Protein AF-0000000084447565 (afdb_homodimer)

Radius of gyration: 34.35 Å; Cα contacts (8 Å, |Δi|>4): 1373; chains: 2; bounding box: 56×107×89 Å

Secondary structure (DSSP, 8-state):
-------GGGGS--HHHHHHHHHHHHHHHHHHHHHHHHH-TT-SHHHHHHHHHHHHHHHHHHHH-TTTS-HIIIIIIHHHHHHHHHHHHHHHHHHHTT----HHHHHHHHHHHHHHTTSHHHHT-HHHHHHHHHHHHHHHHHHHHHHHHHTTTS--HHHHHHHHHHHHHHHHHHHHHHHHHHTT-HHHHTTHHHHHHHHHHHHHHHHHHHHHHHHHHHHHHHHHHHHHHHHHB-TTT-SB-HHHHHHHHHHHHHHHHHHT--EEEEEEEETTHHHHHHHH-HHHHHHHHHHHHHHHHHTS-TTT-EEEEEETTEEEEEEET--HHHHHHHHHHHHHHHHHH--B-SSSTTSB--EEEEEEEEPTT----HHHHHHHHHHHHHHHHHTTSS-EEE-PPPP--------------------/-------GGGGS--HHHHHHHHHHHHHHHHHHHHHHHHH-TT-SHHHHHHHHHHHHHHHHHHHH-TTTS-HIIIIIIHHHHHHHHHHHHHHHHHHHTT----HHHHHHHHHHHHHHTTSHHHHT-HHHHHHHHHHHHHHHHHHHHHHHHHTTTS--HHHHHHHHHHHHHHHHHHHHHHHHHHTT-HHHHTTHHHHHHHHHHHHHHHHHHHHHHHHHHHHHHHHHHHHHHHHHB-TTT-SB-HHHHHHHHHHHHHHHHHHT--EEEEEEEETTHHHHHHHH-HHHHHHHHHHHHHHHHHTS-TTT-EEEEEETTEEEEEEET--HHHHHHHHHHHHHHHHHH--B-SSSTTSB--EEEEEEEEPTT----HHHHHHHHHHHHHHHHHTTSS-EEE-PPPP--------------------

Structure (mmCIF, N/CA/C/O backbone):
data_AF-0000000084447565-model_v1
#
loop_
_entity.id
_entity.type
_entity.pdbx_description
1 polymer 'diguanylate cyclase'
#
loop_
_atom_site.group_PDB
_atom_site.id
_atom_site.type_symbol
_atom_site.label_atom_id
_atom_site.label_alt_id
_atom_site.label_comp_id
_atom_site.label_asym_id
_atom_site.label_entity_id
_atom_site.label_seq_id
_atom_site.pdbx_PDB_ins_code
_atom_site.Cartn_x
_atom_site.Cartn_y
_atom_site.Cartn_z
_atom_site.occupancy
_atom_site.B_iso_or_equiv
_atom_site.auth_seq_id
_atom_site.auth_comp_id
_atom_site.auth_asym_id
_atom_site.auth_atom_id
_atom_site.pdbx_PDB_model_num
ATOM 1 N N . MET A 1 1 ? -6.25 42.594 41.688 1 26.55 1 MET A N 1
ATOM 2 C CA . MET A 1 1 ? -6.148 42.938 40.281 1 26.55 1 MET A CA 1
ATOM 3 C C . MET A 1 1 ? -7.238 42.219 39.469 1 26.55 1 MET A C 1
ATOM 5 O O . MET A 1 1 ? -7.488 41.031 39.688 1 26.55 1 MET A O 1
ATOM 9 N N . PRO A 1 2 ? -8.188 42.969 38.938 1 32.81 2 PRO A N 1
ATOM 10 C CA . PRO A 1 2 ? -9.359 42.344 38.312 1 32.81 2 PRO A CA 1
ATOM 11 C C . PRO A 1 2 ? -8.977 41.281 37.281 1 32.81 2 PRO A C 1
ATOM 13 O O . PRO A 1 2 ? -7.875 41.312 36.719 1 32.81 2 PRO A O 1
ATOM 16 N N . PRO A 1 3 ? -9.594 40.125 37.375 1 36.22 3 PRO A N 1
ATOM 17 C CA . PRO A 1 3 ? -9.297 39.062 36.375 1 36.22 3 PRO A CA 1
ATOM 18 C C . PRO A 1 3 ? -9.328 39.562 34.938 1 36.22 3 PRO A C 1
ATOM 20 O O . PRO A 1 3 ? -10.117 40.469 34.625 1 36.22 3 PRO A O 1
ATOM 23 N N . LYS A 1 4 ? -8.25 39.844 34.312 1 41.53 4 LYS A N 1
ATOM 24 C CA . LYS A 1 4 ? -8.156 40.219 32.906 1 41.53 4 LYS A CA 1
ATOM 25 C C . LYS A 1 4 ? -9.258 39.562 32.094 1 41.53 4 LYS A C 1
ATOM 27 O O . LYS A 1 4 ? -9.445 38.344 32.125 1 41.53 4 LYS A O 1
ATOM 32 N N . ARG A 1 5 ? -10.32 40.281 31.781 1 35.84 5 ARG A N 1
ATOM 33 C CA . ARG A 1 5 ? -11.352 39.906 30.812 1 35.84 5 ARG A CA 1
ATOM 34 C C . ARG A 1 5 ? -10.734 39.25 29.578 1 35.84 5 ARG A C 1
ATOM 36 O O . ARG A 1 5 ? -9.93 39.875 28.875 1 35.84 5 ARG A O 1
ATOM 43 N N . VAL A 1 6 ? -10.516 38.031 29.656 1 39.56 6 VAL A N 1
ATOM 44 C CA . VAL A 1 6 ? -10.266 37.312 28.406 1 39.56 6 VAL A CA 1
ATOM 45 C C . VAL A 1 6 ? -11.211 37.812 27.328 1 39.56 6 VAL A C 1
ATOM 47 O O . VAL A 1 6 ? -12.422 37.625 27.406 1 39.56 6 VAL A O 1
ATOM 50 N N . THR A 1 7 ? -11.156 39.062 26.891 1 37.84 7 THR A N 1
ATOM 51 C CA . THR A 1 7 ? -11.984 39.562 25.797 1 37.84 7 THR A CA 1
ATOM 52 C C . THR A 1 7 ? -12.211 38.5 24.734 1 37.84 7 THR A C 1
ATOM 54 O O . THR A 1 7 ? -11.352 37.656 24.516 1 37.84 7 THR A O 1
ATOM 57 N N . ARG A 1 8 ? -13.477 38.219 24.281 1 41.91 8 ARG A N 1
ATOM 58 C CA . ARG A 1 8 ? -14.078 37.438 23.234 1 41.91 8 ARG A CA 1
ATOM 59 C C . ARG A 1 8 ? -13.18 37.375 22 1 41.91 8 ARG A C 1
ATOM 61 O O . ARG A 1 8 ? -13.438 36.625 21.062 1 41.91 8 ARG A O 1
ATOM 68 N N . ARG A 1 9 ? -12.469 38.438 21.719 1 44.94 9 ARG A N 1
ATOM 69 C CA . ARG A 1 9 ? -11.594 38.562 20.562 1 44.94 9 ARG A CA 1
ATOM 70 C C . ARG A 1 9 ? -10.578 37.438 20.5 1 44.94 9 ARG A C 1
ATOM 72 O O . ARG A 1 9 ? -9.883 37.25 19.5 1 44.94 9 ARG A O 1
ATOM 79 N N . ASP A 1 10 ? -10.242 36.719 21.562 1 46.25 10 ASP A N 1
ATOM 80 C CA . ASP A 1 10 ? -9.094 35.875 21.844 1 46.25 10 ASP A CA 1
ATOM 81 C C . ASP A 1 10 ? -9.281 34.5 21.203 1 46.25 10 ASP A C 1
ATOM 83 O O . ASP A 1 10 ? -8.359 33.688 21.203 1 46.25 10 ASP A O 1
ATOM 87 N N . MET A 1 11 ? -10.492 34.094 21.141 1 50.41 11 MET A N 1
ATOM 88 C CA . MET A 1 11 ? -10.703 32.688 20.734 1 50.41 11 MET A CA 1
ATOM 89 C C . MET A 1 11 ? -10.539 32.531 19.234 1 50.41 11 MET A C 1
ATOM 91 O O . MET A 1 11 ? -10.883 31.5 18.672 1 50.41 11 MET A O 1
ATOM 95 N N . PHE A 1 12 ? -10.211 33.594 18.453 1 63.5 12 PHE A N 1
ATOM 96 C CA . PHE A 1 12 ? -10.219 33.438 17.016 1 63.5 12 PHE A CA 1
ATOM 97 C C . PHE A 1 12 ? -8.922 32.812 16.531 1 63.5 12 PHE A C 1
ATOM 99 O O . PHE A 1 12 ? -7.844 33.125 17.047 1 63.5 12 PHE A O 1
ATOM 106 N N . LEU A 1 13 ? -8.992 31.766 15.758 1 78.88 13 LEU A N 1
ATOM 107 C CA . LEU A 1 13 ? -7.883 31.078 15.094 1 78.88 13 LEU A CA 1
ATOM 108 C C . LEU A 1 13 ? -6.977 32.094 14.383 1 78.88 13 LEU A C 1
ATOM 110 O O . LEU A 1 13 ? -7.457 33.062 13.82 1 78.88 13 LEU A O 1
ATOM 114 N N . ASP A 1 14 ? -5.672 31.984 14.695 1 86.81 14 ASP A N 1
ATOM 115 C CA . ASP A 1 14 ? -4.656 32.844 14.07 1 86.81 14 ASP A CA 1
ATOM 116 C C . ASP A 1 14 ? -4.383 32.375 12.633 1 86.81 14 ASP A C 1
ATOM 118 O O . ASP A 1 14 ? -3.814 31.328 12.406 1 86.81 14 ASP A O 1
ATOM 122 N N . ALA A 1 15 ? -4.777 33.281 11.664 1 85.19 15 ALA A N 1
ATOM 123 C CA . ALA A 1 15 ? -4.75 32.906 10.25 1 85.19 15 ALA A CA 1
ATOM 124 C C . ALA A 1 15 ? -3.322 32.656 9.781 1 85.19 15 ALA A C 1
ATOM 126 O O . ALA A 1 15 ? -3.061 31.656 9.102 1 85.19 15 ALA A O 1
ATOM 127 N N . PRO A 1 16 ? -2.289 33.5 10.094 1 86.44 16 PRO A N 1
ATOM 128 C CA . PRO A 1 16 ? -0.92 33.219 9.648 1 86.44 16 PRO A CA 1
ATOM 129 C C . PRO A 1 16 ? -0.401 31.859 10.156 1 86.44 16 PRO A C 1
ATOM 131 O O . PRO A 1 16 ? 0.286 31.156 9.422 1 86.44 16 PRO A O 1
ATOM 134 N N . THR A 1 17 ? -0.734 31.5 11.367 1 89.94 17 THR A N 1
ATOM 135 C CA . THR A 1 17 ? -0.325 30.234 11.945 1 89.94 17 THR A CA 1
ATOM 136 C C . THR A 1 17 ? -0.964 29.062 11.188 1 89.94 17 THR A C 1
ATOM 138 O O . THR A 1 17 ? -0.307 28.062 10.922 1 89.94 17 THR A O 1
ATOM 141 N N . LEU A 1 18 ? -2.182 29.234 10.875 1 91.88 18 LEU A N 1
ATOM 142 C CA . LEU A 1 18 ? -2.871 28.172 10.141 1 91.88 18 LEU A CA 1
ATOM 143 C C . LEU A 1 18 ? -2.293 28.031 8.734 1 91.88 18 LEU A C 1
ATOM 145 O O . LEU A 1 18 ? -2.18 26.922 8.219 1 91.88 18 LEU A O 1
ATOM 149 N N . ILE A 1 19 ? -1.97 29.141 8.133 1 92.75 19 ILE A N 1
ATOM 150 C CA . ILE A 1 19 ? -1.382 29.109 6.797 1 92.75 19 ILE A CA 1
ATOM 151 C C . ILE A 1 19 ? -0.061 28.344 6.828 1 92.75 19 ILE A C 1
ATOM 153 O O . ILE A 1 19 ? 0.213 27.531 5.945 1 92.75 19 ILE A O 1
ATOM 157 N N . LEU A 1 20 ? 0.698 28.562 7.82 1 92.88 20 LEU A N 1
ATOM 158 C CA . LEU A 1 20 ? 1.949 27.828 7.984 1 92.88 20 LEU A CA 1
ATOM 159 C C . LEU A 1 20 ? 1.685 26.344 8.164 1 92.88 20 LEU A C 1
ATOM 161 O O . LEU A 1 20 ? 2.365 25.516 7.562 1 92.88 20 LEU A O 1
ATOM 165 N N . ALA A 1 21 ? 0.72 26.016 9 1 94.94 21 ALA A N 1
ATOM 166 C CA . ALA A 1 21 ? 0.376 24.609 9.258 1 94.94 21 ALA A CA 1
ATOM 167 C C . ALA A 1 21 ? -0.038 23.906 7.969 1 94.94 21 ALA A C 1
ATOM 169 O O . ALA A 1 21 ? 0.422 22.797 7.684 1 94.94 21 ALA A O 1
ATOM 170 N N . VAL A 1 22 ? -0.836 24.562 7.191 1 96.25 22 VAL A N 1
ATOM 171 C CA . VAL A 1 22 ? -1.308 23.984 5.938 1 96.25 22 VAL A CA 1
ATOM 172 C C . VAL A 1 22 ? -0.137 23.828 4.969 1 96.25 22 VAL A C 1
ATOM 174 O O . VAL A 1 22 ? -0.042 22.828 4.262 1 96.25 22 VAL A O 1
ATOM 177 N N . THR A 1 23 ? 0.772 24.828 4.918 1 96.25 23 THR A N 1
ATOM 178 C CA . THR A 1 23 ? 1.954 24.75 4.066 1 96.25 23 THR A CA 1
ATOM 179 C C . THR A 1 23 ? 2.795 23.531 4.406 1 96.25 23 THR A C 1
ATOM 181 O O . THR A 1 23 ? 3.201 22.781 3.514 1 96.25 23 THR A O 1
ATOM 184 N N . LEU A 1 24 ? 2.955 23.281 5.637 1 96.12 24 LEU A N 1
ATOM 185 C CA . LEU A 1 24 ? 3.789 22.172 6.082 1 96.12 24 LEU A CA 1
ATOM 186 C C . LEU A 1 24 ? 3.1 20.828 5.816 1 96.12 24 LEU A C 1
ATOM 188 O O . LEU A 1 24 ? 3.734 19.875 5.355 1 96.12 24 LEU A O 1
ATOM 192 N N . VAL A 1 25 ? 1.827 20.781 6.125 1 97.12 25 VAL A N 1
ATOM 193 C CA . VAL A 1 25 ? 1.076 19.531 5.965 1 97.12 25 VAL A CA 1
ATOM 194 C C . VAL A 1 25 ? 0.986 19.172 4.484 1 97.12 25 VAL A C 1
ATOM 196 O O . VAL A 1 25 ? 1.209 18.016 4.109 1 97.12 25 VAL A O 1
ATOM 199 N N . THR A 1 26 ? 0.682 20.172 3.625 1 97.31 26 THR A N 1
ATOM 200 C CA . THR A 1 26 ? 0.597 19.906 2.193 1 97.31 26 THR A CA 1
ATOM 201 C C . THR A 1 26 ? 1.969 19.562 1.627 1 97.31 26 THR A C 1
ATOM 203 O O . THR A 1 26 ? 2.09 18.656 0.8 1 97.31 26 THR A O 1
ATOM 206 N N . GLY A 1 27 ? 2.967 20.281 2.082 1 97.38 27 GLY A N 1
ATOM 207 C CA . GLY A 1 27 ? 4.316 19.969 1.637 1 97.38 27 GLY A CA 1
ATOM 208 C C . GLY A 1 27 ? 4.762 18.562 2.021 1 97.38 27 GLY A C 1
ATOM 209 O O . GLY A 1 27 ? 5.344 17.844 1.204 1 97.38 27 GLY A O 1
ATOM 210 N N . THR A 1 28 ? 4.508 18.172 3.219 1 96.12 28 THR A N 1
ATOM 211 C CA . THR A 1 28 ? 4.871 16.844 3.707 1 96.12 28 THR A CA 1
ATOM 212 C C . THR A 1 28 ? 4.082 15.773 2.977 1 96.12 28 THR A C 1
ATOM 214 O O . THR A 1 28 ? 4.629 14.727 2.625 1 96.12 28 THR A O 1
ATOM 217 N N . SER A 1 29 ? 2.814 16.031 2.773 1 96.19 29 SER A N 1
ATOM 218 C CA . SER A 1 29 ? 1.985 15.086 2.035 1 96.19 29 SER A CA 1
ATOM 219 C C . SER A 1 29 ? 2.465 14.93 0.596 1 96.19 29 SER A C 1
ATOM 221 O O . SER A 1 29 ? 2.432 13.836 0.036 1 96.19 29 SER A O 1
ATOM 223 N N . ALA A 1 30 ? 2.881 16.062 0.014 1 97.12 30 ALA A N 1
ATOM 224 C CA . ALA A 1 30 ? 3.445 16.016 -1.333 1 97.12 30 ALA A CA 1
ATOM 225 C C . ALA A 1 30 ? 4.691 15.141 -1.381 1 97.12 30 ALA A C 1
ATOM 227 O O . ALA A 1 30 ? 4.816 14.281 -2.258 1 97.12 30 ALA A O 1
ATOM 228 N N . LEU A 1 31 ? 5.523 15.367 -0.43 1 93.81 31 LEU A N 1
ATOM 229 C CA . LEU A 1 31 ? 6.758 14.594 -0.351 1 93.81 31 LEU A CA 1
ATOM 230 C C . LEU A 1 31 ? 6.457 13.109 -0.172 1 93.81 31 LEU A C 1
ATOM 232 O O . LEU A 1 31 ? 7.07 12.258 -0.824 1 93.81 31 LEU A O 1
ATOM 236 N N . ALA A 1 32 ? 5.535 12.781 0.649 1 92.25 32 ALA A N 1
ATOM 237 C CA . ALA A 1 32 ? 5.168 11.391 0.925 1 92.25 32 ALA A CA 1
ATOM 238 C C . ALA A 1 32 ? 4.602 10.719 -0.321 1 92.25 32 ALA A C 1
ATOM 240 O O . ALA A 1 32 ? 4.934 9.562 -0.614 1 92.25 32 ALA A O 1
ATOM 241 N N . CYS A 1 33 ? 3.773 11.438 -1.031 1 92.94 33 CYS A N 1
ATOM 242 C CA . CYS A 1 33 ? 3.215 10.906 -2.27 1 92.94 33 CYS A CA 1
ATOM 243 C C . CYS A 1 33 ? 4.309 10.641 -3.295 1 92.94 33 CYS A C 1
ATOM 245 O O . CYS A 1 33 ? 4.34 9.586 -3.924 1 92.94 33 CYS A O 1
ATOM 247 N N . LEU A 1 34 ? 5.23 11.555 -3.42 1 91.88 34 LEU A N 1
ATOM 248 C CA . LEU A 1 34 ? 6.301 11.43 -4.406 1 91.88 34 LEU A CA 1
ATOM 249 C C . LEU A 1 34 ? 7.254 10.297 -4.035 1 91.88 34 LEU A C 1
ATOM 251 O O . LEU A 1 34 ? 7.715 9.562 -4.91 1 91.88 34 LEU A O 1
ATOM 255 N N . MET A 1 35 ? 7.477 10.133 -2.764 1 88.06 35 MET A N 1
ATOM 256 C CA . MET A 1 35 ? 8.328 9.039 -2.305 1 88.06 35 MET A CA 1
ATOM 257 C C . MET A 1 35 ? 7.656 7.688 -2.527 1 88.06 35 MET A C 1
ATOM 259 O O . MET A 1 35 ? 8.32 6.715 -2.895 1 88.06 35 MET A O 1
ATOM 263 N N . SER A 1 36 ? 6.375 7.645 -2.27 1 84.88 36 SER A N 1
ATOM 264 C CA . SER A 1 36 ? 5.621 6.422 -2.514 1 84.88 36 SER A CA 1
ATOM 265 C C . SER A 1 36 ? 5.621 6.055 -3.994 1 84.88 36 SER A C 1
ATOM 267 O O . SER A 1 36 ? 5.703 4.875 -4.348 1 84.88 36 SER A O 1
ATOM 269 N N . TRP A 1 37 ? 5.527 7.094 -4.848 1 86 37 TRP A N 1
ATOM 270 C CA . TRP A 1 37 ? 5.566 6.879 -6.293 1 86 37 TRP A CA 1
ATOM 271 C C . TRP A 1 37 ? 6.922 6.328 -6.723 1 86 37 TRP A C 1
ATOM 273 O O . TRP A 1 37 ? 6.996 5.453 -7.59 1 86 37 TRP A O 1
ATOM 283 N N . ARG A 1 38 ? 7.961 6.758 -6.191 1 83.75 38 ARG A N 1
ATOM 284 C CA . ARG A 1 38 ? 9.305 6.305 -6.527 1 83.75 38 ARG A CA 1
ATOM 285 C C . ARG A 1 38 ? 9.5 4.84 -6.16 1 83.75 38 ARG A C 1
ATOM 287 O O . ARG A 1 38 ? 10.227 4.113 -6.84 1 83.75 38 ARG A O 1
ATOM 294 N N . ALA A 1 39 ? 8.82 4.43 -5.125 1 75 39 ALA A N 1
ATOM 295 C CA . ALA A 1 39 ? 8.922 3.047 -4.66 1 75 39 ALA A CA 1
ATOM 296 C C . ALA A 1 39 ? 8.148 2.104 -5.574 1 75 39 ALA A C 1
ATOM 298 O O . ALA A 1 39 ? 8.5 0.93 -5.711 1 75 39 ALA A O 1
ATOM 299 N N . SER A 1 40 ? 7.059 2.639 -6.18 1 71.06 40 SER A N 1
ATOM 300 C CA . SER A 1 40 ? 6.266 1.838 -7.109 1 71.06 40 SER A CA 1
ATOM 301 C C . SER A 1 40 ? 5.867 2.648 -8.336 1 71.06 40 SER A C 1
ATOM 303 O O . SER A 1 40 ? 4.711 3.045 -8.477 1 71.06 40 SER A O 1
ATOM 305 N N . PRO A 1 41 ? 6.641 2.75 -9.219 1 65.81 41 PRO A N 1
ATOM 306 C CA . PRO A 1 41 ? 6.457 3.68 -10.336 1 65.81 41 PRO A CA 1
ATOM 307 C C . PRO A 1 41 ? 5.324 3.26 -11.273 1 65.81 41 PRO A C 1
ATOM 309 O O . PRO A 1 41 ? 4.887 4.055 -12.109 1 65.81 41 PRO A O 1
ATOM 312 N N . GLY A 1 42 ? 4.703 2.283 -11.125 1 70 42 GLY A N 1
ATOM 313 C CA . GLY A 1 42 ? 3.682 1.827 -12.055 1 70 42 GLY A CA 1
ATOM 314 C C . GLY A 1 42 ? 2.346 2.523 -11.859 1 70 42 GLY A C 1
ATOM 315 O O . GLY A 1 42 ? 1.458 2.42 -12.711 1 70 42 GLY A O 1
ATOM 316 N N . HIS A 1 43 ? 2.275 3.443 -10.922 1 75 43 HIS A N 1
ATOM 317 C CA . HIS A 1 43 ? 0.994 4.09 -10.664 1 75 43 HIS A CA 1
ATOM 318 C C . HIS A 1 43 ? 1.128 5.609 -10.688 1 75 43 HIS A C 1
ATOM 320 O O . HIS A 1 43 ? 1.983 6.172 -10.008 1 75 43 HIS A O 1
ATOM 326 N N . ASP A 1 44 ? 0.262 6.301 -11.336 1 86.31 44 ASP A N 1
ATOM 327 C CA . ASP A 1 44 ? 0.415 7.727 -11.602 1 86.31 44 ASP A CA 1
ATOM 328 C C . ASP A 1 44 ? -0.243 8.562 -10.508 1 86.31 44 ASP A C 1
ATOM 330 O O . ASP A 1 44 ? 0.07 9.75 -10.344 1 86.31 44 ASP A O 1
ATOM 334 N N . LEU A 1 45 ? -1.138 8.008 -9.805 1 89.81 45 LEU A N 1
ATOM 335 C CA . LEU A 1 45 ? -1.975 8.812 -8.922 1 89.81 45 LEU A CA 1
ATOM 336 C C . LEU A 1 45 ? -1.13 9.508 -7.859 1 89.81 45 LEU A C 1
ATOM 338 O O . LEU A 1 45 ? -1.244 10.727 -7.676 1 89.81 45 LEU A O 1
ATOM 342 N N . PRO A 1 46 ? -0.164 8.828 -7.152 1 90.5 46 PRO A N 1
ATOM 343 C CA . PRO A 1 46 ? 0.669 9.523 -6.168 1 90.5 46 PRO A CA 1
ATOM 344 C C . PRO A 1 46 ? 1.521 10.625 -6.789 1 90.5 46 PRO A C 1
ATOM 346 O O . PRO A 1 46 ? 1.787 11.641 -6.141 1 90.5 46 PRO A O 1
ATOM 349 N N . LEU A 1 47 ? 1.938 10.484 -7.992 1 92.56 47 LEU A N 1
ATOM 350 C CA . LEU A 1 47 ? 2.705 11.516 -8.68 1 92.56 47 LEU A CA 1
ATOM 351 C C . LEU A 1 47 ? 1.849 12.75 -8.938 1 92.56 47 LEU A C 1
ATOM 353 O O . LEU A 1 47 ? 2.285 13.875 -8.688 1 92.56 47 LEU A O 1
ATOM 357 N N . ILE A 1 48 ? 0.653 12.516 -9.469 1 95.44 48 ILE A N 1
ATOM 358 C CA . ILE A 1 48 ? -0.259 13.617 -9.773 1 95.44 48 ILE A CA 1
ATOM 359 C C . ILE A 1 48 ? -0.637 14.352 -8.492 1 95.44 48 ILE A C 1
ATOM 361 O O . ILE A 1 48 ? -0.602 15.578 -8.438 1 95.44 48 ILE A O 1
ATOM 365 N N . PHE A 1 49 ? -0.939 13.617 -7.422 1 96.5 49 PHE A N 1
ATOM 366 C CA . PHE A 1 49 ? -1.287 14.234 -6.145 1 96.5 49 PHE A CA 1
ATOM 367 C C . PHE A 1 49 ? -0.08 14.93 -5.535 1 96.5 49 PHE A C 1
ATOM 369 O O . PHE A 1 49 ? -0.213 16 -4.934 1 96.5 49 PHE A O 1
ATOM 376 N N . GLY A 1 50 ? 1.118 14.305 -5.68 1 96.81 50 GLY A N 1
ATOM 377 C CA . GLY A 1 50 ? 2.322 14.992 -5.238 1 96.81 50 GLY A CA 1
ATOM 378 C C . GLY A 1 50 ? 2.5 16.359 -5.883 1 96.81 50 GLY A C 1
ATOM 379 O O . GLY A 1 50 ? 2.791 17.328 -5.199 1 96.81 50 GLY A O 1
ATOM 380 N N . GLY A 1 51 ? 2.303 16.406 -7.164 1 96.88 51 GLY A N 1
ATOM 381 C CA . GLY A 1 51 ? 2.369 17.672 -7.875 1 96.88 51 GLY A CA 1
ATOM 382 C C . GLY A 1 51 ? 1.289 18.656 -7.453 1 96.88 51 GLY A C 1
ATOM 383 O O . GLY A 1 51 ? 1.556 19.844 -7.289 1 96.88 51 GLY A O 1
ATOM 384 N N . ALA A 1 52 ? 0.081 18.188 -7.312 1 98.31 52 ALA A N 1
ATOM 385 C CA . ALA A 1 52 ? -1.031 19.016 -6.863 1 98.31 5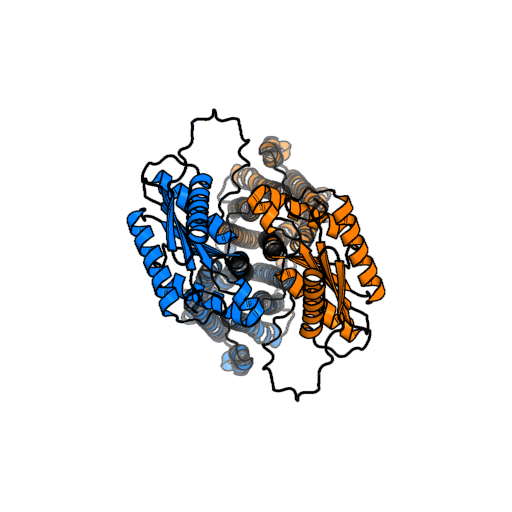2 ALA A CA 1
ATOM 386 C C . ALA A 1 52 ? -0.751 19.609 -5.488 1 98.31 52 ALA A C 1
ATOM 388 O O . ALA A 1 52 ? -0.917 20.812 -5.277 1 98.31 52 ALA A O 1
ATOM 389 N N . PHE A 1 53 ? -0.29 18.766 -4.57 1 98.5 53 PHE A N 1
ATOM 390 C CA . PHE A 1 53 ? -0.018 19.203 -3.205 1 98.5 53 PHE A CA 1
ATOM 391 C C . PHE A 1 53 ? 1.134 20.203 -3.18 1 98.5 53 PHE A C 1
ATOM 393 O O . PHE A 1 53 ? 1.134 21.141 -2.375 1 98.5 53 PHE A O 1
ATOM 400 N N . LEU A 1 54 ? 2.104 20.016 -4.047 1 98.19 54 LEU A N 1
ATOM 401 C CA . LEU A 1 54 ? 3.199 20.969 -4.137 1 98.19 54 LEU A CA 1
ATOM 402 C C . LEU A 1 54 ? 2.693 22.328 -4.617 1 98.19 54 LEU A C 1
ATOM 404 O O . LEU A 1 54 ? 3.16 23.375 -4.152 1 98.19 54 LEU A O 1
ATOM 408 N N . SER A 1 55 ? 1.802 22.297 -5.578 1 98.31 55 SER A N 1
ATOM 409 C CA . SER A 1 55 ? 1.187 23.531 -6.047 1 98.31 55 SER A CA 1
ATOM 410 C C . SER A 1 55 ? 0.499 24.266 -4.906 1 98.31 55 SER A C 1
ATOM 412 O O . SER A 1 55 ? 0.646 25.484 -4.77 1 98.31 55 SER A O 1
ATOM 414 N N . GLU A 1 56 ? -0.228 23.562 -4.109 1 98 56 GLU A N 1
ATOM 415 C CA . GLU A 1 56 ? -0.884 24.156 -2.953 1 98 56 GLU A CA 1
ATOM 416 C C . GLU A 1 56 ? 0.138 24.672 -1.939 1 98 56 GLU A C 1
ATOM 418 O O . GLU A 1 56 ? -0.066 25.703 -1.31 1 98 56 GLU A O 1
ATOM 423 N N . THR A 1 57 ? 1.179 23.875 -1.698 1 98 57 THR A N 1
ATOM 424 C CA . THR A 1 57 ? 2.242 24.297 -0.792 1 98 57 THR A CA 1
ATOM 425 C C . THR A 1 57 ? 2.807 25.656 -1.21 1 98 57 THR A C 1
ATOM 427 O O . THR A 1 57 ? 2.973 26.547 -0.376 1 98 57 THR A O 1
ATOM 430 N N . LEU A 1 58 ? 3.061 25.781 -2.43 1 96.94 58 LEU A N 1
ATOM 431 C CA . LEU A 1 58 ? 3.584 27.047 -2.947 1 96.94 58 LEU A CA 1
ATOM 432 C C . LEU A 1 58 ? 2.555 28.156 -2.807 1 96.94 58 LEU A C 1
ATOM 434 O O . LEU A 1 58 ? 2.9 29.281 -2.445 1 96.94 58 LEU A O 1
ATOM 438 N N . ALA A 1 59 ? 1.316 27.859 -3.109 1 96.94 59 ALA A N 1
ATOM 439 C CA . ALA A 1 59 ? 0.239 28.828 -2.984 1 96.94 59 ALA A CA 1
ATOM 440 C C . ALA A 1 59 ? 0.163 29.391 -1.563 1 96.94 59 ALA A C 1
ATOM 442 O O . ALA A 1 59 ? 0.11 30.609 -1.367 1 96.94 59 ALA A O 1
ATOM 443 N N . MET A 1 60 ? 0.196 28.516 -0.601 1 94.94 60 MET A N 1
ATOM 444 C CA . MET A 1 60 ? 0.1 28.906 0.802 1 94.94 60 MET A CA 1
ATOM 445 C C . MET A 1 60 ? 1.353 29.656 1.245 1 94.94 60 MET A C 1
ATOM 447 O O . MET A 1 60 ? 1.265 30.641 1.985 1 94.94 60 MET A O 1
ATOM 451 N N . ALA A 1 61 ? 2.502 29.219 0.784 1 94.06 61 ALA A N 1
ATOM 452 C CA . ALA A 1 61 ? 3.756 29.891 1.128 1 94.06 61 ALA A CA 1
ATOM 453 C C . ALA A 1 61 ? 3.758 31.328 0.645 1 94.06 61 ALA A C 1
ATOM 455 O O . ALA A 1 61 ? 4.262 32.219 1.334 1 94.06 61 ALA A O 1
ATOM 456 N N . LEU A 1 62 ? 3.166 31.578 -0.465 1 93.06 62 LEU A N 1
ATOM 457 C CA . LEU A 1 62 ? 3.123 32.906 -1.047 1 93.06 62 LEU A CA 1
ATOM 458 C C . LEU A 1 62 ? 2.148 33.812 -0.289 1 93.06 62 LEU A C 1
ATOM 460 O O . LEU A 1 62 ? 2.209 35.031 -0.398 1 93.06 62 LEU A O 1
ATOM 464 N N . GLN A 1 63 ? 1.246 33.188 0.42 1 87.88 63 GLN A N 1
ATOM 465 C CA . GLN A 1 63 ? 0.249 33.969 1.166 1 87.88 63 GLN A CA 1
ATOM 466 C C . GLN A 1 63 ? 0.72 34.25 2.59 1 87.88 63 GLN A C 1
ATOM 468 O O . GLN A 1 63 ? 0.093 35 3.318 1 87.88 63 GLN A O 1
ATOM 473 N N . PHE A 1 64 ? 1.812 33.562 2.998 1 81.38 64 PHE A N 1
ATOM 474 C CA . PHE A 1 64 ? 2.275 33.656 4.379 1 81.38 64 PHE A CA 1
ATOM 475 C C . PHE A 1 64 ? 2.736 35.062 4.699 1 81.38 64 PHE A C 1
ATOM 477 O O . PHE A 1 64 ? 2.404 35.594 5.758 1 81.38 64 PHE A O 1
ATOM 484 N N . ASP A 1 65 ? 3.576 35.656 3.852 1 74.88 65 ASP A N 1
ATOM 485 C CA . ASP A 1 65 ? 4.027 37.031 4.117 1 74.88 65 ASP A CA 1
ATOM 486 C C . ASP A 1 65 ? 3.473 38 3.076 1 74.88 65 ASP A C 1
ATOM 488 O O . ASP A 1 65 ? 4.152 38.312 2.1 1 74.88 65 ASP A O 1
ATOM 492 N N . ARG A 1 66 ? 2.24 38.5 3.377 1 68.25 66 ARG A N 1
ATOM 493 C CA . ARG A 1 66 ? 1.546 39.344 2.416 1 68.25 66 ARG A CA 1
ATOM 494 C C . ARG A 1 66 ? 2.129 40.75 2.408 1 68.25 66 ARG A C 1
ATOM 496 O O . ARG A 1 66 ? 1.949 41.5 1.444 1 68.25 66 ARG A O 1
ATOM 503 N N . SER A 1 67 ? 2.789 41 3.381 1 74.94 67 SER A N 1
ATOM 504 C CA . SER A 1 67 ? 3.305 42.375 3.453 1 74.94 67 SER A CA 1
ATOM 505 C C . SER A 1 67 ? 4.578 42.531 2.629 1 74.94 67 SER A C 1
ATOM 507 O O . SER A 1 67 ? 4.902 43.625 2.172 1 74.94 67 SER A O 1
ATOM 509 N N . ALA A 1 68 ? 5.219 41.344 2.332 1 77.69 68 ALA A N 1
ATOM 510 C CA . ALA A 1 68 ? 6.531 41.438 1.701 1 77.69 68 ALA A CA 1
ATOM 511 C C . ALA A 1 68 ? 6.43 41.25 0.191 1 77.69 68 ALA A C 1
ATOM 513 O O . ALA A 1 68 ? 7.344 41.594 -0.552 1 77.69 68 ALA A O 1
ATOM 514 N N . LEU A 1 69 ? 5.25 40.812 -0.224 1 81.06 69 LEU A N 1
ATOM 515 C CA . LEU A 1 69 ? 5.141 40.469 -1.637 1 81.06 69 LEU A CA 1
ATOM 516 C C . LEU A 1 69 ? 4.039 41.281 -2.314 1 81.06 69 LEU A C 1
ATOM 518 O O . LEU A 1 69 ? 3.084 41.719 -1.661 1 81.06 69 LEU A O 1
ATOM 522 N N . PRO A 1 70 ? 4.223 41.531 -3.639 1 89.12 70 PRO A N 1
ATOM 523 C CA . PRO A 1 70 ? 3.193 42.25 -4.379 1 89.12 70 PRO A CA 1
ATOM 524 C C . PRO A 1 70 ? 1.877 41.5 -4.48 1 89.12 70 PRO A C 1
ATOM 526 O O . PRO A 1 70 ? 1.858 40.281 -4.328 1 89.12 70 PRO A O 1
ATOM 529 N N . LEU A 1 71 ? 0.809 42.188 -4.699 1 88.75 71 LEU A N 1
ATOM 530 C CA . LEU A 1 71 ? -0.526 41.625 -4.801 1 88.75 71 LEU A CA 1
ATOM 531 C C . LEU A 1 71 ? -0.603 40.625 -5.953 1 88.75 71 LEU A C 1
ATOM 533 O O . LEU A 1 71 ? -1.34 39.625 -5.879 1 88.75 71 LEU A O 1
ATOM 537 N N . LEU A 1 72 ? 0.168 40.906 -7 1 91.62 72 LEU A N 1
ATOM 538 C CA . LEU A 1 72 ? 0.209 40 -8.141 1 91.62 72 LEU A CA 1
ATOM 539 C C . LEU A 1 72 ? 0.616 38.594 -7.695 1 91.62 72 LEU A C 1
ATOM 541 O O . LEU A 1 72 ? 0.123 37.625 -8.234 1 91.62 72 LEU A O 1
ATOM 545 N N . VAL A 1 73 ? 1.451 38.562 -6.672 1 92.56 73 VAL A N 1
ATOM 546 C CA . VAL A 1 73 ? 1.979 37.281 -6.203 1 92.56 73 VAL A CA 1
ATOM 547 C C . VAL A 1 73 ? 1.053 36.688 -5.141 1 92.56 73 VAL A C 1
ATOM 549 O O . VAL A 1 73 ? 0.671 35.531 -5.211 1 92.56 73 VAL A O 1
ATOM 552 N N . THR A 1 74 ? 0.607 37.5 -4.246 1 91.44 74 THR A N 1
ATOM 553 C CA . THR A 1 74 ? -0.115 37 -3.078 1 91.44 74 THR A CA 1
ATOM 554 C C . THR A 1 74 ? -1.588 36.781 -3.408 1 91.44 74 THR A C 1
ATOM 556 O O . THR A 1 74 ? -2.281 36.031 -2.705 1 91.44 74 THR A O 1
ATOM 559 N N . VAL A 1 75 ? -2.068 37.406 -4.453 1 93.25 75 VAL A N 1
ATOM 560 C CA . VAL A 1 75 ? -3.482 37.25 -4.785 1 93.25 75 VAL A CA 1
ATOM 561 C C . VAL A 1 75 ? -3.631 36.5 -6.109 1 93.25 75 VAL A C 1
ATOM 563 O O . VAL A 1 75 ? -4.195 35.406 -6.156 1 93.25 75 VAL A O 1
ATOM 566 N N . ASP A 1 76 ? -2.988 37.031 -7.125 1 95.81 76 ASP A N 1
ATOM 567 C CA . ASP A 1 76 ? -3.188 36.438 -8.453 1 95.81 76 ASP A CA 1
ATOM 568 C C . ASP A 1 76 ? -2.549 35.062 -8.547 1 95.81 76 ASP A C 1
ATOM 570 O O . ASP A 1 76 ? -3.242 34.062 -8.773 1 95.81 76 ASP A O 1
ATOM 574 N N . LEU A 1 77 ? -1.262 35.031 -8.305 1 96 77 LEU A N 1
ATOM 575 C CA . LEU A 1 77 ? -0.512 33.812 -8.523 1 96 77 LEU A CA 1
ATOM 576 C C . LEU A 1 77 ? -0.853 32.75 -7.457 1 96 77 LEU A C 1
ATOM 578 O O . LEU A 1 77 ? -1.015 31.578 -7.766 1 96 77 LEU A O 1
ATOM 582 N N . SER A 1 78 ? -0.914 33.125 -6.25 1 96.56 78 SER A N 1
ATOM 583 C CA . SER A 1 78 ? -1.178 32.188 -5.156 1 96.56 78 SER A CA 1
ATOM 584 C C . SER A 1 78 ? -2.521 31.5 -5.34 1 96.56 78 SER A C 1
ATOM 586 O O . SER A 1 78 ? -2.617 30.281 -5.199 1 96.56 78 SER A O 1
ATOM 588 N N . ASN A 1 79 ? -3.533 32.25 -5.711 1 97 79 ASN A N 1
ATOM 589 C CA . ASN A 1 79 ? -4.852 31.656 -5.898 1 97 79 ASN A CA 1
ATOM 590 C C . ASN A 1 79 ? -4.898 30.797 -7.16 1 97 79 ASN A C 1
ATOM 592 O O . ASN A 1 79 ? -5.566 29.766 -7.184 1 97 79 ASN A O 1
ATOM 596 N N . ALA A 1 80 ? -4.234 31.25 -8.133 1 98.38 80 ALA A N 1
ATOM 597 C CA . ALA A 1 80 ? -4.168 30.438 -9.352 1 98.38 80 ALA A CA 1
ATOM 598 C C . ALA A 1 80 ? -3.531 29.078 -9.07 1 98.38 80 ALA A C 1
ATOM 600 O O . ALA A 1 80 ? -3.992 28.062 -9.578 1 98.38 80 ALA A O 1
ATOM 601 N N . LEU A 1 81 ? -2.48 29.078 -8.289 1 98.25 81 LEU A N 1
ATOM 602 C CA . LEU A 1 81 ? -1.792 27.844 -7.922 1 98.25 81 LEU A CA 1
ATOM 603 C C . LEU A 1 81 ? -2.689 26.953 -7.07 1 98.25 81 LEU A C 1
ATOM 605 O O . LEU A 1 81 ? -2.688 25.734 -7.227 1 98.25 81 LEU A O 1
ATOM 609 N N . ALA A 1 82 ? -3.389 27.547 -6.168 1 98.25 82 ALA A N 1
ATOM 610 C CA . ALA A 1 82 ? -4.316 26.781 -5.336 1 98.25 82 ALA A CA 1
ATOM 611 C C . ALA A 1 82 ? -5.414 26.141 -6.176 1 98.25 82 ALA A C 1
ATOM 613 O O . ALA A 1 82 ? -5.781 24.984 -5.957 1 98.25 82 ALA A O 1
ATOM 614 N N . ILE A 1 83 ? -5.969 26.938 -7.105 1 98.62 83 ILE A N 1
ATOM 615 C CA . ILE A 1 83 ? -7.012 26.438 -7.992 1 98.62 83 ILE A CA 1
ATOM 616 C C . ILE A 1 83 ? -6.445 25.328 -8.883 1 98.62 83 ILE A C 1
ATOM 618 O O . ILE A 1 83 ? -7.121 24.344 -9.156 1 98.62 83 ILE A O 1
ATOM 622 N N . LEU A 1 84 ? -5.211 25.516 -9.305 1 98.62 84 LEU A N 1
ATOM 623 C CA . LEU A 1 84 ? -4.531 24.484 -10.078 1 98.62 84 LEU A CA 1
ATOM 624 C C . LEU A 1 84 ? -4.445 23.188 -9.289 1 98.62 84 LEU A C 1
ATOM 626 O O . LEU A 1 84 ? -4.605 22.094 -9.852 1 98.62 84 LEU A O 1
ATOM 630 N N . CYS A 1 85 ? -4.145 23.281 -8.031 1 98.62 85 CYS A N 1
ATOM 631 C CA . CYS A 1 85 ? -4.117 22.109 -7.168 1 98.62 85 CYS A CA 1
ATOM 632 C C . CYS A 1 85 ? -5.438 21.344 -7.227 1 98.62 85 CYS A C 1
ATOM 634 O O . CYS A 1 85 ? -5.453 20.141 -7.43 1 98.62 85 CYS A O 1
ATOM 636 N N . SER A 1 86 ? -6.551 22.109 -7.098 1 98.44 86 SER A N 1
ATOM 637 C CA . SER A 1 86 ? -7.871 21.484 -7.141 1 98.44 86 SER A CA 1
ATOM 638 C C . SER A 1 86 ? -8.133 20.828 -8.492 1 98.44 86 SER A C 1
ATOM 640 O O . SER A 1 86 ? -8.703 19.734 -8.555 1 98.44 86 SER A O 1
ATOM 642 N N . ALA A 1 87 ? -7.684 21.453 -9.539 1 98.62 87 ALA A N 1
ATOM 643 C CA . ALA A 1 87 ? -7.859 20.922 -10.883 1 98.62 87 ALA A CA 1
ATOM 644 C C . ALA A 1 87 ? -7.039 19.641 -11.07 1 98.62 87 ALA A C 1
ATOM 646 O O . ALA A 1 87 ? -7.508 18.688 -11.688 1 98.62 87 ALA A O 1
ATOM 647 N N . LEU A 1 88 ? -5.859 19.672 -10.562 1 98.06 88 LEU A N 1
ATOM 648 C CA . LEU A 1 88 ? -4.992 18.5 -10.68 1 98.06 88 LEU A CA 1
ATOM 649 C C . LEU A 1 88 ? -5.551 17.328 -9.883 1 98.06 88 LEU A C 1
ATOM 651 O O . LEU A 1 88 ? -5.426 16.172 -10.297 1 98.06 88 LEU A O 1
ATOM 655 N N . ILE A 1 89 ? -6.102 17.594 -8.711 1 97.75 89 ILE A N 1
ATOM 656 C CA . ILE A 1 89 ? -6.723 16.547 -7.914 1 97.75 89 ILE A CA 1
ATOM 657 C C . ILE A 1 89 ? -7.871 15.914 -8.695 1 97.75 89 ILE A C 1
ATOM 659 O O . ILE A 1 89 ? -7.992 14.688 -8.758 1 97.75 89 ILE A O 1
ATOM 663 N N . TRP A 1 90 ? -8.688 16.812 -9.289 1 97.75 90 TRP A N 1
ATOM 664 C CA . TRP A 1 90 ? -9.758 16.312 -10.148 1 97.75 90 TRP A CA 1
ATOM 665 C C . TRP A 1 90 ? -9.203 15.445 -11.273 1 97.75 90 TRP A C 1
ATOM 667 O O . TRP A 1 90 ? -9.68 14.336 -11.508 1 97.75 90 TRP A O 1
ATOM 677 N N . ALA A 1 91 ? -8.188 15.883 -11.977 1 96.94 91 ALA A N 1
ATOM 678 C CA . ALA A 1 91 ? -7.562 15.156 -13.078 1 96.94 91 ALA A CA 1
ATOM 679 C C . ALA A 1 91 ? -6.984 13.828 -12.594 1 96.94 91 ALA A C 1
ATOM 681 O O . ALA A 1 91 ? -7.008 12.828 -13.32 1 96.94 91 ALA A O 1
ATOM 682 N N . GLY A 1 92 ? -6.434 13.852 -11.398 1 95.31 92 GLY A N 1
ATOM 683 C CA . GLY A 1 92 ? -5.895 12.625 -10.828 1 95.31 92 GLY A CA 1
ATOM 684 C C . GLY A 1 92 ? -6.941 11.547 -10.633 1 95.31 92 GLY A C 1
ATOM 685 O O . GLY A 1 92 ? -6.707 10.375 -10.953 1 95.31 92 GLY A O 1
ATOM 686 N N . HIS A 1 93 ? -8.102 11.906 -10.102 1 94.25 93 HIS A N 1
ATOM 687 C CA . HIS A 1 93 ? -9.172 10.938 -9.898 1 94.25 93 HIS A CA 1
ATOM 688 C C . HIS A 1 93 ? -9.68 10.398 -11.227 1 94.25 93 HIS A C 1
ATOM 690 O O . HIS A 1 93 ? -10.047 9.227 -11.328 1 94.25 93 HIS A O 1
ATOM 696 N N . ARG A 1 94 ? -9.688 11.227 -12.266 1 93.88 94 ARG A N 1
ATOM 697 C CA . ARG A 1 94 ? -10.055 10.789 -13.609 1 93.88 94 ARG A CA 1
ATOM 698 C C . ARG A 1 94 ? -9.047 9.781 -14.148 1 93.88 94 ARG A C 1
ATOM 700 O O . ARG A 1 94 ? -9.43 8.75 -14.703 1 93.88 94 ARG A O 1
ATOM 707 N N . ARG A 1 95 ? -7.82 10.07 -13.938 1 91.62 95 ARG A N 1
ATOM 708 C CA . ARG A 1 95 ? -6.746 9.219 -14.422 1 91.62 95 ARG A CA 1
ATOM 709 C C . ARG A 1 95 ? -6.762 7.867 -13.711 1 91.62 95 ARG A C 1
ATOM 711 O O . ARG A 1 95 ? -6.445 6.84 -14.312 1 91.62 95 ARG A O 1
ATOM 718 N N . ALA A 1 96 ? -7.059 7.875 -12.422 1 88.25 96 ALA A N 1
ATOM 719 C CA . ALA A 1 96 ? -7.129 6.645 -11.641 1 88.25 96 ALA A CA 1
ATOM 720 C C . ALA A 1 96 ? -8.148 5.676 -12.234 1 88.25 96 ALA A C 1
ATOM 722 O O . ALA A 1 96 ? -8.008 4.457 -12.094 1 88.25 96 ALA A O 1
ATOM 723 N N . ASP A 1 97 ? -9.094 6.199 -12.922 1 87.88 97 ASP A N 1
ATOM 724 C CA . ASP A 1 97 ? -10.109 5.352 -13.539 1 87.88 97 ASP A CA 1
ATOM 725 C C . ASP A 1 97 ? -9.828 5.156 -15.023 1 87.88 97 ASP A C 1
ATOM 727 O O . ASP A 1 97 ? -10.703 4.723 -15.781 1 87.88 97 ASP A O 1
ATOM 731 N N . GLY A 1 98 ? -8.664 5.609 -15.477 1 87.81 98 GLY A N 1
ATOM 732 C CA . GLY A 1 98 ? -8.211 5.297 -16.812 1 87.81 98 GLY A CA 1
ATOM 733 C C . GLY A 1 98 ? -8.562 6.371 -17.828 1 87.81 98 GLY A C 1
ATOM 734 O O . GLY A 1 98 ? -8.422 6.16 -19.031 1 87.81 98 GLY A O 1
ATOM 735 N N . ARG A 1 99 ? -9.031 7.504 -17.375 1 91.81 99 ARG A N 1
ATOM 736 C CA . ARG A 1 99 ? -9.422 8.578 -18.297 1 91.81 99 ARG A CA 1
ATOM 737 C C . ARG A 1 99 ? -8.422 9.727 -18.234 1 91.81 99 ARG A C 1
ATOM 739 O O . ARG A 1 99 ? -8.188 10.297 -17.172 1 91.81 99 ARG A O 1
ATOM 746 N N . ALA A 1 100 ? -7.887 10.094 -19.25 1 91.25 100 ALA A N 1
ATOM 747 C CA . ALA A 1 100 ? -6.934 11.195 -19.328 1 91.25 100 ALA A CA 1
ATOM 748 C C . ALA A 1 100 ? -7.656 12.539 -19.391 1 91.25 100 ALA A C 1
ATOM 750 O O . ALA A 1 100 ? -8.766 12.641 -19.922 1 91.25 100 ALA A O 1
ATOM 751 N N . THR A 1 101 ? -7.094 13.555 -18.828 1 93.94 101 THR A N 1
ATOM 752 C CA . THR A 1 101 ? -7.621 14.914 -18.875 1 93.94 101 THR A CA 1
ATOM 753 C C . THR A 1 101 ? -6.715 15.812 -19.719 1 93.94 101 THR A C 1
ATOM 755 O O . THR A 1 101 ? -5.523 15.938 -19.438 1 93.94 101 THR A O 1
ATOM 758 N N . PRO A 1 102 ? -7.301 16.422 -20.734 1 95.12 102 PRO A N 1
ATOM 759 C CA . PRO A 1 102 ? -6.477 17.359 -21.5 1 95.12 102 PRO A CA 1
ATOM 760 C C . PRO A 1 102 ? -5.941 18.5 -20.641 1 95.12 102 PRO A C 1
ATOM 762 O O . PRO A 1 102 ? -6.641 18.984 -19.75 1 95.12 102 PRO A O 1
ATOM 765 N N . VAL A 1 103 ? -4.793 19.016 -20.938 1 95.62 103 VAL A N 1
ATOM 766 C CA . VAL A 1 103 ? -4.086 20.016 -20.141 1 95.62 103 VAL A CA 1
ATOM 767 C C . VAL A 1 103 ? -4.879 21.328 -20.125 1 95.62 103 VAL A C 1
ATOM 769 O O . VAL A 1 103 ? -4.918 22.031 -19.109 1 95.62 103 VAL A O 1
ATOM 772 N N . LEU A 1 104 ? -5.523 21.625 -21.172 1 95.5 104 LEU A N 1
ATOM 773 C CA . LEU A 1 104 ? -6.281 22.875 -21.281 1 95.5 104 LEU A CA 1
ATOM 774 C C . LEU A 1 104 ? -7.449 22.875 -20.297 1 95.5 104 LEU A C 1
ATOM 776 O O . LEU A 1 104 ? -7.816 23.922 -19.766 1 95.5 104 LEU A O 1
ATOM 780 N N . LEU A 1 105 ? -8.023 21.75 -20.109 1 96.12 105 LEU A N 1
ATOM 781 C CA . LEU A 1 105 ? -9.133 21.656 -19.172 1 96.12 105 LEU A CA 1
ATOM 782 C C . LEU A 1 105 ? -8.641 21.812 -17.734 1 96.12 105 LEU A C 1
ATOM 784 O O . LEU A 1 105 ? -9.359 22.328 -16.875 1 96.12 105 LEU A O 1
ATOM 788 N N . ILE A 1 106 ? -7.453 21.391 -17.484 1 97.75 106 ILE A N 1
ATOM 789 C CA . ILE A 1 106 ? -6.836 21.531 -16.172 1 97.75 106 ILE A CA 1
ATOM 790 C C . ILE A 1 106 ? -6.535 23 -15.898 1 97.75 106 ILE A C 1
ATOM 792 O O . ILE A 1 106 ? -6.73 23.484 -14.781 1 97.75 106 ILE A O 1
ATOM 796 N N . LEU A 1 107 ? -6.164 23.75 -16.906 1 98.19 107 LEU A N 1
ATOM 797 C CA . LEU A 1 107 ? -5.73 25.125 -16.75 1 98.19 107 LEU A CA 1
ATOM 798 C C . LEU A 1 107 ? -6.914 26.078 -16.859 1 98.19 107 LEU A C 1
ATOM 800 O O . LEU A 1 107 ? -6.777 27.281 -16.594 1 98.19 107 LEU A O 1
ATOM 804 N N . LEU A 1 108 ? -8.094 25.609 -17.188 1 98.25 108 LEU A N 1
ATOM 805 C CA . LEU A 1 108 ? -9.25 26.453 -17.438 1 98.25 108 LEU A CA 1
ATOM 806 C C . LEU A 1 108 ? -9.586 27.281 -16.203 1 98.25 108 LEU A C 1
ATOM 808 O O . LEU A 1 108 ? -9.688 28.516 -16.297 1 98.25 108 LEU A O 1
ATOM 812 N N . ALA A 1 109 ? -9.734 26.688 -15.078 1 98.44 109 ALA A N 1
ATOM 813 C CA . ALA A 1 109 ? -10.156 27.391 -13.875 1 98.44 109 ALA A CA 1
ATOM 814 C C . ALA A 1 109 ? -9.094 28.375 -13.422 1 98.44 109 ALA A C 1
ATOM 816 O O . ALA A 1 109 ? -9.398 29.531 -13.125 1 98.44 109 ALA A O 1
ATOM 817 N N . PRO A 1 110 ? -7.766 28 -13.383 1 98.44 110 PRO A N 1
ATOM 818 C CA . PRO A 1 110 ? -6.734 28.984 -13.062 1 98.44 110 PRO A CA 1
ATOM 819 C C . PRO A 1 110 ? -6.723 30.156 -14.031 1 98.44 110 PRO A C 1
ATOM 821 O O . PRO A 1 110 ? -6.512 31.312 -13.617 1 98.44 110 PRO A O 1
ATOM 824 N N . LEU A 1 111 ? -7.004 29.875 -15.273 1 98.25 111 LEU A N 1
ATOM 825 C CA . LEU A 1 111 ? -7.008 30.938 -16.266 1 98.25 111 LEU A CA 1
ATOM 826 C C . LEU A 1 111 ? -8.203 31.859 -16.078 1 98.25 111 LEU A C 1
ATOM 828 O O . LEU A 1 111 ? -8.086 33.062 -16.25 1 98.25 111 LEU A O 1
ATOM 832 N N . VAL A 1 112 ? -9.336 31.328 -15.766 1 98.5 112 VAL A N 1
ATOM 833 C CA . VAL A 1 112 ? -10.516 32.125 -15.469 1 98.5 112 VAL A CA 1
ATOM 834 C C . VAL A 1 112 ? -10.219 33.094 -14.305 1 98.5 112 VAL A C 1
ATOM 836 O O . VAL A 1 112 ? -10.57 34.281 -14.352 1 98.5 112 VAL A O 1
ATOM 839 N N . TRP A 1 113 ? -9.555 32.594 -13.289 1 98.56 113 TRP A N 1
ATOM 840 C CA . TRP A 1 113 ? -9.172 33.406 -12.141 1 98.56 113 TRP A CA 1
ATOM 841 C C . TRP A 1 113 ? -8.242 34.531 -12.562 1 98.56 113 TRP A C 1
ATOM 843 O O . TRP A 1 113 ? -8.477 35.688 -12.227 1 98.56 113 TRP A O 1
ATOM 853 N N . LEU A 1 114 ? -7.234 34.188 -13.328 1 97.94 114 LEU A N 1
ATOM 854 C CA . LEU A 1 114 ? -6.238 35.188 -13.734 1 97.94 114 LEU A CA 1
ATOM 855 C C . LEU A 1 114 ? -6.863 36.25 -14.625 1 97.94 114 LEU A C 1
ATOM 857 O O . LEU A 1 114 ? -6.523 37.438 -14.523 1 97.94 114 LEU A O 1
ATOM 861 N N . LEU A 1 115 ? -7.793 35.875 -15.469 1 97.81 115 LEU A N 1
ATOM 862 C CA . LEU A 1 115 ? -8.484 36.812 -16.344 1 97.81 115 LEU A CA 1
ATOM 863 C C . LEU A 1 115 ? -9.398 37.719 -15.547 1 97.81 115 LEU A C 1
ATOM 865 O O . LEU A 1 115 ? -9.477 38.906 -15.82 1 97.81 115 LEU A O 1
ATOM 869 N N . ALA A 1 116 ? -10.086 37.188 -14.562 1 97.94 116 ALA A N 1
ATOM 870 C CA . ALA A 1 116 ? -10.953 38 -13.711 1 97.94 116 ALA A CA 1
ATOM 871 C C . ALA A 1 116 ? -10.156 39.031 -12.953 1 97.94 116 ALA A C 1
ATOM 873 O O . ALA A 1 116 ? -10.641 40.156 -12.727 1 97.94 116 ALA A O 1
ATOM 874 N N . CYS A 1 117 ? -8.906 38.688 -12.555 1 96.62 117 CYS A N 1
ATOM 875 C CA . CYS A 1 117 ? -8.055 39.594 -11.797 1 96.62 117 CYS A CA 1
ATOM 876 C C . CYS A 1 117 ? -7.648 40.812 -12.633 1 96.62 117 CYS A C 1
ATOM 878 O O . CYS A 1 117 ? -7.188 41.812 -12.102 1 96.62 117 CYS A O 1
ATOM 880 N N . ARG A 1 118 ? -7.906 40.719 -13.992 1 95.75 118 ARG A N 1
ATOM 881 C CA . ARG A 1 118 ? -7.559 41.812 -14.867 1 95.75 118 ARG A CA 1
ATOM 882 C C . ARG A 1 118 ? -8.688 42.844 -14.93 1 95.75 118 ARG A C 1
ATOM 884 O O . ARG A 1 118 ? -8.5 43.938 -15.438 1 95.75 118 ARG A O 1
ATOM 891 N N . ILE A 1 119 ? -9.812 42.562 -14.328 1 96.88 119 ILE A N 1
ATOM 892 C CA . ILE A 1 119 ? -10.945 43.469 -14.266 1 96.88 119 ILE A CA 1
ATOM 893 C C . ILE A 1 119 ? -10.867 44.312 -12.992 1 96.88 119 ILE A C 1
ATOM 895 O O . ILE A 1 119 ? -11.078 43.781 -11.891 1 96.88 119 ILE A O 1
ATOM 899 N N . PRO A 1 120 ? -10.672 45.562 -13.094 1 94.5 120 PRO A N 1
ATOM 900 C CA . PRO A 1 120 ? -10.438 46.406 -11.914 1 94.5 120 PRO A CA 1
ATOM 901 C C . PRO A 1 120 ? -11.586 46.344 -10.914 1 94.5 120 PRO A C 1
ATOM 903 O O . PRO A 1 120 ? -11.352 46.312 -9.703 1 94.5 120 PRO A O 1
ATOM 906 N N . GLU A 1 121 ? -12.812 46.312 -11.367 1 93.56 121 GLU A N 1
ATOM 907 C CA . GLU A 1 121 ? -13.969 46.281 -10.477 1 93.56 121 GLU A CA 1
ATOM 908 C C . GLU A 1 121 ? -13.992 45 -9.656 1 93.56 121 GLU A C 1
ATOM 910 O O . GLU A 1 121 ? -14.445 44.969 -8.516 1 93.56 121 GLU A O 1
ATOM 915 N N . PHE A 1 122 ? -13.531 44.062 -10.211 1 94.06 122 PHE A N 1
ATOM 916 C CA . PHE A 1 122 ? -13.438 42.75 -9.562 1 94.06 122 PHE A CA 1
ATOM 917 C C . PHE A 1 122 ? -12.25 42.719 -8.609 1 94.06 122 PHE A C 1
ATOM 919 O O . PHE A 1 122 ? -12.383 42.281 -7.457 1 94.06 122 PHE A O 1
ATOM 926 N N . TYR A 1 123 ? -11.125 43.156 -9.07 1 93.38 123 TYR A N 1
ATOM 927 C CA . TYR A 1 123 ? -9.867 43.062 -8.344 1 93.38 123 TYR A CA 1
ATOM 928 C C . TYR A 1 123 ? -9.922 43.844 -7.039 1 93.38 123 TYR A C 1
ATOM 930 O O . TYR A 1 123 ? -9.328 43.438 -6.039 1 93.38 123 TYR A O 1
ATOM 938 N N . GLY A 1 124 ? -10.656 44.938 -7.02 1 90.56 124 GLY A N 1
ATOM 939 C CA . GLY A 1 124 ? -10.703 45.812 -5.859 1 90.56 124 GLY A CA 1
ATOM 940 C C . GLY A 1 124 ? -11.672 45.344 -4.793 1 90.56 124 GLY A C 1
ATOM 941 O O . GLY A 1 124 ? -11.633 45.812 -3.656 1 90.56 124 GLY A O 1
ATOM 942 N N . ARG A 1 125 ? -12.5 44.375 -5.129 1 91.19 125 ARG A N 1
ATOM 943 C CA . ARG A 1 125 ? -13.508 43.875 -4.195 1 91.19 125 ARG A CA 1
ATOM 944 C C . ARG A 1 125 ? -13.117 42.531 -3.623 1 91.19 125 ARG A C 1
ATOM 946 O O . ARG A 1 125 ? -13.117 41.531 -4.336 1 91.19 125 ARG A O 1
ATOM 953 N N . TYR A 1 126 ? -12.828 42.531 -2.375 1 89.19 126 TYR A N 1
ATOM 954 C CA . TYR A 1 126 ? -12.406 41.312 -1.684 1 89.19 126 TYR A CA 1
ATOM 955 C C . TYR A 1 126 ? -13.508 40.25 -1.728 1 89.19 126 TYR A C 1
ATOM 957 O O . TYR A 1 126 ? -13.227 39.062 -1.954 1 89.19 126 TYR A O 1
ATOM 965 N N . ASP A 1 127 ? -14.805 40.625 -1.476 1 89.25 127 ASP A N 1
ATOM 966 C CA . ASP A 1 127 ? -15.922 39.688 -1.413 1 89.25 127 ASP A CA 1
ATOM 967 C C . ASP A 1 127 ? -16.109 38.969 -2.748 1 89.25 127 ASP A C 1
ATOM 969 O O . ASP A 1 127 ? -16.391 37.781 -2.781 1 89.25 127 ASP A O 1
ATOM 973 N N . ARG A 1 128 ? -15.93 39.719 -3.846 1 92.75 128 ARG A N 1
ATOM 974 C CA . ARG A 1 128 ? -16.109 39.125 -5.164 1 92.75 128 ARG A CA 1
ATOM 975 C C . ARG A 1 128 ? -14.969 38.156 -5.484 1 92.75 128 ARG A C 1
ATOM 977 O O . ARG A 1 128 ? -15.188 37.094 -6.102 1 92.75 128 ARG A O 1
ATOM 984 N N . ARG A 1 129 ? -13.734 38.469 -5.074 1 94.25 129 ARG A N 1
ATOM 985 C CA . ARG A 1 129 ? -12.594 37.594 -5.297 1 94.25 129 ARG A CA 1
ATOM 986 C C . ARG A 1 129 ? -12.766 36.281 -4.543 1 94.25 129 ARG A C 1
ATOM 988 O O . ARG A 1 129 ? -12.57 35.219 -5.109 1 94.25 129 ARG A O 1
ATOM 995 N N . VAL A 1 130 ? -13.164 36.375 -3.314 1 94.19 130 VAL A N 1
ATOM 996 C CA . VAL A 1 130 ? -13.344 35.188 -2.484 1 94.19 130 VAL A CA 1
ATOM 997 C C . VAL A 1 130 ? -14.5 34.375 -3.02 1 94.19 130 VAL A C 1
ATOM 999 O O . VAL A 1 130 ? -14.422 33.125 -3.041 1 94.19 130 VAL A O 1
ATOM 1002 N N . LEU A 1 131 ? -15.555 35.062 -3.395 1 95.06 131 LEU A N 1
ATOM 1003 C CA . LEU A 1 131 ? -16.703 34.344 -3.945 1 95.06 131 LEU A CA 1
ATOM 1004 C C . LEU A 1 131 ? -16.297 33.562 -5.18 1 95.06 131 LEU A C 1
ATOM 1006 O O . LEU A 1 131 ? -16.641 32.375 -5.289 1 95.06 131 LEU A O 1
ATOM 1010 N N . LEU A 1 132 ? -15.617 34.156 -6.094 1 97.38 132 LEU A N 1
ATOM 1011 C CA . LEU A 1 132 ? -15.219 33.469 -7.309 1 97.38 132 LEU A CA 1
ATOM 1012 C C . LEU A 1 132 ? -14.281 32.312 -6.988 1 97.38 132 LEU A C 1
ATOM 1014 O O . LEU A 1 132 ? -14.43 31.203 -7.539 1 97.38 132 LEU A O 1
ATOM 1018 N N . ALA A 1 133 ? -13.25 32.562 -6.191 1 97.19 133 ALA A N 1
ATOM 1019 C CA . ALA A 1 133 ? -12.336 31.516 -5.789 1 97.19 133 ALA A CA 1
ATOM 1020 C C . ALA A 1 133 ? -13.094 30.328 -5.188 1 97.19 133 ALA A C 1
ATOM 1022 O O . ALA A 1 133 ? -12.797 29.172 -5.492 1 97.19 133 ALA A O 1
ATOM 1023 N N . SER A 1 134 ? -14.086 30.625 -4.324 1 97.62 134 SER A N 1
ATOM 1024 C CA . SER A 1 134 ? -14.883 29.578 -3.682 1 97.62 134 SER A CA 1
ATOM 1025 C C . SER A 1 134 ? -15.68 28.781 -4.707 1 97.62 134 SER A C 1
ATOM 1027 O O . SER A 1 134 ? -15.805 27.562 -4.594 1 97.62 134 SER A O 1
ATOM 1029 N N . LEU A 1 135 ? -16.188 29.484 -5.668 1 97.62 135 LEU A N 1
ATOM 1030 C CA . LEU A 1 135 ? -16.969 28.812 -6.711 1 97.62 135 LEU A CA 1
ATOM 1031 C C . LEU A 1 135 ? -16.078 27.922 -7.562 1 97.62 135 LEU A C 1
ATOM 1033 O O . LEU A 1 135 ? -16.469 26.812 -7.918 1 97.62 135 LEU A O 1
ATOM 1037 N N . LEU A 1 136 ? -14.922 28.375 -7.906 1 98.31 136 LEU A N 1
ATOM 1038 C CA . LEU A 1 136 ? -14.008 27.594 -8.727 1 98.31 136 LEU A CA 1
ATOM 1039 C C . LEU A 1 136 ? -13.531 26.359 -7.977 1 98.31 136 LEU A C 1
ATOM 1041 O O . LEU A 1 136 ? -13.555 25.25 -8.523 1 98.31 136 LEU A O 1
ATOM 1045 N N . HIS A 1 137 ? -13.078 26.531 -6.715 1 98.12 137 HIS A N 1
ATOM 1046 C CA . HIS A 1 137 ? -12.68 25.391 -5.902 1 98.12 137 HIS A CA 1
ATOM 1047 C C . HIS A 1 137 ? -13.852 24.438 -5.695 1 98.12 137 HIS A C 1
ATOM 1049 O O . HIS A 1 137 ? -13.703 23.219 -5.883 1 98.12 137 HIS A O 1
ATOM 1055 N N . GLY A 1 138 ? -15 25.047 -5.281 1 98.06 138 GLY A N 1
ATOM 1056 C CA . GLY A 1 138 ? -16.172 24.219 -5.031 1 98.06 138 GLY A CA 1
ATOM 1057 C C . GLY A 1 138 ? -16.609 23.422 -6.246 1 98.06 138 GLY A C 1
ATOM 1058 O O . GLY A 1 138 ? -16.953 22.25 -6.125 1 98.06 138 GLY A O 1
ATOM 1059 N N . GLY A 1 139 ? -16.609 24.047 -7.387 1 98.06 139 GLY A N 1
ATOM 1060 C CA . GLY A 1 139 ? -16.953 23.344 -8.617 1 98.06 139 GLY A CA 1
ATOM 1061 C C . GLY A 1 139 ? -16.016 22.203 -8.945 1 98.06 139 GLY A C 1
ATOM 1062 O O . GLY A 1 139 ? -16.453 21.125 -9.312 1 98.06 139 GLY A O 1
ATOM 1063 N N . LEU A 1 140 ? -14.742 22.453 -8.852 1 98.25 140 LEU A N 1
ATOM 1064 C CA . LEU A 1 140 ? -13.742 21.438 -9.133 1 98.25 140 LEU A CA 1
ATOM 1065 C C . LEU A 1 140 ? -13.844 20.281 -8.148 1 98.25 140 LEU A C 1
ATOM 1067 O O . LEU A 1 140 ? -13.711 19.109 -8.531 1 98.25 140 LEU A O 1
ATOM 1071 N N . PHE A 1 141 ? -14.078 20.547 -6.84 1 98.06 141 PHE A N 1
ATOM 1072 C CA . PHE A 1 141 ? -14.266 19.5 -5.84 1 98.06 141 PHE A CA 1
ATOM 1073 C C . PHE A 1 141 ? -15.516 18.688 -6.137 1 98.06 141 PHE A C 1
ATOM 1075 O O . PHE A 1 141 ? -15.531 17.469 -5.953 1 98.06 141 PHE A O 1
ATOM 1082 N N . ALA A 1 142 ? -16.547 19.391 -6.609 1 97.94 142 ALA A N 1
ATOM 1083 C CA . ALA A 1 142 ? -17.797 18.703 -6.91 1 97.94 142 ALA A CA 1
ATOM 1084 C C . ALA A 1 142 ? -17.625 17.719 -8.07 1 97.94 142 ALA A C 1
ATOM 1086 O O . ALA A 1 142 ? -18.094 16.578 -8.008 1 97.94 142 ALA A O 1
ATOM 1087 N N . VAL A 1 143 ? -16.938 18.125 -9.086 1 97.12 143 VAL A N 1
ATOM 1088 C CA . VAL A 1 143 ? -16.75 17.234 -10.219 1 97.12 143 VAL A CA 1
ATOM 1089 C C . VAL A 1 143 ? -15.789 16.109 -9.836 1 97.12 143 VAL A C 1
ATOM 1091 O O . VAL A 1 143 ? -15.922 14.969 -10.297 1 97.12 143 VAL A O 1
ATOM 1094 N N . ALA A 1 144 ? -14.797 16.406 -9.008 1 96.94 144 ALA A N 1
ATOM 1095 C CA . ALA A 1 144 ? -13.906 15.359 -8.508 1 96.94 144 ALA A CA 1
ATOM 1096 C C . ALA A 1 144 ? -14.68 14.328 -7.688 1 96.94 144 ALA A C 1
ATOM 1098 O O . ALA A 1 144 ? -14.438 13.125 -7.797 1 96.94 144 ALA A O 1
ATOM 1099 N N . ALA A 1 145 ? -15.617 14.82 -6.828 1 96.88 145 ALA A N 1
ATOM 1100 C CA . ALA A 1 145 ? -16.484 13.922 -6.062 1 96.88 145 ALA A CA 1
ATOM 1101 C C . ALA A 1 145 ? -17.312 13.031 -6.984 1 96.88 145 ALA A C 1
ATOM 1103 O O . ALA A 1 145 ? -17.5 11.844 -6.707 1 96.88 145 ALA A O 1
ATOM 1104 N N . TRP A 1 146 ? -17.719 13.602 -8.016 1 95.94 146 TRP A N 1
ATOM 1105 C CA . TRP A 1 146 ? -18.5 12.852 -9 1 95.94 146 TRP A CA 1
ATOM 1106 C C . TRP A 1 146 ? -17.656 11.742 -9.633 1 95.94 146 TRP A C 1
ATOM 1108 O O . TRP A 1 146 ? -18.156 10.641 -9.867 1 95.94 146 TRP A O 1
ATOM 1118 N N . GLU A 1 147 ? -16.422 12.023 -9.961 1 94.25 147 GLU A N 1
ATOM 1119 C CA . GLU A 1 147 ? -15.516 11.016 -10.5 1 94.25 147 GLU A CA 1
ATOM 1120 C C . GLU A 1 147 ? -15.344 9.852 -9.531 1 94.25 147 GLU A C 1
ATOM 1122 O O . GLU A 1 147 ? -15.305 8.688 -9.945 1 94.25 147 GLU A O 1
ATOM 1127 N N . LEU A 1 148 ? -15.172 10.141 -8.289 1 93.62 148 LEU A N 1
ATOM 1128 C CA . LEU A 1 148 ? -15.016 9.117 -7.266 1 93.62 148 LEU A CA 1
ATOM 1129 C C . LEU A 1 148 ? -16.281 8.266 -7.156 1 93.62 148 LEU A C 1
ATOM 1131 O O . LEU A 1 148 ? -16.203 7.043 -7.008 1 93.62 148 LEU A O 1
ATOM 1135 N N . TRP A 1 149 ? -17.375 8.977 -7.258 1 92.5 149 TRP A N 1
ATOM 1136 C CA . TRP A 1 149 ? -18.656 8.289 -7.152 1 92.5 149 TRP A CA 1
ATOM 1137 C C . TRP A 1 149 ? -18.875 7.375 -8.352 1 92.5 149 TRP A C 1
ATOM 1139 O O . TRP A 1 149 ? -19.391 6.262 -8.203 1 92.5 149 TRP A O 1
ATOM 1149 N N . ARG A 1 150 ? -18.531 7.688 -9.516 1 90.38 150 ARG A N 1
ATOM 1150 C CA . ARG A 1 150 ? -18.719 6.949 -10.766 1 90.38 150 ARG A CA 1
ATOM 1151 C C . ARG A 1 150 ? -17.922 5.648 -10.75 1 90.38 150 ARG A C 1
ATOM 1153 O O . ARG A 1 150 ? -18.344 4.648 -11.336 1 90.38 150 ARG A O 1
ATOM 1160 N N . GLY A 1 151 ? -16.719 5.641 -10.211 1 84.44 151 GLY A N 1
ATOM 1161 C CA . GLY A 1 151 ? -15.867 4.465 -10.172 1 84.44 151 GLY A CA 1
ATOM 1162 C C . GLY A 1 151 ? -16.141 3.566 -8.984 1 84.44 151 GLY A C 1
ATOM 1163 O O . GLY A 1 151 ? -15.32 2.705 -8.648 1 84.44 151 GLY A O 1
ATOM 1164 N N . ARG A 1 152 ? -17.188 3.578 -8.336 1 77.56 152 ARG A N 1
ATOM 1165 C CA . ARG A 1 152 ? -17.484 2.92 -7.066 1 77.56 152 ARG A CA 1
ATOM 1166 C C . ARG A 1 152 ? -17.625 1.413 -7.25 1 77.56 152 ARG A C 1
ATOM 1168 O O . ARG A 1 152 ? -17.594 0.657 -6.277 1 77.56 152 ARG A O 1
ATOM 1175 N N . ALA A 1 153 ? -17.688 1.011 -8.461 1 70.5 153 ALA A N 1
ATOM 1176 C CA . ALA A 1 153 ? -17.844 -0.418 -8.719 1 70.5 153 ALA A CA 1
ATOM 1177 C C . ALA A 1 153 ? -16.609 -1.194 -8.273 1 70.5 153 ALA A C 1
ATOM 1179 O O . ALA A 1 153 ? -16.703 -2.363 -7.891 1 70.5 153 ALA A O 1
ATOM 1180 N N . GLU A 1 154 ? -15.516 -0.466 -8.297 1 76.44 154 GLU A N 1
ATOM 1181 C CA . GLU A 1 154 ? -14.289 -1.069 -7.77 1 76.44 154 GLU A CA 1
ATOM 1182 C C . GLU A 1 154 ? -14.297 -1.073 -6.242 1 76.44 154 GLU A C 1
ATOM 1184 O O . GLU A 1 154 ? -14.648 -0.074 -5.617 1 76.44 154 GLU A O 1
ATOM 1189 N N . ARG A 1 155 ? -14.383 -2.096 -5.59 1 78.06 155 ARG A N 1
ATOM 1190 C CA . ARG A 1 155 ? -14.469 -2.193 -4.137 1 78.06 155 ARG A CA 1
ATOM 1191 C C . ARG A 1 155 ? -13.148 -1.807 -3.482 1 78.06 155 ARG A C 1
ATOM 1193 O O . ARG A 1 155 ? -12.445 -2.662 -2.943 1 78.06 155 ARG A O 1
ATOM 1200 N N . ILE A 1 156 ? -12.906 -0.474 -3.562 1 84.25 156 ILE A N 1
ATOM 1201 C CA . ILE A 1 156 ? -11.727 0.116 -2.932 1 84.25 156 ILE A CA 1
ATOM 1202 C C . ILE A 1 156 ? -12.156 0.979 -1.748 1 84.25 156 ILE A C 1
ATOM 1204 O O . ILE A 1 156 ? -12.938 1.918 -1.907 1 84.25 156 ILE A O 1
ATOM 1208 N N . SER A 1 157 ? -11.781 0.754 -0.59 1 84.5 157 SER A N 1
ATOM 1209 C CA . SER A 1 157 ? -12.18 1.455 0.625 1 84.5 157 SER A CA 1
ATOM 1210 C C . SER A 1 157 ? -11.711 2.906 0.606 1 84.5 157 SER A C 1
ATOM 1212 O O . SER A 1 157 ? -12.461 3.809 0.994 1 84.5 157 SER A O 1
ATOM 1214 N N . ALA A 1 158 ? -10.5 3.174 0.131 1 88.88 158 ALA A N 1
ATOM 1215 C CA . ALA A 1 158 ? -9.914 4.508 0.096 1 88.88 158 ALA A CA 1
ATOM 1216 C C . ALA A 1 158 ? -10.781 5.477 -0.694 1 88.88 158 ALA A C 1
ATOM 1218 O O . ALA A 1 158 ? -10.852 6.668 -0.375 1 88.88 158 ALA A O 1
ATOM 1219 N N . ARG A 1 159 ? -11.516 5.055 -1.709 1 90.75 159 ARG A N 1
ATOM 1220 C CA . ARG A 1 159 ? -12.383 5.875 -2.551 1 90.75 159 ARG A CA 1
ATOM 1221 C C . ARG A 1 159 ? -13.469 6.551 -1.722 1 90.75 159 ARG A C 1
ATOM 1223 O O . ARG A 1 159 ? -13.773 7.73 -1.926 1 90.75 159 ARG A O 1
ATOM 1230 N N . TRP A 1 160 ? -13.945 5.918 -0.745 1 90.31 160 TRP A N 1
ATOM 1231 C CA . TRP A 1 160 ? -15.078 6.418 0.028 1 90.31 160 TRP A CA 1
ATOM 1232 C C . TRP A 1 160 ? -14.641 7.504 1.002 1 90.31 160 TRP A C 1
ATOM 1234 O O . TRP A 1 160 ? -15.359 8.484 1.22 1 90.31 160 TRP A O 1
ATOM 1244 N N . TRP A 1 161 ? -13.586 7.316 1.687 1 89 161 TRP A N 1
ATOM 1245 C CA . TRP A 1 161 ? -13.18 8.367 2.609 1 89 161 TRP A CA 1
ATOM 1246 C C . TRP A 1 161 ? -12.664 9.594 1.851 1 89 161 TRP A C 1
ATOM 1248 O O . TRP A 1 161 ? -12.836 10.727 2.301 1 89 161 TRP A O 1
ATOM 1258 N N . MET A 1 162 ? -12.023 9.406 0.624 1 93.75 162 MET A N 1
ATOM 1259 C CA . MET A 1 162 ? -11.672 10.555 -0.196 1 93.75 162 MET A CA 1
ATOM 1260 C C . MET A 1 162 ? -12.922 11.258 -0.714 1 93.75 162 MET A C 1
ATOM 1262 O O . MET A 1 162 ? -12.961 12.492 -0.79 1 93.75 162 MET A O 1
ATOM 1266 N N . PHE A 1 163 ? -13.992 10.422 -1.039 1 96.12 163 PHE A N 1
ATOM 1267 C CA . PHE A 1 163 ? -15.281 10.977 -1.446 1 96.12 163 PHE A CA 1
ATOM 1268 C C . PHE A 1 163 ? -15.875 11.836 -0.339 1 96.12 163 PHE A C 1
ATOM 1270 O O . PHE A 1 163 ? -16.297 12.969 -0.584 1 96.12 163 PHE A O 1
ATOM 1277 N N . ALA A 1 164 ? -15.859 11.328 0.894 1 94.69 164 ALA A N 1
ATOM 1278 C CA . ALA A 1 164 ? -16.406 12.039 2.045 1 94.69 164 ALA A CA 1
ATOM 1279 C C . ALA A 1 164 ? -15.648 13.352 2.279 1 94.69 164 ALA A C 1
ATOM 1281 O O . ALA A 1 164 ? -16.266 14.383 2.557 1 94.69 164 ALA A O 1
ATOM 1282 N N . ALA A 1 165 ? -14.328 13.297 2.213 1 95.06 165 ALA A N 1
ATOM 1283 C CA . ALA A 1 165 ? -13.508 14.5 2.389 1 95.06 165 ALA A CA 1
ATOM 1284 C C . ALA A 1 165 ? -13.82 15.531 1.31 1 95.06 165 ALA A C 1
ATOM 1286 O O . ALA A 1 165 ? -13.836 16.734 1.582 1 95.06 165 ALA A O 1
ATOM 1287 N N . MET A 1 166 ? -14.086 15.086 0.052 1 96.62 166 MET A N 1
ATOM 1288 C CA . MET A 1 166 ? -14.414 15.977 -1.061 1 96.62 166 MET A CA 1
ATOM 1289 C C . MET A 1 166 ? -15.75 16.672 -0.831 1 96.62 166 MET A C 1
ATOM 1291 O O . MET A 1 166 ? -15.867 17.875 -1.019 1 96.62 166 MET A O 1
ATOM 1295 N N . VAL A 1 167 ? -16.703 15.945 -0.39 1 97.06 167 VAL A N 1
ATOM 1296 C CA . VAL A 1 167 ? -18.031 16.484 -0.122 1 97.06 167 VAL A CA 1
ATOM 1297 C C . VAL A 1 167 ? -17.953 17.5 1.007 1 97.06 167 VAL A C 1
ATOM 1299 O O . VAL A 1 167 ? -18.594 18.562 0.94 1 97.06 167 VAL A O 1
ATOM 1302 N N . GLY A 1 168 ? -17.203 17.125 2.055 1 96.94 168 GLY A N 1
ATOM 1303 C CA . GLY A 1 168 ? -16.984 18.094 3.121 1 96.94 168 GLY A CA 1
ATOM 1304 C C . GLY A 1 168 ? -16.375 19.391 2.633 1 96.94 168 GLY A C 1
ATOM 1305 O O . GLY A 1 168 ? -16.766 20.469 3.066 1 96.94 168 GLY A O 1
ATOM 1306 N N . SER A 1 169 ? -15.453 19.312 1.695 1 96.75 169 SER A N 1
ATOM 1307 C CA . SER A 1 169 ? -14.789 20.5 1.172 1 96.75 169 SER A CA 1
ATOM 1308 C C . SER A 1 169 ? -15.742 21.328 0.31 1 96.75 169 SER A C 1
ATOM 1310 O O . SER A 1 169 ? -15.672 22.562 0.299 1 96.75 169 SER A O 1
ATOM 1312 N N . VAL A 1 170 ? -16.594 20.703 -0.452 1 97.88 170 VAL A N 1
ATOM 1313 C CA . VAL A 1 170 ? -17.625 21.406 -1.218 1 97.88 170 VAL A CA 1
ATOM 1314 C C . VAL A 1 170 ? -18.5 22.219 -0.273 1 97.88 170 VAL A C 1
ATOM 1316 O O . VAL A 1 170 ? -18.812 23.375 -0.537 1 97.88 170 VAL A O 1
ATOM 1319 N N . ALA A 1 171 ? -18.891 21.625 0.81 1 97.88 171 ALA A N 1
ATOM 1320 C CA . ALA A 1 171 ? -19.734 22.281 1.794 1 97.88 171 ALA A CA 1
ATOM 1321 C C . ALA A 1 171 ? -19.031 23.5 2.385 1 97.88 171 ALA A C 1
ATOM 1323 O O . ALA A 1 171 ? -19.656 24.562 2.553 1 97.88 171 ALA A O 1
ATOM 1324 N N . VAL A 1 172 ? -17.781 23.359 2.723 1 97.25 172 VAL A N 1
ATOM 1325 C CA . VAL A 1 172 ? -17.016 24.453 3.309 1 97.25 172 VAL A CA 1
ATOM 1326 C C . VAL A 1 172 ? -16.891 25.594 2.305 1 97.25 172 VAL A C 1
ATOM 1328 O O . VAL A 1 172 ? -17.031 26.766 2.668 1 97.25 172 VAL A O 1
ATOM 1331 N N . MET A 1 173 ? -16.641 25.281 1.04 1 97 173 MET A N 1
ATOM 1332 C CA . MET A 1 173 ? -16.516 26.312 0.017 1 97 173 MET A CA 1
ATOM 1333 C C . MET A 1 173 ? -17.844 27.016 -0.218 1 97 173 MET A C 1
ATOM 1335 O O . MET A 1 173 ? -17.891 28.219 -0.435 1 97 173 MET A O 1
ATOM 1339 N N . ALA A 1 174 ? -18.938 26.219 -0.165 1 96.88 174 ALA A N 1
ATOM 1340 C CA . ALA A 1 174 ? -20.266 26.797 -0.288 1 96.88 174 ALA A CA 1
ATOM 1341 C C . ALA A 1 174 ? -20.547 27.766 0.857 1 96.88 174 ALA A C 1
ATOM 1343 O O . ALA A 1 174 ? -21.078 28.859 0.638 1 96.88 174 ALA A O 1
ATOM 1344 N N . PHE A 1 175 ? -20.188 27.312 1.98 1 95.44 175 PHE A N 1
ATOM 1345 C CA . PHE A 1 175 ? -20.359 28.172 3.148 1 95.44 175 PHE A CA 1
ATOM 1346 C C . PHE A 1 175 ? -19.562 29.453 2.996 1 95.44 175 PHE A C 1
ATOM 1348 O O . PHE A 1 175 ? -20.078 30.547 3.301 1 95.44 175 PHE A O 1
ATOM 1355 N N . ARG A 1 176 ? -18.344 29.391 2.59 1 94.19 176 ARG A N 1
ATOM 1356 C CA . ARG A 1 176 ? -17.5 30.578 2.398 1 94.19 176 ARG A CA 1
ATOM 1357 C C . ARG A 1 176 ? -18.094 31.516 1.36 1 94.19 176 ARG A C 1
ATOM 1359 O O . ARG A 1 176 ? -18.094 32.719 1.542 1 94.19 176 ARG A O 1
ATOM 1366 N N . GLY A 1 177 ? -18.625 30.984 0.266 1 93.62 177 GLY A N 1
ATOM 1367 C CA . GLY A 1 177 ? -19.297 31.797 -0.742 1 93.62 177 GLY A CA 1
ATOM 1368 C C . GLY A 1 177 ? -20.5 32.531 -0.208 1 93.62 177 GLY A C 1
ATOM 1369 O O . GLY A 1 177 ? -20.656 33.719 -0.431 1 93.62 177 GLY A O 1
ATOM 1370 N N . VAL A 1 178 ? -21.312 31.812 0.566 1 91.62 178 VAL A N 1
ATOM 1371 C CA . VAL A 1 178 ? -22.531 32.375 1.135 1 91.62 178 VAL A CA 1
ATOM 1372 C C . VAL A 1 178 ? -22.156 33.469 2.141 1 91.62 178 VAL A C 1
ATOM 1374 O O . VAL A 1 178 ? -22.828 34.5 2.203 1 91.62 178 VAL A O 1
ATOM 1377 N N . ALA A 1 179 ? -21.109 33.25 2.924 1 89.62 179 ALA A N 1
ATOM 1378 C CA . ALA A 1 179 ? -20.656 34.219 3.898 1 89.62 179 ALA A CA 1
ATOM 1379 C C . ALA A 1 179 ? -20.297 35.531 3.221 1 89.62 179 ALA A C 1
ATOM 1381 O O . ALA A 1 179 ? -20.516 36.625 3.785 1 89.62 179 ALA A O 1
ATOM 1382 N N . MET A 1 180 ? -19.734 35.469 1.981 1 88.31 180 MET A N 1
ATOM 1383 C CA . MET A 1 180 ? -19.344 36.656 1.25 1 88.31 180 MET A CA 1
ATOM 1384 C C . MET A 1 180 ? -20.562 37.375 0.649 1 88.31 180 MET A C 1
ATOM 1386 O O . MET A 1 180 ? -20.562 38.594 0.479 1 88.31 180 MET A O 1
ATOM 1390 N N . LEU A 1 181 ? -21.562 36.656 0.401 1 87 181 LEU A N 1
ATOM 1391 C CA . LEU A 1 181 ? -22.781 37.219 -0.187 1 87 181 LEU A CA 1
ATOM 1392 C C . LEU A 1 181 ? -23.578 38 0.855 1 87 181 LEU A C 1
ATOM 1394 O O . LEU A 1 181 ? -24.219 39 0.534 1 87 181 LEU A O 1
ATOM 1398 N N . VAL A 1 182 ? -23.422 37.594 2.113 1 81.38 182 VAL A N 1
ATOM 1399 C CA . VAL A 1 182 ? -24.25 38.219 3.143 1 81.38 182 VAL A CA 1
ATOM 1400 C C . VAL A 1 182 ? -23.453 39.25 3.916 1 81.38 182 VAL A C 1
ATOM 1402 O O . VAL A 1 182 ? -24.016 40.062 4.664 1 81.38 182 VAL A O 1
ATOM 1405 N N . SER A 1 183 ? -22.078 39.25 3.928 1 70.06 183 SER A N 1
ATOM 1406 C CA . SER A 1 183 ? -21.188 40.062 4.738 1 70.06 183 SER A CA 1
ATOM 1407 C C . SER A 1 183 ? -21.297 41.531 4.363 1 70.06 183 SER A C 1
ATOM 1409 O O . SER A 1 183 ? -20.859 42.406 5.125 1 70.06 183 SER A O 1
ATOM 1411 N N . PRO A 1 184 ? -21.641 41.938 3.221 1 61.47 184 PRO A N 1
ATOM 1412 C CA . PRO A 1 184 ? -21.609 43.375 2.977 1 61.47 184 PRO A CA 1
ATOM 1413 C C . PRO A 1 184 ? -22.375 44.156 4.035 1 61.47 184 PRO A C 1
ATOM 1415 O O . PRO A 1 184 ? -22.25 45.406 4.117 1 61.47 184 PRO A O 1
ATOM 1418 N N . ASP A 1 185 ? -22.953 43.5 4.906 1 58.28 185 ASP A N 1
ATOM 1419 C CA . ASP A 1 185 ? -23.562 44.188 6.027 1 58.28 185 ASP A CA 1
ATOM 1420 C C . ASP A 1 185 ? -22.672 44.125 7.27 1 58.28 185 ASP A C 1
ATOM 1422 O O . ASP A 1 185 ? -22.656 43.125 7.977 1 58.28 185 ASP A O 1
ATOM 1426 N N . PRO A 1 186 ? -21.625 45.156 7.48 1 55.78 186 PRO A N 1
ATOM 1427 C CA . PRO A 1 186 ? -20.547 45.156 8.461 1 55.78 186 PRO A CA 1
ATOM 1428 C C . PRO A 1 186 ? -21.031 44.938 9.883 1 55.78 186 PRO A C 1
ATOM 1430 O O . PRO A 1 186 ? -20.281 44.406 10.719 1 55.78 186 PRO A O 1
ATOM 1433 N N . VAL A 1 187 ? -22.172 45.344 10.219 1 54.41 187 VAL A N 1
ATOM 1434 C CA . VAL A 1 187 ? -22.578 45.406 11.625 1 54.41 187 VAL A CA 1
ATOM 1435 C C . VAL A 1 187 ? -22.828 44 12.148 1 54.41 187 VAL A C 1
ATOM 1437 O O . VAL A 1 187 ? -22.344 43.625 13.227 1 54.41 187 VAL A O 1
ATOM 1440 N N . ARG A 1 188 ? -23.594 43.219 11.477 1 55.03 188 ARG A N 1
ATOM 1441 C CA . ARG A 1 188 ? -24.125 42 12.078 1 55.03 188 ARG A CA 1
ATOM 1442 C C . ARG A 1 188 ? -23.219 40.812 11.75 1 55.03 188 ARG A C 1
ATOM 1444 O O . ARG A 1 188 ? -23.047 39.906 12.578 1 55.03 188 ARG A O 1
ATOM 1451 N N . PHE A 1 189 ? -22.547 40.844 10.578 1 60.34 189 PHE A N 1
ATOM 1452 C CA . PHE A 1 189 ? -21.922 39.594 10.156 1 60.34 189 PHE A CA 1
ATOM 1453 C C . PHE A 1 189 ? -20.438 39.812 9.852 1 60.34 189 PHE A C 1
ATOM 1455 O O . PHE A 1 189 ? -19.875 39.125 8.984 1 60.34 189 PHE A O 1
ATOM 1462 N N . HIS A 1 190 ? -19.844 40.688 10.57 1 63.62 190 HIS A N 1
ATOM 1463 C CA . HIS A 1 190 ? -18.469 41.062 10.273 1 63.62 190 HIS A CA 1
ATOM 1464 C C . HIS A 1 190 ? -17.484 39.938 10.586 1 63.62 190 HIS A C 1
ATOM 1466 O O . HIS A 1 190 ? -16.375 39.906 10.055 1 63.62 190 HIS A O 1
ATOM 1472 N N . PHE A 1 191 ? -17.984 38.938 11.383 1 71 191 PHE A N 1
ATOM 1473 C CA . PHE A 1 191 ? -17.094 37.875 11.82 1 71 191 PHE A CA 1
ATOM 1474 C C . PHE A 1 191 ? -17.078 36.719 10.812 1 71 191 PHE A C 1
ATOM 1476 O O . PHE A 1 191 ? -16.172 35.875 10.836 1 71 191 PHE A O 1
ATOM 1483 N N . LEU A 1 192 ? -18.031 36.75 9.891 1 74.62 192 LEU A N 1
ATOM 1484 C CA . LEU A 1 192 ? -18.25 35.594 9.031 1 74.62 192 LEU A CA 1
ATOM 1485 C C . LEU A 1 192 ? -17.094 35.406 8.07 1 74.62 192 LEU A C 1
ATOM 1487 O O . LEU A 1 192 ? -16.672 34.25 7.82 1 74.62 192 LEU A O 1
ATOM 1491 N N . PRO A 1 193 ? -16.5 36.469 7.523 1 74.62 193 PRO A N 1
ATOM 1492 C CA . PRO A 1 193 ? -15.375 36.25 6.602 1 74.62 193 PRO A CA 1
ATOM 1493 C C . PRO A 1 193 ? -14.172 35.594 7.273 1 74.62 193 PRO A C 1
ATOM 1495 O O . PRO A 1 193 ? -13.578 34.688 6.715 1 74.62 193 PRO A O 1
ATOM 1498 N N . ASP A 1 194 ? -13.898 35.969 8.469 1 80.62 194 ASP A N 1
ATOM 1499 C CA . ASP A 1 194 ? -12.773 35.406 9.188 1 80.62 194 ASP A CA 1
ATOM 1500 C C . ASP A 1 194 ? -13.055 33.938 9.57 1 80.62 194 ASP A C 1
ATOM 1502 O O . ASP A 1 194 ? -12.172 33.094 9.484 1 80.62 194 ASP A O 1
ATOM 1506 N N . LEU A 1 195 ? -14.312 33.75 9.984 1 84.06 195 LEU A N 1
ATOM 1507 C CA . LEU A 1 195 ? -14.703 32.406 10.344 1 84.06 195 LEU A CA 1
ATOM 1508 C C . LEU A 1 195 ? -14.625 31.469 9.133 1 84.06 195 LEU A C 1
ATOM 1510 O O . LEU A 1 195 ? -14.148 30.344 9.242 1 84.06 195 LEU A O 1
ATOM 1514 N N . SER A 1 196 ? -15.078 31.953 8.039 1 88.94 196 SER A N 1
ATOM 1515 C CA . SER A 1 196 ? -15.078 31.125 6.84 1 88.94 196 SER A CA 1
ATOM 1516 C C . SER A 1 196 ? -13.656 30.797 6.387 1 88.94 196 SER A C 1
ATOM 1518 O O . SER A 1 196 ? -13.383 29.688 5.934 1 88.94 196 SER A O 1
ATOM 1520 N N . LEU A 1 197 ? -12.766 31.75 6.469 1 89.06 197 LEU A N 1
ATOM 1521 C CA . LEU A 1 197 ? -11.367 31.5 6.137 1 89.06 197 LEU A CA 1
ATOM 1522 C C . LEU A 1 197 ? -10.766 30.453 7.066 1 89.06 197 LEU A C 1
ATOM 1524 O O . LEU A 1 197 ? -10.07 29.531 6.613 1 89.06 197 LEU A O 1
ATOM 1528 N N . GLY A 1 198 ? -11.047 30.641 8.367 1 91.06 198 GLY A N 1
ATOM 1529 C CA . GLY A 1 198 ? -10.586 29.656 9.336 1 91.06 198 GLY A CA 1
ATOM 1530 C C . GLY A 1 198 ? -11.039 28.25 9.023 1 91.06 198 GLY A C 1
ATOM 1531 O O . GLY A 1 198 ? -10.25 27.312 9.094 1 91.06 198 GLY A O 1
ATOM 1532 N N . LEU A 1 199 ? -12.227 28.125 8.648 1 92.62 199 LEU A N 1
ATOM 1533 C CA . LEU A 1 199 ? -12.797 26.812 8.336 1 92.62 199 LEU A CA 1
ATOM 1534 C C . LEU A 1 199 ? -12.141 26.219 7.094 1 92.62 199 LEU A C 1
ATOM 1536 O O . LEU A 1 199 ? -11.906 25.016 7.035 1 92.62 199 LEU A O 1
ATOM 1540 N N . VAL A 1 200 ? -11.906 27.031 6.121 1 94.94 200 VAL A N 1
ATOM 1541 C CA . VAL A 1 200 ? -11.258 26.562 4.898 1 94.94 200 VAL A CA 1
ATOM 1542 C C . VAL A 1 200 ? -9.867 26.016 5.227 1 94.94 200 VAL A C 1
ATOM 1544 O O . VAL A 1 200 ? -9.484 24.953 4.762 1 94.94 200 VAL A O 1
ATOM 1547 N N . LEU A 1 201 ? -9.125 26.781 6.055 1 94.75 201 LEU A N 1
ATOM 1548 C CA . LEU A 1 201 ? -7.754 26.391 6.379 1 94.75 201 LEU A CA 1
ATOM 1549 C C . LEU A 1 201 ? -7.734 25.125 7.23 1 94.75 201 LEU A C 1
ATOM 1551 O O . LEU A 1 201 ? -6.934 24.219 6.984 1 94.75 201 LEU A O 1
ATOM 1555 N N . VAL A 1 202 ? -8.617 25.031 8.141 1 94.69 202 VAL A N 1
ATOM 1556 C CA . VAL A 1 202 ? -8.727 23.859 9.008 1 94.69 202 VAL A CA 1
ATOM 1557 C C . VAL A 1 202 ? -9.125 22.641 8.18 1 94.69 202 VAL A C 1
ATOM 1559 O O . VAL A 1 202 ? -8.555 21.562 8.336 1 94.69 202 VAL A O 1
ATOM 1562 N N . SER A 1 203 ? -10.109 22.781 7.352 1 95.69 203 SER A N 1
ATOM 1563 C CA . SER A 1 203 ? -10.57 21.688 6.516 1 95.69 203 SER A CA 1
ATOM 1564 C C . SER A 1 203 ? -9.477 21.234 5.551 1 95.69 203 SER A C 1
ATOM 1566 O O . SER A 1 203 ? -9.414 20.047 5.195 1 95.69 203 SER A O 1
ATOM 1568 N N . ALA A 1 204 ? -8.641 22.188 5.121 1 96.38 204 ALA A N 1
ATOM 1569 C CA . ALA A 1 204 ? -7.531 21.844 4.227 1 96.38 204 ALA A CA 1
ATOM 1570 C C . ALA A 1 204 ? -6.566 20.875 4.891 1 96.38 204 ALA A C 1
ATOM 1572 O O . ALA A 1 204 ? -6.039 19.969 4.238 1 96.38 204 ALA A O 1
ATOM 1573 N N . LEU A 1 205 ? -6.309 21.031 6.199 1 96.25 205 LEU A N 1
ATOM 1574 C CA . LEU A 1 205 ? -5.43 20.125 6.93 1 96.25 205 LEU A CA 1
ATOM 1575 C C . LEU A 1 205 ? -5.93 18.688 6.84 1 96.25 205 LEU A C 1
ATOM 1577 O O . LEU A 1 205 ? -5.16 17.781 6.516 1 96.25 205 LEU A O 1
ATOM 1581 N N . VAL A 1 206 ? -7.172 18.562 7.023 1 96.25 206 VAL A N 1
ATOM 1582 C CA . VAL A 1 206 ? -7.809 17.234 7 1 96.25 206 VAL A CA 1
ATOM 1583 C C . VAL A 1 206 ? -7.832 16.703 5.574 1 96.25 206 VAL A C 1
ATOM 1585 O O . VAL A 1 206 ? -7.512 15.539 5.336 1 96.25 206 VAL A O 1
ATOM 1588 N N . PHE A 1 207 ? -8.172 17.562 4.652 1 97.38 207 PHE A N 1
ATOM 1589 C CA . PHE A 1 207 ? -8.352 17.203 3.252 1 97.38 207 PHE A CA 1
ATOM 1590 C C . PHE A 1 207 ? -7.07 16.625 2.67 1 97.38 207 PHE A C 1
ATOM 1592 O O . PHE A 1 207 ? -7.082 15.547 2.07 1 97.38 207 PHE A O 1
ATOM 1599 N N . PHE A 1 208 ? -5.992 17.297 2.855 1 96.56 208 PHE A N 1
ATOM 1600 C CA . PHE A 1 208 ? -4.758 16.922 2.18 1 96.56 208 PHE A CA 1
ATOM 1601 C C . PHE A 1 208 ? -4.16 15.664 2.803 1 96.56 208 PHE A C 1
ATOM 1603 O O . PHE A 1 208 ? -3.588 14.828 2.102 1 96.56 208 PHE A O 1
ATOM 1610 N N . VAL A 1 209 ? -4.32 15.508 4.086 1 95.19 209 VAL A N 1
ATOM 1611 C CA . VAL A 1 209 ? -3.854 14.297 4.742 1 95.19 209 VAL A CA 1
ATOM 1612 C C . VAL A 1 209 ? -4.664 13.094 4.258 1 95.19 209 VAL A C 1
ATOM 1614 O O . VAL A 1 209 ? -4.102 12.094 3.818 1 95.19 209 VAL A O 1
ATOM 1617 N N . LEU A 1 210 ? -5.949 13.258 4.23 1 94.5 210 LEU A N 1
ATOM 1618 C CA . LEU A 1 210 ? -6.824 12.156 3.852 1 94.5 210 LEU A CA 1
ATOM 1619 C C . LEU A 1 210 ? -6.629 11.781 2.385 1 94.5 210 LEU A C 1
ATOM 1621 O O . LEU A 1 210 ? -6.621 10.602 2.035 1 94.5 210 LEU A O 1
ATOM 1625 N N . HIS A 1 211 ? -6.508 12.758 1.566 1 94.38 211 HIS A N 1
ATOM 1626 C CA . HIS A 1 211 ? -6.359 12.477 0.143 1 94.38 211 HIS A CA 1
ATOM 1627 C C . HIS A 1 211 ? -4.98 11.906 -0.166 1 94.38 211 HIS A C 1
ATOM 1629 O O . HIS A 1 211 ? -4.84 11.055 -1.05 1 94.38 211 HIS A O 1
ATOM 1635 N N . GLY A 1 212 ? -3.959 12.398 0.551 1 93.56 212 GLY A N 1
ATOM 1636 C CA . GLY A 1 212 ? -2.648 11.789 0.399 1 93.56 212 GLY A CA 1
ATOM 1637 C C . GLY A 1 212 ? -2.625 10.32 0.787 1 93.56 212 GLY A C 1
ATOM 1638 O O . GLY A 1 212 ? -2.168 9.477 0.015 1 93.56 212 GLY A O 1
ATOM 1639 N N . PHE A 1 213 ? -3.188 10.016 1.91 1 92 213 PHE A N 1
ATOM 1640 C CA . PHE A 1 213 ? -3.307 8.641 2.377 1 92 213 PHE A CA 1
ATOM 1641 C C . PHE A 1 213 ? -4.16 7.816 1.42 1 92 213 PHE A C 1
ATOM 1643 O O . PHE A 1 213 ? -3.844 6.656 1.141 1 92 213 PHE A O 1
ATOM 1650 N N . GLY A 1 214 ? -5.184 8.445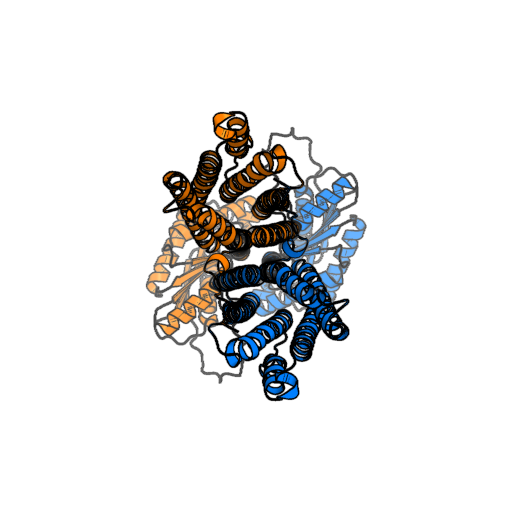 1.013 1 90.38 214 GLY A N 1
ATOM 1651 C CA . GLY A 1 214 ? -6.09 7.758 0.109 1 90.38 214 GLY A CA 1
ATOM 1652 C C . GLY A 1 214 ? -5.434 7.34 -1.194 1 90.38 214 GLY A C 1
ATOM 1653 O O . GLY A 1 214 ? -5.668 6.234 -1.688 1 90.38 214 GLY A O 1
ATOM 1654 N N . ALA A 1 215 ? -4.602 8.148 -1.745 1 89.69 215 ALA A N 1
ATOM 1655 C CA . ALA A 1 215 ? -3.91 7.852 -2.996 1 89.69 215 ALA A CA 1
ATOM 1656 C C . ALA A 1 215 ? -2.99 6.645 -2.844 1 89.69 215 ALA A C 1
ATOM 1658 O O . ALA A 1 215 ? -2.986 5.746 -3.691 1 89.69 215 ALA A O 1
ATOM 1659 N N . VAL A 1 216 ? -2.301 6.605 -1.787 1 86.38 216 VAL A N 1
ATOM 1660 C CA . VAL A 1 216 ? -1.347 5.523 -1.558 1 86.38 216 VAL A CA 1
ATOM 1661 C C . VAL A 1 216 ? -2.096 4.23 -1.255 1 86.38 216 VAL A C 1
ATOM 1663 O O . VAL A 1 216 ? -1.728 3.162 -1.752 1 86.38 216 VAL A O 1
ATOM 1666 N N . THR A 1 217 ? -3.125 4.359 -0.481 1 85.69 217 THR A N 1
ATOM 1667 C CA . THR A 1 217 ? -3.924 3.195 -0.122 1 85.69 217 THR A CA 1
ATOM 1668 C C . THR A 1 217 ? -4.625 2.621 -1.35 1 85.69 217 THR A C 1
ATOM 1670 O O . THR A 1 217 ? -4.738 1.401 -1.494 1 85.69 217 THR A O 1
ATOM 1673 N N . MET A 1 218 ? -5.102 3.473 -2.162 1 86 218 MET A N 1
ATOM 1674 C CA . MET A 1 218 ? -5.793 3.035 -3.373 1 86 218 MET A CA 1
ATOM 1675 C C . MET A 1 218 ? -4.867 2.213 -4.262 1 86 218 MET A C 1
ATOM 1677 O O . MET A 1 218 ? -5.266 1.174 -4.789 1 86 218 MET A O 1
ATOM 1681 N N . ILE A 1 219 ? -3.697 2.619 -4.438 1 80.44 219 ILE A N 1
ATOM 1682 C CA . ILE A 1 219 ? -2.727 1.905 -5.262 1 80.44 219 ILE A CA 1
ATOM 1683 C C . ILE A 1 219 ? -2.385 0.566 -4.613 1 80.44 219 ILE A C 1
ATOM 1685 O O . ILE A 1 219 ? -2.244 -0.448 -5.301 1 80.44 219 ILE A O 1
ATOM 1689 N N . ARG A 1 220 ? -2.229 0.63 -3.371 1 80.12 220 ARG A N 1
ATOM 1690 C CA . ARG A 1 220 ? -1.945 -0.597 -2.633 1 80.12 220 ARG A CA 1
ATOM 1691 C C . ARG A 1 220 ? -3.059 -1.621 -2.826 1 80.12 220 ARG A C 1
ATOM 1693 O O . ARG A 1 220 ? -2.791 -2.795 -3.094 1 80.12 220 ARG A O 1
ATOM 1700 N N . GLU A 1 221 ? -4.234 -1.184 -2.646 1 80.5 221 GLU A N 1
ATOM 1701 C CA . GLU A 1 221 ? -5.383 -2.072 -2.787 1 80.5 221 GLU A CA 1
ATOM 1702 C C . GLU A 1 221 ? -5.473 -2.641 -4.199 1 80.5 221 GLU A C 1
ATOM 1704 O O . GLU A 1 221 ? -5.758 -3.826 -4.383 1 80.5 221 GLU A O 1
ATOM 1709 N N . ARG A 1 222 ? -5.195 -1.884 -5.16 1 79.31 222 ARG A N 1
ATOM 1710 C CA . ARG A 1 222 ? -5.242 -2.324 -6.551 1 79.31 222 ARG A CA 1
ATOM 1711 C C . ARG A 1 222 ? -4.109 -3.299 -6.855 1 79.31 222 ARG A C 1
ATOM 1713 O O . ARG A 1 222 ? -4.312 -4.297 -7.551 1 79.31 222 ARG A O 1
ATOM 1720 N N . ALA A 1 223 ? -2.963 -2.92 -6.391 1 76.38 223 ALA A N 1
ATOM 1721 C CA . ALA A 1 223 ? -1.821 -3.812 -6.57 1 76.38 223 ALA A CA 1
ATOM 1722 C C . ALA A 1 223 ? -2.076 -5.168 -5.914 1 76.38 223 ALA A C 1
ATOM 1724 O O . ALA A 1 223 ? -1.771 -6.211 -6.492 1 76.38 223 ALA A O 1
ATOM 1725 N N . GLU A 1 224 ? -2.564 -5.09 -4.746 1 74.44 224 GLU A N 1
ATOM 1726 C CA . GLU A 1 224 ? -2.881 -6.316 -4.02 1 74.44 224 GLU A CA 1
ATOM 1727 C C . GLU A 1 224 ? -3.922 -7.145 -4.766 1 74.44 224 GLU A C 1
ATOM 1729 O O . GLU A 1 224 ? -3.818 -8.375 -4.828 1 74.44 224 GLU A O 1
ATOM 1734 N N . ALA A 1 225 ? -4.867 -6.508 -5.293 1 73.12 225 ALA A N 1
ATOM 1735 C CA . ALA A 1 225 ? -5.891 -7.199 -6.07 1 73.12 225 ALA A CA 1
ATOM 1736 C C . ALA A 1 225 ? -5.293 -7.836 -7.324 1 73.12 225 ALA A C 1
ATOM 1738 O O . ALA A 1 225 ? -5.637 -8.961 -7.68 1 73.12 225 ALA A O 1
ATOM 1739 N N . HIS A 1 226 ? -4.461 -7.09 -7.938 1 71.88 226 HIS A N 1
ATOM 1740 C CA . HIS A 1 226 ? -3.781 -7.578 -9.133 1 71.88 226 HIS A CA 1
ATOM 1741 C C . HIS A 1 226 ? -2.906 -8.789 -8.812 1 71.88 226 HIS A C 1
ATOM 1743 O O . HIS A 1 226 ? -2.938 -9.789 -9.523 1 71.88 226 HIS A O 1
ATOM 1749 N N . TYR A 1 227 ? -2.164 -8.688 -7.762 1 68.5 227 TYR A N 1
ATOM 1750 C CA . TYR A 1 227 ? -1.277 -9.773 -7.367 1 68.5 227 TYR A CA 1
ATOM 1751 C C . TYR A 1 227 ? -2.076 -11.008 -6.945 1 68.5 227 TYR A C 1
ATOM 1753 O O . TYR A 1 227 ? -1.691 -12.141 -7.246 1 68.5 227 TYR A O 1
ATOM 1761 N N . ARG A 1 228 ? -3.074 -10.719 -6.293 1 67.94 228 ARG A N 1
ATOM 1762 C CA . ARG A 1 228 ? -3.943 -11.82 -5.898 1 67.94 228 ARG A CA 1
ATOM 1763 C C . ARG A 1 228 ? -4.516 -12.531 -7.117 1 67.94 228 ARG A C 1
ATOM 1765 O O . ARG A 1 228 ? -4.594 -13.766 -7.141 1 67.94 228 ARG A O 1
ATOM 1772 N N . ARG A 1 229 ? -4.828 -11.82 -8.086 1 69.25 229 ARG A N 1
ATOM 1773 C CA . ARG A 1 229 ? -5.332 -12.406 -9.32 1 69.25 229 ARG A CA 1
ATOM 1774 C C . ARG A 1 229 ? -4.242 -13.203 -10.031 1 69.25 229 ARG A C 1
ATOM 1776 O O . ARG A 1 229 ? -4.5 -14.305 -10.531 1 69.25 229 ARG A O 1
ATOM 1783 N N . GLU A 1 230 ? -3.133 -12.648 -10.023 1 69.12 230 GLU A N 1
ATOM 1784 C CA . GLU A 1 230 ? -2.014 -13.32 -10.68 1 69.12 230 GLU A CA 1
ATOM 1785 C C . GLU A 1 230 ? -1.593 -14.562 -9.906 1 69.12 230 GLU A C 1
ATOM 1787 O O . GLU A 1 230 ? -1.227 -15.578 -10.516 1 69.12 230 GLU A O 1
ATOM 1792 N N . ALA A 1 231 ? -1.696 -14.406 -8.664 1 68.38 231 ALA A N 1
ATOM 1793 C CA . ALA A 1 231 ? -1.244 -15.5 -7.809 1 68.38 231 ALA A CA 1
ATOM 1794 C C . ALA A 1 231 ? -2.299 -16.609 -7.727 1 68.38 231 ALA A C 1
ATOM 1796 O O . ALA A 1 231 ? -1.979 -17.75 -7.43 1 68.38 231 ALA A O 1
ATOM 1797 N N . CYS A 1 232 ? -3.498 -16.172 -8.094 1 75.81 232 CYS A N 1
ATOM 1798 C CA . CYS A 1 232 ? -4.566 -17.125 -7.824 1 75.81 232 CYS A CA 1
ATOM 1799 C C . CYS A 1 232 ? -5.289 -17.531 -9.109 1 75.81 232 CYS A C 1
ATOM 1801 O O . CYS A 1 232 ? -6.355 -18.141 -9.062 1 75.81 232 CYS A O 1
ATOM 1803 N N . SER A 1 233 ? -4.746 -17.188 -10.211 1 81.94 233 SER A N 1
ATOM 1804 C CA . SER A 1 233 ? -5.367 -17.562 -11.484 1 81.94 233 SER A CA 1
ATOM 1805 C C . SER A 1 233 ? -4.355 -18.203 -12.422 1 81.94 233 SER A C 1
ATOM 1807 O O . SER A 1 233 ? -3.166 -17.891 -12.375 1 81.94 233 SER A O 1
ATOM 1809 N N . ASP A 1 234 ? -4.805 -19.141 -13.172 1 82.44 234 ASP A N 1
ATOM 1810 C CA . ASP A 1 234 ? -4.012 -19.75 -14.234 1 82.44 234 ASP A CA 1
ATOM 1811 C C . ASP A 1 234 ? -3.955 -18.844 -15.469 1 82.44 234 ASP A C 1
ATOM 1813 O O . ASP A 1 234 ? -4.992 -18.5 -16.047 1 82.44 234 ASP A O 1
ATOM 1817 N N . PRO A 1 235 ? -2.77 -18.438 -15.805 1 75.31 235 PRO A N 1
ATOM 1818 C CA . PRO A 1 235 ? -2.658 -17.453 -16.875 1 75.31 235 PRO A CA 1
ATOM 1819 C C . PRO A 1 235 ? -3.158 -17.969 -18.219 1 75.31 235 PRO A C 1
ATOM 1821 O O . PRO A 1 235 ? -3.582 -17.203 -19.078 1 75.31 235 PRO A O 1
ATOM 1824 N N . LEU A 1 236 ? -3.174 -19.25 -18.406 1 81.38 236 LEU A N 1
ATOM 1825 C CA . LEU A 1 236 ? -3.559 -19.828 -19.688 1 81.38 236 LEU A CA 1
ATOM 1826 C C . LEU A 1 236 ? -5.074 -19.875 -19.828 1 81.38 236 LEU A C 1
ATOM 1828 O O . LEU A 1 236 ? -5.617 -19.516 -20.875 1 81.38 236 LEU A O 1
ATOM 1832 N N . THR A 1 237 ? -5.746 -20.25 -18.797 1 92.5 237 THR A N 1
ATOM 1833 C CA . THR A 1 237 ? -7.168 -20.547 -18.906 1 92.5 237 THR A CA 1
ATOM 1834 C C . THR A 1 237 ? -8 -19.484 -18.203 1 92.5 237 THR A C 1
ATOM 1836 O O . THR A 1 237 ? -9.211 -19.391 -18.422 1 92.5 237 THR A O 1
ATOM 1839 N N . GLY A 1 238 ? -7.332 -18.75 -17.359 1 88.44 238 GLY A N 1
ATOM 1840 C CA . GLY A 1 238 ? -8.062 -17.766 -16.578 1 88.44 238 GLY A CA 1
ATOM 1841 C C . GLY A 1 238 ? -8.758 -18.344 -15.367 1 88.44 238 GLY A C 1
ATOM 1842 O O . GLY A 1 238 ? -9.297 -17.609 -14.531 1 88.44 238 GLY A O 1
ATOM 1843 N N . LEU A 1 239 ? -8.781 -19.609 -15.266 1 92.38 239 LEU A N 1
ATOM 1844 C CA . LEU A 1 239 ? -9.367 -20.281 -14.109 1 92.38 239 LEU A CA 1
ATOM 1845 C C . LEU A 1 239 ? -8.516 -20.078 -12.867 1 92.38 239 LEU A C 1
ATOM 1847 O O . LEU A 1 239 ? -7.32 -19.766 -12.977 1 92.38 239 LEU A O 1
ATOM 1851 N N . PRO A 1 240 ? -9.242 -20.172 -11.75 1 89.56 240 PRO A N 1
ATOM 1852 C CA . PRO A 1 240 ? -8.43 -20.25 -10.531 1 89.56 240 PRO A CA 1
ATOM 1853 C C . PRO A 1 240 ? -7.34 -21.328 -10.625 1 89.56 240 PRO A C 1
ATOM 1855 O O . PRO A 1 240 ? -7.52 -22.344 -11.305 1 89.56 240 PRO A O 1
ATOM 1858 N N . ASN A 1 241 ? -6.207 -21 -9.992 1 86.56 241 ASN A N 1
ATOM 1859 C CA . ASN A 1 241 ? -5.113 -21.969 -10.016 1 86.56 241 ASN A CA 1
ATOM 1860 C C . ASN A 1 241 ? -5.137 -22.875 -8.789 1 86.56 241 ASN A C 1
ATOM 1862 O O . ASN A 1 241 ? -6.102 -22.859 -8.023 1 86.56 241 ASN A O 1
ATOM 1866 N N . ARG A 1 242 ? -4.133 -23.688 -8.672 1 83.81 242 ARG A N 1
ATOM 1867 C CA . ARG A 1 242 ? -4.062 -24.672 -7.598 1 83.81 242 ARG A CA 1
ATOM 1868 C C . ARG A 1 242 ? -4.113 -23.984 -6.234 1 83.81 242 ARG A C 1
ATOM 1870 O O . ARG A 1 242 ? -4.797 -24.469 -5.324 1 83.81 242 ARG A O 1
ATOM 1877 N N . ARG A 1 243 ? -3.414 -22.922 -6.188 1 77.38 243 ARG A N 1
ATOM 1878 C CA . ARG A 1 243 ? -3.387 -22.203 -4.918 1 77.38 243 ARG A CA 1
ATOM 1879 C C . ARG A 1 243 ? -4.785 -21.766 -4.508 1 77.38 243 ARG A C 1
ATOM 1881 O O . ARG A 1 243 ? -5.184 -21.938 -3.355 1 77.38 243 ARG A O 1
ATOM 1888 N N . ARG A 1 244 ? -5.418 -21.141 -5.465 1 84.12 244 ARG A N 1
ATOM 1889 C CA . ARG A 1 244 ? -6.781 -20.688 -5.195 1 84.12 244 ARG A CA 1
ATOM 1890 C C . ARG A 1 244 ? -7.688 -21.875 -4.855 1 84.12 244 ARG A C 1
ATOM 1892 O O . ARG A 1 244 ? -8.562 -21.766 -3.996 1 84.12 244 ARG A O 1
ATOM 1899 N N . PHE A 1 245 ? -7.523 -22.906 -5.5 1 91.94 245 PHE A N 1
ATOM 1900 C CA . PHE A 1 245 ? -8.312 -24.094 -5.211 1 91.94 245 PHE A CA 1
ATOM 1901 C C . PHE A 1 245 ? -8.094 -24.562 -3.777 1 91.94 245 PHE A C 1
ATOM 1903 O O . PHE A 1 245 ? -9.055 -24.812 -3.049 1 91.94 245 PHE A O 1
ATOM 1910 N N . ASP A 1 246 ? -6.855 -24.641 -3.414 1 86.69 246 ASP A N 1
ATOM 1911 C CA . ASP A 1 246 ? -6.504 -25.125 -2.082 1 86.69 246 ASP A CA 1
ATOM 1912 C C . ASP A 1 246 ? -7.105 -24.234 -0.998 1 86.69 246 ASP A C 1
ATOM 1914 O O . ASP A 1 246 ? -7.617 -24.734 0.007 1 86.69 246 ASP A O 1
ATOM 1918 N N . GLN A 1 247 ? -7.043 -22.969 -1.218 1 82.62 247 GLN A N 1
ATOM 1919 C CA . GLN A 1 247 ? -7.609 -22.016 -0.274 1 82.62 247 GLN A CA 1
ATOM 1920 C C . GLN A 1 247 ? -9.125 -22.172 -0.165 1 82.62 247 GLN A C 1
ATOM 1922 O O . GLN A 1 247 ? -9.664 -22.234 0.939 1 82.62 247 GLN A O 1
ATOM 1927 N N . ALA A 1 248 ? -9.719 -22.25 -1.309 1 89.69 248 ALA A N 1
ATOM 1928 C CA . ALA A 1 248 ? -11.172 -22.391 -1.34 1 89.69 248 ALA A CA 1
ATOM 1929 C C . ALA A 1 248 ? -11.602 -23.734 -0.725 1 89.69 248 ALA A C 1
ATOM 1931 O O . ALA A 1 248 ? -12.609 -23.797 -0.012 1 89.69 248 ALA A O 1
ATOM 1932 N N . TYR A 1 249 ? -10.836 -24.688 -1.006 1 92.69 249 TYR A N 1
ATOM 1933 C CA . TYR A 1 249 ? -11.133 -26.016 -0.495 1 92.69 249 TYR A CA 1
ATOM 1934 C C . TYR A 1 249 ? -11.094 -26.031 1.028 1 92.69 249 TYR A C 1
ATOM 1936 O O . TYR A 1 249 ? -12 -26.562 1.673 1 92.69 249 TYR A O 1
ATOM 1944 N N . ALA A 1 250 ? -10.055 -25.5 1.59 1 89.44 250 ALA A N 1
ATOM 1945 C CA . ALA A 1 250 ? -9.914 -25.469 3.043 1 89.44 250 ALA A CA 1
ATOM 1946 C C . ALA A 1 250 ? -11.078 -24.719 3.688 1 89.44 250 ALA A C 1
ATOM 1948 O O . ALA A 1 250 ? -11.633 -25.188 4.688 1 89.44 250 ALA A O 1
ATOM 1949 N N . HIS A 1 251 ? -11.414 -23.625 3.092 1 87.88 251 HIS A N 1
ATOM 1950 C CA . HIS A 1 251 ? -12.5 -22.797 3.596 1 87.88 251 HIS A CA 1
ATOM 1951 C C . HIS A 1 251 ? -13.836 -23.516 3.508 1 87.88 251 HIS A C 1
ATOM 1953 O O . HIS A 1 251 ? -14.586 -23.562 4.484 1 87.88 251 HIS A O 1
ATOM 1959 N N . GLU A 1 252 ? -14.133 -24.094 2.373 1 93.31 252 GLU A N 1
ATOM 1960 C CA . GLU A 1 252 ? -15.422 -24.734 2.139 1 93.31 252 GLU A CA 1
ATOM 1961 C C . GLU A 1 252 ? -15.547 -26.047 2.922 1 93.31 252 GLU A C 1
ATOM 1963 O O . GLU A 1 252 ? -16.641 -26.406 3.365 1 93.31 252 GLU A O 1
ATOM 1968 N N . PHE A 1 253 ? -14.438 -26.703 3.088 1 93.75 253 PHE A N 1
ATOM 1969 C CA . PHE A 1 253 ? -14.445 -27.922 3.893 1 93.75 253 PHE A CA 1
ATOM 1970 C C . PHE A 1 253 ? -14.828 -27.609 5.336 1 93.75 253 PHE A C 1
ATOM 1972 O O . PHE A 1 253 ? -15.688 -28.281 5.91 1 93.75 253 PHE A O 1
ATOM 1979 N N . ALA A 1 254 ? -14.18 -26.641 5.922 1 90.81 254 ALA A N 1
ATOM 1980 C CA . ALA A 1 254 ? -14.469 -26.219 7.289 1 90.81 254 ALA A CA 1
ATOM 1981 C C . ALA A 1 254 ? -15.922 -25.781 7.434 1 90.81 254 ALA A C 1
ATOM 1983 O O . ALA A 1 254 ? -16.594 -26.109 8.414 1 90.81 254 ALA A O 1
ATOM 1984 N N . ARG A 1 255 ? -16.344 -25.016 6.469 1 90.75 255 ARG A N 1
ATOM 1985 C CA . ARG A 1 255 ? -17.719 -24.516 6.477 1 90.75 255 ARG A CA 1
ATOM 1986 C C . ARG A 1 255 ? -18.703 -25.672 6.406 1 90.75 255 ARG A C 1
ATOM 1988 O O . ARG A 1 255 ? -19.703 -25.688 7.133 1 90.75 255 ARG A O 1
ATOM 1995 N N . ALA A 1 256 ? -18.469 -26.562 5.516 1 93.75 256 ALA A N 1
ATOM 1996 C CA . ALA A 1 256 ? -19.359 -27.703 5.344 1 93.75 256 ALA A CA 1
ATOM 1997 C C . ALA A 1 256 ? -19.406 -28.562 6.613 1 93.75 256 ALA A C 1
ATOM 1999 O O . ALA A 1 256 ? -20.469 -29.047 7.004 1 93.75 256 ALA A O 1
ATOM 2000 N N . ARG A 1 257 ? -18.328 -28.688 7.195 1 91.69 257 ARG A N 1
ATOM 2001 C CA . ARG A 1 257 ? -18.234 -29.438 8.438 1 91.69 257 ARG A CA 1
ATOM 2002 C C . ARG A 1 257 ? -19.016 -28.75 9.555 1 91.69 257 ARG A C 1
ATOM 2004 O O . ARG A 1 257 ? -19.75 -29.406 10.305 1 91.69 257 ARG A O 1
ATOM 2011 N N . HIS A 1 258 ? -18.812 -27.5 9.688 1 90.19 258 HIS A N 1
ATOM 2012 C CA . HIS A 1 258 ? -19.438 -26.719 10.758 1 90.19 258 HIS A CA 1
ATOM 2013 C C . HIS A 1 258 ? -20.938 -26.656 10.594 1 90.19 258 HIS A C 1
ATOM 2015 O O . HIS A 1 258 ? -21.688 -26.703 11.578 1 90.19 258 HIS A O 1
ATOM 2021 N N . HIS A 1 259 ? -21.422 -26.531 9.391 1 91.81 259 HIS A N 1
ATOM 2022 C CA . HIS A 1 259 ? -22.844 -26.328 9.141 1 91.81 259 HIS A CA 1
ATOM 2023 C C . HIS A 1 259 ? -23.547 -27.641 8.773 1 91.81 259 HIS A C 1
ATOM 2025 O O . HIS A 1 259 ? -24.75 -27.656 8.539 1 91.81 259 HIS A O 1
ATOM 2031 N N . GLY A 1 260 ? -22.844 -28.641 8.695 1 92.81 260 GLY A N 1
ATOM 2032 C CA . GLY A 1 260 ? -23.438 -29.922 8.344 1 92.81 260 GLY A CA 1
ATOM 2033 C C . GLY A 1 260 ? -24 -29.953 6.938 1 92.81 260 GLY A C 1
ATOM 2034 O O . GLY A 1 260 ? -25.156 -30.344 6.742 1 92.81 260 GLY A O 1
ATOM 2035 N N . ARG A 1 261 ? -23.297 -29.516 5.977 1 94.31 261 ARG A N 1
ATOM 2036 C CA . ARG A 1 261 ? -23.672 -29.484 4.57 1 94.31 261 ARG A CA 1
ATOM 2037 C C . ARG A 1 261 ? -22.766 -30.391 3.74 1 94.31 261 ARG A C 1
ATOM 2039 O O . ARG A 1 261 ? -21.625 -30.656 4.129 1 94.31 261 ARG A O 1
ATOM 2046 N N . PRO A 1 262 ? -23.25 -30.906 2.699 1 96.44 262 PRO A N 1
ATOM 2047 C CA . PRO A 1 262 ? -22.406 -31.734 1.852 1 96.44 262 PRO A CA 1
ATOM 2048 C C . PRO A 1 262 ? -21.391 -30.922 1.052 1 96.44 262 PRO A C 1
ATOM 2050 O O . PRO A 1 262 ? -21.578 -29.719 0.849 1 96.44 262 PRO A O 1
ATOM 2053 N N . LEU A 1 263 ? -20.297 -31.578 0.709 1 97.31 263 LEU A N 1
ATOM 2054 C CA . LEU A 1 263 ? -19.25 -31 -0.12 1 97.31 263 LEU A CA 1
ATOM 2055 C C . LEU A 1 263 ? -18.688 -32.031 -1.095 1 97.31 263 LEU A C 1
ATOM 2057 O O . LEU A 1 263 ? -18.344 -33.156 -0.691 1 97.31 263 LEU A O 1
ATOM 2061 N N . SER A 1 264 ? -18.688 -31.734 -2.379 1 98.06 264 SER A N 1
ATOM 2062 C CA . SER A 1 264 ? -18.141 -32.656 -3.371 1 98.06 264 SER A CA 1
ATOM 2063 C C . SER A 1 264 ? -16.969 -32.031 -4.129 1 98.06 264 SER A C 1
ATOM 2065 O O . SER A 1 264 ? -16.906 -30.797 -4.258 1 98.06 264 SER A O 1
ATOM 2067 N N . VAL A 1 265 ? -16.078 -32.844 -4.57 1 97.88 265 VAL A N 1
ATOM 2068 C CA . VAL A 1 265 ? -14.922 -32.438 -5.352 1 97.88 265 VAL A CA 1
ATOM 2069 C C . VAL A 1 265 ? -14.812 -33.312 -6.609 1 97.88 265 VAL A C 1
ATOM 2071 O O . VAL A 1 265 ? -15.047 -34.531 -6.559 1 97.88 265 VAL A O 1
ATOM 2074 N N . LEU A 1 266 ? -14.539 -32.688 -7.75 1 98.38 266 LEU A N 1
ATOM 2075 C CA . LEU A 1 266 ? -14.242 -33.375 -9 1 98.38 266 LEU A CA 1
ATOM 2076 C C . LEU A 1 266 ? -12.773 -33.188 -9.383 1 98.38 266 LEU A C 1
ATOM 2078 O O . LEU A 1 266 ? -12.266 -32.062 -9.414 1 98.38 266 LEU A O 1
ATOM 2082 N N . MET A 1 267 ? -12.133 -34.25 -9.594 1 96.94 267 MET A N 1
ATOM 2083 C CA . MET A 1 267 ? -10.828 -34.25 -10.242 1 96.94 267 MET A CA 1
ATOM 2084 C C . MET A 1 267 ? -10.938 -34.594 -11.719 1 96.94 267 MET A C 1
ATOM 2086 O O . MET A 1 267 ? -11.586 -35.562 -12.078 1 96.94 267 MET A O 1
ATOM 2090 N N . ILE A 1 268 ? -10.336 -33.75 -12.555 1 97.44 268 ILE A N 1
ATOM 2091 C CA . ILE A 1 268 ? -10.547 -33.875 -13.992 1 97.44 268 ILE A CA 1
ATOM 2092 C C . ILE A 1 268 ? -9.203 -33.906 -14.719 1 97.44 268 ILE A C 1
ATOM 2094 O O . ILE A 1 268 ? -8.281 -33.188 -14.367 1 97.44 268 ILE A O 1
ATOM 2098 N N . ASP A 1 269 ? -9.094 -34.688 -15.656 1 94.62 269 ASP A N 1
ATOM 2099 C CA . ASP A 1 269 ? -7.902 -34.812 -16.5 1 94.62 269 ASP A CA 1
ATOM 2100 C C . ASP A 1 269 ? -8.273 -34.844 -17.969 1 94.62 269 ASP A C 1
ATOM 2102 O O . ASP A 1 269 ? -9.234 -35.531 -18.359 1 94.62 269 ASP A O 1
ATOM 2106 N N . ALA A 1 270 ? -7.531 -34.125 -18.766 1 94.56 270 ALA A N 1
ATOM 2107 C CA . ALA A 1 270 ? -7.703 -34.219 -20.219 1 94.56 270 ALA A CA 1
ATOM 2108 C C . ALA A 1 270 ? -7.023 -35.469 -20.781 1 94.56 270 ALA A C 1
ATOM 2110 O O . ALA A 1 270 ? -5.793 -35.562 -20.766 1 94.56 270 ALA A O 1
ATOM 2111 N N . ASP A 1 271 ? -7.797 -36.25 -21.375 1 93.06 271 ASP A N 1
ATOM 2112 C CA . ASP A 1 271 ? -7.324 -37.562 -21.797 1 93.06 271 ASP A CA 1
ATOM 2113 C C . ASP A 1 271 ? -6.316 -37.469 -22.938 1 93.06 271 ASP A C 1
ATOM 2115 O O . ASP A 1 271 ? -6.59 -36.812 -23.953 1 93.06 271 ASP A O 1
ATOM 2119 N N . HIS A 1 272 ? -5.172 -38.125 -22.781 1 89.62 272 HIS A N 1
ATOM 2120 C CA . HIS A 1 272 ? -4.125 -38.219 -23.797 1 89.62 272 HIS A CA 1
ATOM 2121 C C . HIS A 1 272 ? -3.73 -36.812 -24.281 1 89.62 272 HIS A C 1
ATOM 2123 O O . HIS A 1 272 ? -3.588 -36.594 -25.484 1 89.62 272 HIS A O 1
ATOM 2129 N N . PHE A 1 273 ? -3.615 -35.969 -23.391 1 89.81 273 PHE A N 1
ATOM 2130 C CA . PHE A 1 273 ? -3.355 -34.594 -23.734 1 89.81 273 PHE A CA 1
ATOM 2131 C C . PHE A 1 273 ? -1.988 -34.438 -24.391 1 89.81 273 PHE A C 1
ATOM 2133 O O . PHE A 1 273 ? -1.813 -33.625 -25.297 1 89.81 273 PHE A O 1
ATOM 2140 N N . LYS A 1 274 ? -1.038 -35.156 -23.859 1 80.75 274 LYS A N 1
ATOM 2141 C CA . LYS A 1 274 ? 0.314 -35.062 -24.406 1 80.75 274 LYS A CA 1
ATOM 2142 C C . LYS A 1 274 ? 0.313 -35.344 -25.922 1 80.75 274 LYS A C 1
ATOM 2144 O O . LYS A 1 274 ? 1.098 -34.75 -26.656 1 80.75 274 LYS A O 1
ATOM 2149 N N . ALA A 1 275 ? -0.501 -36.219 -26.359 1 84 275 ALA A N 1
ATOM 2150 C CA . ALA A 1 275 ? -0.596 -36.562 -27.766 1 84 275 ALA A CA 1
ATOM 2151 C C . ALA A 1 275 ? -1.02 -35.344 -28.609 1 84 275 ALA A C 1
ATOM 2153 O O . ALA A 1 275 ? -0.589 -35.219 -29.75 1 84 275 ALA A O 1
ATOM 2154 N N . ILE A 1 276 ? -1.862 -34.562 -28.078 1 86.25 276 ILE A N 1
ATOM 2155 C CA . ILE A 1 276 ? -2.291 -33.375 -28.766 1 86.25 276 ILE A CA 1
ATOM 2156 C C . ILE A 1 276 ? -1.099 -32.438 -28.953 1 86.25 276 ILE A C 1
ATOM 2158 O O . ILE A 1 276 ? -0.885 -31.891 -30.047 1 86.25 276 ILE A O 1
ATOM 2162 N N . ASN A 1 277 ? -0.302 -32.25 -27.938 1 78.94 277 ASN A N 1
ATOM 2163 C CA . ASN A 1 277 ? 0.88 -31.406 -28 1 78.94 277 ASN A CA 1
ATOM 2164 C C . ASN A 1 277 ? 1.914 -31.953 -28.984 1 78.94 277 ASN A C 1
ATOM 2166 O O . ASN A 1 277 ? 2.508 -31.188 -29.75 1 78.94 277 ASN A O 1
ATOM 2170 N N . ASP A 1 278 ? 2.109 -33.188 -28.859 1 74 278 ASP A N 1
ATOM 2171 C CA . ASP A 1 278 ? 3.135 -33.844 -29.656 1 74 278 ASP A CA 1
ATOM 2172 C C . ASP A 1 278 ? 2.787 -33.781 -31.156 1 74 278 ASP A C 1
ATOM 2174 O O . ASP A 1 278 ? 3.672 -33.625 -31.984 1 74 278 ASP A O 1
ATOM 2178 N N . HIS A 1 279 ? 1.535 -33.875 -31.484 1 78.5 279 HIS A N 1
ATOM 2179 C CA . HIS A 1 279 ? 1.101 -33.969 -32.875 1 78.5 279 HIS A CA 1
ATOM 2180 C C . HIS A 1 279 ? 0.796 -32.594 -33.469 1 78.5 279 HIS A C 1
ATOM 2182 O O . HIS A 1 279 ? 1.118 -32.312 -34.625 1 78.5 279 HIS A O 1
ATOM 2188 N N . HIS A 1 280 ? 0.138 -31.797 -32.688 1 78.62 280 HIS A N 1
ATOM 2189 C CA . HIS A 1 280 ? -0.353 -30.531 -33.25 1 78.62 280 HIS A CA 1
ATOM 2190 C C . HIS A 1 280 ? 0.459 -29.359 -32.719 1 78.62 280 HIS A C 1
ATOM 2192 O O . HIS A 1 280 ? 0.341 -28.234 -33.219 1 78.62 280 HIS A O 1
ATOM 2198 N N . GLY A 1 281 ? 1.232 -29.594 -31.75 1 76.12 281 GLY A N 1
ATOM 2199 C CA . GLY A 1 281 ? 2.033 -28.516 -31.172 1 76.12 281 GLY A CA 1
ATOM 2200 C C . GLY A 1 281 ? 1.446 -27.969 -29.891 1 76.12 281 GLY A C 1
ATOM 2201 O O . GLY A 1 281 ? 0.269 -28.188 -29.594 1 76.12 281 GLY A O 1
ATOM 2202 N N . HIS A 1 282 ? 2.16 -27.203 -29.156 1 75.94 282 HIS A N 1
ATOM 2203 C CA . HIS A 1 282 ? 1.793 -26.672 -27.859 1 75.94 282 HIS A CA 1
ATOM 2204 C C . HIS A 1 282 ? 0.676 -25.641 -27.984 1 75.94 282 HIS A C 1
ATOM 2206 O O . HIS A 1 282 ? -0.199 -25.562 -27.109 1 75.94 282 HIS A O 1
ATOM 2212 N N . PRO A 1 283 ? 0.718 -24.844 -28.953 1 77.44 283 PRO A N 1
ATOM 2213 C CA . PRO A 1 283 ? -0.381 -23.875 -29.078 1 77.44 283 PRO A CA 1
ATOM 2214 C C . PRO A 1 283 ? -1.747 -24.547 -29.172 1 77.44 283 PRO A C 1
ATOM 2216 O O . PRO A 1 283 ? -2.729 -24.047 -28.625 1 77.44 283 PRO A O 1
ATOM 2219 N N . GLU A 1 284 ? -1.765 -25.594 -29.844 1 82.88 284 GLU A N 1
ATOM 2220 C CA . GLU A 1 284 ? -3.016 -26.344 -29.969 1 82.88 284 GLU A CA 1
ATOM 2221 C C . GLU A 1 284 ? -3.404 -26.969 -28.625 1 82.88 284 GLU A C 1
ATOM 2223 O O . GLU A 1 284 ? -4.59 -27.078 -28.312 1 82.88 284 GLU A O 1
ATOM 2228 N N . GLY A 1 285 ? -2.449 -27.422 -27.969 1 89.25 285 GLY A N 1
ATOM 2229 C CA . GLY A 1 285 ? -2.703 -27.891 -26.609 1 89.25 285 GLY A CA 1
ATOM 2230 C C . GLY A 1 285 ? -3.264 -26.812 -25.703 1 89.25 285 GLY A C 1
ATOM 2231 O O . GLY A 1 285 ? -4.215 -27.062 -24.953 1 89.25 285 GLY A O 1
ATOM 2232 N N . ASP A 1 286 ? -2.723 -25.703 -25.844 1 87.69 286 ASP A N 1
ATOM 2233 C CA . ASP A 1 286 ? -3.209 -24.562 -25.062 1 87.69 286 ASP A CA 1
ATOM 2234 C C . ASP A 1 286 ? -4.664 -24.25 -25.406 1 87.69 286 ASP A C 1
ATOM 2236 O O . ASP A 1 286 ? -5.461 -23.938 -24.516 1 87.69 286 ASP A O 1
ATOM 2240 N N . ALA A 1 287 ? -4.914 -24.266 -26.625 1 91.31 287 ALA A N 1
ATOM 2241 C CA . ALA A 1 287 ? -6.281 -24 -27.078 1 91.31 287 ALA A CA 1
ATOM 2242 C C . ALA A 1 287 ? -7.246 -25.031 -26.516 1 91.31 287 ALA A C 1
ATOM 2244 O O . ALA A 1 287 ? -8.375 -24.703 -26.141 1 91.31 287 ALA A O 1
ATOM 2245 N N . CYS A 1 288 ? -6.832 -26.234 -26.516 1 93.5 288 CYS A N 1
ATOM 2246 C CA . CYS A 1 288 ? -7.641 -27.312 -25.938 1 93.5 288 CYS A CA 1
ATOM 2247 C C . CYS A 1 288 ? -7.922 -27.062 -24.469 1 93.5 288 CYS A C 1
ATOM 2249 O O . CYS A 1 288 ? -9.062 -27.188 -24.016 1 93.5 288 CYS A O 1
ATOM 2251 N N . LEU A 1 289 ? -6.957 -26.703 -23.797 1 95 289 LEU A N 1
ATOM 2252 C CA . LEU A 1 289 ? -7.105 -26.438 -22.375 1 95 289 LEU A CA 1
ATOM 2253 C C . LEU A 1 289 ? -8.062 -25.281 -22.125 1 95 289 LEU A C 1
ATOM 2255 O O . LEU A 1 289 ? -8.844 -25.297 -21.172 1 95 289 LEU A O 1
ATOM 2259 N N . ARG A 1 290 ? -7.977 -24.25 -22.953 1 95.25 290 ARG A N 1
ATOM 2260 C CA . ARG A 1 290 ? -8.906 -23.125 -22.844 1 95.25 290 ARG A CA 1
ATOM 2261 C C . ARG A 1 290 ? -10.344 -23.578 -23.062 1 95.25 290 ARG A C 1
ATOM 2263 O O . ARG A 1 290 ? -11.258 -23.078 -22.406 1 95.25 290 ARG A O 1
ATOM 2270 N N . ARG A 1 291 ? -10.492 -24.469 -23.938 1 95.56 291 ARG A N 1
ATOM 2271 C CA . ARG A 1 291 ? -11.828 -25 -24.219 1 95.56 291 ARG A CA 1
ATOM 2272 C C . ARG A 1 291 ? -12.344 -25.812 -23.031 1 95.56 291 ARG A C 1
ATOM 2274 O O . ARG A 1 291 ? -13.523 -25.75 -22.703 1 95.56 291 ARG A O 1
ATOM 2281 N N . VAL A 1 292 ? -11.5 -26.594 -22.469 1 96.69 292 VAL A N 1
ATOM 2282 C CA . VAL A 1 292 ? -11.875 -27.328 -21.266 1 96.69 292 VAL A CA 1
ATOM 2283 C C . VAL A 1 292 ? -12.359 -26.344 -20.188 1 96.69 292 VAL A C 1
ATOM 2285 O O . VAL A 1 292 ? -13.391 -26.578 -19.547 1 96.69 292 VAL A O 1
ATOM 2288 N N . ALA A 1 293 ? -11.602 -25.328 -20.016 1 96.94 293 ALA A N 1
ATOM 2289 C CA . ALA A 1 293 ? -11.953 -24.312 -19.016 1 96.94 293 ALA A CA 1
ATOM 2290 C C . ALA A 1 293 ? -13.336 -23.734 -19.297 1 96.94 293 ALA A C 1
ATOM 2292 O O . ALA A 1 293 ? -14.125 -23.547 -18.359 1 96.94 293 ALA A O 1
ATOM 2293 N N . LYS A 1 294 ? -13.602 -23.422 -20.516 1 96.12 294 LYS A N 1
ATOM 2294 C CA . LYS A 1 294 ? -14.898 -22.875 -20.891 1 96.12 294 LYS A CA 1
ATOM 2295 C C . LYS A 1 294 ? -16.016 -23.875 -20.609 1 96.12 294 LYS A C 1
ATOM 2297 O O . LYS A 1 294 ? -17.109 -23.484 -20.156 1 96.12 294 LYS A O 1
ATOM 2302 N N . VAL A 1 295 ? -15.766 -25.078 -20.922 1 97 295 VAL A N 1
ATOM 2303 C CA . VAL A 1 295 ? -16.734 -26.141 -20.672 1 97 295 VAL A CA 1
ATOM 2304 C C . VAL A 1 295 ? -17.047 -26.219 -19.172 1 97 295 VAL A C 1
ATOM 2306 O O . VAL A 1 295 ? -18.203 -26.344 -18.781 1 97 295 VAL A O 1
ATOM 2309 N N . LEU A 1 296 ? -16.047 -26.172 -18.406 1 97.25 296 LEU A N 1
ATOM 2310 C CA . LEU A 1 296 ? -16.234 -26.219 -16.953 1 97.25 296 LEU A CA 1
ATOM 2311 C C . LEU A 1 296 ? -17.062 -25.031 -16.484 1 97.25 296 LEU A C 1
ATOM 2313 O O . LEU A 1 296 ? -18.047 -25.219 -15.75 1 97.25 296 LEU A O 1
ATOM 2317 N N . GLN A 1 297 ? -16.734 -23.891 -16.891 1 95.19 297 GLN A N 1
ATOM 2318 C CA . GLN A 1 297 ? -17.406 -22.672 -16.453 1 95.19 297 GLN A CA 1
ATOM 2319 C C . GLN A 1 297 ? -18.875 -22.688 -16.859 1 95.19 297 GLN A C 1
ATOM 2321 O O . GLN A 1 297 ? -19.734 -22.203 -16.109 1 95.19 297 GLN A O 1
ATOM 2326 N N . ARG A 1 298 ? -19.172 -23.234 -17.969 1 94.62 298 ARG A N 1
ATOM 2327 C CA . ARG A 1 298 ? -20.531 -23.25 -18.484 1 94.62 298 ARG A CA 1
ATOM 2328 C C . ARG A 1 298 ? -21.391 -24.266 -17.734 1 94.62 298 ARG A C 1
ATOM 2330 O O . ARG A 1 298 ? -22.625 -24.172 -17.734 1 94.62 298 ARG A O 1
ATOM 2337 N N . ASN A 1 299 ? -20.781 -25.203 -17.141 1 96.25 299 ASN A N 1
ATOM 2338 C CA . ASN A 1 299 ? -21.547 -26.297 -16.531 1 96.25 299 ASN A CA 1
ATOM 2339 C C . ASN A 1 299 ? -21.562 -26.188 -15.008 1 96.25 299 ASN A C 1
ATOM 2341 O O . ASN A 1 299 ? -21.984 -27.109 -14.32 1 96.25 299 ASN A O 1
ATOM 2345 N N . LEU A 1 300 ? -21.016 -25.109 -14.516 1 95.12 300 LEU A N 1
ATOM 2346 C CA . LEU A 1 300 ? -20.969 -24.906 -13.07 1 95.12 300 LEU A CA 1
ATOM 2347 C C . LEU A 1 300 ? -21.844 -23.719 -12.664 1 95.12 300 LEU A C 1
ATOM 2349 O O . LEU A 1 300 ? -22.141 -22.844 -13.492 1 95.12 300 LEU A O 1
ATOM 2353 N N . ARG A 1 301 ? -22.281 -23.734 -11.359 1 84.31 301 ARG A N 1
ATOM 2354 C CA . ARG A 1 301 ? -23.031 -22.625 -10.805 1 84.31 301 ARG A CA 1
ATOM 2355 C C . ARG A 1 301 ? -22.125 -21.438 -10.508 1 84.31 301 ARG A C 1
ATOM 2357 O O . ARG A 1 301 ? -21.047 -21.594 -9.938 1 84.31 301 ARG A O 1
ATOM 2364 N N . ASP A 1 302 ? -22.656 -20.25 -10.859 1 81.94 302 ASP A N 1
ATOM 2365 C CA . ASP A 1 302 ? -21.906 -19.031 -10.617 1 81.94 302 ASP A CA 1
ATOM 2366 C C . ASP A 1 302 ? -21.891 -18.672 -9.133 1 81.94 302 ASP A C 1
ATOM 2368 O O . ASP A 1 302 ? -22.906 -18.812 -8.445 1 81.94 302 ASP A O 1
ATOM 2372 N N . GLY A 1 303 ? -20.781 -18.328 -8.633 1 79.75 303 GLY A N 1
ATOM 2373 C CA . GLY A 1 303 ? -20.672 -17.797 -7.281 1 79.75 303 GLY A CA 1
ATOM 2374 C C . GLY A 1 303 ? -20.484 -18.875 -6.23 1 79.75 303 GLY A C 1
ATOM 2375 O O . GLY A 1 303 ? -19.953 -18.609 -5.148 1 79.75 303 GLY A O 1
ATOM 2376 N N . SER A 1 304 ? -20.891 -20.062 -6.508 1 85.94 304 SER A N 1
ATOM 2377 C CA . SER A 1 304 ? -20.797 -21.094 -5.492 1 85.94 304 SER A CA 1
ATOM 2378 C C . SER A 1 304 ? -19.766 -22.141 -5.863 1 85.94 304 SER A C 1
ATOM 2380 O O . SER A 1 304 ? -18.875 -22.453 -5.066 1 85.94 304 SER A O 1
ATOM 2382 N N . ASP A 1 305 ? -19.891 -22.672 -7.086 1 95.06 305 ASP A N 1
ATOM 2383 C CA . ASP A 1 305 ? -18.953 -23.688 -7.547 1 95.06 305 ASP A CA 1
ATOM 2384 C C . ASP A 1 305 ? -17.641 -23.062 -7.992 1 95.06 305 ASP A C 1
ATOM 2386 O O . ASP A 1 305 ? -17.594 -21.891 -8.359 1 95.06 305 ASP A O 1
ATOM 2390 N N . LEU A 1 306 ? -16.562 -23.812 -7.816 1 96.12 306 LEU A N 1
ATOM 2391 C CA . LEU A 1 306 ? -15.25 -23.297 -8.211 1 96.12 306 LEU A CA 1
ATOM 2392 C C . LEU A 1 306 ? -14.523 -24.281 -9.109 1 96.12 306 LEU A C 1
ATOM 2394 O O . LEU A 1 306 ? -14.359 -25.453 -8.75 1 96.12 306 LEU A O 1
ATOM 2398 N N . ALA A 1 307 ? -14.195 -23.875 -10.289 1 97.12 307 ALA A N 1
ATOM 2399 C CA . ALA A 1 307 ? -13.336 -24.656 -11.188 1 97.12 307 ALA A CA 1
ATOM 2400 C C . ALA A 1 307 ? -11.914 -24.094 -11.188 1 97.12 307 ALA A C 1
ATOM 2402 O O . ALA A 1 307 ? -11.719 -22.875 -11.211 1 97.12 307 ALA A O 1
ATOM 2403 N N . ALA A 1 308 ? -10.953 -24.938 -11.078 1 95.81 308 ALA A N 1
ATOM 2404 C CA . ALA A 1 308 ? -9.555 -24.516 -11.039 1 95.81 308 ALA A CA 1
ATOM 2405 C C . ALA A 1 308 ? -8.688 -25.422 -11.922 1 95.81 308 ALA A C 1
ATOM 2407 O O . ALA A 1 308 ? -9.008 -26.578 -12.141 1 95.81 308 ALA A O 1
ATOM 2408 N N . ARG A 1 309 ? -7.664 -24.859 -12.477 1 94.38 309 ARG A N 1
ATOM 2409 C CA . ARG A 1 309 ? -6.629 -25.656 -13.133 1 94.38 309 ARG A CA 1
ATOM 2410 C C . ARG A 1 309 ? -5.461 -25.922 -12.188 1 94.38 309 ARG A C 1
ATOM 2412 O O . ARG A 1 309 ? -4.809 -24.984 -11.719 1 94.38 309 ARG A O 1
ATOM 2419 N N . LEU A 1 310 ? -5.27 -27.172 -11.875 1 86.31 310 LEU A N 1
ATOM 2420 C CA . LEU A 1 310 ? -4.258 -27.531 -10.898 1 86.31 310 LEU A CA 1
ATOM 2421 C C . LEU A 1 310 ? -2.865 -27.531 -11.516 1 86.31 310 LEU A C 1
ATOM 2423 O O . LEU A 1 310 ? -1.864 -27.391 -10.812 1 86.31 310 LEU A O 1
ATOM 2427 N N . GLY A 1 311 ? -2.738 -27.734 -12.781 1 79.75 311 GLY A N 1
ATOM 2428 C CA . GLY A 1 311 ? -1.49 -27.766 -13.531 1 79.75 311 GLY A CA 1
ATOM 2429 C C . GLY A 1 311 ? -1.538 -28.688 -14.734 1 79.75 311 GLY A C 1
ATOM 2430 O O . GLY A 1 311 ? -2.227 -29.703 -14.703 1 79.75 311 GLY A O 1
ATOM 2431 N N . GLY A 1 312 ? -0.824 -28.312 -15.688 1 81.5 312 GLY A N 1
ATOM 2432 C CA . GLY A 1 312 ? -0.84 -29.141 -16.891 1 81.5 312 GLY A CA 1
ATOM 2433 C C . GLY A 1 312 ? -2.232 -29.344 -17.453 1 81.5 312 GLY A C 1
ATOM 2434 O O . GLY A 1 312 ? -2.912 -28.375 -17.797 1 81.5 312 GLY A O 1
ATOM 2435 N N . GLU A 1 313 ? -2.555 -30.656 -17.469 1 90.62 313 GLU A N 1
ATOM 2436 C CA . GLU A 1 313 ? -3.836 -31.047 -18.062 1 90.62 313 GLU A CA 1
ATOM 2437 C C . GLU A 1 313 ? -4.855 -31.375 -16.969 1 90.62 313 GLU A C 1
ATOM 2439 O O . GLU A 1 313 ? -5.938 -31.891 -17.266 1 90.62 313 GLU A O 1
ATOM 2444 N N . GLU A 1 314 ? -4.504 -31.031 -15.734 1 91.62 314 GLU A N 1
ATOM 2445 C CA . GLU A 1 314 ? -5.34 -31.422 -14.602 1 91.62 314 GLU A CA 1
ATOM 2446 C C . GLU A 1 314 ? -6.18 -30.25 -14.102 1 91.62 314 GLU A C 1
ATOM 2448 O O . GLU A 1 314 ? -5.688 -29.125 -14.023 1 91.62 314 GLU A O 1
ATOM 2453 N N . PHE A 1 315 ? -7.488 -30.5 -13.867 1 96.69 315 PHE A N 1
ATOM 2454 C CA . PHE A 1 315 ? -8.445 -29.531 -13.328 1 96.69 315 PHE A CA 1
ATOM 2455 C C . PHE A 1 315 ? -9.148 -30.094 -12.102 1 96.69 315 PHE A C 1
ATOM 2457 O O . PHE A 1 315 ? -9.109 -31.312 -11.852 1 96.69 315 PHE A O 1
ATOM 2464 N N . ALA A 1 316 ? -9.695 -29.234 -11.352 1 97 316 ALA A N 1
ATOM 2465 C CA . ALA A 1 316 ? -10.508 -29.625 -10.211 1 97 316 ALA A CA 1
ATOM 2466 C C . ALA A 1 316 ? -11.727 -28.719 -10.07 1 97 316 ALA A C 1
ATOM 2468 O O . ALA A 1 316 ? -11.695 -27.547 -10.477 1 97 316 ALA A O 1
ATOM 2469 N N . VAL A 1 317 ? -12.789 -29.234 -9.57 1 97.94 317 VAL A N 1
ATOM 2470 C CA . VAL A 1 317 ? -14.016 -28.5 -9.32 1 97.94 317 VAL A CA 1
ATOM 2471 C C . VAL A 1 317 ? -14.477 -28.719 -7.883 1 97.94 317 VAL A C 1
ATOM 2473 O O . VAL A 1 317 ? -14.438 -29.844 -7.375 1 97.94 317 VAL A O 1
ATOM 2476 N N . LEU A 1 318 ? -14.75 -27.672 -7.266 1 97.38 318 LEU A N 1
ATOM 2477 C CA . LEU A 1 318 ? -15.305 -27.688 -5.914 1 97.38 318 LEU A CA 1
ATOM 2478 C C . LEU A 1 318 ? -16.797 -27.375 -5.934 1 97.38 318 LEU A C 1
ATOM 2480 O O . LEU A 1 318 ? -17.219 -26.359 -6.48 1 97.38 318 LEU A O 1
ATOM 2484 N N . LEU A 1 319 ? -17.625 -28.266 -5.34 1 97.62 319 LEU A N 1
ATOM 2485 C CA . LEU A 1 319 ? -19.078 -28.141 -5.336 1 97.62 319 LEU A CA 1
ATOM 2486 C C . LEU A 1 319 ? -19.625 -28.078 -3.908 1 97.62 319 LEU A C 1
ATOM 2488 O O . LEU A 1 319 ? -20.062 -29.094 -3.369 1 97.62 319 LEU A O 1
ATOM 2492 N N . PRO A 1 320 ? -19.672 -26.844 -3.348 1 96.38 320 PRO A N 1
ATOM 2493 C CA . PRO A 1 320 ? -20.25 -26.719 -2.008 1 96.38 320 PRO A CA 1
ATOM 2494 C C . PRO A 1 320 ? -21.75 -27 -1.986 1 96.38 320 PRO A C 1
ATOM 2496 O O . PRO A 1 320 ? -22.469 -26.609 -2.914 1 96.38 320 PRO A O 1
ATOM 2499 N N . GLY A 1 321 ? -22.172 -27.641 -0.949 1 94.88 321 GLY A N 1
ATOM 2500 C CA . GLY A 1 321 ? -23.594 -27.906 -0.761 1 94.88 321 GLY A CA 1
ATOM 2501 C C . GLY A 1 321 ? -24.141 -28.922 -1.734 1 94.88 321 GLY A C 1
ATOM 2502 O O . GLY A 1 321 ? -25.344 -28.969 -1.99 1 94.88 321 GLY A O 1
ATOM 2503 N N . THR A 1 322 ? -23.281 -29.688 -2.311 1 96 322 THR A N 1
ATOM 2504 C CA . THR A 1 322 ? -23.672 -30.656 -3.328 1 96 322 THR A CA 1
ATOM 2505 C C . THR A 1 322 ? -23.312 -32.062 -2.896 1 96 322 THR A C 1
ATOM 2507 O O . THR A 1 322 ? -22.156 -32.344 -2.59 1 96 322 THR A O 1
ATOM 2510 N N . GLY A 1 323 ? -24.266 -32.938 -2.885 1 95.81 323 GLY A N 1
ATOM 2511 C CA . GLY A 1 323 ? -24.031 -34.312 -2.533 1 95.81 323 GLY A CA 1
ATOM 2512 C C . GLY A 1 323 ? -23.5 -35.156 -3.688 1 95.81 323 GLY A C 1
ATOM 2513 O O . GLY A 1 323 ? -23.266 -34.625 -4.781 1 95.81 323 GLY A O 1
ATOM 2514 N N . LEU A 1 324 ? -23.281 -36.406 -3.389 1 96.81 324 LEU A N 1
ATOM 2515 C CA . LEU A 1 324 ? -22.609 -37.281 -4.336 1 96.81 324 LEU A CA 1
ATOM 2516 C C . LEU A 1 324 ? -23.422 -37.438 -5.621 1 96.81 324 LEU A C 1
ATOM 2518 O O . LEU A 1 324 ? -22.875 -37.344 -6.719 1 96.81 324 LEU A O 1
ATOM 2522 N N . GLU A 1 325 ? -24.672 -37.719 -5.551 1 96.94 325 GLU A N 1
ATOM 2523 C CA . GLU A 1 325 ? -25.516 -37.938 -6.719 1 96.94 325 GLU A CA 1
ATOM 2524 C C . GLU A 1 325 ? -25.562 -36.719 -7.629 1 96.94 325 GLU A C 1
ATOM 2526 O O . GLU A 1 325 ? -25.406 -36.844 -8.852 1 96.94 325 GLU A O 1
ATOM 2531 N N . ALA A 1 326 ? -25.766 -35.625 -7.012 1 97 326 ALA A N 1
ATOM 2532 C CA . ALA A 1 326 ? -25.797 -34.406 -7.781 1 97 326 ALA A CA 1
ATOM 2533 C C . ALA A 1 326 ? -24.453 -34.094 -8.422 1 97 326 ALA A C 1
ATOM 2535 O O . ALA A 1 326 ? -24.375 -33.625 -9.547 1 97 326 ALA A O 1
ATOM 2536 N N . ALA A 1 327 ? -23.406 -34.375 -7.738 1 98 327 ALA A N 1
ATOM 2537 C CA . ALA A 1 327 ? -22.062 -34.156 -8.242 1 98 327 ALA A CA 1
ATOM 2538 C C . ALA A 1 327 ? -21.766 -35.031 -9.445 1 98 327 ALA A C 1
ATOM 2540 O O . ALA A 1 327 ? -21.109 -34.625 -10.398 1 98 327 ALA A O 1
ATOM 2541 N N . MET A 1 328 ? -22.203 -36.219 -9.312 1 98.06 328 MET A N 1
ATOM 2542 C CA . MET A 1 328 ? -22.062 -37.156 -10.438 1 98.06 328 MET A CA 1
ATOM 2543 C C . MET A 1 328 ? -22.797 -36.625 -11.672 1 98.06 328 MET A C 1
ATOM 2545 O O . MET A 1 328 ? -22.312 -36.781 -12.789 1 98.06 328 MET A O 1
ATOM 2549 N N . GLY A 1 329 ? -23.922 -36.094 -11.43 1 97.62 329 GLY A N 1
ATOM 2550 C CA . GLY A 1 329 ? -24.641 -35.469 -12.516 1 97.62 329 GLY A CA 1
ATOM 2551 C C . GLY A 1 329 ? -23.875 -34.344 -13.18 1 97.62 329 GLY A C 1
ATOM 2552 O O . GLY A 1 329 ? -23.844 -34.25 -14.406 1 97.62 329 GLY A O 1
ATOM 2553 N N . VAL A 1 330 ? -23.312 -33.531 -12.359 1 97.62 330 VAL A N 1
ATOM 2554 C CA . VAL A 1 330 ? -22.516 -32.406 -12.867 1 97.62 330 VAL A CA 1
ATOM 2555 C C . VAL A 1 330 ? -21.328 -32.938 -13.664 1 97.62 330 VAL A C 1
ATOM 2557 O O . VAL A 1 330 ? -21.016 -32.438 -14.742 1 97.62 330 VAL A O 1
ATOM 2560 N N . ALA A 1 331 ? -20.672 -33.938 -13.148 1 98.44 331 ALA A N 1
ATOM 2561 C CA . ALA A 1 331 ? -19.5 -34.562 -13.805 1 98.44 331 ALA A CA 1
ATOM 2562 C C . ALA A 1 331 ? -19.875 -35.125 -15.172 1 98.44 331 ALA A C 1
ATOM 2564 O O . ALA A 1 331 ? -19.141 -34.938 -16.141 1 98.44 331 ALA A O 1
ATOM 2565 N N . GLU A 1 332 ? -20.953 -35.75 -15.164 1 98 332 GLU A N 1
ATOM 2566 C CA . GLU A 1 332 ? -21.406 -36.344 -16.422 1 98 332 GLU A CA 1
ATOM 2567 C C . GLU A 1 332 ? -21.766 -35.25 -17.438 1 98 332 GLU A C 1
ATOM 2569 O O . GLU A 1 332 ? -21.5 -35.406 -18.641 1 98 332 GLU A O 1
ATOM 2574 N N . ARG A 1 333 ? -22.359 -34.281 -17 1 97.81 333 ARG A N 1
ATOM 2575 C CA . ARG A 1 333 ? -22.672 -33.156 -17.891 1 97.81 333 ARG A CA 1
ATOM 2576 C C . ARG A 1 333 ? -21.406 -32.531 -18.469 1 97.81 333 ARG A C 1
ATOM 2578 O O . ARG A 1 333 ? -21.359 -32.188 -19.656 1 97.81 333 ARG A O 1
ATOM 2585 N N . ILE A 1 334 ? -20.438 -32.375 -17.672 1 97.81 334 ILE A N 1
ATOM 2586 C CA . ILE A 1 334 ? -19.156 -31.828 -18.109 1 97.81 334 ILE A CA 1
ATOM 2587 C C . ILE A 1 334 ? -18.531 -32.75 -19.156 1 97.81 334 ILE A C 1
ATOM 2589 O O . ILE A 1 334 ? -18.094 -32.281 -20.219 1 97.81 334 ILE A O 1
ATOM 2593 N N . ARG A 1 335 ? -18.531 -34 -18.844 1 97.31 335 ARG A N 1
ATOM 2594 C CA . ARG A 1 335 ? -17.969 -35 -19.766 1 97.31 335 ARG A CA 1
ATOM 2595 C C . ARG A 1 335 ? -18.656 -34.906 -21.125 1 97.31 335 ARG A C 1
ATOM 2597 O O . ARG A 1 335 ? -17.984 -34.875 -22.156 1 97.31 335 ARG A O 1
ATOM 2604 N N . ARG A 1 336 ? -19.938 -34.906 -21.109 1 96.44 336 ARG A N 1
ATOM 2605 C CA . ARG A 1 336 ? -20.719 -34.875 -22.344 1 96.44 336 ARG A CA 1
ATOM 2606 C C . ARG A 1 336 ? -20.516 -33.562 -23.094 1 96.44 336 ARG A C 1
ATOM 2608 O O . ARG A 1 336 ? -20.438 -33.531 -24.312 1 96.44 336 ARG A O 1
ATOM 2615 N N . SER A 1 337 ? -20.484 -32.5 -22.328 1 96.94 337 SER A N 1
ATOM 2616 C CA . SER A 1 337 ? -20.281 -31.203 -22.922 1 96.94 337 SER A CA 1
ATOM 2617 C C . SER A 1 337 ? -18.938 -31.109 -23.641 1 96.94 337 SER A C 1
ATOM 2619 O O . SER A 1 337 ? -18.812 -30.469 -24.688 1 96.94 337 SER A O 1
ATOM 2621 N N . MET A 1 338 ? -17.953 -31.734 -23.078 1 95.88 338 MET A N 1
ATOM 2622 C CA . MET A 1 338 ? -16.625 -31.75 -23.703 1 95.88 338 MET A CA 1
ATOM 2623 C C . MET A 1 338 ? -16.656 -32.531 -25.016 1 95.88 338 MET A C 1
ATOM 2625 O O . MET A 1 338 ? -16.094 -32.094 -26.016 1 95.88 338 MET A O 1
ATOM 2629 N N . ARG A 1 339 ? -17.25 -33.594 -24.938 1 92.69 339 ARG A N 1
ATOM 2630 C CA . ARG A 1 339 ? -17.391 -34.406 -26.156 1 92.69 339 ARG A CA 1
ATOM 2631 C C . ARG A 1 339 ? -18.094 -33.625 -27.25 1 92.69 339 ARG A C 1
ATOM 2633 O O . ARG A 1 339 ? -17.781 -33.781 -28.438 1 92.69 339 ARG A O 1
ATOM 2640 N N . ALA A 1 340 ? -19.016 -32.906 -26.875 1 93.12 340 ALA A N 1
ATOM 2641 C CA . ALA A 1 340 ? -19.844 -32.125 -27.812 1 93.12 340 ALA A CA 1
ATOM 2642 C C . ALA A 1 340 ? -19.031 -31.031 -28.469 1 93.12 340 ALA A C 1
ATOM 2644 O O . ALA A 1 340 ? -19.391 -30.531 -29.547 1 93.12 340 ALA A O 1
ATOM 2645 N N . GLN A 1 341 ? -17.984 -30.594 -27.812 1 92.25 341 GLN A N 1
ATOM 2646 C CA . GLN A 1 341 ? -17.141 -29.562 -28.391 1 92.25 341 GLN A CA 1
ATOM 2647 C C . GLN A 1 341 ? -16.516 -30.031 -29.703 1 92.25 341 GLN A C 1
ATOM 2649 O O . GLN A 1 341 ? -16.125 -29.219 -30.547 1 92.25 341 GLN A O 1
ATOM 2654 N N . GLY A 1 342 ? -16.219 -31.344 -29.891 1 89.75 342 GLY A N 1
ATOM 2655 C CA . GLY A 1 342 ? -15.734 -31.906 -31.125 1 89.75 342 GLY A CA 1
ATOM 2656 C C . GLY A 1 342 ? -14.289 -31.547 -31.422 1 89.75 342 GLY A C 1
ATOM 2657 O O . GLY A 1 342 ? -13.93 -31.297 -32.594 1 89.75 342 GLY A O 1
ATOM 2658 N N . ILE A 1 343 ? -13.539 -31.438 -30.422 1 90.56 343 ILE A N 1
ATOM 2659 C CA . ILE A 1 343 ? -12.125 -31.125 -30.625 1 90.56 343 ILE A CA 1
ATOM 2660 C C . ILE A 1 343 ? -11.391 -32.344 -31.141 1 90.56 343 ILE A C 1
ATOM 2662 O O . ILE A 1 343 ? -11.359 -33.375 -30.469 1 90.56 343 ILE A O 1
ATOM 2666 N N . PRO A 1 344 ? -10.773 -32.219 -32.281 1 89.75 344 PRO A N 1
ATOM 2667 C CA . PRO A 1 344 ? -10.094 -33.375 -32.844 1 89.75 344 PRO A CA 1
ATOM 2668 C C . PRO A 1 344 ? -8.891 -33.812 -32 1 89.75 344 PRO A C 1
ATOM 2670 O O . PRO A 1 344 ? -8.148 -33 -31.5 1 89.75 344 PRO A O 1
ATOM 2673 N N . HIS A 1 345 ? -8.773 -35.094 -31.844 1 89.88 345 HIS A N 1
ATOM 2674 C CA . HIS A 1 345 ? -7.645 -35.719 -31.172 1 89.88 345 HIS A CA 1
ATOM 2675 C C . HIS A 1 345 ? -6.965 -36.75 -32.062 1 89.88 345 HIS A C 1
ATOM 2677 O O . HIS A 1 345 ? -7.633 -37.562 -32.688 1 89.88 345 HIS A O 1
ATOM 2683 N N . PRO A 1 346 ? -5.68 -36.75 -32.062 1 86.12 346 PRO A N 1
ATOM 2684 C CA . PRO A 1 346 ? -4.969 -37.594 -33.031 1 86.12 346 PRO A CA 1
ATOM 2685 C C . PRO A 1 346 ? -5.008 -39.094 -32.625 1 86.12 346 PRO A C 1
ATOM 2687 O O . PRO A 1 346 ? -5.012 -39.938 -33.531 1 86.12 346 PRO A O 1
ATOM 2690 N N . THR A 1 347 ? -5.004 -39.438 -31.344 1 81.75 347 THR A N 1
ATOM 2691 C CA . THR A 1 347 ? -4.785 -40.812 -30.969 1 81.75 347 THR A CA 1
ATOM 2692 C C . THR A 1 347 ? -5.965 -41.344 -30.156 1 81.75 347 THR A C 1
ATOM 2694 O O . THR A 1 347 ? -6.082 -42.562 -29.953 1 81.75 347 THR A O 1
ATOM 2697 N N . ALA A 1 348 ? -6.742 -40.531 -29.797 1 83.31 348 ALA A N 1
ATOM 2698 C CA . ALA A 1 348 ? -7.828 -41 -28.938 1 83.31 348 ALA A CA 1
ATOM 2699 C C . ALA A 1 348 ? -8.805 -41.875 -29.703 1 83.31 348 ALA A C 1
ATOM 2701 O O . ALA A 1 348 ? -9.047 -41.656 -30.891 1 83.31 348 ALA A O 1
ATOM 2702 N N . ARG A 1 349 ? -9.312 -42.969 -29.156 1 76.56 349 ARG A N 1
ATOM 2703 C CA . ARG A 1 349 ? -10.172 -43.969 -29.797 1 76.56 349 ARG A CA 1
ATOM 2704 C C . ARG A 1 349 ? -11.375 -43.312 -30.469 1 76.56 349 ARG A C 1
ATOM 2706 O O . ARG A 1 349 ? -11.773 -43.719 -31.562 1 76.56 349 ARG A O 1
ATOM 2713 N N . GLY A 1 350 ? -11.945 -42.25 -30.109 1 79.5 350 GLY A N 1
ATOM 2714 C CA . GLY A 1 350 ? -13.094 -41.562 -30.656 1 79.5 350 GLY A CA 1
ATOM 2715 C C . GLY A 1 350 ? -12.711 -40.312 -31.453 1 79.5 350 GLY A C 1
ATOM 2716 O O . GLY A 1 350 ? -13.57 -39.656 -32.031 1 79.5 350 GLY A O 1
ATOM 2717 N N . GLY A 1 351 ? -11.461 -40.125 -31.594 1 86.19 351 GLY A N 1
ATOM 2718 C CA . GLY A 1 351 ? -10.938 -39.062 -32.406 1 86.19 351 GLY A CA 1
ATOM 2719 C C . GLY A 1 351 ? -11.172 -37.688 -31.828 1 86.19 351 GLY A C 1
ATOM 2720 O O . GLY A 1 351 ? -10.961 -36.656 -32.5 1 86.19 351 GLY A O 1
ATOM 2721 N N . MET A 1 352 ? -11.797 -37.719 -30.719 1 92.12 352 MET A N 1
ATOM 2722 C CA . MET A 1 352 ? -12.094 -36.438 -30.109 1 92.12 352 MET A CA 1
ATOM 2723 C C . MET A 1 352 ? -11.43 -36.312 -28.734 1 92.12 352 MET A C 1
ATOM 2725 O O . MET A 1 352 ? -11.18 -37.344 -28.078 1 92.12 352 MET A O 1
ATOM 2729 N N . ALA A 1 353 ? -11.195 -35.125 -28.375 1 93.94 353 ALA A N 1
ATOM 2730 C CA . ALA A 1 353 ? -10.664 -34.875 -27.031 1 93.94 353 ALA A CA 1
ATOM 2731 C C . ALA A 1 353 ? -11.719 -35.156 -25.969 1 93.94 353 ALA A C 1
ATOM 2733 O O . ALA A 1 353 ? -12.875 -34.75 -26.109 1 93.94 353 ALA A O 1
ATOM 2734 N N . THR A 1 354 ? -11.406 -35.938 -24.969 1 95.5 354 THR A N 1
ATOM 2735 C CA . THR A 1 354 ? -12.328 -36.312 -23.906 1 95.5 354 THR A CA 1
ATOM 2736 C C . THR A 1 354 ? -11.711 -36 -22.547 1 95.5 354 THR A C 1
ATOM 2738 O O . THR A 1 354 ? -10.539 -35.656 -22.438 1 95.5 354 THR A O 1
ATOM 2741 N N . LEU A 1 355 ? -12.594 -36.125 -21.578 1 96.75 355 LEU A N 1
ATOM 2742 C CA . LEU A 1 355 ? -12.172 -35.906 -20.188 1 96.75 355 LEU A CA 1
ATOM 2743 C C . LEU A 1 355 ? -12.484 -37.156 -19.344 1 96.75 355 LEU A C 1
ATOM 2745 O O . LEU A 1 355 ? -13.484 -37.844 -19.578 1 96.75 355 LEU A O 1
ATOM 2749 N N . SER A 1 356 ? -11.641 -37.406 -18.438 1 97.12 356 SER A N 1
ATOM 2750 C CA . SER A 1 356 ? -11.914 -38.344 -17.344 1 97.12 356 SER A CA 1
ATOM 2751 C C . SER A 1 356 ? -12.109 -37.625 -16.016 1 97.12 356 SER A C 1
ATOM 2753 O O . SER A 1 356 ? -11.414 -36.656 -15.727 1 97.12 356 SER A O 1
ATOM 2755 N N . LEU A 1 357 ? -13.109 -38.094 -15.297 1 97.75 357 LEU A N 1
ATOM 2756 C CA . LEU A 1 357 ? -13.445 -37.375 -14.07 1 97.75 357 LEU A CA 1
ATOM 2757 C C . LEU A 1 357 ? -13.562 -38.312 -12.891 1 97.75 357 LEU A C 1
ATOM 2759 O O . LEU A 1 357 ? -14.102 -39.406 -13.031 1 97.75 357 LEU A O 1
ATOM 2763 N N . GLY A 1 358 ? -13 -37.875 -11.789 1 97.88 358 GLY A N 1
ATOM 2764 C CA . GLY A 1 358 ? -13.18 -38.562 -10.508 1 97.88 358 GLY A CA 1
ATOM 2765 C C . GLY A 1 358 ? -13.969 -37.719 -9.508 1 97.88 358 GLY A C 1
ATOM 2766 O O . GLY A 1 358 ? -13.672 -36.562 -9.297 1 97.88 358 GLY A O 1
ATOM 2767 N N . VAL A 1 359 ? -15 -38.375 -8.875 1 98.19 359 VAL A N 1
ATOM 2768 C CA . VAL A 1 359 ? -15.898 -37.656 -7.98 1 98.19 359 VAL A CA 1
ATOM 2769 C C . VAL A 1 359 ? -15.805 -38.219 -6.57 1 98.19 359 VAL A C 1
ATOM 2771 O O . VAL A 1 359 ? -15.727 -39.438 -6.398 1 98.19 359 VAL A O 1
ATOM 2774 N N . ALA A 1 360 ? -15.703 -37.344 -5.602 1 97.69 360 ALA A N 1
ATOM 2775 C CA . ALA A 1 360 ? -15.828 -37.719 -4.195 1 97.69 360 ALA A CA 1
ATOM 2776 C C . ALA A 1 360 ? -16.672 -36.688 -3.432 1 97.69 360 ALA A C 1
ATOM 2778 O O . ALA A 1 360 ? -16.688 -35.5 -3.77 1 97.69 360 ALA A O 1
ATOM 2779 N N . ALA A 1 361 ? -17.359 -37.156 -2.426 1 97.56 361 ALA A N 1
ATOM 2780 C CA . ALA A 1 361 ? -18.25 -36.281 -1.67 1 97.56 361 ALA A CA 1
ATOM 2781 C C . ALA A 1 361 ? -18.188 -36.594 -0.175 1 97.56 361 ALA A C 1
ATOM 2783 O O . ALA A 1 361 ? -17.953 -37.719 0.225 1 97.56 361 ALA A O 1
ATOM 2784 N N . MET A 1 362 ? -18.297 -35.531 0.508 1 96.19 362 MET A N 1
ATOM 2785 C CA . MET A 1 362 ? -18.5 -35.625 1.952 1 96.19 362 MET A CA 1
ATOM 2786 C C . MET A 1 362 ? -19.969 -35.406 2.314 1 96.19 362 MET A C 1
ATOM 2788 O O . MET A 1 362 ? -20.547 -34.375 1.959 1 96.19 362 MET A O 1
ATOM 2792 N N . ALA A 1 363 ? -20.5 -36.375 3.016 1 94.62 363 ALA A N 1
ATOM 2793 C CA . ALA A 1 363 ? -21.891 -36.281 3.449 1 94.62 363 ALA A CA 1
ATOM 2794 C C . ALA A 1 363 ? -22.016 -35.406 4.688 1 94.62 363 ALA A C 1
ATOM 2796 O O . ALA A 1 363 ? -21.047 -35.188 5.402 1 94.62 363 ALA A O 1
ATOM 2797 N N . PRO A 1 364 ? -23.281 -34.875 4.852 1 93.62 364 PRO A N 1
ATOM 2798 C CA . PRO A 1 364 ? -23.469 -34.094 6.07 1 93.62 364 PRO A CA 1
ATOM 2799 C C . PRO A 1 364 ? -23.125 -34.844 7.34 1 93.62 364 PRO A C 1
ATOM 2801 O O . PRO A 1 364 ? -23.594 -35.969 7.531 1 93.62 364 PRO A O 1
ATOM 2804 N N . GLY A 1 365 ? -22.281 -34.344 8.094 1 88.69 365 GLY A N 1
ATOM 2805 C CA . GLY A 1 365 ? -21.969 -34.938 9.375 1 88.69 365 GLY A CA 1
ATOM 2806 C C . GLY A 1 365 ? -20.875 -36 9.297 1 88.69 365 GLY A C 1
ATOM 2807 O O . GLY A 1 365 ? -20.469 -36.562 10.312 1 88.69 365 GLY A O 1
ATOM 2808 N N . GLN A 1 366 ? -20.453 -36.25 8.133 1 91.06 366 GLN A N 1
ATOM 2809 C CA . GLN A 1 366 ? -19.406 -37.281 7.957 1 91.06 366 GLN A CA 1
ATOM 2810 C C . GLN A 1 366 ? -18.062 -36.781 8.492 1 91.06 366 GLN A C 1
ATOM 2812 O O . GLN A 1 366 ? -17.688 -35.625 8.258 1 91.06 366 GLN A O 1
ATOM 2817 N N . GLU A 1 367 ? -17.375 -37.562 9.266 1 89.81 367 GLU A N 1
ATOM 2818 C CA . GLU A 1 367 ? -16.078 -37.219 9.836 1 89.81 367 GLU A CA 1
ATOM 2819 C C . GLU A 1 367 ? -14.922 -37.719 8.977 1 89.81 367 GLU A C 1
ATOM 2821 O O . GLU A 1 367 ? -14.461 -38.844 9.164 1 89.81 367 GLU A O 1
ATOM 2826 N N . ILE A 1 368 ? -14.492 -36.969 8.133 1 90.88 368 ILE A N 1
ATOM 2827 C CA . ILE A 1 368 ? -13.336 -37.281 7.309 1 90.88 368 ILE A CA 1
ATOM 2828 C C . ILE A 1 368 ? -12.344 -36.125 7.32 1 90.88 368 ILE A C 1
ATOM 2830 O O . ILE A 1 368 ? -12.688 -35 7.723 1 90.88 368 ILE A O 1
ATOM 2834 N N . SER A 1 369 ? -11.156 -36.469 6.941 1 90.31 369 SER A N 1
ATOM 2835 C CA . SER A 1 369 ? -10.148 -35.438 6.836 1 90.31 369 SER A CA 1
ATOM 2836 C C . SER A 1 369 ? -10.195 -34.75 5.465 1 90.31 369 SER A C 1
ATOM 2838 O O . SER A 1 369 ? -10.625 -35.375 4.484 1 90.31 369 SER A O 1
ATOM 2840 N N . PRO A 1 370 ? -9.797 -33.531 5.402 1 91.12 370 PRO A N 1
ATOM 2841 C CA . PRO A 1 370 ? -9.727 -32.844 4.102 1 91.12 370 PRO A CA 1
ATOM 2842 C C . PRO A 1 370 ? -8.891 -33.625 3.082 1 91.12 370 PRO A C 1
ATOM 2844 O O . PRO A 1 370 ? -9.242 -33.656 1.9 1 91.12 370 PRO A O 1
ATOM 2847 N N . ARG A 1 371 ? -7.902 -34.188 3.498 1 87.25 371 ARG A N 1
ATOM 2848 C CA . ARG A 1 371 ? -7.016 -34.969 2.619 1 87.25 371 ARG A CA 1
ATOM 2849 C C . ARG A 1 371 ? -7.719 -36.188 2.062 1 87.25 371 ARG A C 1
ATOM 2851 O O . ARG A 1 371 ? -7.543 -36.531 0.893 1 87.25 371 ARG A O 1
ATOM 2858 N N . SER A 1 372 ? -8.5 -36.812 2.875 1 90.69 372 SER A N 1
ATOM 2859 C CA . SER A 1 372 ? -9.172 -38.031 2.479 1 90.69 372 SER A CA 1
ATOM 2860 C C . SER A 1 372 ? -10.148 -37.781 1.334 1 90.69 372 SER A C 1
ATOM 2862 O O . SER A 1 372 ? -10.289 -38.625 0.443 1 90.69 372 SER A O 1
ATOM 2864 N N . LEU A 1 373 ? -10.766 -36.719 1.383 1 93.56 373 LEU A N 1
ATOM 2865 C CA . LEU A 1 373 ? -11.742 -36.406 0.344 1 93.56 373 LEU A CA 1
ATOM 2866 C C . LEU A 1 373 ? -11.047 -36.188 -0.997 1 93.56 373 LEU A C 1
ATOM 2868 O O . LEU A 1 373 ? -11.5 -36.688 -2.025 1 93.56 373 LEU A O 1
ATOM 2872 N N . LEU A 1 374 ? -10 -35.438 -0.943 1 92.5 374 LEU A N 1
ATOM 2873 C CA . LEU A 1 374 ? -9.25 -35.188 -2.166 1 92.5 374 LEU A CA 1
ATOM 2874 C C . LEU A 1 374 ? -8.633 -36.469 -2.717 1 92.5 374 LEU A C 1
ATOM 2876 O O . LEU A 1 374 ? -8.617 -36.656 -3.932 1 92.5 374 LEU A O 1
ATOM 2880 N N . GLU A 1 375 ? -8.148 -37.25 -1.872 1 87.88 375 GLU A N 1
ATOM 2881 C CA . GLU A 1 375 ? -7.555 -38.531 -2.273 1 87.88 375 GLU A CA 1
ATOM 2882 C C . GLU A 1 375 ? -8.594 -39.438 -2.908 1 87.88 375 GLU A C 1
ATOM 2884 O O . GLU A 1 375 ? -8.297 -40.156 -3.869 1 87.88 375 GLU A O 1
ATOM 2889 N N . ALA A 1 376 ? -9.68 -39.406 -2.332 1 93.38 376 ALA A N 1
ATOM 2890 C CA . ALA A 1 376 ? -10.758 -40.219 -2.887 1 93.38 376 ALA A CA 1
ATOM 2891 C C . ALA A 1 376 ? -11.102 -39.781 -4.309 1 93.38 376 ALA A C 1
ATOM 2893 O O . ALA A 1 376 ? -11.32 -40.625 -5.188 1 93.38 376 ALA A O 1
ATOM 2894 N N . ALA A 1 377 ? -11.195 -38.531 -4.508 1 95 377 ALA A N 1
ATOM 2895 C CA . ALA A 1 377 ? -11.484 -38.031 -5.844 1 95 377 ALA A CA 1
ATOM 2896 C C . ALA A 1 377 ? -10.375 -38.375 -6.824 1 95 377 ALA A C 1
ATOM 2898 O O . ALA A 1 377 ? -10.641 -38.719 -7.98 1 95 377 ALA A O 1
ATOM 2899 N N . ASP A 1 378 ? -9.164 -38.344 -6.371 1 88.12 378 ASP A N 1
ATOM 2900 C CA . ASP A 1 378 ? -8.008 -38.688 -7.188 1 88.12 378 ASP A CA 1
ATOM 2901 C C . ASP A 1 378 ? -8.031 -40.156 -7.551 1 88.12 378 ASP A C 1
ATOM 2903 O O . ASP A 1 378 ? -7.715 -40.531 -8.68 1 88.12 378 ASP A O 1
ATOM 2907 N N . ARG A 1 379 ? -8.352 -40.938 -6.59 1 89.62 379 ARG A N 1
ATOM 2908 C CA . ARG A 1 379 ? -8.469 -42.375 -6.84 1 89.62 379 ARG A CA 1
ATOM 2909 C C . ARG A 1 379 ? -9.562 -42.656 -7.859 1 89.62 379 ARG A C 1
ATOM 2911 O O . ARG A 1 379 ? -9.398 -43.531 -8.719 1 89.62 379 ARG A O 1
ATOM 2918 N N . ALA A 1 380 ? -10.586 -41.969 -7.684 1 95.25 380 ALA A N 1
ATOM 2919 C CA . ALA A 1 380 ? -11.68 -42.156 -8.633 1 95.25 380 ALA A CA 1
ATOM 2920 C C . ALA A 1 380 ? -11.242 -41.75 -10.047 1 95.25 380 ALA A C 1
ATOM 2922 O O . ALA A 1 380 ? -11.609 -42.438 -11.016 1 95.25 380 ALA A O 1
ATOM 2923 N N . LEU A 1 381 ? -10.547 -40.719 -10.125 1 94 381 LEU A N 1
ATOM 2924 C CA . LEU A 1 381 ? -10.023 -40.312 -11.43 1 94 381 LEU A CA 1
ATOM 2925 C C . LEU A 1 381 ? -9.102 -41.375 -12.008 1 94 381 LEU A C 1
ATOM 2927 O O . LEU A 1 381 ? -9.148 -41.656 -13.203 1 94 381 LEU A O 1
ATOM 2931 N N . TYR A 1 382 ? -8.227 -41.844 -11.164 1 88.62 382 TYR A N 1
ATOM 2932 C CA . TYR A 1 382 ? -7.312 -42.906 -11.594 1 88.62 382 TYR A CA 1
ATOM 2933 C C . TYR A 1 382 ? -8.078 -44.125 -12.125 1 88.62 382 TYR A C 1
ATOM 2935 O O . TYR A 1 382 ? -7.695 -44.719 -13.125 1 88.62 382 TYR A O 1
ATOM 2943 N N . ALA A 1 383 ? -9.094 -44.469 -11.453 1 92.88 383 ALA A N 1
ATOM 2944 C CA . ALA A 1 383 ? -9.945 -45.562 -11.898 1 92.88 383 ALA A CA 1
ATOM 2945 C C . ALA A 1 383 ? -10.562 -45.25 -13.258 1 92.88 383 ALA A C 1
ATOM 2947 O O . ALA A 1 383 ? -10.609 -46.125 -14.133 1 92.88 383 ALA A O 1
ATOM 2948 N N . ALA A 1 384 ? -10.984 -44.094 -13.453 1 94.62 384 ALA A N 1
ATOM 2949 C CA . ALA A 1 384 ? -11.57 -43.688 -14.727 1 94.62 384 ALA A CA 1
ATOM 2950 C C . ALA A 1 384 ? -10.555 -43.812 -15.859 1 94.62 384 ALA A C 1
ATOM 2952 O O . ALA A 1 384 ? -10.891 -44.25 -16.953 1 94.62 384 ALA A O 1
ATOM 2953 N N . LYS A 1 385 ? -9.336 -43.375 -15.617 1 90.31 385 LYS A N 1
ATOM 2954 C CA . LYS A 1 385 ? -8.273 -43.469 -16.609 1 90.31 385 LYS A CA 1
ATOM 2955 C C . LYS A 1 385 ? -7.93 -44.906 -16.938 1 90.31 385 LYS A C 1
ATOM 2957 O O . LYS A 1 385 ? -7.711 -45.25 -18.094 1 90.31 385 LYS A O 1
ATOM 2962 N N . ARG A 1 386 ? -7.934 -45.781 -15.961 1 89 386 ARG A N 1
ATOM 2963 C CA . ARG A 1 386 ? -7.547 -47.156 -16.125 1 89 386 ARG A CA 1
ATOM 2964 C C . ARG A 1 386 ? -8.641 -47.969 -16.828 1 89 386 ARG A C 1
ATOM 2966 O O . ARG A 1 386 ? -8.352 -48.906 -17.562 1 89 386 ARG A O 1
ATOM 2973 N N . GLU A 1 387 ? -9.844 -47.562 -16.609 1 93.31 387 GLU A N 1
ATOM 2974 C CA . GLU A 1 387 ? -10.984 -48.312 -17.141 1 93.31 387 GLU A CA 1
ATOM 2975 C C . GLU A 1 387 ? -11.328 -47.844 -18.562 1 93.31 387 GLU A C 1
ATOM 2977 O O . GLU A 1 387 ? -12.359 -48.25 -19.109 1 93.31 387 GLU A O 1
ATOM 2982 N N . GLY A 1 388 ? -10.508 -47 -19.203 1 90.5 388 GLY A N 1
ATOM 2983 C CA . GLY A 1 388 ? -10.727 -46.719 -20.609 1 90.5 388 GLY A CA 1
ATOM 2984 C C . GLY A 1 388 ? -10.82 -45.219 -20.906 1 90.5 388 GLY A C 1
ATOM 2985 O O . GLY A 1 388 ? -10.922 -44.812 -22.062 1 90.5 388 GLY A O 1
ATOM 2986 N N . ARG A 1 389 ? -10.812 -44.438 -19.844 1 92.88 389 ARG A N 1
ATOM 2987 C CA . ARG A 1 389 ? -10.867 -43 -20 1 92.88 389 ARG A CA 1
ATOM 2988 C C . ARG A 1 389 ? -12.211 -42.562 -20.562 1 92.88 389 ARG A C 1
ATOM 2990 O O . ARG A 1 389 ? -13.078 -43.375 -20.844 1 92.88 389 ARG A O 1
ATOM 2997 N N . ASP A 1 390 ? -12.508 -41.281 -20.562 1 95.19 390 ASP A N 1
ATOM 2998 C CA . ASP A 1 390 ? -13.797 -40.75 -21 1 95.19 390 ASP A CA 1
ATOM 2999 C C . ASP A 1 390 ? -14.93 -41.281 -20.141 1 95.19 390 ASP A C 1
ATOM 3001 O O . ASP A 1 390 ? -15.93 -41.781 -20.672 1 95.19 390 ASP A O 1
ATOM 3005 N N . LEU A 1 391 ? -14.664 -41.281 -18.859 1 96.25 391 LEU A N 1
ATOM 3006 C CA . LEU A 1 391 ? -15.609 -41.875 -17.906 1 96.25 391 LEU A CA 1
ATOM 3007 C C . LEU A 1 391 ? -15.648 -41.031 -16.625 1 96.25 391 LEU A C 1
ATOM 3009 O O . LEU A 1 391 ? -14.703 -40.312 -16.328 1 96.25 391 LEU A O 1
ATOM 3013 N N . VAL A 1 392 ? -16.766 -41.188 -15.938 1 98.06 392 VAL A N 1
ATOM 3014 C CA . VAL A 1 392 ? -16.906 -40.625 -14.594 1 98.06 392 VAL A CA 1
ATOM 3015 C C . VAL A 1 392 ? -16.938 -41.75 -13.562 1 98.06 392 VAL A C 1
ATOM 3017 O O . VAL A 1 392 ? -17.641 -42.75 -13.734 1 98.06 392 VAL A O 1
ATOM 3020 N N . ARG A 1 393 ? -16.125 -41.625 -12.578 1 97.75 393 ARG A N 1
ATOM 3021 C CA . ARG A 1 393 ? -16.109 -42.594 -11.484 1 97.75 393 ARG A CA 1
ATOM 3022 C C . ARG A 1 393 ? -16.172 -41.875 -10.133 1 97.75 393 ARG A C 1
ATOM 3024 O O . ARG A 1 393 ? -15.688 -40.781 -9.984 1 97.75 393 ARG A O 1
ATOM 3031 N N . ALA A 1 394 ? -16.766 -42.562 -9.18 1 97.62 394 ALA A N 1
ATOM 3032 C CA . ALA A 1 394 ? -16.844 -42.031 -7.82 1 97.62 394 ALA A CA 1
ATOM 3033 C C . ALA A 1 394 ? -16.172 -42.969 -6.824 1 97.62 394 ALA A C 1
ATOM 3035 O O . ALA A 1 394 ? -16.156 -44.188 -7.023 1 97.62 394 ALA A O 1
ATOM 3036 N N . GLN A 1 395 ? -15.555 -42.375 -5.863 1 94 395 GLN A N 1
ATOM 3037 C CA . GLN A 1 395 ? -14.992 -43.125 -4.746 1 94 395 GLN A CA 1
ATOM 3038 C C . GLN A 1 395 ? -15.32 -42.438 -3.412 1 94 395 GLN A C 1
ATOM 3040 O O . GLN A 1 395 ? -15.352 -41.219 -3.316 1 94 395 GLN A O 1
ATOM 3045 N N . ALA A 1 396 ? -15.586 -43.281 -2.439 1 92.69 396 ALA A N 1
ATOM 3046 C CA . ALA A 1 396 ? -15.875 -42.781 -1.101 1 92.69 396 ALA A CA 1
ATOM 3047 C C . ALA A 1 396 ? -14.594 -42.469 -0.344 1 92.69 396 ALA A C 1
ATOM 3049 O O . ALA A 1 396 ? -13.594 -43.188 -0.466 1 92.69 396 ALA A O 1
ATOM 3050 N N . PRO A 1 397 ? -14.664 -41.375 0.373 1 91.06 397 PRO A N 1
ATOM 3051 C CA . PRO A 1 397 ? -13.484 -41.062 1.189 1 91.06 397 PRO A CA 1
ATOM 3052 C C . PRO A 1 397 ? -13.289 -42.062 2.342 1 91.06 397 PRO A C 1
ATOM 3054 O O . PRO A 1 397 ? -14.266 -42.625 2.84 1 91.06 397 PRO A O 1
ATOM 3057 N N . ASP A 1 398 ? -12.008 -42.312 2.664 1 81.12 398 ASP A N 1
ATOM 3058 C CA . ASP A 1 398 ? -11.695 -43.219 3.773 1 81.12 398 ASP A CA 1
ATOM 3059 C C . ASP A 1 398 ? -12.047 -42.594 5.113 1 81.12 398 ASP A C 1
ATOM 3061 O O . ASP A 1 398 ? -11.844 -41.375 5.309 1 81.12 398 ASP A O 1
ATOM 3065 N N . SER A 1 399 ? -12.852 -43.25 5.891 1 70.69 399 SER A N 1
ATOM 3066 C CA . SER A 1 399 ? -13.219 -42.75 7.211 1 70.69 399 SER A CA 1
ATOM 3067 C C . SER A 1 399 ? -12 -42.656 8.125 1 70.69 399 SER A C 1
ATOM 3069 O O . SER A 1 399 ? -11.031 -43.406 7.953 1 70.69 399 SER A O 1
ATOM 3071 N N . ARG A 1 400 ? -11.625 -41.656 8.859 1 56.94 400 ARG A N 1
ATOM 3072 C CA . ARG A 1 400 ? -10.594 -41.562 9.883 1 56.94 400 ARG A CA 1
ATOM 3073 C C . ARG A 1 400 ? -10.586 -42.844 10.75 1 56.94 400 ARG A C 1
ATOM 3075 O O . ARG A 1 400 ? -11.586 -43.156 11.398 1 56.94 400 ARG A O 1
ATOM 3082 N N . GLU A 1 401 ? -10.008 -43.844 10.461 1 46.12 401 GLU A N 1
ATOM 3083 C CA . GLU A 1 401 ? -9.719 -44.625 11.664 1 46.12 401 GLU A CA 1
ATOM 3084 C C . GLU A 1 401 ? -9.188 -43.75 12.781 1 46.12 401 GLU A C 1
ATOM 3086 O O . GLU A 1 401 ? -8.461 -42.781 12.523 1 46.12 401 GLU A O 1
ATOM 3091 N N . ALA A 1 402 ? -9.75 -43.75 14.117 1 39.16 402 ALA A N 1
ATOM 3092 C CA . ALA A 1 402 ? -9.25 -43.125 15.344 1 39.16 402 ALA A CA 1
ATOM 3093 C C . ALA A 1 402 ? -7.75 -43.375 15.508 1 39.16 402 ALA A C 1
ATOM 3095 O O . ALA A 1 402 ? -7.328 -44.406 16.031 1 39.16 402 ALA A O 1
ATOM 3096 N N . ARG A 1 403 ? -6.875 -43.375 14.625 1 36 403 ARG A N 1
ATOM 3097 C CA . ARG A 1 403 ? -5.566 -43.438 15.258 1 36 403 ARG A CA 1
ATOM 3098 C C . ARG A 1 403 ? -5.383 -42.312 16.281 1 36 403 ARG A C 1
ATOM 3100 O O . ARG A 1 403 ? -5.879 -41.219 16.094 1 36 403 ARG A O 1
ATOM 3107 N N . PRO A 1 404 ? -4.934 -42.688 17.594 1 31.23 404 PRO A N 1
ATOM 3108 C CA . PRO A 1 404 ? -4.691 -41.688 18.625 1 31.23 404 PRO A CA 1
ATOM 3109 C C . PRO A 1 404 ? -3.955 -40.438 18.094 1 31.23 404 PRO A C 1
ATOM 3111 O O . PRO A 1 404 ? -3.166 -40.562 17.156 1 31.23 404 PRO A O 1
ATOM 3114 N N . ALA A 1 405 ? -4.426 -39.312 18.266 1 32.19 405 ALA A N 1
ATOM 3115 C CA . ALA A 1 405 ? -3.928 -37.969 17.969 1 32.19 405 ALA A CA 1
ATOM 3116 C C . ALA A 1 405 ? -2.422 -37.875 18.203 1 32.19 405 ALA A C 1
ATOM 3118 O O . ALA A 1 405 ? -1.971 -37.812 19.344 1 32.19 405 ALA A O 1
ATOM 3119 N N . SER A 1 406 ? -1.543 -38.625 17.734 1 28.19 406 SER A N 1
ATOM 3120 C CA . SER A 1 406 ? -0.231 -38.031 17.969 1 28.19 406 SER A CA 1
ATOM 3121 C C . SER A 1 406 ? -0.22 -36.562 17.609 1 28.19 406 SER A C 1
ATOM 3123 O O . SER A 1 406 ? -0.935 -36.125 16.703 1 28.19 406 SER A O 1
ATOM 3125 N N . ARG A 1 407 ? 0.355 -35.562 18.516 1 26.94 407 ARG A N 1
ATOM 3126 C CA . ARG A 1 407 ? 0.494 -34.125 18.656 1 26.94 407 ARG A CA 1
ATOM 3127 C C . ARG A 1 407 ? 1.006 -33.5 17.375 1 26.94 407 ARG A C 1
ATOM 3129 O O . ARG A 1 407 ? 2.209 -33.5 17.094 1 26.94 407 ARG A O 1
ATOM 3136 N N . LEU A 1 408 ? 0.521 -33.75 16.297 1 26.17 408 LEU A N 1
ATOM 3137 C CA . LEU A 1 408 ? 1.025 -32.875 15.242 1 26.17 408 LEU A CA 1
ATOM 3138 C C . LEU A 1 408 ? 0.929 -31.406 15.68 1 26.17 408 LEU A C 1
ATOM 3140 O O . LEU A 1 408 ? -0.149 -30.922 16.047 1 26.17 408 LEU A O 1
ATOM 3144 N N . ARG A 1 409 ? 2.002 -30.906 16.203 1 26.3 409 ARG A N 1
ATOM 3145 C CA . ARG A 1 409 ? 2.148 -29.484 16.547 1 26.3 409 ARG A CA 1
ATOM 3146 C C . ARG A 1 409 ? 1.494 -28.594 15.492 1 26.3 409 ARG A C 1
ATOM 3148 O O . ARG A 1 409 ? 1.769 -28.734 14.297 1 26.3 409 ARG A O 1
ATOM 3155 N N . SER A 1 410 ? 0.343 -28.109 15.727 1 26.5 410 SER A N 1
ATOM 3156 C CA . SER A 1 410 ? -0.487 -27.109 15.062 1 26.5 410 SER A CA 1
ATOM 3157 C C . SER A 1 410 ? 0.357 -25.953 14.523 1 26.5 410 SER A C 1
ATOM 3159 O O . SER A 1 410 ? 1.077 -25.297 15.281 1 26.5 410 SER A O 1
ATOM 3161 N N . ARG A 1 411 ? 0.954 -26.125 13.367 1 27.33 411 ARG A N 1
ATOM 3162 C CA . ARG A 1 411 ? 1.532 -24.875 12.898 1 27.33 411 ARG A CA 1
ATOM 3163 C C . ARG A 1 411 ? 0.537 -23.719 13.039 1 27.33 411 ARG A C 1
ATOM 3165 O O . ARG A 1 411 ? -0.644 -23.875 12.719 1 27.33 411 ARG A O 1
ATOM 3172 N N . PRO A 1 412 ? 0.849 -22.75 13.906 1 28.5 412 PRO A N 1
ATOM 3173 C CA . PRO A 1 412 ? -0.015 -21.594 14.172 1 28.5 412 PRO A CA 1
ATOM 3174 C C . PRO A 1 412 ? -0.707 -21.078 12.906 1 28.5 412 PRO A C 1
ATOM 3176 O O . PRO A 1 412 ? -0.167 -21.219 11.805 1 28.5 412 PRO A O 1
ATOM 3179 N N . ASP A 1 413 ? -2.025 -21.047 12.852 1 27.84 413 ASP A N 1
ATOM 3180 C CA . ASP A 1 413 ? -3.084 -20.531 11.984 1 27.84 413 ASP A CA 1
ATOM 3181 C C . ASP A 1 413 ? -2.684 -19.203 11.359 1 27.84 413 ASP A C 1
ATOM 3183 O O . ASP A 1 413 ? -2.408 -18.234 12.07 1 27.84 413 ASP A O 1
ATOM 3187 N N . LEU A 1 414 ? -1.858 -19.219 10.398 1 27.7 414 LEU A N 1
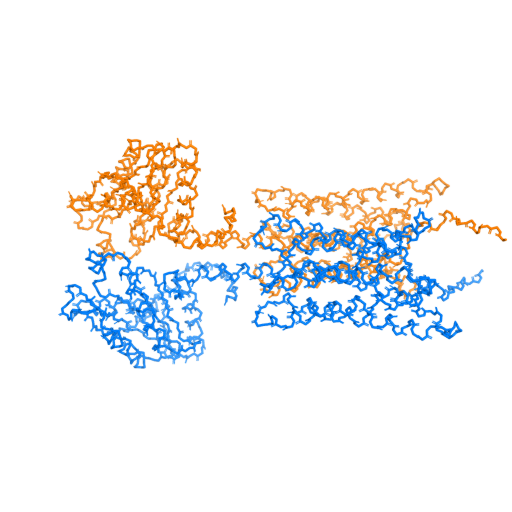ATOM 3188 C CA . LEU A 1 414 ? -1.741 -17.922 9.742 1 27.7 414 LEU A CA 1
ATOM 3189 C C . LEU A 1 414 ? -3.117 -17.344 9.422 1 27.7 414 LEU A C 1
ATOM 3191 O O . LEU A 1 414 ? -3.99 -18.062 8.922 1 27.7 414 LEU A O 1
ATOM 3195 N N . PRO A 1 415 ? -3.553 -16.359 10.094 1 27.45 415 PRO A N 1
ATOM 3196 C CA . PRO A 1 415 ? -4.867 -15.734 9.93 1 27.45 415 PRO A CA 1
ATOM 3197 C C . PRO A 1 415 ? -5.277 -15.594 8.469 1 27.45 415 PRO A C 1
ATOM 3199 O O . PRO A 1 415 ? -4.422 -15.414 7.598 1 27.45 415 PRO A O 1
ATOM 3202 N N . LEU A 1 416 ? -6.324 -16.281 8.047 1 28.39 416 LEU A N 1
ATOM 3203 C CA . LEU A 1 416 ? -7.098 -16.266 6.812 1 28.39 416 LEU A CA 1
ATOM 3204 C C . LEU A 1 416 ? -7.336 -14.836 6.34 1 28.39 416 LEU A C 1
ATOM 3206 O O . LEU A 1 416 ? -8.117 -14.102 6.941 1 28.39 416 LEU A O 1
ATOM 3210 N N . THR A 1 417 ? -6.344 -14.078 6.113 1 28.55 417 THR A N 1
ATOM 3211 C CA . THR A 1 417 ? -6.711 -12.789 5.547 1 28.55 417 THR A CA 1
ATOM 3212 C C . THR A 1 417 ? -7.633 -12.969 4.344 1 28.55 417 THR A C 1
ATOM 3214 O O . THR A 1 417 ? -7.441 -13.883 3.541 1 28.55 417 THR A O 1
ATOM 3217 N N . GLN A 1 418 ? -8.883 -12.555 4.441 1 27.12 418 GLN A N 1
ATOM 3218 C CA . GLN A 1 418 ? -10.031 -12.5 3.541 1 27.12 418 GLN A CA 1
ATOM 3219 C C . GLN A 1 418 ? -9.602 -12.156 2.119 1 27.12 418 GLN A C 1
ATOM 3221 O O . GLN A 1 418 ? -9.023 -11.094 1.881 1 27.12 418 GLN A O 1
ATOM 3226 N N . CYS A 1 419 ? -9.141 -13.141 1.421 1 26.77 419 CYS A N 1
ATOM 3227 C CA . CYS A 1 419 ? -9.008 -12.969 -0.022 1 26.77 419 CYS A CA 1
ATOM 3228 C C . CYS A 1 419 ? -10.375 -12.93 -0.693 1 26.77 419 CYS A C 1
ATOM 3230 O O . CYS A 1 419 ? -11.266 -13.703 -0.347 1 26.77 419 CYS A O 1
ATOM 3232 N N . MET B 1 1 ? -1.547 59.219 9.656 1 26.33 1 MET B N 1
ATOM 3233 C CA . MET B 1 1 ? -1.531 58.281 10.789 1 26.33 1 MET B CA 1
ATOM 3234 C C . MET B 1 1 ? -0.326 57.344 10.711 1 26.33 1 MET B C 1
ATOM 3236 O O . MET B 1 1 ? -0.003 56.844 9.641 1 26.33 1 MET B O 1
ATOM 3240 N N . PRO B 1 2 ? 0.609 57.469 11.641 1 32.59 2 PRO B N 1
ATOM 3241 C CA . PRO B 1 2 ? 1.867 56.719 11.562 1 32.59 2 PRO B CA 1
ATOM 3242 C C . PRO B 1 2 ? 1.653 55.25 11.297 1 32.59 2 PRO B C 1
ATOM 3244 O O . PRO B 1 2 ? 0.587 54.688 11.609 1 32.59 2 PRO B O 1
ATOM 3247 N N . PRO B 1 3 ? 2.355 54.688 10.336 1 36.59 3 PRO B N 1
ATOM 3248 C CA . PRO B 1 3 ? 2.238 53.25 10.07 1 36.59 3 PRO B CA 1
ATOM 3249 C C . PRO B 1 3 ? 2.314 52.406 11.344 1 36.59 3 PRO B C 1
ATOM 3251 O O . PRO B 1 3 ? 3.039 52.781 12.281 1 36.59 3 PRO B O 1
ATOM 3254 N N . LYS B 1 4 ? 1.257 51.938 11.875 1 41.78 4 LYS B N 1
ATOM 3255 C CA . LYS B 1 4 ? 1.218 51.062 13.031 1 41.78 4 LYS B CA 1
ATOM 3256 C C . LYS B 1 4 ? 2.445 50.156 13.062 1 41.78 4 LYS B C 1
ATOM 3258 O O . LYS B 1 4 ? 2.77 49.5 12.07 1 41.78 4 LYS B O 1
ATOM 3263 N N . ARG B 1 5 ? 3.42 50.438 13.891 1 36.09 5 ARG B N 1
ATOM 3264 C CA . ARG B 1 5 ? 4.551 49.594 14.242 1 36.09 5 ARG B CA 1
ATOM 3265 C C . ARG B 1 5 ? 4.113 48.125 14.391 1 36.09 5 ARG B C 1
ATOM 3267 O O . ARG B 1 5 ? 3.275 47.812 15.234 1 36.09 5 ARG B O 1
ATOM 3274 N N . VAL B 1 6 ? 4.031 47.469 13.352 1 39.81 6 VAL B N 1
ATOM 3275 C CA . VAL B 1 6 ? 3.953 46.031 13.508 1 39.81 6 VAL B CA 1
ATOM 3276 C C . VAL B 1 6 ? 4.895 45.562 14.617 1 39.81 6 VAL B C 1
ATOM 3278 O O . VAL B 1 6 ? 6.117 45.656 14.477 1 39.81 6 VAL B O 1
ATOM 3281 N N . THR B 1 7 ? 4.727 45.906 15.859 1 37.88 7 THR B N 1
ATOM 3282 C CA . THR B 1 7 ? 5.547 45.438 16.969 1 37.88 7 THR B CA 1
ATOM 3283 C C . THR B 1 7 ? 5.957 44 16.766 1 37.88 7 THR B C 1
ATOM 3285 O O . THR B 1 7 ? 5.223 43.219 16.141 1 37.88 7 THR B O 1
ATOM 3288 N N . ARG B 1 8 ? 7.27 43.594 16.922 1 42.31 8 ARG B N 1
ATOM 3289 C CA . ARG B 1 8 ? 8.031 42.375 16.953 1 42.31 8 ARG B CA 1
ATOM 3290 C C . ARG B 1 8 ? 7.207 41.25 17.578 1 42.31 8 ARG B C 1
ATOM 3292 O O . ARG B 1 8 ? 7.605 40.062 17.531 1 42.31 8 ARG B O 1
ATOM 3299 N N . ARG B 1 9 ? 6.391 41.531 18.516 1 45.12 9 ARG B N 1
ATOM 3300 C CA . ARG B 1 9 ? 5.559 40.594 19.234 1 45.12 9 ARG B CA 1
ATOM 3301 C C . ARG B 1 9 ? 4.711 39.75 18.266 1 45.12 9 ARG B C 1
ATOM 3303 O O . ARG B 1 9 ? 4.109 38.75 18.656 1 45.12 9 ARG B O 1
ATOM 3310 N N . ASP B 1 10 ? 4.43 40.188 17.047 1 46.34 10 ASP B N 1
ATOM 3311 C CA . ASP B 1 10 ? 3.41 39.781 16.094 1 46.34 10 ASP B CA 1
ATOM 3312 C C . ASP B 1 10 ? 3.82 38.5 15.359 1 46.34 10 ASP B C 1
ATOM 3314 O O . ASP B 1 10 ? 3.027 37.906 14.617 1 46.34 10 ASP B O 1
ATOM 3318 N N . MET B 1 11 ? 5.086 38.344 15.203 1 50.41 11 MET B N 1
ATOM 3319 C CA . MET B 1 11 ? 5.527 37.25 14.336 1 50.41 11 MET B CA 1
ATOM 3320 C C . MET B 1 11 ? 5.445 35.906 15.055 1 50.41 11 MET B C 1
ATOM 3322 O O . MET B 1 11 ? 5.938 34.906 14.555 1 50.41 11 MET B O 1
ATOM 3326 N N . PHE B 1 12 ? 5.012 35.875 16.359 1 63.66 12 PHE B N 1
ATOM 3327 C CA . PHE B 1 12 ? 5.121 34.594 17.062 1 63.66 12 PHE B CA 1
ATOM 3328 C C . PHE B 1 12 ? 3.936 33.688 16.75 1 63.66 12 PHE B C 1
ATOM 3330 O O . PHE B 1 12 ? 2.805 34.188 16.625 1 63.66 12 PHE B O 1
ATOM 3337 N N . LEU B 1 13 ? 4.18 32.469 16.359 1 78.81 13 LEU B N 1
ATOM 3338 C CA . LEU B 1 13 ? 3.199 31.422 16.141 1 78.81 13 LEU B CA 1
ATOM 3339 C C . LEU B 1 13 ? 2.221 31.328 17.297 1 78.81 13 LEU B C 1
ATOM 3341 O O . LEU B 1 13 ? 2.607 31.516 18.453 1 78.81 13 LEU B O 1
ATOM 3345 N N . ASP B 1 14 ? 0.925 31.359 16.969 1 86.81 14 ASP B N 1
ATOM 3346 C CA . ASP B 1 14 ? -0.147 31.234 17.938 1 86.81 14 ASP B CA 1
ATOM 3347 C C . ASP B 1 14 ? -0.271 29.797 18.438 1 86.81 14 ASP B C 1
ATOM 3349 O O . ASP B 1 14 ? -0.691 28.906 17.688 1 86.81 14 ASP B O 1
ATOM 3353 N N . ALA B 1 15 ? 0.078 29.578 19.734 1 85 15 ALA B N 1
ATOM 3354 C CA . ALA B 1 15 ? 0.183 28.234 20.297 1 85 15 ALA B CA 1
ATOM 3355 C C . ALA B 1 15 ? -1.168 27.516 20.281 1 85 15 ALA B C 1
ATOM 3357 O O . ALA B 1 15 ? -1.262 26.359 19.875 1 85 15 ALA B O 1
ATOM 3358 N N . PRO B 1 16 ? -2.314 28.141 20.703 1 86.38 16 PRO B N 1
ATOM 3359 C CA . PRO B 1 16 ? -3.609 27.469 20.656 1 86.38 16 PRO B CA 1
ATOM 3360 C C . PRO B 1 16 ? -3.99 27.016 19.25 1 86.38 16 PRO B C 1
ATOM 3362 O O . PRO B 1 16 ? -4.535 25.922 19.062 1 86.38 16 PRO B O 1
ATOM 3365 N N . THR B 1 17 ? -3.688 27.812 18.25 1 89.88 17 THR B N 1
ATOM 3366 C CA . THR B 1 17 ? -3.971 27.469 16.859 1 89.88 17 THR B CA 1
ATOM 3367 C C . THR B 1 17 ? -3.146 26.266 16.422 1 89.88 17 THR B C 1
ATOM 3369 O O . THR B 1 17 ? -3.656 25.375 15.734 1 89.88 17 THR B O 1
ATOM 3372 N N . LEU B 1 18 ? -1.94 26.25 16.812 1 91.88 18 LEU B N 1
ATOM 3373 C CA . LEU B 1 18 ? -1.081 25.125 16.453 1 91.88 18 LEU B CA 1
ATOM 3374 C C . LEU B 1 18 ? -1.549 23.844 17.141 1 91.88 18 LEU B C 1
ATOM 3376 O O . LEU B 1 18 ? -1.492 22.766 16.562 1 91.88 18 LEU B O 1
ATOM 3380 N N . ILE B 1 19 ? -1.971 23.984 18.359 1 92.62 19 ILE B N 1
ATOM 3381 C CA . ILE B 1 19 ? -2.469 22.828 19.094 1 92.62 19 ILE B CA 1
ATOM 3382 C C . ILE B 1 19 ? -3.684 22.234 18.391 1 92.62 19 ILE B C 1
ATOM 3384 O O . ILE B 1 19 ? -3.799 21.016 18.234 1 92.62 19 ILE B O 1
ATOM 3388 N N . LEU B 1 20 ? -4.523 23.078 17.938 1 92.81 20 LEU B N 1
ATOM 3389 C CA . LEU B 1 20 ? -5.68 22.625 17.172 1 92.81 20 LEU B CA 1
ATOM 3390 C C . LEU B 1 20 ? -5.25 21.922 15.891 1 92.81 20 LEU B C 1
ATOM 3392 O O . LEU B 1 20 ? -5.781 20.875 15.539 1 92.81 20 LEU B O 1
ATOM 3396 N N . ALA B 1 21 ? -4.309 22.516 15.18 1 94.94 21 ALA B N 1
ATOM 3397 C CA . ALA B 1 21 ? -3.812 21.938 13.93 1 94.94 21 ALA B CA 1
ATOM 3398 C C . ALA B 1 21 ? -3.236 20.547 14.156 1 94.94 21 ALA B C 1
ATOM 3400 O O . ALA B 1 21 ? -3.539 19.609 13.414 1 94.94 21 ALA B O 1
ATOM 3401 N N . VAL B 1 22 ? -2.473 20.422 15.195 1 96.25 22 VAL B N 1
ATOM 3402 C CA . VAL B 1 22 ? -1.857 19.125 15.508 1 96.25 22 VAL B CA 1
ATOM 3403 C C . VAL B 1 22 ? -2.938 18.109 15.883 1 96.25 22 VAL B C 1
ATOM 3405 O O . VAL B 1 22 ? -2.865 16.953 15.492 1 96.25 22 VAL B O 1
ATOM 3408 N N . THR B 1 23 ? -3.955 18.547 16.656 1 96.25 23 THR B N 1
ATOM 3409 C CA . THR B 1 23 ? -5.062 17.688 17.031 1 96.25 23 THR B CA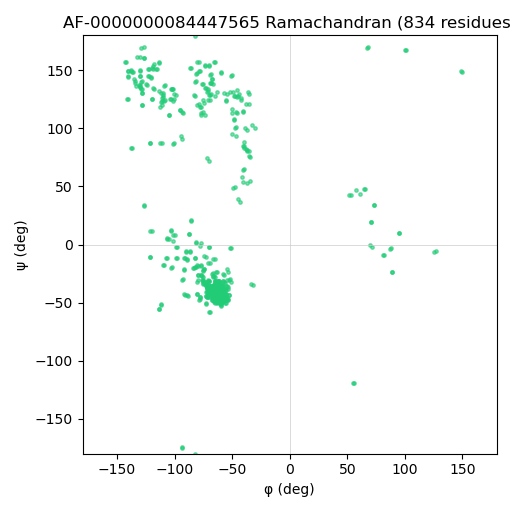 1
ATOM 3410 C C . THR B 1 23 ? -5.766 17.125 15.797 1 96.25 23 THR B C 1
ATOM 3412 O O . THR B 1 23 ? -6.023 15.93 15.711 1 96.25 23 THR B O 1
ATOM 3415 N N . LEU B 1 24 ? -5.973 17.953 14.859 1 96.19 24 LEU B N 1
ATOM 3416 C CA . LEU B 1 24 ? -6.688 17.547 13.648 1 96.19 24 LEU B CA 1
ATOM 3417 C C . LEU B 1 24 ? -5.824 16.641 12.781 1 96.19 24 LEU B C 1
ATOM 3419 O O . LEU B 1 24 ? -6.309 15.633 12.258 1 96.19 24 LEU B O 1
ATOM 3423 N N . VAL B 1 25 ? -4.582 17.016 12.633 1 97.12 25 VAL B N 1
ATOM 3424 C CA . VAL B 1 25 ? -3.674 16.25 11.781 1 97.12 25 VAL B CA 1
ATOM 3425 C C . VAL B 1 25 ? -3.449 14.859 12.375 1 97.12 25 VAL B C 1
ATOM 3427 O O . VAL B 1 25 ? -3.506 13.859 11.664 1 97.12 25 VAL B O 1
ATOM 3430 N N . THR B 1 26 ? -3.213 14.797 13.711 1 97.38 26 THR B N 1
ATOM 3431 C CA . THR B 1 26 ? -3.006 13.508 14.359 1 97.38 26 THR B CA 1
ATOM 3432 C C . THR B 1 26 ? -4.285 12.672 14.328 1 97.38 26 THR B C 1
ATOM 3434 O O . THR B 1 26 ? -4.242 11.469 14.086 1 97.38 26 THR B O 1
ATOM 3437 N N . GLY B 1 27 ? -5.395 13.336 14.57 1 97.38 27 GLY B N 1
ATOM 3438 C CA . GLY B 1 27 ? -6.664 12.625 14.5 1 97.38 27 GLY B CA 1
ATOM 3439 C C . GLY B 1 27 ? -6.957 12.062 13.125 1 97.38 27 GLY B C 1
ATOM 3440 O O . GLY B 1 27 ? -7.395 10.914 13 1 97.38 27 GLY B O 1
ATOM 3441 N N . THR B 1 28 ? -6.73 12.82 12.117 1 96.12 28 THR B N 1
ATOM 3442 C CA . THR B 1 28 ? -6.957 12.391 10.742 1 96.12 28 THR B CA 1
ATOM 3443 C C . THR B 1 28 ? -5.996 11.266 10.359 1 96.12 28 THR B C 1
ATOM 3445 O O . THR B 1 28 ? -6.391 10.305 9.695 1 96.12 28 THR B O 1
ATOM 3448 N N . SER B 1 29 ? -4.762 11.414 10.766 1 96.25 29 SER B N 1
ATOM 3449 C CA . SER B 1 29 ? -3.779 10.367 10.492 1 96.25 29 SER B CA 1
ATOM 3450 C C . SER B 1 29 ? -4.148 9.07 11.203 1 96.25 29 SER B C 1
ATOM 3452 O O . SER B 1 29 ? -3.945 7.984 10.656 1 96.25 29 SER B O 1
ATOM 3454 N N . ALA B 1 30 ? -4.66 9.211 12.43 1 97.12 30 ALA B N 1
ATOM 3455 C CA . ALA B 1 30 ? -5.133 8.039 13.164 1 97.12 30 ALA B CA 1
ATOM 3456 C C . ALA B 1 30 ? -6.254 7.332 12.406 1 97.12 30 ALA B C 1
ATOM 3458 O O . ALA B 1 30 ? -6.223 6.109 12.234 1 97.12 30 ALA B O 1
ATOM 3459 N N . LEU B 1 31 ? -7.168 8.133 11.977 1 93.88 31 LEU B N 1
ATOM 3460 C CA . LEU B 1 31 ? -8.297 7.586 11.227 1 93.88 31 LEU B CA 1
ATOM 3461 C C . LEU B 1 31 ? -7.828 6.898 9.953 1 93.88 31 LEU B C 1
ATOM 3463 O O . LEU B 1 31 ? -8.297 5.809 9.617 1 93.88 31 LEU B O 1
ATOM 3467 N N . ALA B 1 32 ? -6.93 7.469 9.258 1 92.31 32 ALA B N 1
ATOM 3468 C CA . ALA B 1 32 ? -6.41 6.922 8.008 1 92.31 32 ALA B CA 1
ATOM 3469 C C . ALA B 1 32 ? -5.695 5.598 8.242 1 92.31 32 ALA B C 1
ATOM 3471 O O . ALA B 1 32 ? -5.859 4.648 7.473 1 92.31 32 ALA B O 1
ATOM 3472 N N . CYS B 1 33 ? -4.918 5.555 9.297 1 93 33 CYS B N 1
ATOM 3473 C CA . CYS B 1 33 ? -4.227 4.32 9.641 1 93 33 CYS B CA 1
ATOM 3474 C C . CYS B 1 33 ? -5.219 3.213 9.977 1 93 33 CYS B C 1
ATOM 3476 O O . CYS B 1 33 ? -5.082 2.084 9.5 1 93 33 CYS B O 1
ATOM 3478 N N . LEU B 1 34 ? -6.238 3.537 10.719 1 91.94 34 LEU B N 1
ATOM 3479 C CA . LEU B 1 34 ? -7.223 2.547 11.141 1 91.94 34 LEU B CA 1
ATOM 3480 C C . LEU B 1 34 ? -8.047 2.064 9.953 1 91.94 34 LEU B C 1
ATOM 3482 O O . LEU B 1 34 ? -8.367 0.876 9.859 1 91.94 34 LEU B O 1
ATOM 3486 N N . MET B 1 35 ? -8.328 2.953 9.047 1 88.12 35 MET B N 1
ATOM 3487 C CA . MET B 1 35 ? -9.07 2.576 7.848 1 88.12 35 MET B CA 1
ATOM 3488 C C . MET B 1 35 ? -8.219 1.688 6.941 1 88.12 35 MET B C 1
ATOM 3490 O O . MET B 1 35 ? -8.734 0.743 6.34 1 88.12 35 MET B O 1
ATOM 3494 N N . SER B 1 36 ? -6.957 2.025 6.836 1 84.81 36 SER B N 1
ATOM 3495 C CA . SER B 1 36 ? -6.047 1.201 6.047 1 84.81 36 SER B CA 1
ATOM 3496 C C . SER B 1 36 ? -5.922 -0.201 6.637 1 84.81 36 SER B C 1
ATOM 3498 O O . SER B 1 36 ? -5.84 -1.184 5.898 1 84.81 36 SER B O 1
ATOM 3500 N N . TRP B 1 37 ? -5.895 -0.261 7.984 1 86 37 TRP B N 1
ATOM 3501 C CA . TRP B 1 37 ? -5.824 -1.548 8.672 1 86 37 TRP B CA 1
ATOM 3502 C C . TRP B 1 37 ? -7.074 -2.379 8.398 1 86 37 TRP B C 1
ATOM 3504 O O . TRP B 1 37 ? -6.988 -3.594 8.211 1 86 37 TRP B O 1
ATOM 3514 N N . ARG B 1 38 ? -8.18 -1.824 8.359 1 83.81 38 ARG B N 1
ATOM 3515 C CA . ARG B 1 38 ? -9.438 -2.521 8.117 1 83.81 38 ARG B CA 1
ATOM 3516 C C . ARG B 1 38 ? -9.469 -3.109 6.707 1 83.81 38 ARG B C 1
ATOM 3518 O O . ARG B 1 38 ? -10.062 -4.168 6.484 1 83.81 38 ARG B O 1
ATOM 3525 N N . ALA B 1 39 ? -8.82 -2.447 5.805 1 75.06 39 ALA B N 1
ATOM 3526 C CA . ALA B 1 39 ? -8.781 -2.896 4.418 1 75.06 39 ALA B CA 1
ATOM 3527 C C . ALA B 1 39 ? -7.84 -4.086 4.254 1 75.06 39 ALA B C 1
ATOM 3529 O O . ALA B 1 39 ? -8.039 -4.93 3.377 1 75.06 39 ALA B O 1
ATOM 3530 N N . SER B 1 40 ? -6.785 -4.109 5.098 1 71.12 40 SER B N 1
ATOM 3531 C CA . SER B 1 40 ? -5.844 -5.223 5.059 1 71.12 40 SER B CA 1
ATOM 3532 C C . SER B 1 40 ? -5.477 -5.684 6.465 1 71.12 40 SER B C 1
ATOM 3534 O O . SER B 1 40 ? -4.367 -5.426 6.941 1 71.12 40 SER B O 1
ATOM 3536 N N . PRO B 1 41 ? -6.199 -6.43 7.027 1 65.94 41 PRO B N 1
ATOM 3537 C CA . PRO B 1 41 ? -6.066 -6.758 8.445 1 65.94 41 PRO B CA 1
ATOM 3538 C C . PRO B 1 41 ? -4.84 -7.613 8.75 1 65.94 41 PRO B C 1
ATOM 3540 O O . PRO B 1 41 ? -4.449 -7.762 9.906 1 65.94 41 PRO B O 1
ATOM 3543 N N . GLY B 1 42 ? -4.109 -7.988 7.91 1 70.06 42 GLY B N 1
ATOM 3544 C CA . GLY B 1 42 ? -2.986 -8.875 8.164 1 70.06 42 GLY B CA 1
ATOM 3545 C C . GLY B 1 42 ? -1.761 -8.148 8.688 1 70.06 42 GLY B C 1
ATOM 3546 O O . GLY B 1 42 ? -0.816 -8.781 9.164 1 70.06 42 GLY B O 1
ATOM 3547 N N . HIS B 1 43 ? -1.852 -6.867 8.883 1 75 43 HIS B N 1
ATOM 3548 C CA . HIS B 1 43 ? -0.676 -6.125 9.32 1 75 43 HIS B CA 1
ATOM 3549 C C . HIS B 1 43 ? -0.991 -5.273 10.547 1 75 43 HIS B C 1
ATOM 3551 O O . HIS B 1 43 ? -1.945 -4.492 10.539 1 75 43 HIS B O 1
ATOM 3557 N N . ASP B 1 44 ? -0.182 -5.277 11.539 1 86.44 44 ASP B N 1
ATOM 3558 C CA . ASP B 1 44 ? -0.49 -4.672 12.836 1 86.44 44 ASP B CA 1
ATOM 3559 C C . ASP B 1 44 ? -0.008 -3.227 12.891 1 86.44 44 ASP B C 1
ATOM 3561 O O . ASP B 1 44 ? -0.467 -2.447 13.734 1 86.44 44 ASP B O 1
ATOM 3565 N N . LEU B 1 45 ? 0.897 -2.887 12.086 1 89.94 45 LEU B N 1
ATOM 3566 C CA . LEU B 1 45 ? 1.572 -1.604 12.25 1 89.94 45 LEU B CA 1
ATOM 3567 C C . LEU B 1 45 ? 0.583 -0.45 12.133 1 89.94 45 LEU B C 1
ATOM 3569 O O . LEU B 1 45 ? 0.536 0.424 13 1 89.94 45 LEU B O 1
ATOM 3573 N N . PRO B 1 46 ? -0.341 -0.406 11.102 1 90.62 46 PRO B N 1
ATOM 3574 C CA . PRO B 1 46 ? -1.312 0.687 11.016 1 90.62 46 PRO B CA 1
ATOM 3575 C C . PRO B 1 46 ? -2.252 0.734 12.219 1 90.62 46 PRO B C 1
ATOM 3577 O O . PRO B 1 46 ? -2.678 1.816 12.633 1 90.62 46 PRO B O 1
ATOM 3580 N N . LEU B 1 47 ? -2.568 -0.363 12.797 1 92.69 47 LEU B N 1
ATOM 3581 C CA . LEU B 1 47 ? -3.412 -0.403 13.984 1 92.69 47 LEU B CA 1
ATOM 3582 C C . LEU B 1 47 ? -2.699 0.221 15.18 1 92.69 47 LEU B C 1
ATOM 3584 O O . LEU B 1 47 ? -3.285 1.026 15.906 1 92.69 47 LEU B O 1
ATOM 3588 N N . ILE B 1 48 ? -1.455 -0.181 15.383 1 95.44 48 ILE B N 1
ATOM 3589 C CA . ILE B 1 48 ? -0.667 0.324 16.5 1 95.44 48 ILE B CA 1
ATOM 3590 C C . ILE B 1 48 ? -0.459 1.829 16.344 1 95.44 48 ILE B C 1
ATOM 3592 O O . ILE B 1 48 ? -0.646 2.588 17.297 1 95.44 48 ILE B O 1
ATOM 3596 N N . PHE B 1 49 ? -0.134 2.285 15.148 1 96.56 49 PHE B N 1
ATOM 3597 C CA . PHE B 1 49 ? 0.058 3.711 14.898 1 96.56 49 PHE B CA 1
ATOM 3598 C C . PHE B 1 49 ? -1.261 4.465 15.023 1 96.56 49 PHE B C 1
ATOM 3600 O O . PHE B 1 49 ? -1.296 5.586 15.531 1 96.56 49 PHE B O 1
ATOM 3607 N N . GLY B 1 50 ? -2.359 3.834 14.531 1 96.75 50 GLY B N 1
ATOM 3608 C CA . GLY B 1 50 ? -3.662 4.441 14.742 1 96.75 50 GLY B CA 1
ATOM 3609 C C . GLY B 1 50 ? -3.965 4.703 16.203 1 96.75 50 GLY B C 1
ATOM 3610 O O . GLY B 1 50 ? -4.414 5.793 16.562 1 96.75 50 GLY B O 1
ATOM 3611 N N . GLY B 1 51 ? -3.703 3.73 17.031 1 96.94 51 GLY B N 1
ATOM 3612 C CA . GLY B 1 51 ? -3.879 3.896 18.469 1 96.94 51 GLY B CA 1
ATOM 3613 C C . GLY B 1 51 ? -2.955 4.941 19.062 1 96.94 51 GLY B C 1
ATOM 3614 O O . GLY B 1 51 ? -3.373 5.742 19.906 1 96.94 51 GLY B O 1
ATOM 3615 N N . ALA B 1 52 ? -1.707 4.926 18.672 1 98.31 52 ALA B N 1
ATOM 3616 C CA . ALA B 1 52 ? -0.733 5.91 19.141 1 98.31 52 ALA B CA 1
ATOM 3617 C C . ALA B 1 52 ? -1.168 7.328 18.781 1 98.31 52 ALA B C 1
ATOM 3619 O O . ALA B 1 52 ? -1.165 8.219 19.641 1 98.31 52 ALA B O 1
ATOM 3620 N N . PHE B 1 53 ? -1.576 7.516 17.531 1 98.5 53 PHE B N 1
ATOM 3621 C CA . PHE B 1 53 ? -1.982 8.828 17.047 1 98.5 53 PHE B CA 1
ATOM 3622 C C . PHE B 1 53 ? -3.248 9.297 17.766 1 98.5 53 PHE B C 1
ATOM 3624 O O . PHE B 1 53 ? -3.412 10.492 18.031 1 98.5 53 PHE B O 1
ATOM 3631 N N . LEU B 1 54 ? -4.133 8.367 18.062 1 98.19 54 LEU B N 1
ATOM 3632 C CA . LEU B 1 54 ? -5.328 8.727 18.812 1 98.19 54 LEU B CA 1
ATOM 3633 C C . LEU B 1 54 ? -4.965 9.195 20.219 1 98.19 54 LEU B C 1
ATOM 3635 O O . LEU B 1 54 ? -5.586 10.125 20.75 1 98.19 54 LEU B O 1
ATOM 3639 N N . SER B 1 55 ? -4.016 8.523 20.812 1 98.31 55 SER B N 1
ATOM 3640 C CA . SER B 1 55 ? -3.529 8.945 22.125 1 98.31 55 SER B CA 1
ATOM 3641 C C . SER B 1 55 ? -3.01 10.383 22.078 1 98.31 55 SER B C 1
ATOM 3643 O O . SER B 1 55 ? -3.311 11.188 22.969 1 98.31 55 SER B O 1
ATOM 3645 N N . GLU B 1 56 ? -2.25 10.688 21.078 1 98 56 GLU B N 1
ATOM 3646 C CA . GLU B 1 56 ? -1.746 12.047 20.922 1 98 56 GLU B CA 1
ATOM 3647 C C . GLU B 1 56 ? -2.883 13.031 20.656 1 98 56 GLU B C 1
ATOM 3649 O O . GLU B 1 56 ? -2.848 14.164 21.125 1 98 56 GLU B O 1
ATOM 3654 N N . THR B 1 57 ? -3.836 12.633 19.812 1 98.06 57 THR B N 1
ATOM 3655 C CA . THR B 1 57 ? -4.996 13.477 19.547 1 98.06 57 THR B CA 1
ATOM 3656 C C . THR B 1 57 ? -5.695 13.867 20.844 1 98.06 57 THR B C 1
ATOM 3658 O O . THR B 1 57 ? -6.023 15.039 21.047 1 98.06 57 THR B O 1
ATOM 3661 N N . LEU B 1 58 ? -5.887 12.93 21.656 1 96.88 58 LEU B N 1
ATOM 3662 C CA . LEU B 1 58 ? -6.527 13.188 22.938 1 96.88 58 LEU B CA 1
ATOM 3663 C C . LEU B 1 58 ? -5.652 14.078 23.812 1 96.88 58 LEU B C 1
ATOM 3665 O O . LEU B 1 58 ? -6.16 14.984 24.484 1 96.88 58 LEU B O 1
ATOM 3669 N N . ALA B 1 59 ? -4.371 13.82 23.828 1 96.94 59 ALA B N 1
ATOM 3670 C CA . ALA B 1 59 ? -3.432 14.625 24.609 1 96.94 59 ALA B CA 1
ATOM 3671 C C . ALA B 1 59 ? -3.514 16.094 24.219 1 96.94 59 ALA B C 1
ATOM 3673 O O . ALA B 1 59 ? -3.625 16.969 25.078 1 96.94 59 ALA B O 1
ATOM 3674 N N . MET B 1 60 ? -3.5 16.344 22.953 1 94.94 60 MET B N 1
ATOM 3675 C CA . MET B 1 60 ? -3.543 17.719 22.438 1 94.94 60 MET B CA 1
ATOM 3676 C C . MET B 1 60 ? -4.902 18.359 22.688 1 94.94 60 MET B C 1
ATOM 3678 O O . MET B 1 60 ? -4.984 19.531 23.047 1 94.94 60 MET B O 1
ATOM 3682 N N . ALA B 1 61 ? -5.961 17.578 22.547 1 93.94 61 ALA B N 1
ATOM 3683 C CA . ALA B 1 61 ? -7.305 18.094 22.797 1 93.94 61 ALA B CA 1
ATOM 3684 C C . ALA B 1 61 ? -7.457 18.562 24.234 1 93.94 61 ALA B C 1
ATOM 3686 O O . ALA B 1 61 ? -8.109 19.562 24.516 1 93.94 61 ALA B O 1
ATOM 3687 N N . LEU B 1 62 ? -6.82 17.891 25.125 1 92.94 62 LEU B N 1
ATOM 3688 C CA . LEU B 1 62 ? -6.91 18.203 26.547 1 92.94 62 LEU B CA 1
ATOM 3689 C C . LEU B 1 62 ? -6.098 19.469 26.875 1 92.94 62 LEU B C 1
ATOM 3691 O O . LEU B 1 62 ? -6.305 20.078 27.922 1 92.94 62 LEU B O 1
ATOM 3695 N N . GLN B 1 63 ? -5.172 19.781 26.031 1 87.56 63 GLN B N 1
ATOM 3696 C CA . GLN B 1 63 ? -4.328 20.938 26.25 1 87.56 63 GLN B CA 1
ATOM 3697 C C . GLN B 1 63 ? -4.918 22.188 25.594 1 87.56 63 GLN B C 1
ATOM 3699 O O . GLN B 1 63 ? -4.441 23.297 25.828 1 87.56 63 GLN B O 1
ATOM 3704 N N . PHE B 1 64 ? -5.945 21.984 24.734 1 81 64 PHE B N 1
ATOM 3705 C CA . PHE B 1 64 ? -6.504 23.078 23.953 1 81 64 PHE B CA 1
ATOM 3706 C C . PHE B 1 64 ? -7.152 24.109 24.875 1 81 64 PHE B C 1
ATOM 3708 O O . PHE B 1 64 ? -6.953 25.312 24.703 1 81 64 PHE B O 1
ATOM 3715 N N . ASP B 1 65 ? -8.016 23.672 25.797 1 74.62 65 ASP B N 1
ATOM 3716 C CA . ASP B 1 65 ? -8.648 24.625 26.703 1 74.62 65 ASP B CA 1
ATOM 3717 C C . ASP B 1 65 ? -8.148 24.438 28.125 1 74.62 65 ASP B C 1
ATOM 3719 O O . ASP B 1 65 ? -8.797 23.75 28.938 1 74.62 65 ASP B O 1
ATOM 3723 N N . ARG B 1 66 ? -7.008 25.141 28.438 1 68.12 66 ARG B N 1
ATOM 3724 C CA . ARG B 1 66 ? -6.363 24.953 29.734 1 68.12 66 ARG B CA 1
ATOM 3725 C C . ARG B 1 66 ? -7.117 25.688 30.828 1 68.12 66 ARG B C 1
ATOM 3727 O O . ARG B 1 66 ? -6.957 25.391 32.031 1 68.12 66 ARG B O 1
ATOM 3734 N N . SER B 1 67 ? -7.867 26.547 30.422 1 74.5 67 SER B N 1
ATOM 3735 C CA . SER B 1 67 ? -8.555 27.328 31.438 1 74.5 67 SER B CA 1
ATOM 3736 C C . SER B 1 67 ? -9.781 26.594 31.969 1 74.5 67 SER B C 1
ATOM 3738 O O . SER B 1 67 ? -10.219 26.828 33.094 1 74.5 67 SER B O 1
ATOM 3740 N N . ALA B 1 68 ? -10.242 25.594 31.156 1 77.38 68 ALA B N 1
ATOM 3741 C CA . ALA B 1 68 ? -11.516 24.969 31.516 1 77.38 68 ALA B CA 1
ATOM 3742 C C . ALA B 1 68 ? -11.289 23.656 32.281 1 77.38 68 ALA B C 1
ATOM 3744 O O . ALA B 1 68 ? -12.195 23.156 32.938 1 77.38 68 ALA B O 1
ATOM 3745 N N . LEU B 1 69 ? -10.047 23.219 32.25 1 80.88 69 LEU B N 1
ATOM 3746 C CA . LEU B 1 69 ? -9.805 21.906 32.844 1 80.88 69 LEU B CA 1
ATOM 3747 C C . LEU B 1 69 ? -8.773 21.969 33.938 1 80.88 69 LEU B C 1
ATOM 3749 O O . LEU B 1 69 ? -7.918 22.859 33.969 1 80.88 69 LEU B O 1
ATOM 3753 N N . PRO B 1 70 ? -8.898 21.031 34.938 1 89 70 PRO B N 1
ATOM 3754 C CA . PRO B 1 70 ? -7.918 21 36.031 1 89 70 PRO B CA 1
ATOM 3755 C C . PRO B 1 70 ? -6.516 20.625 35.562 1 89 70 PRO B C 1
ATOM 3757 O O . PRO B 1 70 ? -6.355 20.031 34.469 1 89 70 PRO B O 1
ATOM 3760 N N . LEU B 1 71 ? -5.535 21 36.312 1 88.62 71 LEU B N 1
ATOM 3761 C CA . LEU B 1 71 ? -4.133 20.75 35.969 1 88.62 71 LEU B CA 1
ATOM 3762 C C . LEU B 1 71 ? -3.863 19.25 35.875 1 88.62 71 LEU B C 1
ATOM 3764 O O . LEU B 1 71 ? -3.018 18.828 35.094 1 88.62 71 LEU B O 1
ATOM 3768 N N . LEU B 1 72 ? -4.59 18.484 36.688 1 91.56 72 LEU B N 1
ATOM 3769 C CA . LEU B 1 72 ? -4.445 17.047 36.625 1 91.56 72 LEU B CA 1
ATOM 3770 C C . LEU B 1 72 ? -4.703 16.531 35.219 1 91.56 72 LEU B C 1
ATOM 3772 O O . LEU B 1 72 ? -4.059 15.57 34.781 1 91.56 72 LEU B O 1
ATOM 3776 N N . VAL B 1 73 ? -5.602 17.203 34.531 1 92.44 73 VAL B N 1
ATOM 3777 C CA . VAL B 1 73 ? -5.996 16.766 33.188 1 92.44 73 VAL B CA 1
ATOM 3778 C C . VAL B 1 73 ? -5.074 17.391 32.156 1 92.44 73 VAL B C 1
ATOM 3780 O O . VAL B 1 73 ? -4.555 16.703 31.266 1 92.44 73 VAL B O 1
ATOM 3783 N N . THR B 1 74 ? -4.789 18.641 32.281 1 91.31 74 THR B N 1
ATOM 3784 C CA . THR B 1 74 ? -4.086 19.375 31.234 1 91.31 74 THR B CA 1
ATOM 3785 C C . THR B 1 74 ? -2.578 19.156 31.344 1 91.31 74 THR B C 1
ATOM 3787 O O . THR B 1 74 ? -1.845 19.391 30.375 1 91.31 74 THR B O 1
ATOM 3790 N N . VAL B 1 75 ? -2.113 18.734 32.5 1 93.25 75 VAL B N 1
ATOM 3791 C CA . VAL B 1 75 ? -0.675 18.562 32.656 1 93.25 75 VAL B CA 1
ATOM 3792 C C . VAL B 1 75 ? -0.353 17.094 32.844 1 93.25 75 VAL B C 1
ATOM 3794 O O . VAL B 1 75 ? 0.332 16.469 32.031 1 93.25 75 VAL B O 1
ATOM 3797 N N . ASP B 1 76 ? -0.977 16.484 33.844 1 95.75 76 ASP B N 1
ATOM 3798 C CA . ASP B 1 76 ? -0.625 15.109 34.188 1 95.75 76 ASP B CA 1
ATOM 3799 C C . ASP B 1 76 ? -1.083 14.148 33.094 1 95.75 76 ASP B C 1
ATOM 3801 O O . ASP B 1 76 ? -0.261 13.461 32.469 1 95.75 76 ASP B O 1
ATOM 3805 N N . LEU B 1 77 ? -2.371 14.172 32.844 1 96 77 LEU B N 1
ATOM 3806 C CA . LEU B 1 77 ? -2.949 13.188 31.922 1 96 77 LEU B CA 1
ATOM 3807 C C . LEU B 1 77 ? -2.551 13.477 30.484 1 96 77 LEU B C 1
ATOM 3809 O O . LEU B 1 77 ? -2.227 12.562 29.719 1 96 77 LEU B O 1
ATOM 3813 N N . SER B 1 78 ? -2.617 14.672 30.062 1 96.5 78 SER B N 1
ATOM 3814 C CA . SER B 1 78 ? -2.307 15.039 28.688 1 96.5 78 SER B CA 1
ATOM 3815 C C . SER B 1 78 ? -0.878 14.648 28.328 1 96.5 78 SER B C 1
ATOM 3817 O O . SER B 1 78 ? -0.643 14.055 27.266 1 96.5 78 SER B O 1
ATOM 3819 N N . ASN B 1 79 ? 0.061 14.914 29.203 1 96.94 79 ASN B N 1
ATOM 3820 C CA . ASN B 1 79 ? 1.45 14.57 28.922 1 96.94 79 ASN B CA 1
ATOM 3821 C C . ASN B 1 79 ? 1.681 13.062 28.984 1 96.94 79 ASN B C 1
ATOM 3823 O O . ASN B 1 79 ? 2.469 12.516 28.219 1 96.94 79 ASN B O 1
ATOM 3827 N N . ALA B 1 80 ? 1.024 12.469 29.891 1 98.38 80 ALA B N 1
ATOM 3828 C CA . ALA B 1 80 ? 1.13 11.016 29.953 1 98.38 80 ALA B CA 1
ATOM 3829 C C . ALA B 1 80 ? 0.649 10.359 28.672 1 98.38 80 ALA B C 1
ATOM 3831 O O . ALA B 1 80 ? 1.263 9.414 28.172 1 98.38 80 ALA B O 1
ATOM 3832 N N . LEU B 1 81 ? -0.438 10.859 28.125 1 98.25 81 LEU B N 1
ATOM 3833 C CA . LEU B 1 81 ? -0.991 10.352 26.891 1 98.25 81 LEU B CA 1
ATOM 3834 C C . LEU B 1 81 ? -0.044 10.617 25.719 1 98.25 81 LEU B C 1
ATOM 3836 O O . LEU B 1 81 ? 0.115 9.773 24.828 1 98.25 81 LEU B O 1
ATOM 3840 N N . ALA B 1 82 ? 0.518 11.766 25.688 1 98.25 82 ALA B N 1
ATOM 3841 C CA . ALA B 1 82 ? 1.479 12.094 24.641 1 98.25 82 ALA B CA 1
ATOM 3842 C C . ALA B 1 82 ? 2.697 11.18 24.703 1 98.25 82 ALA B C 1
ATOM 3844 O O . ALA B 1 82 ? 3.189 10.719 23.672 1 98.25 82 ALA B O 1
ATOM 3845 N N . ILE B 1 83 ? 3.205 10.969 25.922 1 98.62 83 ILE B N 1
ATOM 3846 C CA . ILE B 1 83 ? 4.352 10.086 26.109 1 98.62 83 ILE B CA 1
ATOM 3847 C C . ILE B 1 83 ? 3.979 8.656 25.734 1 98.62 83 ILE B C 1
ATOM 3849 O O . ILE B 1 83 ? 4.789 7.938 25.141 1 98.62 83 ILE B O 1
ATOM 3853 N N . LEU B 1 84 ? 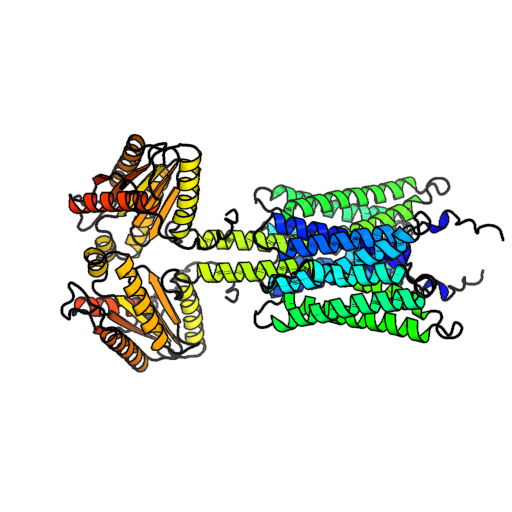2.764 8.281 26.062 1 98.62 84 LEU B N 1
ATOM 3854 C CA . LEU B 1 84 ? 2.266 6.973 25.641 1 98.62 84 LEU B CA 1
ATOM 3855 C C . LEU B 1 84 ? 2.291 6.832 24.125 1 98.62 84 LEU B C 1
ATOM 3857 O O . LEU B 1 84 ? 2.617 5.766 23.609 1 98.62 84 LEU B O 1
ATOM 3861 N N . CYS B 1 85 ? 1.893 7.855 23.438 1 98.62 85 CYS B N 1
ATOM 3862 C CA . CYS B 1 85 ? 1.955 7.859 21.984 1 98.62 85 CYS B CA 1
ATOM 3863 C C . CYS B 1 85 ? 3.361 7.527 21.484 1 98.62 85 CYS B C 1
ATOM 3865 O O . CYS B 1 85 ? 3.537 6.656 20.641 1 98.62 85 CYS B O 1
ATOM 3867 N N . SER B 1 86 ? 4.367 8.211 22.078 1 98.44 86 SER B N 1
ATOM 3868 C CA . SER B 1 86 ? 5.754 7.977 21.688 1 98.44 86 SER B CA 1
ATOM 3869 C C . SER B 1 86 ? 6.176 6.539 21.984 1 98.44 86 SER B C 1
ATOM 3871 O O . SER B 1 86 ? 6.875 5.918 21.188 1 98.44 86 SER B O 1
ATOM 3873 N N . ALA B 1 87 ? 5.723 6.023 23.094 1 98.62 87 ALA B N 1
ATOM 3874 C CA . ALA B 1 87 ? 6.047 4.648 23.469 1 98.62 87 ALA B CA 1
ATOM 3875 C C . ALA B 1 87 ? 5.406 3.652 22.516 1 98.62 87 ALA B C 1
ATOM 3877 O O . ALA B 1 87 ? 6.023 2.652 22.141 1 98.62 87 ALA B O 1
ATOM 3878 N N . LEU B 1 88 ? 4.203 3.922 22.156 1 98.06 88 LEU B N 1
ATOM 3879 C CA . LEU B 1 88 ? 3.492 3.039 21.234 1 98.06 88 LEU B CA 1
ATOM 3880 C C . LEU B 1 88 ? 4.141 3.061 19.859 1 98.06 88 LEU B C 1
ATOM 3882 O O . LEU B 1 88 ? 4.184 2.037 19.172 1 98.06 88 LEU B O 1
ATOM 3886 N N . ILE B 1 89 ? 4.578 4.219 19.422 1 97.75 89 ILE B N 1
ATOM 3887 C CA . ILE B 1 89 ? 5.273 4.32 18.141 1 97.75 89 ILE B CA 1
ATOM 3888 C C . ILE B 1 89 ? 6.539 3.463 18.172 1 97.75 89 ILE B C 1
ATOM 3890 O O . ILE B 1 89 ? 6.809 2.711 17.234 1 97.75 89 ILE B O 1
ATOM 3894 N N . TRP B 1 90 ? 7.266 3.607 19.281 1 97.75 90 TRP B N 1
ATOM 3895 C CA . TRP B 1 90 ? 8.438 2.762 19.469 1 97.75 90 TRP B CA 1
ATOM 3896 C C . TRP B 1 90 ? 8.062 1.285 19.422 1 97.75 90 TRP B C 1
ATOM 3898 O O . TRP B 1 90 ? 8.688 0.504 18.688 1 97.75 90 TRP B O 1
ATOM 3908 N N . ALA B 1 91 ? 7.051 0.856 20.125 1 96.94 91 ALA B N 1
ATOM 3909 C CA . ALA B 1 91 ? 6.59 -0.53 20.156 1 96.94 91 ALA B CA 1
ATOM 3910 C C . ALA B 1 91 ? 6.152 -0.992 18.766 1 96.94 91 ALA B C 1
ATOM 3912 O O . ALA B 1 91 ? 6.34 -2.156 18.406 1 96.94 91 ALA B O 1
ATOM 3913 N N . GLY B 1 92 ? 5.52 -0.09 18.031 1 95.31 92 GLY B N 1
ATOM 3914 C CA . GLY B 1 92 ? 5.102 -0.416 16.688 1 95.31 92 GLY B CA 1
ATOM 3915 C C . GLY B 1 92 ? 6.258 -0.768 15.766 1 95.31 92 GLY B C 1
ATOM 3916 O O . GLY B 1 92 ? 6.184 -1.738 15.016 1 95.31 92 GLY B O 1
ATOM 3917 N N . HIS B 1 93 ? 7.336 0.01 15.812 1 94.25 93 HIS B N 1
ATOM 3918 C CA . HIS B 1 93 ? 8.5 -0.268 14.984 1 94.25 93 HIS B CA 1
ATOM 3919 C C . HIS B 1 93 ? 9.156 -1.588 15.383 1 94.25 93 HIS B C 1
ATOM 3921 O O . HIS B 1 93 ? 9.664 -2.314 14.523 1 94.25 93 HIS B O 1
ATOM 3927 N N . ARG B 1 94 ? 9.125 -1.924 16.672 1 93.88 94 ARG B N 1
ATOM 3928 C CA . ARG B 1 94 ? 9.625 -3.211 17.141 1 93.88 94 ARG B CA 1
ATOM 3929 C C . ARG B 1 94 ? 8.781 -4.359 16.594 1 93.88 94 ARG B C 1
ATOM 3931 O O . ARG B 1 94 ? 9.32 -5.363 16.125 1 93.88 94 ARG B O 1
ATOM 3938 N N . ARG B 1 95 ? 7.516 -4.172 16.625 1 91.69 95 ARG B N 1
ATOM 3939 C CA . ARG B 1 95 ? 6.586 -5.191 16.156 1 91.69 95 ARG B CA 1
ATOM 3940 C C . ARG B 1 95 ? 6.727 -5.418 14.656 1 91.69 95 ARG B C 1
ATOM 3942 O O . ARG B 1 95 ? 6.578 -6.543 14.18 1 91.69 95 ARG B O 1
ATOM 3949 N N . ALA B 1 96 ? 6.934 -4.348 13.914 1 88.31 96 ALA B N 1
ATOM 3950 C CA . ALA B 1 96 ? 7.109 -4.438 12.469 1 88.31 96 ALA B CA 1
ATOM 3951 C C . ALA B 1 96 ? 8.273 -5.359 12.109 1 88.31 96 ALA B C 1
ATOM 3953 O O . ALA B 1 96 ? 8.281 -5.977 11.047 1 88.31 96 ALA B O 1
ATOM 3954 N N . ASP B 1 97 ? 9.195 -5.473 13 1 87.94 97 ASP B N 1
ATOM 3955 C CA . ASP B 1 97 ? 10.344 -6.336 12.758 1 87.94 97 ASP B CA 1
ATOM 3956 C C . ASP B 1 97 ? 10.188 -7.68 13.461 1 87.94 97 ASP B C 1
ATOM 3958 O O . ASP B 1 97 ? 11.156 -8.43 13.617 1 87.94 97 ASP B O 1
ATOM 3962 N N . GLY B 1 98 ? 9.008 -7.906 14.016 1 87.88 98 GLY B N 1
ATOM 3963 C CA . GLY B 1 98 ? 8.68 -9.227 14.539 1 87.88 98 GLY B CA 1
ATOM 3964 C C . GLY B 1 98 ? 8.953 -9.367 16.016 1 87.88 98 GLY B C 1
ATOM 3965 O O . GLY B 1 98 ? 8.922 -10.477 16.562 1 87.88 98 GLY B O 1
ATOM 3966 N N . ARG B 1 99 ? 9.25 -8.289 16.703 1 91.88 99 ARG B N 1
ATOM 3967 C CA . ARG B 1 99 ? 9.555 -8.344 18.125 1 91.88 99 ARG B CA 1
ATOM 3968 C C . ARG B 1 99 ? 8.43 -7.734 18.953 1 91.88 99 ARG B C 1
ATOM 3970 O O . ARG B 1 99 ? 8.07 -6.57 18.766 1 91.88 99 ARG B O 1
ATOM 3977 N N . ALA B 1 100 ? 7.898 -8.406 19.812 1 91.19 100 ALA B N 1
ATOM 3978 C CA . ALA B 1 100 ? 6.824 -7.926 20.672 1 91.19 100 ALA B CA 1
ATOM 3979 C C . ALA B 1 100 ? 7.375 -7.098 21.828 1 91.19 100 ALA B C 1
ATOM 3981 O O . ALA B 1 100 ? 8.492 -7.332 22.297 1 91.19 100 ALA B O 1
ATOM 3982 N N . THR B 1 101 ? 6.672 -6.133 22.281 1 93.88 101 THR B N 1
ATOM 3983 C CA . THR B 1 101 ? 7.027 -5.309 23.438 1 93.88 101 THR B CA 1
ATOM 3984 C C . THR B 1 101 ? 6.074 -5.559 24.594 1 93.88 101 THR B C 1
ATOM 3986 O O . THR B 1 101 ? 4.859 -5.406 24.453 1 93.88 101 THR B O 1
ATOM 3989 N N . PRO B 1 102 ? 6.629 -5.949 25.719 1 95.12 102 PRO B N 1
ATOM 3990 C CA . PRO B 1 102 ? 5.746 -6.105 26.875 1 95.12 102 PRO B CA 1
ATOM 3991 C C . PRO B 1 102 ? 5.023 -4.812 27.25 1 95.12 102 PRO B C 1
ATOM 3993 O O . PRO B 1 102 ? 5.602 -3.729 27.141 1 95.12 102 PRO B O 1
ATOM 3996 N N . VAL B 1 103 ? 3.846 -4.891 27.75 1 95.69 103 VAL B N 1
ATOM 3997 C CA . VAL B 1 103 ? 2.975 -3.758 28.031 1 95.69 103 VAL B CA 1
ATOM 3998 C C . VAL B 1 103 ? 3.602 -2.887 29.125 1 95.69 103 VAL B C 1
ATOM 4000 O O . VAL B 1 103 ? 3.496 -1.659 29.078 1 95.69 103 VAL B O 1
ATOM 4003 N N . LEU B 1 104 ? 4.281 -3.465 30.031 1 95.5 104 LEU B N 1
ATOM 4004 C CA . LEU B 1 104 ? 4.887 -2.732 31.141 1 95.5 104 LEU B CA 1
ATOM 4005 C C . LEU B 1 104 ? 5.984 -1.802 30.641 1 95.5 104 LEU B C 1
ATOM 4007 O O . LEU B 1 104 ? 6.191 -0.719 31.188 1 95.5 104 LEU B O 1
ATOM 4011 N N . LEU B 1 105 ? 6.676 -2.24 29.656 1 96.19 105 LEU B N 1
ATOM 4012 C CA . LEU B 1 105 ? 7.73 -1.408 29.078 1 96.19 105 LEU B CA 1
ATOM 4013 C C . LEU B 1 105 ? 7.137 -0.231 28.312 1 96.19 105 LEU B C 1
ATOM 4015 O O . LEU B 1 105 ? 7.73 0.849 28.281 1 96.19 105 LEU B O 1
ATOM 4019 N N . ILE B 1 106 ? 5.984 -0.426 27.766 1 97.75 106 ILE B N 1
ATOM 4020 C CA . ILE B 1 106 ? 5.277 0.636 27.047 1 97.75 106 ILE B CA 1
ATOM 4021 C C . ILE B 1 106 ? 4.785 1.682 28.047 1 97.75 106 ILE B C 1
ATOM 4023 O O . ILE B 1 106 ? 4.852 2.883 27.781 1 97.75 106 ILE B O 1
ATOM 4027 N N . LEU B 1 107 ? 4.387 1.262 29.219 1 98.19 107 LEU B N 1
ATOM 4028 C CA . LEU B 1 107 ? 3.779 2.15 30.203 1 98.19 107 LEU B CA 1
ATOM 4029 C C . LEU B 1 107 ? 4.84 2.771 31.109 1 98.19 107 LEU B C 1
ATOM 4031 O O . LEU B 1 107 ? 4.543 3.668 31.906 1 98.19 107 LEU B O 1
ATOM 4035 N N . LEU B 1 108 ? 6.086 2.365 30.984 1 98.25 108 LEU B N 1
ATOM 4036 C CA . LEU B 1 108 ? 7.145 2.801 31.891 1 98.25 108 LEU B CA 1
ATOM 4037 C C . LEU B 1 108 ? 7.301 4.316 31.844 1 98.25 108 LEU B C 1
ATOM 4039 O O . LEU B 1 108 ? 7.258 4.977 32.906 1 98.25 108 LEU B O 1
ATOM 4043 N N . ALA B 1 109 ? 7.461 4.875 30.703 1 98.38 109 ALA B N 1
ATOM 4044 C CA . ALA B 1 109 ? 7.715 6.309 30.578 1 98.38 109 ALA B CA 1
ATOM 4045 C C . ALA B 1 109 ? 6.512 7.121 31.031 1 98.38 109 ALA B C 1
ATOM 4047 O O . ALA B 1 109 ? 6.652 8.078 31.812 1 98.38 109 ALA B O 1
ATOM 4048 N N . PRO B 1 110 ? 5.234 6.773 30.625 1 98.44 110 PRO B N 1
ATOM 4049 C CA . PRO B 1 110 ? 4.07 7.484 31.156 1 98.44 110 PRO B CA 1
ATOM 4050 C C . PRO B 1 110 ? 3.98 7.395 32.688 1 98.44 110 PRO B C 1
ATOM 4052 O O . PRO B 1 110 ? 3.605 8.367 33.344 1 98.44 110 PRO B O 1
ATOM 4055 N N . LEU B 1 111 ? 4.363 6.262 33.188 1 98.25 111 LEU B N 1
ATOM 4056 C CA . LEU B 1 111 ? 4.301 6.078 34.625 1 98.25 111 LEU B CA 1
ATOM 4057 C C . LEU B 1 111 ? 5.359 6.926 35.344 1 98.25 111 LEU B C 1
ATOM 4059 O O . LEU B 1 111 ? 5.102 7.488 36.406 1 98.25 111 LEU B O 1
ATOM 4063 N N . VAL B 1 112 ? 6.539 7 34.812 1 98.5 112 VAL B N 1
ATOM 4064 C CA . VAL B 1 112 ? 7.594 7.855 35.344 1 98.5 112 VAL B CA 1
ATOM 4065 C C . VAL B 1 112 ? 7.113 9.305 35.406 1 98.5 112 VAL B C 1
ATOM 4067 O O . VAL B 1 112 ? 7.316 10 36.406 1 98.5 112 VAL B O 1
ATOM 4070 N N . TRP B 1 113 ? 6.461 9.75 34.344 1 98.56 113 TRP B N 1
ATOM 4071 C CA . TRP B 1 113 ? 5.91 11.102 34.281 1 98.56 113 TRP B CA 1
ATOM 4072 C C . TRP B 1 113 ? 4.879 11.312 35.406 1 98.56 113 TRP B C 1
ATOM 4074 O O . TRP B 1 113 ? 4.945 12.289 36.156 1 98.56 113 TRP B O 1
ATOM 4084 N N . LEU B 1 114 ? 3.963 10.383 35.531 1 97.94 114 LEU B N 1
ATOM 4085 C CA . LEU B 1 114 ? 2.883 10.516 36.5 1 97.94 114 LEU B CA 1
ATOM 4086 C C . LEU B 1 114 ? 3.426 10.5 37.906 1 97.94 114 LEU B C 1
ATOM 4088 O O . LEU B 1 114 ? 2.941 11.234 38.781 1 97.94 114 LEU B O 1
ATOM 4092 N N . LEU B 1 115 ? 4.438 9.703 38.156 1 97.81 115 LEU B N 1
ATOM 4093 C CA . LEU B 1 115 ? 5.055 9.633 39.469 1 97.81 115 LEU B CA 1
ATOM 4094 C C . LEU B 1 115 ? 5.801 10.93 39.812 1 97.81 115 LEU B C 1
ATOM 4096 O O . LEU B 1 115 ? 5.746 11.422 40.938 1 97.81 115 LEU B O 1
ATOM 4100 N N . ALA B 1 116 ? 6.496 11.477 38.844 1 97.94 116 ALA B N 1
ATOM 4101 C CA . ALA B 1 116 ? 7.207 12.742 39.031 1 97.94 116 ALA B CA 1
ATOM 4102 C C . ALA B 1 116 ? 6.238 13.867 39.375 1 97.94 116 ALA B C 1
ATOM 4104 O O . ALA B 1 116 ? 6.566 14.758 40.156 1 97.94 116 ALA B O 1
ATOM 4105 N N . CYS B 1 117 ? 5.02 13.836 38.75 1 96.62 117 CYS B N 1
ATOM 4106 C CA . CYS B 1 117 ? 4.016 14.867 39 1 96.62 117 CYS B CA 1
ATOM 4107 C C . CYS B 1 117 ? 3.521 14.852 40.438 1 96.62 117 CYS B C 1
ATOM 4109 O O . CYS B 1 117 ? 2.908 15.82 40.875 1 96.62 117 CYS B O 1
ATOM 4111 N N . ARG B 1 118 ? 3.867 13.734 41.188 1 95.69 118 ARG B N 1
ATOM 4112 C CA . ARG B 1 118 ? 3.441 13.641 42.562 1 95.69 118 ARG B CA 1
ATOM 4113 C C . ARG B 1 118 ? 4.438 14.328 43.5 1 95.69 118 ARG B C 1
ATOM 4115 O O . ARG B 1 118 ? 4.152 14.539 44.688 1 95.69 118 ARG B O 1
ATOM 4122 N N . ILE B 1 119 ? 5.547 14.781 42.969 1 96.94 119 ILE B N 1
ATOM 4123 C CA . ILE B 1 119 ? 6.555 15.508 43.75 1 96.94 119 ILE B CA 1
ATOM 4124 C C . ILE B 1 119 ? 6.301 17.016 43.625 1 96.94 119 ILE B C 1
ATOM 4126 O O . ILE B 1 119 ? 6.504 17.609 42.594 1 96.94 119 ILE B O 1
ATOM 4130 N N . PRO B 1 120 ? 5.953 17.641 44.688 1 94.5 120 PRO B N 1
ATOM 4131 C CA . PRO B 1 120 ? 5.543 19.047 44.656 1 94.5 120 PRO B CA 1
ATOM 4132 C C . PRO B 1 120 ? 6.621 19.953 44.094 1 94.5 120 PRO B C 1
ATOM 4134 O O . PRO B 1 120 ? 6.32 20.875 43.312 1 94.5 120 PRO B O 1
ATOM 4137 N N . GLU B 1 121 ? 7.867 19.719 44.406 1 93.56 121 GLU B N 1
ATOM 4138 C CA . GLU B 1 121 ? 8.961 20.562 43.906 1 93.56 121 GLU B CA 1
ATOM 4139 C C . GLU B 1 121 ? 9.094 20.469 42.406 1 93.56 121 GLU B C 1
ATOM 4141 O O . GLU B 1 121 ? 9.461 21.438 41.75 1 93.56 121 GLU B O 1
ATOM 4146 N N . PHE B 1 122 ? 8.789 19.406 41.969 1 94.06 122 PHE B N 1
ATOM 4147 C CA . PHE B 1 122 ? 8.812 19.156 40.531 1 94.06 122 PHE B CA 1
ATOM 4148 C C . PHE B 1 122 ? 7.582 19.75 39.844 1 94.06 122 PHE B C 1
ATOM 4150 O O . PHE B 1 122 ? 7.695 20.453 38.844 1 94.06 122 PHE B O 1
ATOM 4157 N N . TYR B 1 123 ? 6.445 19.516 40.406 1 93.44 123 TYR B N 1
ATOM 4158 C CA . TYR B 1 123 ? 5.164 19.875 39.812 1 93.44 123 TYR B CA 1
ATOM 4159 C C . TYR B 1 123 ? 5.039 21.391 39.688 1 93.44 123 TYR B C 1
ATOM 4161 O O . TYR B 1 123 ? 4.434 21.891 38.719 1 93.44 123 TYR B O 1
ATOM 4169 N N . GLY B 1 124 ? 5.617 22.141 40.594 1 90.62 124 GLY B N 1
ATOM 4170 C CA . GLY B 1 124 ? 5.488 23.578 40.594 1 90.62 124 GLY B CA 1
ATOM 4171 C C . GLY B 1 124 ? 6.434 24.281 39.656 1 90.62 124 GLY B C 1
ATOM 4172 O O . GLY B 1 124 ? 6.266 25.453 39.344 1 90.62 124 GLY B O 1
ATOM 4173 N N . ARG B 1 125 ? 7.414 23.562 39.125 1 91.19 125 ARG B N 1
ATOM 4174 C CA . ARG B 1 125 ? 8.414 24.141 38.25 1 91.19 125 ARG B CA 1
ATOM 4175 C C . ARG B 1 125 ? 8.156 23.75 36.781 1 91.19 125 ARG B C 1
ATOM 4177 O O . ARG B 1 125 ? 8.312 22.594 36.406 1 91.19 125 ARG B O 1
ATOM 4184 N N . TYR B 1 126 ? 7.789 24.734 36.031 1 89.12 126 TYR B N 1
ATOM 4185 C CA . TYR B 1 126 ? 7.48 24.516 34.625 1 89.12 126 TYR B CA 1
ATOM 4186 C C . TYR B 1 126 ? 8.695 24 33.875 1 89.12 126 TYR B C 1
ATOM 4188 O O . TYR B 1 126 ? 8.578 23.094 33.031 1 89.12 126 TYR B O 1
ATOM 4196 N N . ASP B 1 127 ? 9.922 24.578 34.094 1 89.25 127 ASP B N 1
ATOM 4197 C CA . ASP B 1 127 ? 11.141 24.219 33.375 1 89.25 127 ASP B CA 1
ATOM 4198 C C . ASP B 1 127 ? 11.5 22.75 33.625 1 89.25 127 ASP B C 1
ATOM 4200 O O . ASP B 1 127 ? 11.922 22.047 32.688 1 89.25 127 ASP B O 1
ATOM 4204 N N . ARG B 1 128 ? 11.297 22.281 34.844 1 92.69 128 ARG B N 1
ATOM 4205 C CA . ARG B 1 128 ? 11.625 20.891 35.156 1 92.69 128 ARG B CA 1
ATOM 4206 C C . ARG B 1 128 ? 10.641 19.938 34.5 1 92.69 128 ARG B C 1
ATOM 4208 O O . ARG B 1 128 ? 11.023 18.859 34.062 1 92.69 128 ARG B O 1
ATOM 4215 N N . ARG B 1 129 ? 9.359 20.312 34.438 1 94.25 129 ARG B N 1
ATOM 4216 C CA . ARG B 1 129 ? 8.352 19.469 33.812 1 94.25 129 ARG B CA 1
ATOM 4217 C C . ARG B 1 129 ? 8.633 19.328 32.312 1 94.25 129 ARG B C 1
ATOM 4219 O O . ARG B 1 129 ? 8.609 18.219 31.781 1 94.25 129 ARG B O 1
ATOM 4226 N N . VAL B 1 130 ? 8.922 20.422 31.688 1 94.19 130 VAL B N 1
ATOM 4227 C CA . VAL B 1 130 ? 9.195 20.422 30.25 1 94.19 130 VAL B CA 1
ATOM 4228 C C . VAL B 1 130 ? 10.477 19.641 29.969 1 94.19 130 VAL B C 1
ATOM 4230 O O . VAL B 1 130 ? 10.555 18.891 29 1 94.19 130 VAL B O 1
ATOM 4233 N N . LEU B 1 131 ? 11.469 19.875 30.828 1 95.06 131 LEU B N 1
ATOM 4234 C CA . LEU B 1 131 ? 12.727 19.172 30.656 1 95.06 131 LEU B CA 1
ATOM 4235 C C . LEU B 1 131 ? 12.508 17.656 30.734 1 95.06 131 LEU B C 1
ATOM 4237 O O . LEU B 1 131 ? 12.992 16.922 29.875 1 95.06 131 LEU B O 1
ATOM 4241 N N . LEU B 1 132 ? 11.812 17.188 31.719 1 97.38 132 LEU B N 1
ATOM 4242 C CA . LEU B 1 132 ? 11.578 15.758 31.859 1 97.38 132 LEU B CA 1
ATOM 4243 C C . LEU B 1 132 ? 10.773 15.219 30.672 1 97.38 132 LEU B C 1
ATOM 4245 O O . LEU B 1 132 ? 11.094 14.164 30.125 1 97.38 132 LEU B O 1
ATOM 4249 N N . ALA B 1 133 ? 9.672 15.898 30.359 1 97.19 133 ALA B N 1
ATOM 4250 C CA . ALA B 1 133 ? 8.875 15.477 29.203 1 97.19 133 ALA B CA 1
ATOM 4251 C C . ALA B 1 133 ? 9.734 15.367 27.953 1 97.19 133 ALA B C 1
ATOM 4253 O O . ALA B 1 133 ? 9.602 14.406 27.188 1 97.19 133 ALA B O 1
ATOM 4254 N N . SER B 1 134 ? 10.617 16.344 27.719 1 97.69 134 SER B N 1
ATOM 4255 C CA . SER B 1 134 ? 11.508 16.344 26.562 1 97.69 134 SER B CA 1
ATOM 4256 C C . SER B 1 134 ? 12.453 15.156 26.594 1 97.69 134 SER B C 1
ATOM 4258 O O . SER B 1 134 ? 12.719 14.547 25.547 1 97.69 134 SER B O 1
ATOM 4260 N N . LEU B 1 135 ? 12.938 14.859 27.75 1 97.69 135 LEU B N 1
ATOM 4261 C CA . LEU B 1 135 ? 13.852 13.734 27.891 1 97.69 135 LEU B CA 1
ATOM 4262 C C . LEU B 1 135 ? 13.133 12.414 27.625 1 97.69 135 LEU B C 1
ATOM 4264 O O . LEU B 1 135 ? 13.68 11.523 26.969 1 97.69 135 LEU B O 1
ATOM 4268 N N . LEU B 1 136 ? 11.953 12.266 28.125 1 98.31 136 LEU B N 1
ATOM 4269 C CA . LEU B 1 136 ? 11.188 11.039 27.922 1 98.31 136 LEU B CA 1
ATOM 4270 C C . LEU B 1 136 ? 10.82 10.859 26.453 1 98.31 136 LEU B C 1
ATOM 4272 O O . LEU B 1 136 ? 11.016 9.781 25.891 1 98.31 136 LEU B O 1
ATOM 4276 N N . HIS B 1 137 ? 10.266 11.922 25.828 1 98.12 137 HIS B N 1
ATOM 4277 C CA . HIS B 1 137 ? 9.969 11.859 24.391 1 98.12 137 HIS B CA 1
ATOM 4278 C C . HIS B 1 137 ? 11.227 11.594 23.578 1 98.12 137 HIS B C 1
ATOM 4280 O O . HIS B 1 137 ? 11.242 10.719 22.719 1 98.12 137 HIS B O 1
ATOM 4286 N N . GLY B 1 138 ? 12.273 12.422 23.891 1 98.06 138 GLY B N 1
ATOM 4287 C CA . GLY B 1 138 ? 13.523 12.281 23.156 1 98.06 138 GLY B CA 1
ATOM 4288 C C . GLY B 1 138 ? 14.125 10.898 23.266 1 98.06 138 GLY B C 1
ATOM 4289 O O . GLY B 1 138 ? 14.594 10.344 22.266 1 98.06 138 GLY B O 1
ATOM 4290 N N . GLY B 1 139 ? 14.125 10.352 24.438 1 98.06 139 GLY B N 1
ATOM 4291 C CA . GLY B 1 139 ? 14.625 9 24.641 1 98.06 139 GLY B CA 1
ATOM 4292 C C . GLY B 1 139 ? 13.852 7.949 23.859 1 98.06 139 GLY B C 1
ATOM 4293 O O . GLY B 1 139 ? 14.445 7.07 23.234 1 98.06 139 GLY B O 1
ATOM 4294 N N . LEU B 1 140 ? 12.555 8.016 23.922 1 98.25 140 LEU B N 1
ATOM 4295 C CA . LEU B 1 140 ? 11.703 7.062 23.219 1 98.25 140 LEU B CA 1
ATOM 4296 C C . LEU B 1 140 ? 11.891 7.188 21.703 1 98.25 140 LEU B C 1
ATOM 4298 O O . LEU B 1 140 ? 11.922 6.18 21 1 98.25 140 LEU B O 1
ATOM 4302 N N . PHE B 1 141 ? 11.992 8.422 21.172 1 98.06 141 PHE B N 1
ATOM 4303 C CA . PHE B 1 141 ? 12.25 8.633 19.75 1 98.06 141 PHE B CA 1
ATOM 4304 C C . PHE B 1 141 ? 13.609 8.07 19.344 1 98.06 141 PHE B C 1
ATOM 4306 O O . PHE B 1 141 ? 13.758 7.504 18.266 1 98.06 141 PHE B O 1
ATOM 4313 N N . ALA B 1 142 ? 14.578 8.227 20.25 1 97.94 142 ALA B N 1
ATOM 4314 C CA . ALA B 1 142 ? 15.914 7.73 19.953 1 97.94 142 ALA B CA 1
ATOM 4315 C C . ALA B 1 142 ? 15.93 6.211 19.844 1 97.94 142 ALA B C 1
ATOM 4317 O O . ALA B 1 142 ? 16.531 5.648 18.938 1 97.94 142 ALA B O 1
ATOM 4318 N N . VAL B 1 143 ? 15.281 5.547 20.75 1 97.12 143 VAL B N 1
ATOM 4319 C CA . VAL B 1 143 ? 15.258 4.09 20.688 1 97.12 143 VAL B CA 1
ATOM 4320 C C . VAL B 1 143 ? 14.422 3.623 19.5 1 97.12 143 VAL B C 1
ATOM 4322 O O . VAL B 1 143 ? 14.727 2.602 18.891 1 97.12 143 VAL B O 1
ATOM 4325 N N . ALA B 1 144 ? 13.359 4.344 19.188 1 96.94 144 ALA B N 1
ATOM 4326 C CA . ALA B 1 144 ? 12.586 4.02 18 1 96.94 144 ALA B CA 1
ATOM 4327 C C . ALA B 1 144 ? 13.422 4.168 16.734 1 96.94 144 ALA B C 1
ATOM 4329 O O . ALA B 1 144 ? 13.336 3.346 15.82 1 96.94 144 ALA B O 1
ATOM 4330 N N . ALA B 1 145 ? 14.234 5.258 16.672 1 96.88 145 ALA B N 1
ATOM 4331 C CA . ALA B 1 145 ? 15.148 5.453 15.547 1 96.88 145 ALA B CA 1
ATOM 4332 C C . ALA B 1 145 ? 16.141 4.289 15.438 1 96.88 145 ALA B C 1
ATOM 4334 O O . ALA B 1 145 ? 16.453 3.842 14.328 1 96.88 145 ALA B O 1
ATOM 4335 N N . TRP B 1 146 ? 16.547 3.844 16.531 1 95.94 146 TRP B N 1
ATOM 4336 C CA . TRP B 1 146 ? 17.469 2.713 16.562 1 95.94 146 TRP B CA 1
ATOM 4337 C C . TRP B 1 146 ? 16.797 1.457 16 1 95.94 146 TRP B C 1
ATOM 4339 O O . TRP B 1 146 ? 17.438 0.677 15.297 1 95.94 146 TRP B O 1
ATOM 4349 N N . GLU B 1 147 ? 15.562 1.213 16.344 1 94.38 147 GLU B N 1
ATOM 4350 C CA . GLU B 1 147 ? 14.82 0.078 15.805 1 94.38 147 GLU B CA 1
ATOM 4351 C C . GLU B 1 147 ? 14.734 0.151 14.281 1 94.38 147 GLU B C 1
ATOM 4353 O O . GLU B 1 147 ? 14.875 -0.866 13.602 1 94.38 147 GLU B O 1
ATOM 4358 N N . LEU B 1 148 ? 14.445 1.291 13.766 1 93.69 148 LEU B N 1
ATOM 4359 C CA . LEU B 1 148 ? 14.359 1.488 12.32 1 93.69 148 LEU B CA 1
ATOM 4360 C C . LEU B 1 148 ? 15.711 1.232 11.656 1 93.69 148 LEU B C 1
ATOM 4362 O O . LEU B 1 148 ? 15.773 0.619 10.594 1 93.69 148 LEU B O 1
ATOM 4366 N N . TRP B 1 149 ? 16.719 1.708 12.359 1 92.69 149 TRP B N 1
ATOM 4367 C CA . TRP B 1 149 ? 18.062 1.548 11.828 1 92.69 149 TRP B CA 1
ATOM 4368 C C . TRP B 1 149 ? 18.484 0.079 11.82 1 92.69 149 TRP B C 1
ATOM 4370 O O . TRP B 1 149 ? 19.094 -0.395 10.867 1 92.69 149 TRP B O 1
ATOM 4380 N N . ARG B 1 150 ? 18.156 -0.708 12.742 1 90.44 150 ARG B N 1
ATOM 4381 C CA . ARG B 1 150 ? 18.516 -2.113 12.906 1 90.44 150 ARG B CA 1
ATOM 4382 C C . ARG B 1 150 ? 17.891 -2.967 11.812 1 90.44 150 ARG B C 1
ATOM 4384 O O . ARG B 1 150 ? 18.469 -3.973 11.391 1 90.44 150 ARG B O 1
ATOM 4391 N N . GLY B 1 151 ? 16.672 -2.684 11.414 1 84.75 151 GLY B N 1
ATOM 4392 C CA . GLY B 1 151 ? 15.961 -3.451 10.398 1 84.75 151 GLY B CA 1
ATOM 4393 C C . GLY B 1 151 ? 16.266 -2.998 8.984 1 84.75 151 GLY B C 1
ATOM 4394 O O . GLY B 1 151 ? 15.539 -3.338 8.047 1 84.75 151 GLY B O 1
ATOM 4395 N N . ARG B 1 152 ? 17.281 -2.357 8.672 1 78.06 152 ARG B N 1
ATOM 4396 C CA . ARG B 1 152 ? 17.562 -1.698 7.406 1 78.06 152 ARG B CA 1
ATOM 4397 C C . ARG B 1 152 ? 17.906 -2.717 6.324 1 78.06 152 ARG B C 1
ATOM 4399 O O . ARG B 1 152 ? 17.906 -2.391 5.137 1 78.06 152 ARG B O 1
ATOM 4406 N N . ALA B 1 153 ? 18.078 -3.922 6.727 1 71.06 153 ALA B N 1
ATOM 4407 C CA . ALA B 1 153 ? 18.422 -4.949 5.746 1 71.06 153 ALA B CA 1
ATOM 4408 C C . ALA B 1 153 ? 17.266 -5.191 4.777 1 71.06 153 ALA B C 1
ATOM 4410 O O . ALA B 1 153 ? 17.484 -5.543 3.615 1 71.06 153 ALA B O 1
ATOM 4411 N N . GLU B 1 154 ? 16.109 -4.941 5.305 1 77.06 154 GLU B N 1
ATOM 4412 C CA . GLU B 1 154 ? 14.945 -5.016 4.43 1 77.06 154 GLU B CA 1
ATOM 4413 C C . GLU B 1 154 ? 14.844 -3.779 3.537 1 77.06 154 GLU B C 1
ATOM 4415 O O . GLU B 1 154 ? 15.008 -2.652 4.008 1 77.06 154 GLU B O 1
ATOM 4420 N N . ARG B 1 155 ? 14.984 -3.846 2.326 1 78.5 155 ARG B N 1
ATOM 4421 C CA . ARG B 1 155 ? 14.992 -2.715 1.404 1 78.5 155 ARG B CA 1
ATOM 4422 C C . ARG B 1 155 ? 13.594 -2.127 1.249 1 78.5 155 ARG B C 1
ATOM 4424 O O . ARG B 1 155 ? 12.945 -2.316 0.218 1 78.5 155 ARG B O 1
ATOM 4431 N N . ILE B 1 156 ? 13.211 -1.416 2.326 1 84.88 156 ILE B N 1
ATOM 4432 C CA . ILE B 1 156 ? 11.938 -0.707 2.352 1 84.88 156 ILE B CA 1
ATOM 4433 C C . ILE B 1 156 ? 12.18 0.8 2.363 1 84.88 156 ILE B C 1
ATOM 4435 O O . ILE B 1 156 ? 12.852 1.319 3.262 1 84.88 156 ILE B O 1
ATOM 4439 N N . SER B 1 157 ? 11.773 1.542 1.451 1 84.5 157 SER B N 1
ATOM 4440 C CA . SER B 1 157 ? 12.008 2.975 1.314 1 84.5 157 SER B CA 1
ATOM 4441 C C . SER B 1 157 ? 11.367 3.754 2.455 1 84.5 157 SER B C 1
ATOM 4443 O O . SER B 1 157 ? 11.969 4.688 2.994 1 84.5 157 SER B O 1
ATOM 4445 N N . ALA B 1 158 ? 10.164 3.377 2.883 1 89 158 ALA B N 1
ATOM 4446 C CA . ALA B 1 158 ? 9.414 4.059 3.934 1 89 158 ALA B CA 1
ATOM 4447 C C . ALA B 1 158 ? 10.211 4.105 5.234 1 89 158 ALA B C 1
ATOM 4449 O O . ALA B 1 158 ? 10.102 5.066 6 1 89 158 ALA B O 1
ATOM 4450 N N . ARG B 1 159 ? 11.055 3.133 5.547 1 90.94 159 ARG B N 1
ATOM 4451 C CA . ARG B 1 159 ? 11.859 3.051 6.762 1 90.94 159 ARG B CA 1
ATOM 4452 C C . ARG B 1 159 ? 12.797 4.242 6.875 1 90.94 159 ARG B C 1
ATOM 4454 O O . ARG B 1 159 ? 12.961 4.812 7.957 1 90.94 159 ARG B O 1
ATOM 4461 N N . TRP B 1 160 ? 13.289 4.711 5.82 1 90.44 160 TRP B N 1
ATOM 4462 C CA . TRP B 1 160 ? 14.297 5.762 5.828 1 90.44 160 TRP B CA 1
ATOM 4463 C C . TRP B 1 160 ? 13.664 7.125 6.09 1 90.44 160 TRP B C 1
ATOM 4465 O O . TRP B 1 160 ? 14.25 7.965 6.781 1 90.44 160 TRP B O 1
ATOM 4475 N N . TRP B 1 161 ? 12.602 7.43 5.465 1 89.12 161 TRP B N 1
ATOM 4476 C CA . TRP B 1 161 ? 12.008 8.734 5.734 1 89.12 161 TRP B CA 1
ATOM 4477 C C . TRP B 1 161 ? 11.398 8.781 7.133 1 89.12 161 TRP B C 1
ATOM 4479 O O . TRP B 1 161 ? 11.414 9.828 7.785 1 89.12 161 TRP B O 1
ATOM 4489 N N . MET B 1 162 ? 10.859 7.613 7.68 1 93.81 162 MET B N 1
ATOM 4490 C CA . MET B 1 162 ? 10.422 7.594 9.07 1 93.81 162 MET B CA 1
ATOM 4491 C C . MET B 1 162 ? 11.609 7.742 10.016 1 93.81 162 MET B C 1
ATOM 4493 O O . MET B 1 162 ? 11.516 8.414 11.047 1 93.81 162 MET B O 1
ATOM 4497 N N . PHE B 1 163 ? 12.797 7.129 9.609 1 96.12 163 PHE B N 1
ATOM 4498 C CA . PHE B 1 163 ? 14.031 7.281 10.367 1 96.12 163 PHE B CA 1
ATOM 4499 C C . PHE B 1 163 ? 14.445 8.742 10.43 1 96.12 163 PHE B C 1
ATOM 4501 O O . PHE B 1 163 ? 14.75 9.266 11.508 1 96.12 163 PHE B O 1
ATOM 4508 N N . ALA B 1 164 ? 14.422 9.422 9.281 1 94.69 164 ALA B N 1
ATOM 4509 C CA . ALA B 1 164 ? 14.805 10.828 9.203 1 94.69 164 ALA B CA 1
ATOM 4510 C C . ALA B 1 164 ? 13.891 11.695 10.062 1 94.69 164 ALA B C 1
ATOM 4512 O O . ALA B 1 164 ? 14.359 12.602 10.766 1 94.69 164 ALA B O 1
ATOM 4513 N N . ALA B 1 165 ? 12.586 11.461 9.984 1 95.12 165 ALA B N 1
ATOM 4514 C CA . ALA B 1 165 ? 11.617 12.203 10.789 1 95.12 165 ALA B CA 1
ATOM 4515 C C . ALA B 1 165 ? 11.867 11.984 12.273 1 95.12 165 ALA B C 1
ATOM 4517 O O . ALA B 1 165 ? 11.719 12.906 13.078 1 95.12 165 ALA B O 1
ATOM 4518 N N . MET B 1 166 ? 12.266 10.742 12.688 1 96.62 166 MET B N 1
ATOM 4519 C CA . MET B 1 166 ? 12.547 10.414 14.078 1 96.62 166 MET B CA 1
ATOM 4520 C C . MET B 1 166 ? 13.773 11.164 14.586 1 96.62 166 MET B C 1
ATOM 4522 O O . MET B 1 166 ? 13.758 11.734 15.672 1 96.62 166 MET B O 1
ATOM 4526 N N . VAL B 1 167 ? 14.781 11.211 13.797 1 97.06 167 VAL B N 1
ATOM 4527 C CA . VAL B 1 167 ? 16.016 11.898 14.148 1 97.06 167 VAL B CA 1
ATOM 4528 C C . VAL B 1 167 ? 15.742 13.398 14.297 1 97.06 167 VAL B C 1
ATOM 4530 O O . VAL B 1 167 ? 16.25 14.039 15.227 1 97.06 167 VAL B O 1
ATOM 4533 N N . GLY B 1 168 ? 14.984 13.914 13.32 1 96.94 168 GLY B N 1
ATOM 4534 C CA . GLY B 1 168 ? 14.57 15.305 13.445 1 96.94 168 GLY B CA 1
ATOM 4535 C C . GLY B 1 168 ? 13.836 15.602 14.734 1 96.94 168 GLY B C 1
ATOM 4536 O O . GLY B 1 168 ? 14.078 16.625 15.375 1 96.94 168 GLY B O 1
ATOM 4537 N N . SER B 1 169 ? 12.992 14.695 15.172 1 96.69 169 SER B N 1
ATOM 4538 C CA . SER B 1 169 ? 12.227 14.891 16.406 1 96.69 169 SER B CA 1
ATOM 4539 C C . SER B 1 169 ? 13.125 14.805 17.625 1 96.69 169 SER B C 1
ATOM 4541 O O . SER B 1 169 ? 12.898 15.508 18.625 1 96.69 169 SER B O 1
ATOM 4543 N N . VAL B 1 170 ? 14.086 13.922 17.641 1 97.88 170 VAL B N 1
ATOM 4544 C CA . VAL B 1 170 ? 15.062 13.852 18.719 1 97.88 170 VAL B CA 1
ATOM 4545 C C . VAL B 1 170 ? 15.789 15.188 18.859 1 97.88 170 VAL B C 1
ATOM 4547 O O . VAL B 1 170 ? 15.953 15.695 19.969 1 97.88 170 VAL B O 1
ATOM 4550 N N . ALA B 1 171 ? 16.172 15.766 17.766 1 97.88 171 ALA B N 1
ATOM 4551 C CA . ALA B 1 171 ? 16.875 17.047 17.75 1 97.88 171 ALA B CA 1
ATOM 4552 C C . ALA B 1 171 ? 15.992 18.156 18.344 1 97.88 171 ALA B C 1
ATOM 4554 O O . ALA B 1 171 ? 16.469 18.969 19.125 1 97.88 171 ALA B O 1
ATOM 4555 N N . VAL B 1 172 ? 14.742 18.188 17.953 1 97.25 172 VAL B N 1
ATOM 4556 C CA . VAL B 1 172 ? 13.805 19.203 18.438 1 97.25 172 VAL B CA 1
ATOM 4557 C C . VAL B 1 172 ? 13.609 19.047 19.938 1 97.25 172 VAL B C 1
ATOM 4559 O O . VAL B 1 172 ? 13.578 20.047 20.672 1 97.25 172 VAL B O 1
ATOM 4562 N N . MET B 1 173 ? 13.477 17.812 20.422 1 97.06 173 MET B N 1
ATOM 4563 C CA . MET B 1 173 ? 13.289 17.594 21.844 1 97.06 173 MET B CA 1
ATOM 4564 C C . MET B 1 173 ? 14.539 17.969 22.625 1 97.06 173 MET B C 1
ATOM 4566 O O . MET B 1 173 ? 14.445 18.516 23.734 1 97.06 173 MET B O 1
ATOM 4570 N N . ALA B 1 174 ? 15.703 17.688 22.031 1 96.88 174 ALA B N 1
ATOM 4571 C CA . ALA B 1 174 ? 16.953 18.094 22.656 1 96.88 174 ALA B CA 1
ATOM 4572 C C . ALA B 1 174 ? 17.047 19.609 22.766 1 96.88 174 ALA B C 1
ATOM 4574 O O . ALA B 1 174 ? 17.453 20.141 23.812 1 96.88 174 ALA B O 1
ATOM 4575 N N . PHE B 1 175 ? 16.688 20.188 21.703 1 95.38 175 PHE B N 1
ATOM 4576 C CA . PHE B 1 175 ? 16.688 21.656 21.719 1 95.38 175 PHE B CA 1
ATOM 4577 C C . PHE B 1 175 ? 15.75 22.188 22.781 1 95.38 175 PHE B C 1
ATOM 4579 O O . PHE B 1 175 ? 16.094 23.125 23.5 1 95.38 175 PHE B O 1
ATOM 4586 N N . ARG B 1 176 ? 14.562 21.672 22.891 1 94.12 176 ARG B N 1
ATOM 4587 C CA . ARG B 1 176 ? 13.594 22.109 23.891 1 94.12 176 ARG B CA 1
ATOM 4588 C C . ARG B 1 176 ? 14.133 21.906 25.312 1 94.12 176 ARG B C 1
ATOM 4590 O O . ARG B 1 176 ? 13.969 22.766 26.172 1 94.12 176 ARG B O 1
ATOM 4597 N N . GLY B 1 177 ? 14.789 20.781 25.562 1 93.69 177 GLY B N 1
ATOM 4598 C CA . GLY B 1 177 ? 15.414 20.531 26.859 1 93.69 177 GLY B CA 1
ATOM 4599 C C . GLY B 1 177 ? 16.5 21.531 27.203 1 93.69 177 GLY B C 1
ATOM 4600 O O . GLY B 1 177 ? 16.516 22.078 28.312 1 93.69 177 GLY B O 1
ATOM 4601 N N . VAL B 1 178 ? 17.328 21.844 26.219 1 91.81 178 VAL B N 1
ATOM 4602 C CA . VAL B 1 178 ? 18.438 22.781 26.422 1 91.81 178 VAL B CA 1
ATOM 4603 C C . VAL B 1 178 ? 17.875 24.188 26.672 1 91.81 178 VAL B C 1
ATOM 4605 O O . VAL B 1 178 ? 18.391 24.922 27.516 1 91.81 178 VAL B O 1
ATOM 4608 N N . ALA B 1 179 ? 16.812 24.547 25.953 1 89.56 179 ALA B N 1
ATOM 4609 C CA . ALA B 1 179 ? 16.172 25.844 26.125 1 89.56 179 ALA B CA 1
ATOM 4610 C C . ALA B 1 179 ? 15.703 26.031 27.562 1 89.56 179 ALA B C 1
ATOM 4612 O O . ALA B 1 179 ? 15.742 27.141 28.109 1 89.56 179 ALA B O 1
ATOM 4613 N N . MET B 1 180 ? 15.234 24.922 28.219 1 88.31 180 MET B N 1
ATOM 4614 C CA . MET B 1 180 ? 14.742 24.984 29.594 1 88.31 180 MET B CA 1
ATOM 4615 C C . MET B 1 180 ? 15.898 25.062 30.578 1 88.31 180 MET B C 1
ATOM 4617 O O . MET B 1 180 ? 15.766 25.641 31.656 1 88.31 180 MET B O 1
ATOM 4621 N N . LEU B 1 181 ? 17 24.578 30.234 1 87.06 181 LEU B N 1
ATOM 4622 C CA . LEU B 1 181 ? 18.156 24.578 31.109 1 87.06 181 LEU B CA 1
ATOM 4623 C C . LEU B 1 181 ? 18.797 25.969 31.156 1 87.06 181 LEU B C 1
ATOM 4625 O O . LEU B 1 181 ? 19.328 26.375 32.188 1 87.06 181 LEU B O 1
ATOM 4629 N N . VAL B 1 182 ? 18.609 26.734 30.094 1 81.25 182 VAL B N 1
ATOM 4630 C CA . VAL B 1 182 ? 19.297 28.016 30.016 1 81.25 182 VAL B CA 1
ATOM 4631 C C . VAL B 1 182 ? 18.328 29.156 30.344 1 81.25 182 VAL B C 1
ATOM 4633 O O . VAL B 1 182 ? 18.734 30.297 30.578 1 81.25 182 VAL B O 1
ATOM 4636 N N . SER B 1 183 ? 16.969 28.969 30.25 1 70.12 183 SER B N 1
ATOM 4637 C CA . SER B 1 183 ? 15.922 29.984 30.375 1 70.12 183 SER B CA 1
ATOM 4638 C C . SER B 1 183 ? 15.891 30.562 31.781 1 70.12 183 SER B C 1
ATOM 4640 O O . SER B 1 183 ? 15.297 31.625 32 1 70.12 183 SER B O 1
ATOM 4642 N N . PRO B 1 184 ? 16.25 29.953 32.812 1 61.53 184 PRO B N 1
ATOM 4643 C CA . PRO B 1 184 ? 16.094 30.609 34.125 1 61.53 184 PRO B CA 1
ATOM 4644 C C . PRO B 1 184 ? 16.688 32 34.156 1 61.53 184 PRO B C 1
ATOM 4646 O O . PRO B 1 184 ? 16.406 32.781 35.062 1 61.53 184 PRO B O 1
ATOM 4649 N N . ASP B 1 185 ? 17.266 32.375 33.125 1 58.38 185 ASP B N 1
ATOM 4650 C CA . ASP B 1 185 ? 17.719 33.75 33.031 1 58.38 185 ASP B CA 1
ATOM 4651 C C . ASP B 1 185 ? 16.781 34.594 32.188 1 58.38 185 ASP B C 1
ATOM 4653 O O . ASP B 1 185 ? 16.859 34.594 30.969 1 58.38 185 ASP B O 1
ATOM 4657 N N . PRO B 1 186 ? 15.586 35.25 32.812 1 55.66 186 PRO B N 1
ATOM 4658 C CA . PRO B 1 186 ? 14.438 35.875 32.156 1 55.66 186 PRO B CA 1
ATOM 4659 C C . PRO B 1 186 ? 14.852 36.969 31.156 1 55.66 186 PRO B C 1
ATOM 4661 O O . PRO B 1 186 ? 14.125 37.219 30.203 1 55.66 186 PRO B O 1
ATOM 4664 N N . VAL B 1 187 ? 15.906 37.625 31.375 1 54 187 VAL B N 1
ATOM 4665 C CA . VAL B 1 187 ? 16.188 38.844 30.609 1 54 187 VAL B CA 1
ATOM 4666 C C . VAL B 1 187 ? 16.578 38.469 29.188 1 54 187 VAL B C 1
ATOM 4668 O O . VAL B 1 187 ? 16.078 39.062 28.219 1 54 187 VAL B O 1
ATOM 4671 N N . ARG B 1 188 ? 17.484 37.594 29.016 1 55.06 188 ARG B N 1
ATOM 4672 C CA . ARG B 1 188 ? 18.109 37.406 27.703 1 55.06 188 ARG B CA 1
ATOM 4673 C C . ARG B 1 188 ? 17.406 36.344 26.891 1 55.06 188 ARG B C 1
ATOM 4675 O O . ARG B 1 188 ? 17.281 36.469 25.672 1 55.06 188 ARG B O 1
ATOM 4682 N N . PHE B 1 189 ? 16.812 35.344 27.578 1 60.06 189 PHE B N 1
ATOM 4683 C CA . PHE B 1 189 ? 16.375 34.188 26.797 1 60.06 189 PHE B CA 1
ATOM 4684 C C . PHE B 1 189 ? 14.898 33.875 27.047 1 60.06 189 PHE B C 1
ATOM 4686 O O . PHE B 1 189 ? 14.484 32.719 26.984 1 60.06 189 PHE B O 1
ATOM 4693 N N . HIS B 1 190 ? 14.141 34.875 27.266 1 63.31 190 HIS B N 1
ATOM 4694 C CA . HIS B 1 190 ? 12.75 34.719 27.672 1 63.31 190 HIS B CA 1
ATOM 4695 C C . HIS B 1 190 ? 11.906 34.188 26.516 1 63.31 190 HIS B C 1
ATOM 4697 O O . HIS B 1 190 ? 10.844 33.594 26.734 1 63.31 190 HIS B O 1
ATOM 4703 N N . PHE B 1 191 ? 12.461 34.281 25.281 1 70.62 191 PHE B N 1
ATOM 4704 C CA . PHE B 1 191 ? 11.688 33.906 24.109 1 70.62 191 PHE B CA 1
ATOM 4705 C C . PHE B 1 191 ? 11.875 32.406 23.797 1 70.62 191 PHE B C 1
ATOM 4707 O O . PHE B 1 191 ? 11.086 31.828 23.047 1 70.62 191 PHE B O 1
ATOM 4714 N N . LEU B 1 192 ? 12.875 31.828 24.438 1 74.31 192 LEU B N 1
ATOM 4715 C CA . LEU B 1 192 ? 13.297 30.484 24.031 1 74.31 192 LEU B CA 1
ATOM 4716 C C . LEU B 1 192 ? 12.234 29.453 24.375 1 74.31 192 LEU B C 1
ATOM 4718 O O . LEU B 1 192 ? 11.977 28.547 23.578 1 74.31 192 LEU B O 1
ATOM 4722 N N . PRO B 1 193 ? 11.555 29.562 25.516 1 74.38 193 PRO B N 1
ATOM 4723 C CA . PRO B 1 193 ? 10.523 28.562 25.828 1 74.38 193 PRO B CA 1
ATOM 4724 C C . PRO B 1 193 ? 9.367 28.578 24.828 1 74.38 193 PRO B C 1
ATOM 4726 O O . PRO B 1 193 ? 8.922 27.516 24.391 1 74.38 193 PRO B O 1
ATOM 4729 N N . ASP B 1 194 ? 8.977 29.703 24.406 1 80.5 194 ASP B N 1
ATOM 4730 C CA . ASP B 1 194 ? 7.891 29.812 23.438 1 80.5 194 ASP B CA 1
ATOM 4731 C C . ASP B 1 194 ? 8.328 29.297 22.062 1 80.5 194 ASP B C 1
ATOM 4733 O O . ASP B 1 194 ? 7.562 28.609 21.375 1 80.5 194 ASP B O 1
ATOM 4737 N N . LEU B 1 195 ? 9.562 29.672 21.734 1 83.81 195 LEU B N 1
ATOM 4738 C CA . LEU B 1 195 ? 10.102 29.219 20.469 1 83.81 195 LEU B CA 1
ATOM 4739 C C . LEU B 1 195 ? 10.211 27.703 20.438 1 83.81 195 LEU B C 1
ATOM 4741 O O . LEU B 1 195 ? 9.867 27.062 19.438 1 83.81 195 LEU B O 1
ATOM 4745 N N . SER B 1 196 ? 10.672 27.156 21.5 1 88.75 196 SER B N 1
ATOM 4746 C CA . SER B 1 196 ? 10.852 25.703 21.547 1 88.75 196 SER B CA 1
ATOM 4747 C C . SER B 1 196 ? 9.508 24.984 21.469 1 88.75 196 SER B C 1
ATOM 4749 O O . SER B 1 196 ? 9.398 23.938 20.828 1 88.75 196 SER B O 1
ATOM 4751 N N . LEU B 1 197 ? 8.508 25.5 22.125 1 89 197 LEU B N 1
ATOM 4752 C CA . LEU B 1 197 ? 7.172 24.906 22.031 1 89 197 LEU B CA 1
ATOM 4753 C C . LEU B 1 197 ? 6.648 24.969 20.609 1 89 197 LEU B C 1
ATOM 4755 O O . LEU B 1 197 ? 6.098 23.984 20.094 1 89 197 LEU B O 1
ATOM 4759 N N . GLY B 1 198 ? 6.824 26.156 20 1 91 198 GLY B N 1
ATOM 4760 C CA . GLY B 1 198 ? 6.426 26.297 18.609 1 91 198 GLY B CA 1
ATOM 4761 C C . GLY B 1 198 ? 7.07 25.281 17.703 1 91 198 GLY B C 1
ATOM 4762 O O . GLY B 1 198 ? 6.402 24.688 16.844 1 91 198 GLY B O 1
ATOM 4763 N N . LEU B 1 199 ? 8.281 25.047 17.891 1 92.62 199 LEU B N 1
ATOM 4764 C CA . LEU B 1 199 ? 9.023 24.109 17.062 1 92.62 199 LEU B CA 1
ATOM 4765 C C . LEU B 1 199 ? 8.523 22.688 17.281 1 92.62 199 LEU B C 1
ATOM 4767 O O . LEU B 1 199 ? 8.445 21.906 16.328 1 92.62 199 LEU B O 1
ATOM 4771 N N . VAL B 1 200 ? 8.258 22.344 18.5 1 94.94 200 VAL B N 1
ATOM 4772 C CA . VAL B 1 200 ? 7.746 21.016 18.797 1 94.94 200 VAL B CA 1
ATOM 4773 C C . VAL B 1 200 ? 6.41 20.781 18.094 1 94.94 200 VAL B C 1
ATOM 4775 O O . VAL B 1 200 ? 6.191 19.734 17.484 1 94.94 200 VAL B O 1
ATOM 4778 N N . LEU B 1 201 ? 5.535 21.797 18.172 1 94.69 201 LEU B N 1
ATOM 4779 C CA . LEU B 1 201 ? 4.203 21.656 17.578 1 94.69 201 LEU B CA 1
ATOM 4780 C C . LEU B 1 201 ? 4.285 21.609 16.062 1 94.69 201 LEU B C 1
ATOM 4782 O O . LEU B 1 201 ? 3.619 20.781 15.422 1 94.69 201 LEU B O 1
ATOM 4786 N N . VAL B 1 202 ? 5.117 22.391 15.492 1 94.69 202 VAL B N 1
ATOM 4787 C CA . VAL B 1 202 ? 5.312 22.422 14.047 1 94.69 202 VAL B CA 1
ATOM 4788 C C . VAL B 1 202 ? 5.906 21.094 13.586 1 94.69 202 VAL B C 1
ATOM 4790 O O . VAL B 1 202 ? 5.461 20.516 12.586 1 94.69 202 VAL B O 1
ATOM 4793 N N . SER B 1 203 ? 6.914 20.625 14.25 1 95.69 203 SER B N 1
ATOM 4794 C CA . SER B 1 203 ? 7.562 19.375 13.891 1 95.69 203 SER B CA 1
ATOM 4795 C C . SER B 1 203 ? 6.598 18.203 14.031 1 95.69 203 SER B C 1
ATOM 4797 O O . SER B 1 203 ? 6.695 17.219 13.297 1 95.69 203 SER B O 1
ATOM 4799 N N . ALA B 1 204 ? 5.676 18.312 14.992 1 96.44 204 ALA B N 1
ATOM 4800 C CA . ALA B 1 204 ? 4.676 17.266 15.188 1 96.44 204 ALA B CA 1
ATOM 4801 C C . ALA B 1 204 ? 3.797 17.109 13.953 1 96.44 204 ALA B C 1
ATOM 4803 O O . ALA B 1 204 ? 3.426 15.984 13.586 1 96.44 204 ALA B O 1
ATOM 4804 N N . LEU B 1 205 ? 3.447 18.219 13.297 1 96.19 205 LEU B N 1
ATOM 4805 C CA . LEU B 1 205 ? 2.641 18.156 12.078 1 96.19 205 LEU B CA 1
ATOM 4806 C C . LEU B 1 205 ? 3.316 17.312 11.016 1 96.19 205 LEU B C 1
ATOM 4808 O O . LEU B 1 205 ? 2.686 16.422 10.43 1 96.19 205 LEU B O 1
ATOM 4812 N N . VAL B 1 206 ? 4.555 17.531 10.867 1 96.25 206 VAL B N 1
ATOM 4813 C CA . VAL B 1 206 ? 5.344 16.812 9.867 1 96.25 206 VAL B CA 1
ATOM 4814 C C . VAL B 1 206 ? 5.523 15.359 10.289 1 96.25 206 VAL B C 1
ATOM 4816 O O . VAL B 1 206 ? 5.359 14.453 9.477 1 96.25 206 VAL B O 1
ATOM 4819 N N . PHE B 1 207 ? 5.812 15.164 11.547 1 97.38 207 PHE B N 1
ATOM 4820 C CA . PHE B 1 207 ? 6.125 13.859 12.109 1 97.38 207 PHE B CA 1
ATOM 4821 C C . PHE B 1 207 ? 4.961 12.898 11.914 1 97.38 207 PHE B C 1
ATOM 4823 O O . PHE B 1 207 ? 5.145 11.789 11.406 1 97.38 207 PHE B O 1
ATOM 4830 N N . PHE B 1 208 ? 3.793 13.305 12.281 1 96.62 208 PHE B N 1
ATOM 4831 C CA . PHE B 1 208 ? 2.658 12.383 12.305 1 96.62 208 PHE B CA 1
ATOM 4832 C C . PHE B 1 208 ? 2.18 12.078 10.891 1 96.62 208 PHE B C 1
ATOM 4834 O O . PHE B 1 208 ? 1.755 10.953 10.602 1 96.62 208 PHE B O 1
ATOM 4841 N N . VAL B 1 209 ? 2.275 13.031 10.016 1 95.25 209 VAL B N 1
ATOM 4842 C CA . VAL B 1 209 ? 1.916 12.789 8.617 1 95.25 209 VAL B CA 1
ATOM 4843 C C . VAL B 1 209 ? 2.896 11.797 8 1 95.25 209 VAL B C 1
ATOM 4845 O O . VAL B 1 209 ? 2.486 10.789 7.418 1 95.25 209 VAL B O 1
ATOM 4848 N N . LEU B 1 210 ? 4.156 12.023 8.211 1 94.56 210 LEU B N 1
ATOM 4849 C CA . LEU B 1 210 ? 5.184 11.18 7.609 1 94.56 210 LEU B CA 1
ATOM 4850 C C . LEU B 1 210 ? 5.129 9.766 8.18 1 94.56 210 LEU B C 1
ATOM 4852 O O . LEU B 1 210 ? 5.289 8.789 7.438 1 94.56 210 LEU B O 1
ATOM 4856 N N . HIS B 1 211 ? 4.941 9.664 9.43 1 94.38 211 HIS B N 1
ATOM 4857 C CA . HIS B 1 211 ? 4.914 8.344 10.047 1 94.38 211 HIS B CA 1
ATOM 4858 C C . HIS B 1 211 ? 3.637 7.594 9.688 1 94.38 211 HIS B C 1
ATOM 4860 O O . HIS B 1 211 ? 3.654 6.371 9.523 1 94.38 211 HIS B O 1
ATOM 4866 N N . GLY B 1 212 ? 2.521 8.328 9.594 1 93.5 212 GLY B N 1
ATOM 4867 C CA . GLY B 1 212 ? 1.31 7.688 9.117 1 93.5 212 GLY B CA 1
ATOM 4868 C C . GLY B 1 212 ? 1.442 7.137 7.711 1 93.5 212 GLY B C 1
ATOM 4869 O O . GLY B 1 212 ? 1.14 5.969 7.465 1 93.5 212 GLY B O 1
ATOM 4870 N N . PHE B 1 213 ? 1.958 7.922 6.836 1 92.12 213 PHE B N 1
ATOM 4871 C CA . PHE B 1 213 ? 2.217 7.504 5.465 1 92.12 213 PHE B CA 1
ATOM 4872 C C . PHE B 1 213 ? 3.221 6.359 5.426 1 92.12 213 PHE B C 1
ATOM 4874 O O . PHE B 1 213 ? 3.07 5.418 4.645 1 92.12 213 PHE B O 1
ATOM 4881 N N . GLY B 1 214 ? 4.188 6.527 6.242 1 90.44 214 GLY B N 1
ATOM 4882 C CA . GLY B 1 214 ? 5.223 5.512 6.289 1 90.44 214 GLY B CA 1
ATOM 4883 C C . GLY B 1 214 ? 4.703 4.145 6.691 1 90.44 214 GLY B C 1
ATOM 4884 O O . GLY B 1 214 ? 5.098 3.129 6.113 1 90.44 214 GLY B O 1
ATOM 4885 N N . ALA B 1 215 ? 3.812 4.074 7.609 1 89.75 215 ALA B N 1
ATOM 4886 C CA . ALA B 1 215 ? 3.236 2.814 8.07 1 89.75 215 ALA B CA 1
ATOM 4887 C C . ALA B 1 215 ? 2.467 2.115 6.957 1 89.75 215 ALA B C 1
ATOM 4889 O O . ALA B 1 215 ? 2.625 0.912 6.742 1 89.75 215 ALA B O 1
ATOM 4890 N N . VAL B 1 216 ? 1.729 2.855 6.246 1 86.5 216 VAL B N 1
ATOM 4891 C CA . VAL B 1 216 ? 0.905 2.289 5.184 1 86.5 216 VAL B CA 1
ATOM 4892 C C . VAL B 1 216 ? 1.79 1.865 4.016 1 86.5 216 VAL B C 1
ATOM 4894 O O . VAL B 1 216 ? 1.591 0.795 3.434 1 86.5 216 VAL B O 1
ATOM 4897 N N . THR B 1 217 ? 2.74 2.686 3.725 1 85.75 217 THR B N 1
ATOM 4898 C CA . THR B 1 217 ? 3.654 2.387 2.629 1 85.75 217 THR B CA 1
ATOM 4899 C C . THR B 1 217 ? 4.496 1.153 2.945 1 85.75 217 THR B C 1
ATOM 4901 O O . THR B 1 217 ? 4.762 0.334 2.064 1 85.75 217 THR B O 1
ATOM 4904 N N . MET B 1 218 ? 4.918 1.058 4.141 1 86.06 218 MET B N 1
ATOM 4905 C CA . MET B 1 218 ? 5.73 -0.082 4.555 1 86.06 218 MET B CA 1
ATOM 4906 C C . MET B 1 218 ? 4.969 -1.391 4.371 1 86.06 218 MET B C 1
ATOM 4908 O O . MET B 1 218 ? 5.523 -2.373 3.875 1 86.06 218 MET B O 1
ATOM 4912 N N . ILE B 1 219 ? 3.768 -1.426 4.723 1 80.62 219 ILE B N 1
ATOM 4913 C CA . ILE B 1 219 ? 2.947 -2.623 4.582 1 80.62 219 ILE B CA 1
ATOM 4914 C C . ILE B 1 219 ? 2.732 -2.932 3.102 1 80.62 219 ILE B C 1
ATOM 4916 O O . ILE B 1 219 ? 2.762 -4.094 2.691 1 80.62 219 ILE B O 1
ATOM 4920 N N . ARG B 1 220 ? 2.49 -1.927 2.402 1 80.25 220 ARG B N 1
ATOM 4921 C CA . ARG B 1 220 ? 2.314 -2.092 0.963 1 80.25 220 ARG B CA 1
ATOM 4922 C C . ARG B 1 220 ? 3.555 -2.711 0.328 1 80.25 220 ARG B C 1
ATOM 4924 O O . ARG B 1 220 ? 3.451 -3.648 -0.465 1 80.25 220 ARG B O 1
ATOM 4931 N N . GLU B 1 221 ? 4.66 -2.164 0.644 1 80.62 221 GLU B N 1
ATOM 4932 C CA . GLU B 1 221 ? 5.918 -2.656 0.09 1 80.62 221 GLU B CA 1
ATOM 4933 C C . GLU B 1 221 ? 6.16 -4.113 0.482 1 80.62 221 GLU B C 1
ATOM 4935 O O . GLU B 1 221 ? 6.605 -4.914 -0.34 1 80.62 221 GLU B O 1
ATOM 4940 N N . ARG B 1 222 ? 5.848 -4.469 1.642 1 79.56 222 ARG B N 1
ATOM 4941 C CA . ARG B 1 222 ? 6.035 -5.836 2.119 1 79.56 222 ARG B CA 1
ATOM 4942 C C . ARG B 1 222 ? 5.051 -6.789 1.449 1 79.56 222 ARG B C 1
ATOM 4944 O O . ARG B 1 222 ? 5.414 -7.906 1.081 1 79.56 222 ARG B O 1
ATOM 4951 N N . ALA B 1 223 ? 3.842 -6.328 1.405 1 76.56 223 ALA B N 1
ATOM 4952 C CA . ALA B 1 223 ? 2.834 -7.137 0.723 1 76.56 223 ALA B CA 1
ATOM 4953 C C . ALA B 1 223 ? 3.217 -7.375 -0.735 1 76.56 223 ALA B C 1
ATOM 4955 O O . ALA B 1 223 ? 3.08 -8.484 -1.247 1 76.56 223 ALA B O 1
ATOM 4956 N N . GLU B 1 224 ? 3.621 -6.336 -1.338 1 74.5 224 GLU B N 1
ATOM 4957 C CA . GLU B 1 224 ? 4.047 -6.434 -2.73 1 74.5 224 GLU B CA 1
ATOM 4958 C C . GLU B 1 224 ? 5.223 -7.395 -2.881 1 74.5 224 GLU B C 1
ATOM 4960 O O . GLU B 1 224 ? 5.273 -8.18 -3.83 1 74.5 224 GLU B O 1
ATOM 4965 N N . ALA B 1 225 ? 6.109 -7.332 -1.998 1 73.38 225 ALA B N 1
ATOM 4966 C CA . ALA B 1 225 ? 7.258 -8.234 -2.021 1 73.38 225 ALA B CA 1
ATOM 4967 C C . ALA B 1 225 ? 6.816 -9.688 -1.821 1 73.38 225 ALA B C 1
ATOM 4969 O O . ALA B 1 225 ? 7.32 -10.594 -2.49 1 73.38 225 ALA B O 1
ATOM 4970 N N . HIS B 1 226 ? 5.934 -9.836 -0.911 1 72.12 226 HIS B N 1
ATOM 4971 C CA . HIS B 1 226 ? 5.391 -11.156 -0.635 1 72.12 226 HIS B CA 1
ATOM 4972 C C . HIS B 1 226 ? 4.656 -11.719 -1.849 1 72.12 226 HIS B C 1
ATOM 4974 O O . HIS B 1 226 ? 4.855 -12.875 -2.221 1 72.12 226 HIS B O 1
ATOM 4980 N N . TYR B 1 227 ? 3.85 -10.914 -2.455 1 68.62 227 TYR B N 1
ATOM 4981 C CA . TYR B 1 227 ? 3.086 -11.344 -3.621 1 68.62 227 TYR B CA 1
ATOM 4982 C C . TYR B 1 227 ? 4.008 -11.625 -4.801 1 68.62 227 TYR B C 1
ATOM 4984 O O . TYR B 1 227 ? 3.785 -12.578 -5.551 1 68.62 227 TYR B O 1
ATOM 4992 N N . ARG B 1 228 ? 4.926 -10.828 -4.887 1 68.12 228 ARG B N 1
ATOM 4993 C CA . ARG B 1 228 ? 5.902 -11.047 -5.949 1 68.12 228 ARG B CA 1
ATOM 4994 C C . ARG B 1 228 ? 6.629 -12.375 -5.754 1 68.12 228 ARG B C 1
ATOM 4996 O O . ARG B 1 228 ? 6.859 -13.109 -6.715 1 68.12 228 ARG B O 1
ATOM 5003 N N . ARG B 1 229 ? 6.906 -12.695 -4.586 1 69.5 229 ARG B N 1
ATOM 5004 C CA . ARG B 1 229 ? 7.551 -13.977 -4.285 1 69.5 229 ARG B CA 1
ATOM 5005 C C . ARG B 1 229 ? 6.609 -15.141 -4.566 1 69.5 229 ARG B C 1
ATOM 5007 O O . ARG B 1 229 ? 7.023 -16.156 -5.125 1 69.5 229 ARG B O 1
ATOM 5014 N N . GLU B 1 230 ? 5.434 -14.93 -4.203 1 69.25 230 GLU B N 1
ATOM 5015 C CA . GLU B 1 230 ? 4.445 -15.977 -4.418 1 69.25 230 GLU B CA 1
ATOM 5016 C C . GLU B 1 230 ? 4.137 -16.156 -5.902 1 69.25 230 GLU B C 1
ATOM 5018 O O . GLU B 1 230 ? 3.932 -17.266 -6.375 1 69.25 230 GLU B O 1
ATOM 5023 N N . ALA B 1 231 ? 4.152 -15.047 -6.52 1 68.38 231 ALA B N 1
ATOM 5024 C CA . ALA B 1 231 ? 3.793 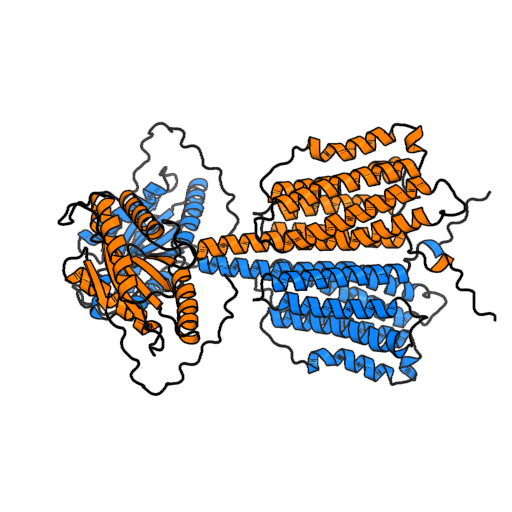-15.07 -7.938 1 68.38 231 ALA B CA 1
ATOM 5025 C C . ALA B 1 231 ? 4.969 -15.523 -8.797 1 68.38 231 ALA B C 1
ATOM 5027 O O . ALA B 1 231 ? 4.781 -16 -9.914 1 68.38 231 ALA B O 1
ATOM 5028 N N . CYS B 1 232 ? 6.129 -15.43 -8.156 1 75.75 232 CYS B N 1
ATOM 5029 C CA . CYS B 1 232 ? 7.289 -15.648 -9.008 1 75.75 232 CYS B CA 1
ATOM 5030 C C . CYS B 1 232 ? 8.125 -16.812 -8.508 1 75.75 232 CYS B C 1
ATOM 5032 O O . CYS B 1 232 ? 9.25 -17.031 -8.961 1 75.75 232 CYS B O 1
ATOM 5034 N N . SER B 1 233 ? 7.605 -17.562 -7.605 1 82 233 SER B N 1
ATOM 5035 C CA . SER B 1 233 ? 8.336 -18.719 -7.102 1 82 233 SER B CA 1
ATOM 5036 C C . SER B 1 233 ? 7.469 -19.969 -7.121 1 82 233 SER B C 1
ATOM 5038 O O . SER B 1 233 ? 6.246 -19.891 -6.973 1 82 233 SER B O 1
ATOM 5040 N N . ASP B 1 234 ? 8.07 -21.078 -7.395 1 82.44 234 ASP B N 1
ATOM 5041 C CA . ASP B 1 234 ? 7.422 -22.375 -7.293 1 82.44 234 ASP B CA 1
ATOM 5042 C C . ASP B 1 234 ? 7.324 -22.828 -5.836 1 82.44 234 ASP B C 1
ATOM 5044 O O . ASP B 1 234 ? 8.344 -22.969 -5.156 1 82.44 234 ASP B O 1
ATOM 5048 N N . PRO B 1 235 ? 6.129 -23 -5.387 1 75.25 235 PRO B N 1
ATOM 5049 C CA . PRO B 1 235 ? 5.961 -23.281 -3.957 1 75.25 235 PRO B CA 1
ATOM 5050 C C . PRO B 1 235 ? 6.602 -24.609 -3.539 1 75.25 235 PRO B C 1
ATOM 5052 O O . PRO B 1 235 ? 6.977 -24.781 -2.375 1 75.25 235 PRO B O 1
ATOM 5055 N N . LEU B 1 236 ? 6.773 -25.5 -4.434 1 81.38 236 LEU B N 1
ATOM 5056 C CA . LEU B 1 236 ? 7.301 -26.812 -4.102 1 81.38 236 LEU B CA 1
ATOM 5057 C C . LEU B 1 236 ? 8.82 -26.781 -3.959 1 81.38 236 LEU B C 1
ATOM 5059 O O . LEU B 1 236 ? 9.367 -27.328 -3.004 1 81.38 236 LEU B O 1
ATOM 5063 N N . THR B 1 237 ? 9.469 -26.094 -4.848 1 92.5 237 THR B N 1
ATOM 5064 C CA . THR B 1 237 ? 10.922 -26.203 -4.922 1 92.5 237 THR B CA 1
ATOM 5065 C C . THR B 1 237 ? 11.578 -24.906 -4.445 1 92.5 237 THR B C 1
ATOM 5067 O O . THR B 1 237 ? 12.781 -24.875 -4.168 1 92.5 237 THR B O 1
ATOM 5070 N N . GLY B 1 238 ? 10.766 -23.859 -4.422 1 88.44 238 GLY B N 1
ATOM 5071 C CA . GLY B 1 238 ? 1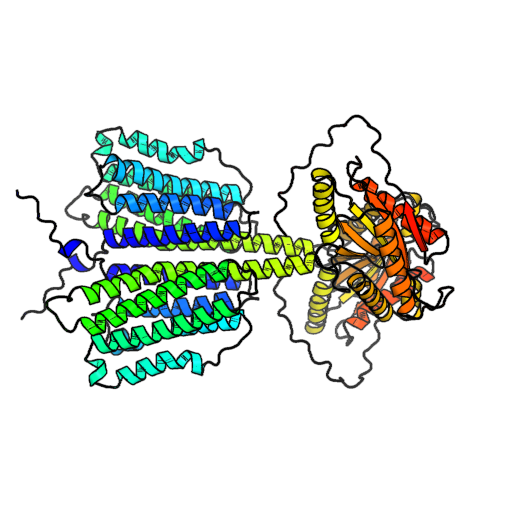1.32 -22.578 -4.055 1 88.44 238 GLY B CA 1
ATOM 5072 C C . GLY B 1 238 ? 12.016 -21.875 -5.207 1 88.44 238 GLY B C 1
ATOM 5073 O O . GLY B 1 238 ? 12.398 -20.703 -5.094 1 88.44 238 GLY B O 1
ATOM 5074 N N . LEU B 1 239 ? 12.188 -22.547 -6.273 1 92.44 239 LEU B N 1
ATOM 5075 C CA . LEU B 1 239 ? 12.781 -21.953 -7.465 1 92.44 239 LEU B CA 1
ATOM 5076 C C . LEU B 1 239 ? 11.836 -20.938 -8.102 1 92.44 239 LEU B C 1
ATOM 5078 O O . LEU B 1 239 ? 10.625 -20.984 -7.867 1 92.44 239 LEU B O 1
ATOM 5082 N N . PRO B 1 240 ? 12.508 -20.016 -8.797 1 89.5 240 PRO B N 1
ATOM 5083 C CA . PRO B 1 240 ? 11.641 -19.203 -9.648 1 89.5 240 PRO B CA 1
ATOM 5084 C C . PRO B 1 240 ? 10.695 -20.031 -10.508 1 89.5 240 PRO B C 1
ATOM 5086 O O . PRO B 1 240 ? 11.039 -21.156 -10.898 1 89.5 240 PRO B O 1
ATOM 5089 N N . ASN B 1 241 ? 9.5 -19.469 -10.711 1 86.62 241 ASN B N 1
ATOM 5090 C CA . ASN B 1 241 ? 8.523 -20.188 -11.531 1 86.62 241 ASN B CA 1
ATOM 5091 C C . ASN B 1 241 ? 8.586 -19.75 -12.984 1 86.62 241 ASN B C 1
ATOM 5093 O O . ASN B 1 241 ? 9.5 -19.031 -13.383 1 86.62 241 ASN B O 1
ATOM 5097 N N . ARG B 1 242 ? 7.684 -20.266 -13.766 1 83.94 242 ARG B N 1
ATOM 5098 C CA . ARG B 1 242 ? 7.668 -20 -15.203 1 83.94 242 ARG B CA 1
ATOM 5099 C C . ARG B 1 242 ? 7.555 -18.5 -15.484 1 83.94 242 ARG B C 1
ATOM 5101 O O . ARG B 1 242 ? 8.234 -17.969 -16.359 1 83.94 242 ARG B O 1
ATOM 5108 N N . ARG B 1 243 ? 6.742 -17.906 -14.703 1 77.56 243 ARG B N 1
ATOM 5109 C CA . ARG B 1 243 ? 6.559 -16.469 -14.891 1 77.56 243 ARG B CA 1
ATOM 5110 C C . ARG B 1 243 ? 7.871 -15.719 -14.703 1 77.56 243 ARG B C 1
ATOM 5112 O O . ARG B 1 243 ? 8.219 -14.859 -15.508 1 77.56 243 ARG B O 1
ATOM 5119 N N . ARG B 1 244 ? 8.469 -16.031 -13.594 1 84.19 244 ARG B N 1
ATOM 5120 C CA . ARG B 1 244 ? 9.758 -15.406 -13.312 1 84.19 244 ARG B CA 1
ATOM 5121 C C . ARG B 1 244 ? 10.773 -15.727 -14.406 1 84.19 244 ARG B C 1
ATOM 5123 O O . ARG B 1 244 ? 11.578 -14.875 -14.781 1 84.19 244 ARG B O 1
ATOM 5130 N N . PHE B 1 245 ? 10.766 -16.875 -14.852 1 92 245 PHE B N 1
ATOM 5131 C CA . PHE B 1 245 ? 11.672 -17.25 -15.93 1 92 245 PHE B CA 1
ATOM 5132 C C . PHE B 1 245 ? 11.43 -16.406 -17.172 1 92 245 PHE B C 1
ATOM 5134 O O . PHE B 1 245 ? 12.367 -15.867 -17.766 1 92 245 PHE B O 1
ATOM 5141 N N . ASP B 1 246 ? 10.188 -16.297 -17.531 1 86.69 246 ASP B N 1
ATOM 5142 C CA . ASP B 1 246 ? 9.82 -15.57 -18.75 1 86.69 246 ASP B CA 1
ATOM 5143 C C . ASP B 1 246 ? 10.25 -14.102 -18.656 1 86.69 246 ASP B C 1
ATOM 5145 O O . ASP B 1 246 ? 10.758 -13.539 -19.625 1 86.69 246 ASP B O 1
ATOM 5149 N N . GLN B 1 247 ? 10.062 -13.539 -17.516 1 82.75 247 GLN B N 1
ATOM 5150 C CA . GLN B 1 247 ? 10.445 -12.156 -17.281 1 82.75 247 GLN B CA 1
ATOM 5151 C C . GLN B 1 247 ? 11.961 -11.984 -17.391 1 82.75 247 GLN B C 1
ATOM 5153 O O . GLN B 1 247 ? 12.445 -11.07 -18.062 1 82.75 247 GLN B O 1
ATOM 5158 N N . ALA B 1 248 ? 12.633 -12.867 -16.719 1 89.75 248 ALA B N 1
ATOM 5159 C CA . ALA B 1 248 ? 14.086 -12.812 -16.734 1 89.75 248 ALA B CA 1
ATOM 5160 C C . ALA B 1 248 ? 14.633 -13.062 -18.141 1 89.75 248 ALA B C 1
ATOM 5162 O O . ALA B 1 248 ? 15.594 -12.414 -18.562 1 89.75 248 ALA B O 1
ATOM 5163 N N . TYR B 1 249 ? 14 -13.945 -18.781 1 92.75 249 TYR B N 1
ATOM 5164 C CA . TYR B 1 249 ? 14.43 -14.297 -20.141 1 92.75 249 TYR B CA 1
ATOM 5165 C C . TYR B 1 249 ? 14.297 -13.102 -21.078 1 92.75 249 TYR B C 1
ATOM 5167 O O . TYR B 1 249 ? 15.227 -12.789 -21.828 1 92.75 249 TYR B O 1
ATOM 5175 N N . ALA B 1 250 ? 13.172 -12.445 -21.031 1 89.38 250 ALA B N 1
ATOM 5176 C CA . ALA B 1 250 ? 12.938 -11.281 -21.875 1 89.38 250 ALA B CA 1
ATOM 5177 C C . ALA B 1 250 ? 13.977 -10.188 -21.609 1 89.38 250 ALA B C 1
ATOM 5179 O O . ALA B 1 250 ? 14.516 -9.594 -22.547 1 89.38 250 ALA B O 1
ATOM 5180 N N . HIS B 1 251 ? 14.211 -9.984 -20.359 1 88.06 251 HIS B N 1
ATOM 5181 C CA . HIS B 1 251 ? 15.164 -8.969 -19.938 1 88.06 251 HIS B CA 1
ATOM 5182 C C . HIS B 1 251 ? 16.578 -9.312 -20.391 1 88.06 251 HIS B C 1
ATOM 5184 O O . HIS B 1 251 ? 17.266 -8.477 -20.969 1 88.06 251 HIS B O 1
ATOM 5190 N N . GLU B 1 252 ? 17 -10.523 -20.156 1 93.31 252 GLU B N 1
ATOM 5191 C CA . GLU B 1 252 ? 18.375 -10.93 -20.453 1 93.31 252 GLU B CA 1
ATOM 5192 C C . GLU B 1 252 ? 18.594 -11.062 -21.953 1 93.31 252 GLU B C 1
ATOM 5194 O O . GLU B 1 252 ? 19.703 -10.805 -22.438 1 93.31 252 GLU B O 1
ATOM 5199 N N . PHE B 1 253 ? 17.562 -11.453 -22.641 1 93.75 253 PHE B N 1
ATOM 5200 C CA . PHE B 1 253 ? 17.672 -11.523 -24.094 1 93.75 253 PHE B CA 1
ATOM 5201 C C . PHE B 1 253 ? 17.922 -10.148 -24.703 1 93.75 253 PHE B C 1
ATOM 5203 O O . PHE B 1 253 ? 18.828 -9.984 -25.531 1 93.75 253 PHE B O 1
ATOM 5210 N N . ALA B 1 254 ? 17.141 -9.18 -24.312 1 90.94 254 ALA B N 1
ATOM 5211 C CA . ALA B 1 254 ? 17.297 -7.805 -24.781 1 90.94 254 ALA B CA 1
ATOM 5212 C C . ALA B 1 254 ? 18.688 -7.258 -24.422 1 90.94 254 ALA B C 1
ATOM 5214 O O . ALA B 1 254 ? 19.328 -6.598 -25.25 1 90.94 254 ALA B O 1
ATOM 5215 N N . ARG B 1 255 ? 19.062 -7.531 -23.219 1 90.88 255 ARG B N 1
ATOM 5216 C CA . ARG B 1 255 ? 20.359 -7.07 -22.75 1 90.88 255 ARG B CA 1
ATOM 5217 C C . ARG B 1 255 ? 21.484 -7.691 -23.562 1 90.88 255 ARG B C 1
ATOM 5219 O O . ARG B 1 255 ? 22.438 -7.004 -23.953 1 90.88 255 ARG B O 1
ATOM 5226 N N . ALA B 1 256 ? 21.422 -8.961 -23.75 1 93.81 256 ALA B N 1
ATOM 5227 C CA . ALA B 1 256 ? 22.438 -9.68 -24.516 1 93.81 256 ALA B CA 1
ATOM 5228 C C . ALA B 1 256 ? 22.5 -9.164 -25.938 1 93.81 256 ALA B C 1
ATOM 5230 O O . ALA B 1 256 ? 23.594 -9.023 -26.5 1 93.81 256 ALA B O 1
ATOM 5231 N N . ARG B 1 257 ? 21.422 -8.898 -26.469 1 91.69 257 ARG B N 1
ATOM 5232 C CA . ARG B 1 257 ? 21.344 -8.367 -27.828 1 91.69 257 ARG B CA 1
ATOM 5233 C C . ARG B 1 257 ? 21.969 -6.977 -27.891 1 91.69 257 ARG B C 1
ATOM 5235 O O . ARG B 1 257 ? 22.734 -6.68 -28.812 1 91.69 257 ARG B O 1
ATOM 5242 N N . HIS B 1 258 ? 21.625 -6.148 -26.984 1 90.44 258 HIS B N 1
ATOM 5243 C CA . HIS B 1 258 ? 22.062 -4.762 -26.969 1 90.44 258 HIS B CA 1
ATOM 5244 C C . HIS B 1 258 ? 23.578 -4.676 -26.734 1 90.44 258 HIS B C 1
ATOM 5246 O O . HIS B 1 258 ? 24.25 -3.832 -27.328 1 90.44 258 HIS B O 1
ATOM 5252 N N . HIS B 1 259 ? 24.109 -5.516 -25.891 1 91.88 259 HIS B N 1
ATOM 5253 C CA . HIS B 1 259 ? 25.5 -5.418 -25.5 1 91.88 259 HIS B CA 1
ATOM 5254 C C . HIS B 1 259 ? 26.375 -6.406 -26.281 1 91.88 259 HIS B C 1
ATOM 5256 O O . HIS B 1 259 ? 27.594 -6.457 -26.078 1 91.88 259 HIS B O 1
ATOM 5262 N N . GLY B 1 260 ? 25.797 -7.145 -27.078 1 92.88 260 GLY B N 1
ATOM 5263 C CA . GLY B 1 260 ? 26.562 -8.117 -27.844 1 92.88 260 GLY B CA 1
ATOM 5264 C C . GLY B 1 260 ? 27.219 -9.188 -27 1 92.88 260 GLY B C 1
ATOM 5265 O O . GLY B 1 260 ? 28.406 -9.438 -27.125 1 92.88 260 GLY B O 1
ATOM 5266 N N . ARG B 1 261 ? 26.5 -9.781 -26.109 1 94.44 261 ARG B N 1
ATOM 5267 C CA . ARG B 1 261 ? 26.953 -10.836 -25.219 1 94.44 261 ARG B CA 1
ATOM 5268 C C . ARG B 1 261 ? 26.203 -12.141 -25.484 1 94.44 261 ARG B C 1
ATOM 5270 O O . ARG B 1 261 ? 25.078 -12.125 -26 1 94.44 261 ARG B O 1
ATOM 5277 N N . PRO B 1 262 ? 26.828 -13.219 -25.234 1 96.44 262 PRO B N 1
ATOM 5278 C CA . PRO B 1 262 ? 26.125 -14.492 -25.438 1 96.44 262 PRO B CA 1
ATOM 5279 C C . PRO B 1 262 ? 25.078 -14.766 -24.375 1 96.44 262 PRO B C 1
ATOM 5281 O O . PRO B 1 262 ? 25.141 -14.188 -23.281 1 96.44 262 PRO B O 1
ATOM 5284 N N . LEU B 1 263 ? 24.094 -15.547 -24.75 1 97.31 263 LEU B N 1
ATOM 5285 C CA . LEU B 1 263 ? 23.031 -15.992 -23.859 1 97.31 263 LEU B CA 1
ATOM 5286 C C . LEU B 1 263 ? 22.656 -17.453 -24.125 1 97.31 263 LEU B C 1
ATOM 5288 O O . LEU B 1 263 ? 22.422 -17.828 -25.281 1 97.31 263 LEU B O 1
ATOM 5292 N N . SER B 1 264 ? 22.688 -18.297 -23.109 1 98.06 264 SER B N 1
ATOM 5293 C CA . SER B 1 264 ? 22.312 -19.703 -23.281 1 98.06 264 SER B CA 1
ATOM 5294 C C . SER B 1 264 ? 21.141 -20.062 -22.391 1 98.06 264 SER B C 1
ATOM 5296 O O . SER B 1 264 ? 20.922 -19.453 -21.344 1 98.06 264 SER B O 1
ATOM 5298 N N . VAL B 1 265 ? 20.375 -21.016 -22.828 1 97.94 265 VAL B N 1
ATOM 5299 C CA . VAL B 1 265 ? 19.219 -21.531 -22.094 1 97.94 265 VAL B CA 1
ATOM 5300 C C . VAL B 1 265 ? 19.281 -23.062 -22.031 1 97.94 265 VAL B C 1
ATOM 5302 O O . VAL B 1 265 ? 19.656 -23.719 -23.016 1 97.94 265 VAL B O 1
ATOM 5305 N N . LEU B 1 266 ? 19.016 -23.625 -20.875 1 98.38 266 LEU B N 1
ATOM 5306 C CA . LEU B 1 266 ? 18.875 -25.078 -20.688 1 98.38 266 LEU B CA 1
ATOM 5307 C C . LEU B 1 266 ? 17.422 -25.438 -20.406 1 98.38 266 LEU B C 1
ATOM 5309 O O . LEU B 1 266 ? 16.781 -24.859 -19.516 1 98.38 266 LEU B O 1
ATOM 5313 N N . MET B 1 267 ? 16.922 -26.328 -21.156 1 96.94 267 MET B N 1
ATOM 5314 C CA . MET B 1 267 ? 15.656 -26.984 -20.828 1 96.94 267 MET B CA 1
ATOM 5315 C C . MET B 1 267 ? 15.898 -28.359 -20.203 1 96.94 267 MET B C 1
ATOM 5317 O O . MET B 1 267 ? 16.688 -29.141 -20.734 1 96.94 267 MET B O 1
ATOM 5321 N N . ILE B 1 268 ? 15.25 -28.578 -19.078 1 97.44 268 ILE B N 1
ATOM 5322 C CA . ILE B 1 268 ? 15.562 -29.781 -18.297 1 97.44 268 ILE B CA 1
ATOM 5323 C C . ILE B 1 268 ? 14.281 -30.531 -17.984 1 97.44 268 ILE B C 1
ATOM 5325 O O . ILE B 1 268 ? 13.258 -29.922 -17.656 1 97.44 268 ILE B O 1
ATOM 5329 N N . ASP B 1 269 ? 14.312 -31.766 -18.031 1 94.62 269 ASP B N 1
ATOM 5330 C CA . ASP B 1 269 ? 13.195 -32.625 -17.688 1 94.62 269 ASP B CA 1
ATOM 5331 C C . ASP B 1 269 ? 13.656 -33.781 -16.797 1 94.62 269 ASP B C 1
ATOM 5333 O O . ASP B 1 269 ? 14.703 -34.375 -17.047 1 94.62 269 ASP B O 1
ATOM 5337 N N . ALA B 1 270 ? 12.875 -34.094 -15.828 1 94.62 270 ALA B N 1
ATOM 5338 C CA . ALA B 1 270 ? 13.141 -35.281 -15.008 1 94.62 270 ALA B CA 1
ATOM 5339 C C . ALA B 1 270 ? 12.648 -36.562 -15.695 1 94.62 270 ALA B C 1
ATOM 5341 O O . ALA B 1 270 ? 11.438 -36.75 -15.867 1 94.62 270 ALA B O 1
ATOM 5342 N N . ASP B 1 271 ? 13.539 -37.406 -15.914 1 93.06 271 ASP B N 1
ATOM 5343 C CA . ASP B 1 271 ? 13.25 -38.594 -16.734 1 93.06 271 ASP B CA 1
ATOM 5344 C C . ASP B 1 271 ? 12.305 -39.531 -16.016 1 93.06 271 ASP B C 1
ATOM 5346 O O . ASP B 1 271 ? 12.555 -39.938 -14.867 1 93.06 271 ASP B O 1
ATOM 5350 N N . HIS B 1 272 ? 11.242 -39.938 -16.719 1 89.62 272 HIS B N 1
ATOM 5351 C CA . HIS B 1 272 ? 10.273 -40.906 -16.234 1 89.62 272 HIS B CA 1
ATOM 5352 C C . HIS B 1 272 ? 9.742 -40.531 -14.859 1 89.62 272 HIS B C 1
ATOM 5354 O O . HIS B 1 272 ? 9.641 -41.375 -13.969 1 89.62 272 HIS B O 1
ATOM 5360 N N . PHE B 1 273 ? 9.477 -39.344 -14.727 1 89.69 273 PHE B N 1
ATOM 5361 C CA . PHE B 1 273 ? 9.078 -38.812 -13.43 1 89.69 273 PHE B CA 1
ATOM 5362 C C . PHE B 1 273 ? 7.742 -39.406 -13 1 89.69 273 PHE B C 1
ATOM 5364 O O . PHE B 1 273 ? 7.523 -39.656 -11.812 1 89.69 273 PHE B O 1
ATOM 5371 N N . LYS B 1 274 ? 6.859 -39.531 -13.945 1 80.44 274 LYS B N 1
ATOM 5372 C CA . LYS B 1 274 ? 5.539 -40.062 -13.641 1 80.44 274 LYS B CA 1
ATOM 5373 C C . LYS B 1 274 ? 5.66 -41.438 -12.953 1 80.44 274 LYS B C 1
ATOM 5375 O O . LYS B 1 274 ? 4.852 -41.781 -12.078 1 80.44 274 LYS B O 1
ATOM 5380 N N . ALA B 1 275 ? 6.598 -42.219 -13.328 1 83.94 275 ALA B N 1
ATOM 5381 C CA . ALA B 1 275 ? 6.816 -43.531 -12.742 1 83.94 275 ALA B CA 1
ATOM 5382 C C . ALA B 1 275 ? 7.137 -43.406 -11.258 1 83.94 275 ALA B C 1
ATOM 5384 O O . ALA B 1 275 ? 6.758 -44.281 -10.469 1 83.94 275 ALA B O 1
ATOM 5385 N N . ILE B 1 276 ? 7.855 -42.438 -10.898 1 86.31 276 ILE B N 1
ATOM 5386 C CA . ILE B 1 276 ? 8.172 -42.219 -9.492 1 86.31 276 ILE B CA 1
ATOM 5387 C C . ILE B 1 276 ? 6.891 -41.938 -8.711 1 86.31 276 ILE B C 1
ATOM 5389 O O . ILE B 1 276 ? 6.676 -42.531 -7.641 1 86.31 276 ILE B O 1
ATOM 5393 N N . ASN B 1 277 ? 6.016 -41.125 -9.242 1 78.81 277 ASN B N 1
ATOM 5394 C CA . ASN B 1 277 ? 4.746 -40.812 -8.602 1 78.81 277 ASN B CA 1
ATOM 5395 C C . ASN B 1 277 ? 3.846 -42.031 -8.5 1 78.81 277 ASN B C 1
ATOM 5397 O O . ASN B 1 277 ? 3.209 -42.281 -7.465 1 78.81 277 ASN B O 1
ATOM 5401 N N . ASP B 1 278 ? 3.793 -42.719 -9.578 1 74.06 278 ASP B N 1
ATOM 5402 C CA . ASP B 1 278 ? 2.902 -43.875 -9.664 1 74.06 278 ASP B CA 1
ATOM 5403 C C . ASP B 1 278 ? 3.326 -44.969 -8.688 1 74.06 278 ASP B C 1
ATOM 5405 O O . ASP B 1 278 ? 2.479 -45.656 -8.109 1 74.06 278 ASP B O 1
ATOM 5409 N N . HIS B 1 279 ? 4.594 -45.156 -8.492 1 78.44 279 HIS B N 1
ATOM 5410 C CA . HIS B 1 279 ? 5.117 -46.25 -7.707 1 78.44 279 HIS B CA 1
ATOM 5411 C C . HIS B 1 279 ? 5.289 -45.875 -6.242 1 78.44 279 HIS B C 1
ATOM 5413 O O . HIS B 1 279 ? 5.008 -46.656 -5.344 1 78.44 279 HIS B O 1
ATOM 5419 N N . HIS B 1 280 ? 5.805 -44.719 -6.023 1 78.62 280 HIS B N 1
ATOM 5420 C CA . HIS B 1 280 ? 6.172 -44.344 -4.664 1 78.62 280 HIS B CA 1
ATOM 5421 C C . HIS B 1 280 ? 5.195 -43.312 -4.09 1 78.62 280 HIS B C 1
ATOM 5423 O O . HIS B 1 280 ? 5.211 -43.031 -2.887 1 78.62 280 HIS B O 1
ATOM 5429 N N . GLY B 1 281 ? 4.406 -42.781 -4.895 1 75.94 281 GLY B N 1
ATOM 5430 C CA . GLY B 1 281 ? 3.451 -41.781 -4.441 1 75.94 281 GLY B CA 1
ATOM 5431 C C . GLY B 1 281 ? 3.893 -40.375 -4.734 1 75.94 281 GLY B C 1
ATOM 5432 O O . GLY B 1 281 ? 5.066 -40.125 -5.016 1 75.94 281 GLY B O 1
ATOM 5433 N N . HIS B 1 282 ? 3.062 -39.406 -4.617 1 75.81 282 HIS B N 1
ATOM 5434 C CA . HIS B 1 282 ? 3.287 -38 -4.957 1 75.81 282 HIS B CA 1
ATOM 5435 C C . HIS B 1 282 ? 4.281 -37.375 -3.996 1 75.81 282 HIS B C 1
ATOM 5437 O O . HIS B 1 282 ? 5.09 -36.531 -4.406 1 75.81 282 HIS B O 1
ATOM 5443 N N . PRO B 1 283 ? 4.188 -37.656 -2.771 1 77.56 283 PRO B N 1
ATOM 5444 C CA . PRO B 1 283 ? 5.172 -37.062 -1.874 1 77.56 283 PRO B CA 1
ATOM 5445 C C . PRO B 1 283 ? 6.609 -37.375 -2.271 1 77.56 283 PRO B C 1
ATOM 5447 O O . PRO B 1 283 ? 7.492 -36.531 -2.152 1 77.56 283 PRO B O 1
ATOM 5450 N N . GLU B 1 284 ? 6.801 -38.531 -2.695 1 82.94 284 GLU B N 1
ATOM 5451 C CA . GLU B 1 284 ? 8.141 -38.938 -3.145 1 82.94 284 GLU B CA 1
ATOM 5452 C C . GLU B 1 284 ? 8.516 -38.188 -4.43 1 82.94 284 GLU B C 1
ATOM 5454 O O . GLU B 1 284 ? 9.688 -37.844 -4.637 1 82.94 284 GLU B O 1
ATOM 5459 N N . GLY B 1 285 ? 7.586 -38.031 -5.238 1 89.12 285 GLY B N 1
ATOM 5460 C CA . GLY B 1 285 ? 7.812 -37.219 -6.418 1 89.12 285 GLY B CA 1
ATOM 5461 C C . GLY B 1 285 ? 8.18 -35.781 -6.082 1 89.12 285 GLY B C 1
ATOM 5462 O O . GLY B 1 285 ? 9.109 -35.219 -6.668 1 89.12 285 GLY B O 1
ATOM 5463 N N . ASP B 1 286 ? 7.523 -35.312 -5.133 1 87.75 286 ASP B N 1
ATOM 5464 C CA . ASP B 1 286 ? 7.824 -33.938 -4.668 1 87.75 286 ASP B CA 1
ATOM 5465 C C . ASP B 1 286 ? 9.25 -33.844 -4.121 1 87.75 286 ASP B C 1
ATOM 5467 O O . ASP B 1 286 ? 9.953 -32.875 -4.367 1 87.75 286 ASP B O 1
ATOM 5471 N N . ALA B 1 287 ? 9.57 -34.812 -3.383 1 91.38 287 ALA B N 1
ATOM 5472 C CA . ALA B 1 287 ? 10.922 -34.844 -2.824 1 91.38 287 ALA B CA 1
ATOM 5473 C C . ALA B 1 287 ? 11.969 -34.906 -3.932 1 91.38 287 ALA B C 1
ATOM 5475 O O . ALA B 1 287 ? 13.031 -34.281 -3.82 1 91.38 287 ALA B O 1
ATOM 5476 N N . CYS B 1 288 ? 11.703 -35.656 -4.914 1 93.56 288 CYS B N 1
ATOM 5477 C CA . CYS B 1 288 ? 12.602 -35.75 -6.062 1 93.56 288 CYS B CA 1
ATOM 5478 C C . CYS B 1 288 ? 12.766 -34.406 -6.734 1 93.56 288 CYS B C 1
ATOM 5480 O O . CYS B 1 288 ? 13.883 -33.969 -7.031 1 93.56 288 CYS B O 1
ATOM 5482 N N . LEU B 1 289 ? 11.727 -33.75 -6.902 1 95 289 LEU B N 1
ATOM 5483 C CA . LEU B 1 289 ? 11.758 -32.438 -7.543 1 95 289 LEU B CA 1
ATOM 5484 C C . LEU B 1 289 ? 12.547 -31.453 -6.703 1 95 289 LEU B C 1
ATOM 5486 O O . LEU B 1 289 ? 13.273 -30.609 -7.246 1 95 289 LEU B O 1
ATOM 5490 N N . ARG B 1 290 ? 12.398 -31.516 -5.406 1 95.38 290 ARG B N 1
ATOM 5491 C CA . ARG B 1 290 ? 13.18 -30.656 -4.516 1 95.38 290 ARG B CA 1
ATOM 5492 C C . ARG B 1 290 ? 14.672 -30.922 -4.656 1 95.38 290 ARG B C 1
ATOM 5494 O O . ARG B 1 290 ? 15.484 -30 -4.598 1 95.38 290 ARG B O 1
ATOM 5501 N N . ARG B 1 291 ? 14.977 -32.125 -4.82 1 95.56 291 ARG B N 1
ATOM 5502 C CA . ARG B 1 291 ? 16.375 -32.5 -5 1 95.56 291 ARG B CA 1
ATOM 5503 C C . ARG B 1 291 ? 16.922 -31.984 -6.328 1 95.56 291 ARG B C 1
ATOM 5505 O O . ARG B 1 291 ? 18.062 -31.547 -6.406 1 95.56 291 ARG B O 1
ATOM 5512 N N . VAL B 1 292 ? 16.141 -32.094 -7.344 1 96.75 292 VAL B N 1
ATOM 5513 C CA . VAL B 1 292 ? 16.531 -31.531 -8.633 1 96.75 292 VAL B CA 1
ATOM 5514 C C . VAL B 1 292 ? 16.828 -30.031 -8.477 1 96.75 292 VAL B C 1
ATOM 5516 O O . VAL B 1 292 ? 17.844 -29.547 -8.977 1 96.75 292 VAL B O 1
ATOM 5519 N N . ALA B 1 293 ? 15.953 -29.391 -7.797 1 96.94 293 ALA B N 1
ATOM 5520 C CA . ALA B 1 293 ? 16.125 -27.953 -7.57 1 96.94 293 ALA B CA 1
ATOM 5521 C C . ALA B 1 293 ? 17.438 -27.656 -6.863 1 96.94 293 ALA B C 1
ATOM 5523 O O . ALA B 1 293 ? 18.156 -26.719 -7.223 1 96.94 293 ALA B O 1
ATOM 5524 N N . LYS B 1 294 ? 17.75 -28.406 -5.875 1 96.12 294 LYS B N 1
ATOM 5525 C CA . LYS B 1 294 ? 18.984 -28.234 -5.129 1 96.12 294 LYS B CA 1
ATOM 5526 C C . LYS B 1 294 ? 20.203 -28.469 -6.023 1 96.12 294 LYS B C 1
ATOM 5528 O O . LYS B 1 294 ? 21.203 -27.75 -5.922 1 96.12 294 LYS B O 1
ATOM 5533 N N . VAL B 1 295 ? 20.109 -29.453 -6.816 1 97 295 VAL B N 1
ATOM 5534 C CA . VAL B 1 295 ? 21.188 -29.766 -7.75 1 97 295 VAL B CA 1
ATOM 5535 C C . VAL B 1 295 ? 21.406 -28.594 -8.695 1 97 295 VAL B C 1
ATOM 5537 O O . VAL B 1 295 ? 22.547 -28.219 -8.969 1 97 295 VAL B O 1
ATOM 5540 N N . LEU B 1 296 ? 20.359 -28.062 -9.18 1 97.25 296 LEU B N 1
ATOM 5541 C CA . LEU B 1 296 ? 20.469 -26.922 -10.07 1 97.25 296 LEU B CA 1
ATOM 5542 C C . LEU B 1 296 ? 21.125 -25.734 -9.367 1 97.25 296 LEU B C 1
ATOM 5544 O O . LEU B 1 296 ? 22.078 -25.156 -9.891 1 97.25 296 LEU B O 1
ATOM 5548 N N . GLN B 1 297 ? 20.688 -25.438 -8.227 1 95.12 297 GLN B N 1
ATOM 5549 C CA . GLN B 1 297 ? 21.188 -24.281 -7.477 1 95.12 297 GLN B CA 1
ATOM 5550 C C . GLN B 1 297 ? 22.672 -24.438 -7.156 1 95.12 297 GLN B C 1
ATOM 5552 O O . GLN B 1 297 ? 23.422 -23.453 -7.18 1 95.12 297 GLN B O 1
ATOM 5557 N N . ARG B 1 298 ? 23.094 -25.609 -6.922 1 94.62 298 ARG B N 1
ATOM 5558 C CA . ARG B 1 298 ? 24.469 -25.891 -6.543 1 94.62 298 ARG B CA 1
ATOM 5559 C C . ARG B 1 298 ? 25.406 -25.781 -7.75 1 94.62 298 ARG B C 1
ATOM 5561 O O . ARG B 1 298 ? 26.609 -25.578 -7.598 1 94.62 298 ARG B O 1
ATOM 5568 N N . ASN B 1 299 ? 24.859 -25.922 -8.898 1 96.25 299 ASN B N 1
ATOM 5569 C CA . ASN B 1 299 ? 25.703 -26 -10.086 1 96.25 299 ASN B CA 1
ATOM 5570 C C . ASN B 1 299 ? 25.625 -24.719 -10.914 1 96.25 299 ASN B C 1
ATOM 5572 O O . ASN B 1 299 ? 26.125 -24.672 -12.039 1 96.25 299 ASN B O 1
ATOM 5576 N N . LEU B 1 300 ? 24.922 -23.75 -10.398 1 95.12 300 LEU B N 1
ATOM 5577 C CA . LEU B 1 300 ? 24.781 -22.484 -11.109 1 95.12 300 LEU B CA 1
ATOM 5578 C C . LEU B 1 300 ? 25.469 -21.359 -10.352 1 95.12 300 LEU B C 1
ATOM 5580 O O . LEU B 1 300 ? 25.703 -21.469 -9.148 1 95.12 300 LEU B O 1
ATOM 5584 N N . ARG B 1 301 ? 25.828 -20.281 -11.133 1 84.31 301 ARG B N 1
ATOM 5585 C CA . ARG B 1 301 ? 26.422 -19.094 -10.531 1 84.31 301 ARG B CA 1
ATOM 5586 C C . ARG B 1 301 ? 25.359 -18.25 -9.82 1 84.31 301 ARG B C 1
ATOM 5588 O O . ARG B 1 301 ? 24.281 -18.031 -10.352 1 84.31 301 ARG B O 1
ATOM 5595 N N . ASP B 1 302 ? 25.781 -17.766 -8.625 1 82 302 ASP B N 1
ATOM 5596 C CA . ASP B 1 302 ? 24.875 -16.938 -7.84 1 82 302 ASP B CA 1
ATOM 5597 C C . ASP B 1 302 ? 24.719 -15.547 -8.461 1 82 302 ASP B C 1
ATOM 5599 O O . ASP B 1 302 ? 25.703 -14.961 -8.922 1 82 302 ASP B O 1
ATOM 5603 N N . GLY B 1 303 ? 23.547 -15.078 -8.555 1 79.5 303 GLY B N 1
ATOM 5604 C CA . GLY B 1 303 ? 23.297 -13.703 -8.953 1 79.5 303 GLY B CA 1
ATOM 5605 C C . GLY B 1 303 ? 23.172 -13.523 -10.453 1 79.5 303 GLY B C 1
ATOM 5606 O O . GLY B 1 303 ? 22.547 -12.57 -10.922 1 79.5 303 GLY B O 1
ATOM 5607 N N . SER B 1 304 ? 23.734 -14.406 -11.195 1 85.69 304 SER B N 1
ATOM 5608 C CA . SER B 1 304 ? 23.703 -14.219 -12.641 1 85.69 304 SER B CA 1
ATOM 5609 C C . SER B 1 304 ? 22.828 -15.266 -13.312 1 85.69 304 SER B C 1
ATOM 5611 O O . SER B 1 304 ? 21.938 -14.922 -14.086 1 85.69 304 SER B O 1
ATOM 5613 N N . ASP B 1 305 ? 23.094 -16.531 -12.992 1 95.06 305 ASP B N 1
ATOM 5614 C CA . ASP B 1 305 ? 22.312 -17.625 -13.578 1 95.06 305 ASP B CA 1
ATOM 5615 C C . ASP B 1 305 ? 20.953 -17.75 -12.883 1 95.06 305 ASP B C 1
ATOM 5617 O O . ASP B 1 305 ? 20.797 -17.359 -11.727 1 95.06 305 ASP B O 1
ATOM 5621 N N . LEU B 1 306 ? 19.969 -18.188 -13.641 1 96.12 306 LEU B N 1
ATOM 5622 C CA . LEU B 1 306 ? 18.625 -18.344 -13.07 1 96.12 306 LEU B CA 1
ATOM 5623 C C . LEU B 1 306 ? 18.078 -19.734 -13.359 1 96.12 306 LEU B C 1
ATOM 5625 O O . LEU B 1 306 ? 18.031 -20.156 -14.523 1 96.12 306 LEU B O 1
ATOM 5629 N N . ALA B 1 307 ? 17.781 -20.469 -12.359 1 97.19 307 ALA B N 1
ATOM 56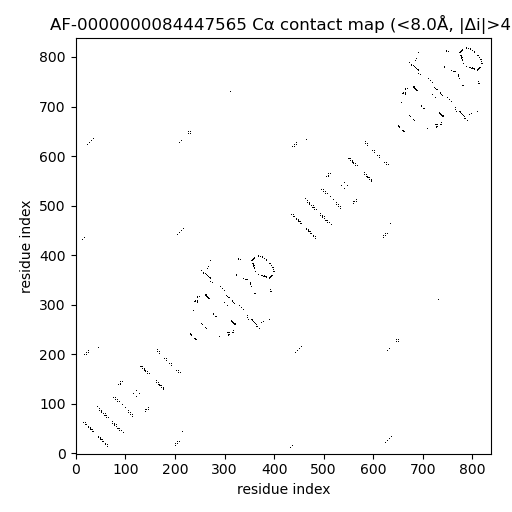30 C CA . ALA B 1 307 ? 17.062 -21.75 -12.477 1 97.19 307 ALA B CA 1
ATOM 5631 C C . ALA B 1 307 ? 15.594 -21.578 -12.117 1 97.19 307 ALA B C 1
ATOM 5633 O O . ALA B 1 307 ? 15.258 -20.891 -11.148 1 97.19 307 ALA B O 1
ATOM 5634 N N . ALA B 1 308 ? 14.727 -22.125 -12.922 1 95.88 308 ALA B N 1
ATOM 5635 C CA . ALA B 1 308 ? 13.289 -22 -12.688 1 95.88 308 ALA B CA 1
ATOM 5636 C C . ALA B 1 308 ? 12.594 -23.344 -12.922 1 95.88 308 ALA B C 1
ATOM 5638 O O . ALA B 1 308 ? 13.062 -24.172 -13.703 1 95.88 308 ALA B O 1
ATOM 5639 N N . ARG B 1 309 ? 11.547 -23.578 -12.211 1 94.44 309 ARG B N 1
ATOM 5640 C CA . ARG B 1 309 ? 10.648 -24.688 -12.516 1 94.44 309 ARG B CA 1
ATOM 5641 C C . ARG B 1 309 ? 9.469 -24.234 -13.359 1 94.44 309 ARG B C 1
ATOM 5643 O O . ARG B 1 309 ? 8.688 -23.391 -12.93 1 94.44 309 ARG B O 1
ATOM 5650 N N . LEU B 1 310 ? 9.406 -24.75 -14.555 1 86.31 310 LEU B N 1
ATOM 5651 C CA . LEU B 1 310 ? 8.391 -24.312 -15.5 1 86.31 310 LEU B CA 1
ATOM 5652 C C . LEU B 1 310 ? 7.043 -24.969 -15.203 1 86.31 310 LEU B C 1
ATOM 5654 O O . LEU B 1 310 ? 5.992 -24.438 -15.586 1 86.31 310 LEU B O 1
ATOM 5658 N N . GLY B 1 311 ? 7.027 -26.109 -14.602 1 79.56 311 GLY B N 1
ATOM 5659 C CA . GLY B 1 311 ? 5.84 -26.875 -14.258 1 79.56 311 GLY B CA 1
ATOM 5660 C C . GLY B 1 311 ? 6.07 -28.375 -14.266 1 79.56 311 GLY B C 1
ATOM 5661 O O . GLY B 1 311 ? 6.883 -28.875 -15.047 1 79.56 311 GLY B O 1
ATOM 5662 N N . GLY B 1 312 ? 5.359 -28.984 -13.453 1 81.56 312 GLY B N 1
ATOM 5663 C CA . GLY B 1 312 ? 5.543 -30.438 -13.383 1 81.56 312 GLY B CA 1
ATOM 5664 C C . GLY B 1 312 ? 6.98 -30.844 -13.117 1 81.56 312 GLY B C 1
ATOM 5665 O O . GLY B 1 312 ? 7.555 -30.453 -12.094 1 81.56 312 GLY B O 1
ATOM 5666 N N . GLU B 1 313 ? 7.461 -31.594 -14.117 1 90.69 313 GLU B N 1
ATOM 5667 C CA . GLU B 1 313 ? 8.812 -32.125 -14 1 90.69 313 GLU B CA 1
ATOM 5668 C C . GLU B 1 313 ? 9.797 -31.344 -14.859 1 90.69 313 GLU B C 1
ATOM 5670 O O . GLU B 1 313 ? 10.945 -31.75 -15.031 1 90.69 313 GLU B O 1
ATOM 5675 N N . GLU B 1 314 ? 9.344 -30.188 -15.352 1 91.62 314 GLU B N 1
ATOM 5676 C CA . GLU B 1 314 ? 10.148 -29.422 -16.297 1 91.62 314 GLU B CA 1
ATOM 5677 C C . GLU B 1 314 ? 10.812 -28.234 -15.602 1 91.62 314 GLU B C 1
ATOM 5679 O O . GLU B 1 314 ? 10.188 -27.547 -14.781 1 91.62 314 GLU B O 1
ATOM 5684 N N . PHE B 1 315 ? 12.125 -28.031 -15.867 1 96.75 315 PHE B N 1
ATOM 5685 C CA . PHE B 1 315 ? 12.93 -26.922 -15.367 1 96.75 315 PHE B CA 1
ATOM 5686 C C . PHE B 1 315 ? 13.617 -26.203 -16.516 1 96.75 315 PHE B C 1
ATOM 5688 O O . PHE B 1 315 ? 13.711 -26.719 -17.625 1 96.75 315 PHE B O 1
ATOM 5695 N N . ALA B 1 316 ? 14.008 -25.031 -16.234 1 97.06 316 ALA B N 1
ATOM 5696 C CA . ALA B 1 316 ? 14.797 -24.25 -17.188 1 97.06 316 ALA B CA 1
ATOM 5697 C C . ALA B 1 316 ? 15.898 -23.469 -16.484 1 97.06 316 ALA B C 1
ATOM 5699 O O . ALA B 1 316 ? 15.75 -23.109 -15.305 1 97.06 316 ALA B O 1
ATOM 5700 N N . VAL B 1 317 ? 16.969 -23.25 -17.141 1 97.94 317 VAL B N 1
ATOM 5701 C CA . VAL B 1 317 ? 18.094 -22.453 -16.625 1 97.94 317 VAL B CA 1
ATOM 5702 C C . VAL B 1 317 ? 18.484 -21.391 -17.625 1 97.94 317 VAL B C 1
ATOM 5704 O O . VAL B 1 317 ? 18.547 -21.656 -18.828 1 97.94 317 VAL B O 1
ATOM 5707 N N . LEU B 1 318 ? 18.594 -20.25 -17.156 1 97.38 318 LEU B N 1
ATOM 5708 C CA . LEU B 1 318 ? 19.062 -19.109 -17.953 1 97.38 318 LEU B CA 1
ATOM 5709 C C . LEU B 1 318 ? 20.516 -18.766 -17.609 1 97.38 318 LEU B C 1
ATOM 5711 O O . LEU B 1 318 ? 20.844 -18.562 -16.438 1 97.38 318 LEU B O 1
ATOM 5715 N N . LEU B 1 319 ? 21.406 -18.719 -18.625 1 97.62 319 LEU B N 1
ATOM 5716 C CA . LEU B 1 319 ? 22.828 -18.469 -18.438 1 97.62 319 LEU B CA 1
ATOM 5717 C C . LEU B 1 319 ? 23.281 -17.234 -19.219 1 97.62 319 LEU B C 1
ATOM 5719 O O . LEU B 1 319 ? 23.812 -17.359 -20.312 1 97.62 319 LEU B O 1
ATOM 5723 N N . PRO B 1 320 ? 23.156 -16.062 -18.578 1 96.38 320 PRO B N 1
ATOM 5724 C CA . PRO B 1 320 ? 23.641 -14.852 -19.25 1 96.38 320 PRO B CA 1
ATOM 5725 C C . PRO B 1 320 ? 25.156 -14.82 -19.406 1 96.38 320 PRO B C 1
ATOM 5727 O O . PRO B 1 320 ? 25.875 -15.25 -18.5 1 96.38 320 PRO B O 1
ATOM 5730 N N . GLY B 1 321 ? 25.578 -14.328 -20.5 1 94.94 321 GLY B N 1
ATOM 5731 C CA . GLY B 1 321 ? 27 -14.164 -20.75 1 94.94 321 GLY B CA 1
ATOM 5732 C C . GLY B 1 321 ? 27.719 -15.484 -20.953 1 94.94 321 GLY B C 1
ATOM 5733 O O . GLY B 1 321 ? 28.938 -15.57 -20.75 1 94.94 321 GLY B O 1
ATOM 5734 N N . THR B 1 322 ? 26.984 -16.484 -21.266 1 96.06 322 THR B N 1
ATOM 5735 C CA . THR B 1 322 ? 27.547 -17.828 -21.391 1 96.06 322 THR B CA 1
ATOM 5736 C C . THR B 1 322 ? 27.344 -18.359 -22.797 1 96.06 322 THR B C 1
ATOM 5738 O O . THR B 1 322 ? 26.203 -18.422 -23.281 1 96.06 322 THR B O 1
ATOM 5741 N N . GLY B 1 323 ? 28.375 -18.766 -23.438 1 95.81 323 GLY B N 1
ATOM 5742 C CA . GLY B 1 323 ? 28.297 -19.344 -24.766 1 95.81 323 GLY B CA 1
ATOM 5743 C C . GLY B 1 323 ? 27.938 -20.812 -24.766 1 95.81 323 GLY B C 1
ATOM 5744 O O . GLY B 1 323 ? 27.719 -21.391 -23.703 1 95.81 323 GLY B O 1
ATOM 5745 N N . LEU B 1 324 ? 27.859 -21.344 -25.953 1 96.81 324 LEU B N 1
ATOM 5746 C CA . LEU B 1 324 ? 27.344 -22.703 -26.125 1 96.81 324 LEU B CA 1
ATOM 5747 C C . LEU B 1 324 ? 28.25 -23.703 -25.422 1 96.81 324 LEU B C 1
ATOM 5749 O O . LEU B 1 324 ? 27.766 -24.594 -24.719 1 96.81 324 LEU B O 1
ATOM 5753 N N . GLU B 1 325 ? 29.516 -23.672 -25.609 1 96.88 325 GLU B N 1
ATOM 5754 C CA . GLU B 1 325 ? 30.453 -24.641 -25.047 1 96.88 325 GLU B CA 1
ATOM 5755 C C . GLU B 1 325 ? 30.391 -24.641 -23.516 1 96.88 325 GLU B C 1
ATOM 5757 O O . GLU B 1 325 ? 30.328 -25.688 -22.891 1 96.88 325 GLU B O 1
ATOM 5762 N N . ALA B 1 326 ? 30.438 -23.469 -23 1 97 326 ALA B N 1
ATOM 5763 C CA . ALA B 1 326 ? 30.375 -23.344 -21.547 1 97 326 ALA B CA 1
ATOM 5764 C C . ALA B 1 326 ? 29.031 -23.844 -21.016 1 97 326 ALA B C 1
ATOM 5766 O O . ALA B 1 326 ? 28.969 -24.453 -19.953 1 97 326 ALA B O 1
ATOM 5767 N N . ALA B 1 327 ? 27.984 -23.578 -21.703 1 98 327 ALA B N 1
ATOM 5768 C CA . ALA B 1 327 ? 26.656 -24.016 -21.297 1 98 327 ALA B CA 1
ATOM 5769 C C . ALA B 1 327 ? 26.547 -25.531 -21.297 1 98 327 ALA B C 1
ATOM 5771 O O . ALA B 1 327 ? 25.891 -26.109 -20.422 1 98 327 ALA B O 1
ATOM 5772 N N . MET B 1 328 ? 27.125 -26.078 -22.312 1 98.06 328 MET B N 1
ATOM 5773 C CA . MET B 1 328 ? 27.156 -27.531 -22.375 1 98.06 328 MET B CA 1
ATOM 5774 C C . MET B 1 328 ? 27.891 -28.125 -21.172 1 98.06 328 MET B C 1
ATOM 5776 O O . MET B 1 328 ? 27.484 -29.156 -20.641 1 98.06 328 MET B O 1
ATOM 5780 N N . GLY B 1 329 ? 28.922 -27.484 -20.828 1 97.62 329 GLY B N 1
ATOM 5781 C CA . GLY B 1 329 ? 29.641 -27.891 -19.625 1 97.62 329 GLY B CA 1
ATOM 5782 C C . GLY B 1 329 ? 28.781 -27.844 -18.375 1 97.62 329 GLY B C 1
ATOM 5783 O O . GLY B 1 329 ? 28.812 -28.766 -17.562 1 97.62 329 GLY B O 1
ATOM 5784 N N . VAL B 1 330 ? 28.078 -26.766 -18.25 1 97.62 330 VAL B N 1
ATOM 5785 C CA . VAL B 1 330 ? 27.188 -26.609 -17.109 1 97.62 330 VAL B CA 1
ATOM 5786 C C . VAL B 1 330 ? 26.125 -27.703 -17.125 1 97.62 330 VAL B C 1
ATOM 5788 O O . VAL B 1 330 ? 25.812 -28.297 -16.094 1 97.62 330 VAL B O 1
ATOM 5791 N N . ALA B 1 331 ? 25.547 -27.953 -18.266 1 98.44 331 ALA B N 1
ATOM 5792 C CA . ALA B 1 331 ? 24.516 -28.969 -18.422 1 98.44 331 ALA B CA 1
ATOM 5793 C C . ALA B 1 331 ? 25.031 -30.359 -18.031 1 98.44 331 ALA B C 1
ATOM 5795 O O . ALA B 1 331 ? 24.328 -31.094 -17.328 1 98.44 331 ALA B O 1
ATOM 5796 N N . GLU B 1 332 ? 26.172 -30.594 -18.469 1 98 332 GLU B N 1
ATOM 5797 C CA . GLU B 1 332 ? 26.766 -31.891 -18.156 1 98 332 GLU B CA 1
ATOM 5798 C C . GLU B 1 332 ? 27.047 -32.031 -16.656 1 98 332 GLU B C 1
ATOM 5800 O O . GLU B 1 332 ? 26.859 -33.094 -16.078 1 98 332 GLU B O 1
ATOM 5805 N N . ARG B 1 333 ? 27.5 -31.016 -16.109 1 97.81 333 ARG B N 1
ATOM 5806 C CA . ARG B 1 333 ? 27.719 -31.016 -14.672 1 97.81 333 ARG B CA 1
ATOM 5807 C C . ARG B 1 333 ? 26.438 -31.281 -13.906 1 97.81 333 ARG B C 1
ATOM 5809 O O . ARG B 1 333 ? 26.422 -32.031 -12.922 1 97.81 333 ARG B O 1
ATOM 5816 N N . ILE B 1 334 ? 25.391 -30.656 -14.305 1 97.81 334 ILE B N 1
ATOM 5817 C CA . ILE B 1 334 ? 24.094 -30.828 -13.688 1 97.81 334 ILE B CA 1
ATOM 5818 C C . ILE B 1 334 ? 23.656 -32.281 -13.828 1 97.81 334 ILE B C 1
ATOM 5820 O O . ILE B 1 334 ? 23.219 -32.906 -12.852 1 97.81 334 ILE B O 1
ATOM 5824 N N . ARG B 1 335 ? 23.781 -32.781 -15.016 1 97.31 335 ARG B N 1
ATOM 5825 C CA . ARG B 1 335 ? 23.406 -34.188 -15.281 1 97.31 335 ARG B CA 1
ATOM 5826 C C . ARG B 1 335 ? 24.141 -35.125 -14.359 1 97.31 335 ARG B C 1
ATOM 5828 O O . ARG B 1 335 ? 23.531 -36 -13.734 1 97.31 335 ARG B O 1
ATOM 5835 N N . ARG B 1 336 ? 25.406 -34.969 -14.281 1 96.44 336 ARG B N 1
ATOM 5836 C CA . ARG B 1 336 ? 26.25 -35.812 -13.461 1 96.44 336 ARG B CA 1
ATOM 5837 C C . ARG B 1 336 ? 25.938 -35.656 -11.977 1 96.44 336 ARG B C 1
ATOM 5839 O O . ARG B 1 336 ? 25.938 -36.625 -11.227 1 96.44 336 ARG B O 1
ATOM 5846 N N . SER B 1 337 ? 25.75 -34.438 -11.602 1 97 337 SER B N 1
ATOM 5847 C CA . SER B 1 337 ? 25.422 -34.156 -10.211 1 97 337 SER B CA 1
ATOM 5848 C C . SER B 1 337 ? 24.109 -34.844 -9.797 1 97 337 SER B C 1
ATOM 5850 O O . SER B 1 337 ? 23.969 -35.281 -8.664 1 97 337 SER B O 1
ATOM 5852 N N . MET B 1 338 ? 23.188 -34.875 -10.68 1 95.94 338 MET B N 1
ATOM 5853 C CA . MET B 1 338 ? 21.906 -35.531 -10.398 1 95.94 338 MET B CA 1
ATOM 5854 C C . MET B 1 338 ? 22.109 -37.031 -10.227 1 95.94 338 MET B C 1
ATOM 5856 O O . MET B 1 338 ? 21.562 -37.625 -9.297 1 95.94 338 MET B O 1
ATOM 5860 N N . ARG B 1 339 ? 22.828 -37.531 -11.078 1 92.75 339 ARG B N 1
ATOM 5861 C CA . ARG B 1 339 ? 23.125 -38.969 -10.977 1 92.75 339 ARG B CA 1
ATOM 5862 C C . ARG B 1 339 ? 23.812 -39.281 -9.648 1 92.75 339 ARG B C 1
ATOM 5864 O O . ARG B 1 339 ? 23.594 -40.375 -9.086 1 92.75 339 ARG B O 1
ATOM 5871 N N . ALA B 1 340 ? 24.609 -38.469 -9.258 1 93.19 340 ALA B N 1
ATOM 5872 C CA . ALA B 1 340 ? 25.375 -38.656 -8.031 1 93.19 340 ALA B CA 1
ATOM 5873 C C . ALA B 1 340 ? 24.484 -38.625 -6.801 1 93.19 340 ALA B C 1
ATOM 5875 O O . ALA B 1 340 ? 24.844 -39.125 -5.738 1 93.19 340 ALA B O 1
ATOM 5876 N N . GLN B 1 341 ? 23.359 -37.969 -6.938 1 92.31 341 GLN B N 1
ATOM 5877 C CA . GLN B 1 341 ? 22.422 -37.906 -5.816 1 92.31 341 GLN B CA 1
ATOM 5878 C C . GLN B 1 341 ? 21.938 -39.312 -5.441 1 92.31 341 GLN B C 1
ATOM 5880 O O . GLN B 1 341 ? 21.5 -39.531 -4.309 1 92.31 341 GLN B O 1
ATOM 5885 N N . GLY B 1 342 ? 21.812 -40.25 -6.391 1 89.94 342 GLY B N 1
ATOM 5886 C CA . GLY B 1 342 ? 21.469 -41.656 -6.125 1 89.94 342 GLY B CA 1
ATOM 5887 C C . GLY B 1 342 ? 20.016 -41.844 -5.738 1 89.94 342 GLY B C 1
ATOM 5888 O O . GLY B 1 342 ? 19.688 -42.656 -4.871 1 89.94 342 GLY B O 1
ATOM 5889 N N . ILE B 1 343 ? 19.188 -41.062 -6.297 1 90.69 343 ILE B N 1
ATOM 5890 C CA . ILE B 1 343 ? 17.766 -41.219 -6 1 90.69 343 ILE B CA 1
ATOM 5891 C C . ILE B 1 343 ? 17.219 -42.438 -6.723 1 90.69 343 ILE B C 1
ATOM 5893 O O . ILE B 1 343 ? 17.266 -42.5 -7.953 1 90.69 343 ILE B O 1
ATOM 5897 N N . PRO B 1 344 ? 16.641 -43.312 -5.965 1 89.88 344 PRO B N 1
ATOM 5898 C CA . PRO B 1 344 ? 16.141 -44.562 -6.594 1 89.88 344 PRO B CA 1
ATOM 5899 C C . PRO B 1 344 ? 14.961 -44.281 -7.52 1 89.88 344 PRO B C 1
ATOM 5901 O O . PRO B 1 344 ? 14.094 -43.469 -7.207 1 89.88 344 PRO B O 1
ATOM 5904 N N . HIS B 1 345 ? 14.984 -44.938 -8.633 1 90.06 345 HIS B N 1
ATOM 5905 C CA . HIS B 1 345 ? 13.898 -44.875 -9.602 1 90.06 345 HIS B CA 1
ATOM 5906 C C . HIS B 1 345 ? 13.391 -46.281 -9.922 1 90.06 345 HIS B C 1
ATOM 5908 O O . HIS B 1 345 ? 14.188 -47.188 -10.172 1 90.06 345 HIS B O 1
ATOM 5914 N N . PRO B 1 346 ? 12.133 -46.438 -10.016 1 86.31 346 PRO B N 1
ATOM 5915 C CA . PRO B 1 346 ? 11.578 -47.781 -10.156 1 86.31 346 PRO B CA 1
ATOM 5916 C C . PRO B 1 346 ? 11.773 -48.375 -11.555 1 86.31 346 PRO B C 1
ATOM 5918 O O . PRO B 1 346 ? 11.938 -49.594 -11.719 1 86.31 346 PRO B O 1
ATOM 5921 N N . THR B 1 347 ? 11.734 -47.531 -12.609 1 81.94 347 THR B N 1
ATOM 5922 C CA . THR B 1 347 ? 11.664 -48.094 -13.961 1 81.94 347 THR B CA 1
ATOM 5923 C C . THR B 1 347 ? 12.852 -47.625 -14.797 1 81.94 347 THR B C 1
ATOM 5925 O O . THR B 1 347 ? 13.102 -48.156 -15.883 1 81.94 347 THR B O 1
ATOM 5928 N N . ALA B 1 348 ? 13.516 -46.75 -14.328 1 83.88 348 ALA B N 1
ATOM 5929 C CA . ALA B 1 348 ? 14.602 -46.219 -15.141 1 83.88 348 ALA B CA 1
ATOM 5930 C C . ALA B 1 348 ? 15.711 -47.25 -15.328 1 83.88 348 ALA B C 1
ATOM 5932 O O . ALA B 1 348 ? 15.984 -48.062 -14.43 1 83.88 348 ALA B O 1
ATOM 5933 N N . ARG B 1 349 ? 16.312 -47.406 -16.484 1 77.31 349 ARG B N 1
ATOM 5934 C CA . ARG B 1 349 ? 17.312 -48.375 -16.844 1 77.31 349 ARG B CA 1
ATOM 5935 C C . ARG B 1 349 ? 18.469 -48.406 -15.844 1 77.31 349 ARG B C 1
ATOM 5937 O O . ARG B 1 349 ? 18.969 -49.469 -15.477 1 77.31 349 ARG B O 1
ATOM 5944 N N . GLY B 1 350 ? 18.906 -47.406 -15.188 1 79.81 350 GLY B N 1
ATOM 5945 C CA . GLY B 1 350 ? 19.984 -47.312 -14.227 1 79.81 350 GLY B CA 1
ATOM 5946 C C . GLY B 1 350 ? 19.5 -47.281 -12.789 1 79.81 350 GLY B C 1
ATOM 5947 O O . GLY B 1 350 ? 20.312 -47.219 -11.859 1 79.81 350 GLY B O 1
ATOM 5948 N N . GLY B 1 351 ? 18.25 -47.406 -12.641 1 86.44 351 GLY B N 1
ATOM 5949 C CA . GLY B 1 351 ? 17.641 -47.5 -11.32 1 86.44 351 GLY B CA 1
ATOM 5950 C C . GLY B 1 351 ? 17.672 -46.156 -10.57 1 86.44 351 GLY B C 1
ATOM 5951 O O . GLY B 1 351 ? 17.375 -46.125 -9.375 1 86.44 351 GLY B O 1
ATOM 5952 N N . MET B 1 352 ? 18.25 -45.25 -11.219 1 92.19 352 MET B N 1
ATOM 5953 C CA . MET B 1 352 ? 18.344 -43.969 -10.547 1 92.19 352 MET B CA 1
ATOM 5954 C C . MET B 1 352 ? 17.594 -42.875 -11.312 1 92.19 352 MET B C 1
ATOM 5956 O O . MET B 1 352 ? 17.422 -42.969 -12.531 1 92.19 352 MET B O 1
ATOM 5960 N N . ALA B 1 353 ? 17.203 -41.875 -10.594 1 94 353 ALA B N 1
ATOM 5961 C CA . ALA B 1 353 ? 16.562 -40.75 -11.242 1 94 353 ALA B CA 1
ATOM 5962 C C . ALA B 1 353 ? 17.578 -39.938 -12.039 1 94 353 ALA B C 1
ATOM 5964 O O . ALA B 1 353 ? 18.688 -39.688 -11.57 1 94 353 ALA B O 1
ATOM 5965 N N . THR B 1 354 ? 17.297 -39.625 -13.258 1 95.56 354 THR B N 1
ATOM 5966 C CA . THR B 1 354 ? 18.188 -38.906 -14.141 1 95.56 354 THR B CA 1
ATOM 5967 C C . THR B 1 354 ? 17.469 -37.719 -14.773 1 95.56 354 THR B C 1
ATOM 5969 O O . THR B 1 354 ? 16.25 -37.562 -14.609 1 95.56 354 THR B O 1
ATOM 5972 N N . LEU B 1 355 ? 18.297 -36.906 -15.398 1 96.75 355 LEU B N 1
ATOM 5973 C CA . LEU B 1 355 ? 17.766 -35.719 -16.109 1 96.75 355 LEU B CA 1
ATOM 5974 C C . LEU B 1 355 ? 18.172 -35.75 -17.578 1 96.75 355 LEU B C 1
ATOM 5976 O O . LEU B 1 355 ? 19.266 -36.219 -17.906 1 96.75 355 LEU B O 1
ATOM 5980 N N . SER B 1 356 ? 17.328 -35.281 -18.375 1 97.12 356 SER B N 1
ATOM 5981 C CA . SER B 1 356 ? 17.641 -34.969 -19.766 1 97.12 356 SER B CA 1
ATOM 5982 C C . SER B 1 356 ? 17.672 -33.438 -19.984 1 97.12 356 SER B C 1
ATOM 5984 O O . SER B 1 356 ? 16.844 -32.719 -19.422 1 97.12 356 SER B O 1
ATOM 5986 N N . LEU B 1 357 ? 18.672 -33 -20.719 1 97.75 357 LEU B N 1
ATOM 5987 C CA . LEU B 1 357 ? 18.844 -31.562 -20.859 1 97.75 357 LEU B CA 1
ATOM 5988 C C . LEU B 1 357 ? 19.016 -31.172 -22.328 1 97.75 357 LEU B C 1
ATOM 5990 O O . LEU B 1 357 ? 19.688 -31.875 -23.094 1 97.75 357 LEU B O 1
ATOM 5994 N N . GLY B 1 358 ? 18.344 -30.109 -22.688 1 97.88 358 GLY B N 1
ATOM 5995 C CA . GLY B 1 358 ? 18.516 -29.453 -23.969 1 97.88 358 GLY B CA 1
ATOM 5996 C C . GLY B 1 358 ? 19.141 -28.078 -23.859 1 97.88 358 GLY B C 1
ATOM 5997 O O . GLY B 1 358 ? 18.703 -27.25 -23.078 1 97.88 358 GLY B O 1
ATOM 5998 N N . VAL B 1 359 ? 20.203 -27.844 -24.703 1 98.19 359 VAL B N 1
ATOM 5999 C CA . VAL B 1 359 ? 20.953 -26.594 -24.609 1 98.19 359 VAL B CA 1
ATOM 6000 C C . VAL B 1 359 ? 20.844 -25.828 -25.938 1 98.19 359 VAL B C 1
ATOM 6002 O O . VAL B 1 359 ? 20.891 -26.422 -27.016 1 98.19 359 VAL B O 1
ATOM 6005 N N . ALA B 1 360 ? 20.578 -24.531 -25.812 1 97.69 360 ALA B N 1
ATOM 6006 C CA . ALA B 1 360 ? 20.672 -23.625 -26.953 1 97.69 360 ALA B CA 1
ATOM 6007 C C . ALA B 1 360 ? 21.344 -22.312 -26.547 1 97.69 360 ALA B C 1
ATOM 6009 O O . ALA B 1 360 ? 21.234 -21.875 -25.406 1 97.69 360 ALA B O 1
ATOM 6010 N N . ALA B 1 361 ? 22.016 -21.703 -27.5 1 97.62 361 ALA B N 1
ATOM 6011 C CA . ALA B 1 361 ? 22.75 -20.484 -27.203 1 97.62 361 ALA B CA 1
ATOM 6012 C C . ALA B 1 361 ? 22.625 -19.469 -28.344 1 97.62 361 ALA B C 1
ATOM 6014 O O . ALA B 1 361 ? 22.516 -19.859 -29.5 1 97.62 361 ALA B O 1
ATOM 6015 N N . MET B 1 362 ? 22.594 -18.281 -27.891 1 96.19 362 MET B N 1
ATOM 6016 C CA . MET B 1 362 ? 22.703 -17.156 -28.812 1 96.19 362 MET B CA 1
ATOM 6017 C C . MET B 1 362 ? 24.109 -16.578 -28.781 1 96.19 362 MET B C 1
ATOM 6019 O O . MET B 1 362 ? 24.594 -16.172 -27.719 1 96.19 362 MET B O 1
ATOM 6023 N N . ALA B 1 363 ? 24.719 -16.547 -29.953 1 94.62 363 ALA B N 1
ATOM 6024 C CA . ALA B 1 363 ? 26.062 -15.977 -30.062 1 94.62 363 ALA B CA 1
ATOM 6025 C C . ALA B 1 363 ? 26.016 -14.453 -30.094 1 94.62 363 ALA B C 1
ATOM 6027 O O . ALA B 1 363 ? 24.969 -13.867 -30.406 1 94.62 363 ALA B O 1
ATOM 6028 N N . PRO B 1 364 ? 27.188 -13.859 -29.703 1 93.56 364 PRO B N 1
ATOM 6029 C CA . PRO B 1 364 ? 27.219 -12.398 -29.797 1 93.56 364 PRO B CA 1
ATOM 6030 C C . PRO B 1 364 ? 26.891 -11.891 -31.203 1 93.56 364 PRO B C 1
ATOM 6032 O O . PRO B 1 364 ? 27.469 -12.352 -32.188 1 93.56 364 PRO B O 1
ATOM 6035 N N . GLY B 1 365 ? 25.938 -11.07 -31.297 1 88.75 365 GLY B N 1
ATOM 6036 C CA . GLY B 1 365 ? 25.625 -10.445 -32.562 1 88.75 365 GLY B CA 1
ATOM 6037 C C . GLY B 1 365 ? 24.672 -11.266 -33.406 1 88.75 365 GLY B C 1
ATOM 6038 O O . GLY B 1 365 ? 24.281 -10.836 -34.5 1 88.75 365 GLY B O 1
ATOM 6039 N N . GLN B 1 366 ? 24.344 -12.406 -32.938 1 91.06 366 GLN B N 1
ATOM 6040 C CA . GLN B 1 366 ? 23.438 -13.266 -33.719 1 91.06 366 GLN B CA 1
ATOM 6041 C C . GLN B 1 366 ? 22.016 -12.703 -33.719 1 91.06 366 GLN B C 1
ATOM 6043 O O . GLN B 1 366 ? 21.516 -12.25 -32.688 1 91.06 366 GLN B O 1
ATOM 6048 N N . GLU B 1 367 ? 21.391 -12.656 -34.875 1 89.75 367 GLU B N 1
ATOM 6049 C CA . GLU B 1 367 ? 20.031 -12.133 -35 1 89.75 367 GLU B CA 1
ATOM 6050 C C . GLU B 1 367 ? 19 -13.258 -34.938 1 89.75 367 GLU B C 1
ATOM 6052 O O . GLU B 1 367 ? 18.656 -13.836 -35.969 1 89.75 367 GLU B O 1
ATOM 6057 N N . ILE B 1 368 ? 18.516 -13.508 -33.844 1 90.94 368 ILE B N 1
ATOM 6058 C CA . ILE B 1 368 ? 17.469 -14.5 -33.688 1 90.94 368 ILE B CA 1
ATOM 6059 C C . ILE B 1 368 ? 16.344 -13.922 -32.812 1 90.94 368 ILE B C 1
ATOM 6061 O O . ILE B 1 368 ? 16.531 -12.898 -32.156 1 90.94 368 ILE B O 1
ATOM 6065 N N . SER B 1 369 ? 15.227 -14.562 -32.938 1 90.25 369 SER B N 1
ATOM 6066 C CA . SER B 1 369 ? 14.117 -14.148 -32.094 1 90.25 369 SER B CA 1
ATOM 6067 C C . SER B 1 369 ? 14.156 -14.844 -30.734 1 90.25 369 SER B C 1
ATOM 6069 O O . SER B 1 369 ? 14.719 -15.93 -30.609 1 90.25 369 SER B O 1
ATOM 6071 N N . PRO B 1 370 ? 13.625 -14.203 -29.734 1 91.12 370 PRO B N 1
ATOM 6072 C CA . PRO B 1 370 ? 13.547 -14.852 -28.422 1 91.12 370 PRO B CA 1
ATOM 6073 C C . PRO B 1 370 ? 12.875 -16.219 -28.469 1 91.12 370 PRO B C 1
ATOM 6075 O O . PRO B 1 370 ? 13.297 -17.141 -27.781 1 91.12 370 PRO B O 1
ATOM 6078 N N . ARG B 1 371 ? 11.945 -16.359 -29.234 1 87.38 371 ARG B N 1
ATOM 6079 C CA . ARG B 1 371 ? 11.211 -17.609 -29.375 1 87.38 371 ARG B CA 1
ATOM 6080 C C . ARG B 1 371 ? 12.086 -18.703 -29.969 1 87.38 371 ARG B C 1
ATOM 6082 O O . ARG B 1 371 ? 12.023 -19.859 -29.562 1 87.38 371 ARG B O 1
ATOM 6089 N N . SER B 1 372 ? 12.891 -18.328 -30.906 1 90.69 372 SER B N 1
ATOM 6090 C CA . SER B 1 372 ? 13.727 -19.281 -31.609 1 90.69 372 SER B CA 1
ATOM 6091 C C . SER B 1 372 ? 14.734 -19.938 -30.672 1 90.69 372 SER B C 1
ATOM 6093 O O . SER B 1 372 ? 15.031 -21.125 -30.797 1 90.69 372 SER B O 1
ATOM 6095 N N . LEU B 1 373 ? 15.211 -19.188 -29.797 1 93.56 373 LEU B N 1
ATOM 6096 C CA . LEU B 1 373 ? 16.203 -19.719 -28.875 1 93.56 373 LEU B CA 1
ATOM 6097 C C . LEU B 1 373 ? 15.57 -20.734 -27.922 1 93.56 373 LEU B C 1
ATOM 6099 O O . LEU B 1 373 ? 16.141 -21.797 -27.688 1 93.56 373 LEU B O 1
ATOM 6103 N N . LEU B 1 374 ? 14.438 -20.391 -27.453 1 92.5 374 LEU B N 1
ATOM 6104 C CA . LEU B 1 374 ? 13.734 -21.297 -26.547 1 92.5 374 LEU B CA 1
ATOM 6105 C C . LEU B 1 374 ? 13.305 -22.562 -27.266 1 92.5 374 LEU B C 1
ATOM 6107 O O . LEU B 1 374 ? 13.383 -23.656 -26.703 1 92.5 374 LEU B O 1
ATOM 6111 N N . GLU B 1 375 ? 12.867 -22.422 -28.438 1 87.94 375 GLU B N 1
ATOM 6112 C CA . GLU B 1 375 ? 12.445 -23.578 -29.25 1 87.94 375 GLU B CA 1
ATOM 6113 C C . GLU B 1 375 ? 13.625 -24.5 -29.531 1 87.94 375 GLU B C 1
ATOM 6115 O O . GLU B 1 375 ? 13.469 -25.719 -29.547 1 87.94 375 GLU B O 1
ATOM 6120 N N . ALA B 1 376 ? 14.672 -23.875 -29.781 1 93.31 376 ALA B N 1
ATOM 6121 C CA . ALA B 1 376 ? 15.875 -24.672 -30.031 1 93.31 376 ALA B CA 1
ATOM 6122 C C . ALA B 1 376 ? 16.234 -25.5 -28.812 1 93.31 376 ALA B C 1
ATOM 6124 O O . ALA B 1 376 ? 16.609 -26.672 -28.938 1 93.31 376 ALA B O 1
ATOM 6125 N N . ALA B 1 377 ? 16.203 -24.922 -27.703 1 95.06 377 ALA B N 1
ATOM 6126 C CA . ALA B 1 377 ? 16.5 -25.641 -26.469 1 95.06 377 ALA B CA 1
ATOM 6127 C C . ALA B 1 377 ? 15.492 -26.781 -26.234 1 95.06 377 ALA B C 1
ATOM 6129 O O . ALA B 1 377 ? 15.867 -27.859 -25.781 1 95.06 377 ALA B O 1
ATOM 6130 N N . ASP B 1 378 ? 14.266 -26.516 -26.531 1 88.19 378 ASP B N 1
ATOM 6131 C CA . ASP B 1 378 ? 13.203 -27.516 -26.391 1 88.19 378 ASP B CA 1
ATOM 6132 C C . ASP B 1 378 ? 13.422 -28.688 -27.344 1 88.19 378 ASP B C 1
ATOM 6134 O O . ASP B 1 378 ? 13.219 -29.844 -26.984 1 88.19 378 ASP B O 1
ATOM 6138 N N . ARG B 1 379 ? 13.781 -28.344 -28.516 1 89.69 379 ARG B N 1
ATOM 6139 C CA . ARG B 1 379 ? 14.078 -29.375 -29.5 1 89.69 379 ARG B CA 1
ATOM 6140 C C . ARG B 1 379 ? 15.258 -30.234 -29.062 1 89.69 379 ARG B C 1
ATOM 6142 O O . ARG B 1 379 ? 15.25 -31.453 -29.25 1 89.69 379 ARG B O 1
ATOM 6149 N N . ALA B 1 380 ? 16.188 -29.562 -28.562 1 95.25 380 ALA B N 1
ATOM 6150 C CA . ALA B 1 380 ? 17.344 -30.297 -28.047 1 95.25 380 ALA B CA 1
ATOM 6151 C C . ALA B 1 380 ? 16.953 -31.234 -26.922 1 95.25 380 ALA B C 1
ATOM 6153 O O . ALA B 1 380 ? 17.453 -32.375 -26.844 1 95.25 380 ALA B O 1
ATOM 6154 N N . LEU B 1 381 ? 16.141 -30.766 -26.078 1 94.06 381 LEU B N 1
ATOM 6155 C CA . LEU B 1 381 ? 15.648 -31.609 -25 1 94.06 381 LEU B CA 1
ATOM 6156 C C . LEU B 1 381 ? 14.891 -32.812 -25.547 1 94.06 381 LEU B C 1
ATOM 6158 O O . LEU B 1 381 ? 15.039 -33.938 -25.047 1 94.06 381 LEU B O 1
ATOM 6162 N N . TYR B 1 382 ? 14.031 -32.531 -26.5 1 88.5 382 TYR B N 1
ATOM 6163 C CA . TYR B 1 382 ? 13.273 -33.625 -27.125 1 88.5 382 TYR B CA 1
ATOM 6164 C C . TYR B 1 382 ? 14.211 -34.656 -27.734 1 88.5 382 TYR B C 1
ATOM 6166 O O . TYR B 1 382 ? 13.953 -35.875 -27.625 1 88.5 382 TYR B O 1
ATOM 6174 N N . ALA B 1 383 ? 15.219 -34.188 -28.344 1 92.88 383 ALA B N 1
ATOM 6175 C CA . ALA B 1 383 ? 16.219 -35.094 -28.906 1 92.88 383 ALA B CA 1
ATOM 6176 C C . ALA B 1 383 ? 16.875 -35.938 -27.812 1 92.88 383 ALA B C 1
ATOM 6178 O O . ALA B 1 383 ? 17.078 -37.156 -27.969 1 92.88 383 ALA B O 1
ATOM 6179 N N . ALA B 1 384 ? 17.156 -35.375 -26.734 1 94.69 384 ALA B N 1
ATOM 6180 C CA . ALA B 1 384 ? 17.766 -36.062 -25.609 1 94.69 384 ALA B CA 1
ATOM 6181 C C . ALA B 1 384 ? 16.844 -37.156 -25.094 1 94.69 384 ALA B C 1
ATOM 6183 O O . ALA B 1 384 ? 17.297 -38.281 -24.766 1 94.69 384 ALA B O 1
ATOM 6184 N N . LYS B 1 385 ? 15.57 -36.875 -24.969 1 90.25 385 LYS B N 1
ATOM 6185 C CA . LYS B 1 385 ? 14.578 -37.812 -24.5 1 90.25 385 LYS B CA 1
ATOM 6186 C C . LYS B 1 385 ? 14.43 -39 -25.484 1 90.25 385 LYS B C 1
ATOM 6188 O O . LYS B 1 385 ? 14.328 -40.156 -25.062 1 90.25 385 LYS B O 1
ATOM 6193 N N . ARG B 1 386 ? 14.484 -38.719 -26.75 1 88.94 386 ARG B N 1
ATOM 6194 C CA . ARG B 1 386 ? 14.273 -39.719 -27.781 1 88.94 386 ARG B CA 1
ATOM 6195 C C . ARG B 1 386 ? 15.492 -40.625 -27.922 1 88.94 386 ARG B C 1
ATOM 6197 O O . ARG B 1 386 ? 15.359 -41.812 -28.25 1 88.94 386 ARG B O 1
ATOM 6204 N N . GLU B 1 387 ? 16.625 -40.062 -27.656 1 93.25 387 GLU B N 1
ATOM 6205 C CA . GLU B 1 387 ? 17.875 -40.781 -27.859 1 93.25 387 GLU B CA 1
ATOM 6206 C C . GLU B 1 387 ? 18.25 -41.594 -26.625 1 93.25 387 GLU B C 1
ATOM 6208 O O . GLU B 1 387 ? 19.359 -42.125 -26.547 1 93.25 387 GLU B O 1
ATOM 6213 N N . GLY B 1 388 ? 17.359 -41.719 -25.625 1 90.44 388 GLY B N 1
ATOM 6214 C CA . GLY B 1 388 ? 17.641 -42.625 -24.531 1 90.44 388 GLY B CA 1
ATOM 6215 C C . GLY B 1 388 ? 17.578 -41.969 -23.156 1 90.44 388 GLY B C 1
ATOM 6216 O O . GLY B 1 388 ? 17.703 -42.656 -22.141 1 90.44 388 GLY B O 1
ATOM 6217 N N . ARG B 1 389 ? 17.422 -40.688 -23.172 1 92.94 389 ARG B N 1
ATOM 6218 C CA . ARG B 1 389 ? 17.297 -39.938 -21.922 1 92.94 389 ARG B CA 1
ATOM 6219 C C . ARG B 1 389 ? 18.625 -39.969 -21.156 1 92.94 389 ARG B C 1
ATOM 6221 O O . ARG B 1 389 ? 19.594 -40.562 -21.594 1 92.94 389 ARG B O 1
ATOM 6228 N N . ASP B 1 390 ? 18.75 -39.188 -20.125 1 95.12 390 ASP B N 1
ATOM 6229 C CA . ASP B 1 390 ? 19.984 -39.031 -19.359 1 95.12 390 ASP B CA 1
ATOM 6230 C C . ASP B 1 390 ? 21.141 -38.562 -20.25 1 95.12 390 ASP B C 1
ATOM 6232 O O . ASP B 1 390 ? 22.219 -39.156 -20.266 1 95.12 390 ASP B O 1
ATOM 6236 N N . LEU B 1 391 ? 20.797 -37.562 -21.031 1 96.19 391 LEU B N 1
ATOM 6237 C CA . LEU B 1 391 ? 21.75 -37.031 -22 1 96.19 391 LEU B CA 1
ATOM 6238 C C . LEU B 1 391 ? 21.609 -35.5 -22.125 1 96.19 391 LEU B C 1
ATOM 6240 O O . LEU B 1 391 ? 20.578 -34.938 -21.766 1 96.19 391 LEU B O 1
ATOM 6244 N N . VAL B 1 392 ? 22.719 -34.938 -22.594 1 98.06 392 VAL B N 1
ATOM 6245 C CA . VAL B 1 392 ? 22.703 -33.531 -22.938 1 98.06 392 VAL B CA 1
ATOM 6246 C C . VAL B 1 392 ? 22.797 -33.375 -24.453 1 98.06 392 VAL B C 1
ATOM 6248 O O . VAL B 1 392 ? 23.625 -34 -25.109 1 98.06 392 VAL B O 1
ATOM 6251 N N . ARG B 1 393 ? 21.922 -32.594 -25 1 97.75 393 ARG B N 1
ATOM 6252 C CA . ARG B 1 393 ? 21.953 -32.281 -26.422 1 97.75 393 ARG B CA 1
ATOM 6253 C C . ARG B 1 393 ? 21.859 -30.781 -26.688 1 97.75 393 ARG B C 1
ATOM 6255 O O . ARG B 1 393 ? 21.234 -30.062 -25.906 1 97.75 393 ARG B O 1
ATOM 6262 N N . ALA B 1 394 ? 22.469 -30.359 -27.766 1 97.69 394 ALA B N 1
ATOM 6263 C CA . ALA B 1 394 ? 22.406 -28.953 -28.156 1 97.69 394 ALA B CA 1
ATOM 6264 C C . ALA B 1 394 ? 21.797 -28.797 -29.531 1 97.69 394 ALA B C 1
ATOM 6266 O O . ALA B 1 394 ? 21.938 -29.688 -30.391 1 97.69 394 ALA B O 1
ATOM 6267 N N . GLN B 1 395 ? 21.047 -27.75 -29.672 1 93.88 395 GLN B N 1
ATOM 6268 C CA . GLN B 1 395 ? 20.5 -27.375 -30.969 1 93.88 395 GLN B CA 1
ATOM 6269 C C . GLN B 1 395 ? 20.672 -25.875 -31.234 1 93.88 395 GLN B C 1
ATOM 6271 O O . GLN B 1 395 ? 20.547 -25.062 -30.312 1 93.88 395 GLN B O 1
ATOM 6276 N N . ALA B 1 396 ? 20.984 -25.562 -32.469 1 92.75 396 ALA B N 1
ATOM 6277 C CA . ALA B 1 396 ? 21.141 -24.172 -32.844 1 92.75 396 ALA B CA 1
ATOM 6278 C C . ALA B 1 396 ? 19.781 -23.531 -33.125 1 92.75 396 ALA B C 1
ATOM 6280 O O . ALA B 1 396 ? 18.875 -24.156 -33.688 1 92.75 396 ALA B O 1
ATOM 6281 N N . PRO B 1 397 ? 19.672 -22.297 -32.688 1 91.06 397 PRO B N 1
ATOM 6282 C CA . PRO B 1 397 ? 18.422 -21.609 -33 1 91.06 397 PRO B CA 1
ATOM 6283 C C . PRO B 1 397 ? 18.281 -21.297 -34.5 1 91.06 397 PRO B C 1
ATOM 6285 O O . PRO B 1 397 ? 19.281 -21.125 -35.188 1 91.06 397 PRO B O 1
ATOM 6288 N N . ASP B 1 398 ? 17.016 -21.344 -35 1 80.69 398 ASP B N 1
ATOM 6289 C CA . ASP B 1 398 ? 16.734 -21.031 -36.375 1 80.69 398 ASP B CA 1
ATOM 6290 C C . ASP B 1 398 ? 16.938 -19.547 -36.656 1 80.69 398 ASP B C 1
ATOM 6292 O O . ASP B 1 398 ? 16.578 -18.703 -35.844 1 80.69 398 ASP B O 1
ATOM 6296 N N . SER B 1 399 ? 17.766 -19.234 -37.625 1 70.31 399 SER B N 1
ATOM 6297 C CA . SER B 1 399 ? 17.984 -17.844 -38 1 70.31 399 SER B CA 1
ATOM 6298 C C . SER B 1 399 ? 16.719 -17.203 -38.562 1 70.31 399 SER B C 1
ATOM 6300 O O . SER B 1 399 ? 15.859 -17.891 -39.125 1 70.31 399 SER B O 1
ATOM 6302 N N . ARG B 1 400 ? 16.156 -16.094 -38.188 1 56.59 400 ARG B N 1
ATOM 6303 C CA . ARG B 1 400 ? 15.039 -15.359 -38.781 1 56.59 400 ARG B CA 1
ATOM 6304 C C . ARG B 1 400 ? 15.133 -15.383 -40.312 1 56.59 400 ARG B C 1
ATOM 6306 O O . ARG B 1 400 ? 16.125 -14.945 -40.906 1 56.59 400 ARG B O 1
ATOM 6313 N N . GLU B 1 401 ? 14.641 -16.266 -41 1 45.97 401 GLU B N 1
ATOM 6314 C CA . GLU B 1 401 ? 14.344 -15.742 -42.344 1 45.97 401 GLU B CA 1
ATOM 6315 C C . GLU B 1 401 ? 13.656 -14.383 -42.25 1 45.97 401 GLU B C 1
ATOM 6317 O O . GLU B 1 401 ? 12.852 -14.141 -41.344 1 45.97 401 GLU B O 1
ATOM 6322 N N . ALA B 1 402 ? 14.133 -13.227 -42.938 1 38.94 402 ALA B N 1
ATOM 6323 C CA . ALA B 1 402 ? 13.508 -11.922 -43.156 1 38.94 402 ALA B CA 1
ATOM 6324 C C . ALA B 1 402 ? 12.039 -12.062 -43.531 1 38.94 402 ALA B C 1
ATOM 6326 O O . ALA B 1 402 ? 11.703 -12.211 -44.719 1 38.94 402 ALA B O 1
ATOM 6327 N N . ARG B 1 403 ? 11.219 -12.914 -43.094 1 36 403 ARG B N 1
ATOM 6328 C CA . ARG B 1 403 ? 9.898 -12.555 -43.594 1 36 403 ARG B CA 1
ATOM 6329 C C . ARG B 1 403 ? 9.523 -11.133 -43.188 1 36 403 ARG B C 1
ATOM 6331 O O . ARG B 1 403 ? 9.891 -10.68 -42.094 1 36 403 ARG B O 1
ATOM 6338 N N . PRO B 1 404 ? 9.039 -10.25 -44.219 1 31.16 404 PRO B N 1
ATOM 6339 C CA . PRO B 1 404 ? 8.625 -8.883 -43.906 1 31.16 404 PRO B CA 1
ATOM 6340 C C . PRO B 1 404 ? 7.797 -8.781 -42.625 1 31.16 404 PRO B C 1
ATOM 6342 O O . PRO B 1 404 ? 7.086 -9.727 -42.281 1 31.16 404 PRO B O 1
ATOM 6345 N N . ALA B 1 405 ? 8.156 -8.023 -41.719 1 31.94 405 ALA B N 1
ATOM 6346 C CA . ALA B 1 405 ? 7.531 -7.641 -40.469 1 31.94 405 ALA B CA 1
ATOM 6347 C C . ALA B 1 405 ? 6.016 -7.562 -40.594 1 31.94 405 ALA B C 1
ATOM 6349 O O . ALA B 1 405 ? 5.484 -6.621 -41.188 1 31.94 405 ALA B O 1
ATOM 6350 N N . SER B 1 406 ? 5.262 -8.469 -41 1 28.23 406 SER B N 1
ATOM 6351 C CA . SER B 1 406 ? 3.883 -8.094 -40.719 1 28.23 406 SER B CA 1
ATOM 6352 C C . SER B 1 406 ? 3.75 -7.527 -39.312 1 28.23 406 SER B C 1
ATOM 6354 O O . SER B 1 406 ? 4.473 -7.941 -38.406 1 28.23 406 SER B O 1
ATOM 6356 N N . ARG B 1 407 ? 3.078 -6.258 -39.062 1 26.8 407 ARG B N 1
ATOM 6357 C CA . ARG B 1 407 ? 2.797 -5.336 -37.969 1 26.8 407 ARG B CA 1
ATOM 6358 C C . ARG B 1 407 ? 2.279 -6.082 -36.75 1 26.8 407 ARG B C 1
ATOM 6360 O O . ARG B 1 407 ? 1.099 -6.43 -36.656 1 26.8 407 ARG B O 1
ATOM 6367 N N . LEU B 1 408 ? 2.85 -7.055 -36.312 1 26.62 408 LEU B N 1
ATOM 6368 C CA . LEU B 1 408 ? 2.322 -7.441 -35 1 26.62 408 LEU B CA 1
ATOM 6369 C C . LEU B 1 408 ? 2.193 -6.23 -34.094 1 26.62 408 LEU B C 1
ATOM 6371 O O . LEU B 1 408 ? 3.168 -5.512 -33.875 1 26.62 408 LEU B O 1
ATOM 6375 N N . ARG B 1 409 ? 1.045 -5.652 -34.094 1 26.59 409 ARG B N 1
ATOM 6376 C CA . ARG B 1 409 ? 0.701 -4.562 -33.188 1 26.59 409 ARG B CA 1
ATOM 6377 C C . ARG B 1 409 ? 1.325 -4.777 -31.797 1 26.59 409 ARG B C 1
ATOM 6379 O O . ARG B 1 409 ? 1.15 -5.836 -31.188 1 26.59 409 ARG B O 1
ATOM 6386 N N . SER B 1 410 ? 2.408 -4.168 -31.516 1 26.8 410 SER B N 1
ATOM 6387 C CA . SER B 1 410 ? 3.152 -3.977 -30.266 1 26.8 410 SER B CA 1
ATOM 6388 C C . SER B 1 410 ? 2.213 -3.832 -29.078 1 26.8 410 SER B C 1
ATOM 6390 O O . SER B 1 410 ? 1.376 -2.928 -29.047 1 26.8 410 SER B O 1
ATOM 6392 N N . ARG B 1 411 ? 1.695 -4.926 -28.547 1 27.56 411 ARG B N 1
ATOM 6393 C CA . ARG B 1 411 ? 1.012 -4.613 -27.297 1 27.56 411 ARG B CA 1
ATOM 6394 C C . ARG B 1 411 ? 1.859 -3.691 -26.422 1 27.56 411 ARG B C 1
ATOM 6396 O O . ARG B 1 411 ? 3.068 -3.893 -26.297 1 27.56 411 ARG B O 1
ATOM 6403 N N . PRO B 1 412 ? 1.397 -2.447 -26.219 1 28.55 412 PRO B N 1
ATOM 6404 C CA . PRO B 1 412 ? 2.121 -1.452 -25.422 1 28.55 412 PRO B CA 1
ATOM 6405 C C . PRO B 1 412 ? 2.85 -2.064 -24.234 1 28.55 412 PRO B C 1
ATOM 6407 O O . PRO B 1 412 ? 2.412 -3.086 -23.703 1 28.55 412 PRO B O 1
ATOM 6410 N N . ASP B 1 413 ? 4.152 -1.939 -24.125 1 28.25 413 ASP B N 1
ATOM 6411 C CA . ASP B 1 413 ? 5.219 -2.189 -23.156 1 28.25 413 ASP B CA 1
ATOM 6412 C C . ASP B 1 413 ? 4.73 -1.956 -21.734 1 28.25 413 ASP B C 1
ATOM 6414 O O . ASP B 1 413 ? 4.301 -0.852 -21.391 1 28.25 413 ASP B O 1
ATOM 6418 N N . LEU B 1 414 ? 3.971 -2.836 -21.219 1 28.2 414 LEU B N 1
ATOM 6419 C CA . LEU B 1 414 ? 3.785 -2.604 -19.781 1 28.2 414 LEU B CA 1
ATOM 6420 C C . LEU B 1 414 ? 5.125 -2.375 -19.094 1 28.2 414 LEU B C 1
ATOM 6422 O O . LEU B 1 414 ? 6.09 -3.098 -19.344 1 28.2 414 LEU B O 1
ATOM 6426 N N . PRO B 1 415 ? 5.422 -1.209 -18.703 1 27.73 415 PRO B N 1
ATOM 6427 C CA . PRO B 1 415 ? 6.688 -0.846 -18.062 1 27.73 415 PRO B CA 1
ATOM 6428 C C . PRO B 1 415 ? 7.168 -1.896 -17.062 1 27.73 415 PRO B C 1
ATOM 6430 O O . PRO B 1 415 ? 6.348 -2.545 -16.406 1 27.73 415 PRO B O 1
ATOM 6433 N N . LEU B 1 416 ? 8.281 -2.541 -17.344 1 28.78 416 LEU B N 1
ATOM 6434 C CA . LEU B 1 416 ? 9.125 -3.439 -16.562 1 28.78 416 LEU B CA 1
ATOM 6435 C C . LEU B 1 416 ? 9.273 -2.939 -15.125 1 28.78 416 LEU B C 1
ATOM 6437 O O . LEU B 1 416 ? 9.977 -1.96 -14.875 1 28.78 416 LEU B O 1
ATOM 6441 N N . THR B 1 417 ? 8.219 -2.695 -14.438 1 28.7 417 THR B N 1
ATOM 6442 C CA . THR B 1 417 ? 8.539 -2.33 -13.055 1 28.7 417 THR B CA 1
ATOM 6443 C C . THR B 1 417 ? 9.492 -3.348 -12.438 1 28.7 417 THR B C 1
ATOM 6445 O O . THR B 1 417 ? 9.391 -4.547 -12.703 1 28.7 417 THR B O 1
ATOM 6448 N N . GLN B 1 418 ? 10.695 -2.936 -12.078 1 27.56 418 GLN B N 1
ATOM 6449 C CA . GLN B 1 418 ? 11.852 -3.549 -11.43 1 27.56 418 GLN B CA 1
ATOM 6450 C C . GLN B 1 418 ? 11.422 -4.535 -10.352 1 27.56 418 GLN B C 1
ATOM 6452 O O . GLN B 1 418 ? 10.758 -4.156 -9.383 1 27.56 418 GLN B O 1
ATOM 6457 N N . CYS B 1 419 ? 11.07 -5.719 -10.766 1 26.91 419 CYS B N 1
ATOM 6458 C CA . CYS B 1 419 ? 10.953 -6.793 -9.789 1 26.91 419 CYS B CA 1
ATOM 6459 C C . CYS B 1 419 ? 12.32 -7.215 -9.266 1 26.91 419 CYS B C 1
ATOM 6461 O O . CYS B 1 419 ? 13.273 -7.328 -10.039 1 26.91 419 CYS B O 1
#

Foldseek 3Di:
DPDPPPPPVNPFDDLLVLLVVLLVLLQVLLVVLVVLCVVPVPACLSVLLSQLSVLLSLLSVQCNCPPVDDCCRNQLRSLLSNLLSLLSLLQSLCVNVPHHDDPCSSNVLSVVLNVQCVDPVQVVDPLNSLLSSLVSSLVSLVSSLVSLVVPVVPPQPLSVVLSVLSVVLNVLSVQLNVLSVVCVPCPPRVCSNSVSSVVNSVSSSVNSVSVSVSSSSRVVVVVVVVVCQVVQADPLQRFGEQVVVVLVLVVLVVVCQVVQAKKKKKKKFWPPLVQQCVPVNVVSSSVLLNVLSVLLVVLDDPPAKGKYHHDDRIIMIIHHRDFQVRVLVSVLSSQVSQVVVADAGDDQPVRGIGMAMFMEMDGGNAADDSVQRVVQRVVQSVVCNVVRHSDYGYGYGDGPDCPDPPCPPPPPPPPPPPD/DPDPPPPPVNPFDDLLVLLVVLLVLLQVLLVVLVVLCVVPVPACLSVLLSQLSVLLSLLSVQCNCPPVDDCCRNQLRSLLSNLLSLLSLLQSLCVNVPHHDDPCSSNVLSVVLNVQCVDPVQVPDPLNSLLSSLVSSLVSLVSSLVSLVVPVVPPQPLSVQLSVLSVVLNVLSVQLNVLSVVCVPCPPNVCSNSVSSVVNSVSSSVNSVSVSVSSSSRVVVVVVVVVCQVVQADPLQRAGEQVVVVLVLVVLVVVCQVVQAKKKKKKKFKPPLVQQCVPVNVVSSSVLLNVLSVLLVVLDDPPAKGKYYHDDRIIMIIHHRDFQVRVLVSVLSSQVSQVVVQDAGDDQPVRGIGMAMFMEMDGGNADDDSVQRVVQRVVQSVVCNVVRHSDYGYGYGDRDPCPDPPCPPPPPPPDPPPD

Organism: NCBI:txid207340

Sequence (838 aa):
MPPKRVTRRDMFLDAPTLILAVTLVTGTSALACLMSWRASPGHDLPLIFGGAFLSETLAMALQFDRSALPLLVTVDLSNALAILCSALIWAGHRRADGRATPVLLILLAPLVWLLACRIPEFYGRYDRRVLLASLLHGGLFAVAAWELWRGRAERISARWWMFAAMVGSVAVMAFRGVAMLVSPDPVRFHFLPDLSLGLVLVSALVFFVLHGFGAVTMIRERAEAHYRREACSDPLTGLPNRRRFDQAYAHEFARARHHGRPLSVLMIDADHFKAINDHHGHPEGDACLRRVAKVLQRNLRDGSDLAARLGGEEFAVLLPGTGLEAAMGVAERIRRSMRAQGIPHPTARGGMATLSLGVAAMAPGQEISPRSLLEAADRALYAAKREGRDLVRAQAPDSREARPASRLRSRPDLPLTQCMPPKRVTRRDMFLDAPTLILAVTLVTGTSALACLMSWRASPGHDLPLIFGGAFLSETLAMALQFDRSALPLLVTVDLSNALAILCSALIWAGHRRADGRATPVLLILLAPLVWLLACRIPEFYGRYDRRVLLASLLHGGLFAVAAWELWRGRAERISARWWMFAAMVGSVAVMAFRGVAMLVSPDPVRFHFLPDLSLGLVLVSALVFFVLHGFGAVTMIRERAEAHYRREACSDPLTGLPNRRRFDQAYAHEFARARHHGRPLSVLMIDADHFKAINDHHGHPEGDACLRRVAKVLQRNLRDGSDLAARLGGEEFAVLLPGTGLEAAMGVAERIRRSMRAQGIPHPTARGGMATLSLGVAAMAPGQEISPRSLLEAADRALYAAKREGRDLVRAQAPDSREARPASRLRSRPDLPLTQC

InterPro domains:
  IPR000160 GGDEF domain [PF00990] (232-390)
  IPR000160 GGDEF domain [PS50887] (261-397)
  IPR000160 GGDEF domain [SM00267] (220-395)
  IPR000160 GGDEF domain [TIGR00254] (229-394)
  IPR000160 GGDEF domain [cd01949] (234-393)
  IPR029787 Nucleotide cyclase [SSF55073] (236-393)
  IPR043128 Reverse transcriptase/Diguanylate cyclase domain [G3DSA:3.30.70.270] (219-395)
  IPR050469 Diguanylate cyclase Dgc-like, bacteria [PTHR45138] (190-400)

Solvent-accessible surface area (backbone atoms only — not comparable to full-atom values): 42430 Å² total; per-residue (Å²): 126,78,79,75,74,77,56,83,78,67,79,58,76,45,64,64,45,45,38,51,50,38,23,46,47,26,37,46,36,13,52,50,24,41,53,53,19,72,76,44,69,89,47,62,45,24,43,40,43,15,51,18,26,42,32,32,18,51,16,34,54,41,47,58,51,57,86,82,44,57,62,66,47,40,49,48,47,16,47,29,30,38,39,34,17,43,30,34,46,29,39,27,53,36,41,73,73,73,40,84,65,61,69,67,69,42,44,42,60,24,47,52,51,53,55,48,58,70,36,64,79,45,55,75,31,65,50,56,48,50,30,50,52,22,48,53,45,23,50,35,32,48,53,31,31,47,46,45,59,72,56,54,83,56,91,52,72,37,51,52,60,40,32,51,46,28,51,54,49,27,52,50,25,49,49,38,29,51,34,39,72,60,29,85,44,62,83,85,35,59,61,39,60,61,50,36,51,50,49,49,49,54,49,46,44,45,40,45,51,48,42,43,50,22,42,54,47,43,50,40,53,49,49,50,51,50,41,48,46,58,50,25,28,29,86,84,56,63,32,30,12,43,60,37,42,52,53,50,46,56,53,50,50,53,49,22,63,73,68,46,35,20,35,22,38,35,30,33,36,46,51,71,47,67,55,38,27,75,74,68,31,60,69,52,36,50,53,51,49,35,48,52,45,51,44,49,60,71,65,46,55,84,93,63,40,42,60,20,40,59,49,93,61,31,33,35,34,42,32,69,71,26,41,55,70,60,44,50,51,46,51,49,49,41,40,52,52,41,48,69,65,60,42,78,28,88,76,43,94,79,37,37,43,38,37,18,27,2,31,16,42,41,53,57,75,60,71,59,50,76,64,32,40,54,48,16,6,48,50,11,23,52,48,14,51,72,75,68,37,66,32,79,28,69,28,73,44,59,64,62,71,84,63,78,79,70,82,69,77,72,72,79,76,70,77,80,64,87,122,126,79,78,76,74,76,57,84,79,68,78,59,75,45,63,65,44,45,37,51,50,36,25,48,46,26,37,45,37,13,51,52,24,41,54,53,21,70,75,46,68,83,46,63,46,25,44,39,44,14,52,18,26,41,33,33,19,50,16,34,55,40,48,59,52,56,86,81,45,57,60,64,47,41,48,48,47,16,49,27,29,37,39,35,18,43,29,34,46,28,40,28,53,35,40,72,74,72,38,84,65,61,66,66,68,41,44,42,62,25,46,52,52,52,55,48,58,70,35,64,79,44,56,74,31,65,50,56,48,50,28,49,53,24,48,52,45,25,49,35,32,47,54,32,31,48,45,46,59,71,56,53,82,57,93,52,72,36,52,54,59,39,33,52,45,29,51,52,48,27,51,49,25,48,49,38,28,52,35,40,70,60,28,85,44,61,84,85,36,59,60,39,59,58,51,36,51,50,48,51,49,56,48,45,44,46,39,45,51,46,43,43,50,23,42,54,46,44,50,40,53,49,50,50,52,49,41,48,47,58,50,25,29,30,87,82,57,64,32,29,10,43,60,38,42,52,53,49,47,55,54,51,50,53,47,21,63,75,68,45,34,20,34,21,39,37,30,34,36,47,52,69,46,67,56,37,28,74,72,68,30,58,70,52,35,51,52,50,50,35,49,52,45,51,45,49,59,72,64,45,56,83,90,63,40,44,60,20,40,61,48,93,63,32,32,37,34,42,32,70,70,26,43,56,70,60,45,50,50,45,51,48,50,42,40,51,52,41,48,68,67,61,42,78,27,88,78,44,94,80,37,36,43,40,36,19,28,2,31,16,41,41,54,56,76,60,71,58,48,76,64,32,40,55,49,16,6,48,49,11,23,51,48,14,52,72,74,69,36,66,31,79,28,71,28,73,41,60,64,62,72,84,64,79,76,72,80,68,76,71,72,78,77,70,78,79,67,89,123

Nearest PDB structures (foldseek):
  3i5c-assembly1_A  TM=9.090E-01  e=1.933E-13  Saccharomyces cerevisiae
  3i5b-assembly2_B  TM=9.562E-01  e=9.326E-13  Pseudomonas aeruginosa PAO1
  3bre-assembly1_B  TM=8.446E-01  e=8.524E-13  Pseudomonas aeruginosa PAO1
  3i5a-assembly1_A  TM=8.541E-01  e=8.524E-13  Pseudomonas syringae pv. tomato str. DC3000
  8c05-assembly1_A-2  TM=9.316E-01  e=2.944E-10  Methylotenera sp.

pLDDT: mean 86.17, std 17.06, range [26.17, 98.62]